Protein AF-0000000086142932 (afdb_homodimer)

Radius of gyration: 32.48 Å; Cα contacts (8 Å, |Δi|>4): 1941; chains: 2; bounding box: 57×94×77 Å

Foldseek 3Di:
DPDPPCPPPCPVCPVPPPPPPPPQPAAFDDQACPDPPRDLWWFDFQFIAHPVRDGDFFAFFEFEQLAQLSATPQLLQAPLLLLLVVRVVLVGQEYAYEHALVQVVVCVVVVNDADFQLNSQCVRQNNVRSVVSQVSNCVRVVVDHSRDGRVVSVVVSLVSSVVSNHAYEYEHEFHRHAADDDQEPQGAADPRPSHDLVSLLVSLQSVLSNCSRHNSHNEYESYFFHEHHAHPVDRPDHPQFFQCRQVVSVVVSVVSSCVRHVSHAYERADYQRRAAPQCQFQFHQRQCDDDDPGDHPVCSVVDDGDTDDLVVDPNSGRYEYEGEDEPPRDPADQQDLQRRVQSVQNRHCLLSVDDHGPCCVVVVRRHHTPGRHHYAHAEYWDFQDPCCVVRDNNVSVLVSCLVSVHHYYYHHAAQFDCDHPRDGQHGDRGHQAHSSRPGGSHNCCSVPPSSVSSVSRPD/DPDPPPPPPCPVCPVPPPPPPPPQPAAFDDQACPDPPRDLWWFDFQFIAHPVRDGDFFAFFEFEQLAQLSATPQLLQAPLLLLLVVRVVLVGQEYAYEHALVQVVVCVVVVNDADFQLNSQCVRQNNVRSVVSQVSNCVRVVVDHSRDGRVVSVVVSLVSSVVSNHAYEYEHEFHRHAADDDQEPQGAADPGPSHDLVSLLVSLQSVLSNCSRHNSHNEYESYFFHEHHAHPVDRPDHPQFFQVRQVVSVVVSVVSSCVRHVSHAYERADYQRRAAPQCQFQFHQRQCDDDDPGDHPVCSVVDDGDTDDLVVDPNSGRYEYEGEDEPPRDPADQQDLLRRVQSVQNRHCLLSVDDHGPCCVVVVRRHHTPGRHHYAHAEYWDFQDPCCVVRPNNVSVLVSCLVSVHHYYYHHQAQFDCDHPRDGQHGDRGHQAHSSRPHGSHNCCSVPPSSVSSVSRPD

pLDDT: mean 93.4, std 15.82, range [19.52, 98.94]

Organism: NCBI:txid717836

Nearest PDB structures (foldseek):
  8fc0-assembly6_F  TM=7.394E-01  e=4.702E-21  metagenome
  8fc0-assembly5_E  TM=7.697E-01  e=3.796E-20  metagenome
  8fc0-assembly4_D  TM=7.340E-01  e=8.173E-21  metagenome
  1vrx-assembly2_B  TM=7.309E-01  e=6.405E-19  Acidothermus cellulolyticus
  1ece-assembly2_B  TM=6.808E-01  e=2.474E-18  Acidothermus cellulolyticus

Solvent-accessible surface area (backbone atoms only — not comparable to full-atom values): 47019 Å² total; per-residue (Å²): 130,80,76,77,74,70,79,69,73,73,68,74,71,72,67,63,74,77,70,65,74,63,81,68,93,44,66,75,38,82,69,40,66,82,42,91,71,18,29,51,40,36,43,55,53,44,30,39,20,31,56,83,67,46,72,59,80,43,39,29,32,27,42,56,10,21,30,61,47,47,51,59,58,53,37,55,57,26,26,66,62,56,53,49,48,54,47,43,71,48,59,39,36,29,33,40,36,28,27,19,35,41,61,47,51,50,17,58,74,47,76,71,37,65,56,27,41,31,60,34,28,24,74,53,58,34,66,70,53,6,51,51,46,40,52,34,26,28,71,43,34,70,93,47,53,62,70,36,29,49,65,57,51,49,49,52,48,50,50,54,28,42,75,66,65,23,34,42,28,47,27,32,48,34,29,54,48,41,66,84,83,56,44,65,72,27,50,15,32,80,61,31,86,33,22,48,54,70,57,46,44,52,31,45,34,51,51,37,47,48,33,42,39,35,62,38,37,45,37,35,38,71,45,48,46,34,33,64,60,49,42,80,88,43,77,81,59,77,72,63,43,37,52,54,52,50,53,53,51,52,49,52,44,48,51,47,27,41,73,71,32,72,50,44,26,37,34,44,55,23,44,70,47,8,48,33,34,31,43,60,31,41,46,29,38,36,47,70,42,87,61,88,57,42,51,61,49,41,60,29,81,81,43,80,78,45,60,65,57,63,80,81,42,96,57,47,42,26,54,29,40,36,33,36,58,50,83,82,49,63,77,51,35,57,85,44,60,61,54,29,50,19,47,42,33,32,26,33,50,24,10,51,66,61,81,82,46,77,38,26,72,73,67,67,64,60,56,66,39,73,52,55,31,24,50,31,37,63,34,31,62,52,56,36,50,81,64,50,83,71,32,65,48,59,49,40,51,52,51,53,29,59,75,66,68,41,25,34,19,39,45,29,43,50,8,32,29,70,53,43,83,87,38,66,67,35,73,35,67,39,8,51,18,20,65,64,50,82,52,53,51,29,59,65,48,46,66,68,47,50,28,50,54,41,45,69,70,74,99,133,81,75,80,73,73,77,71,74,72,66,74,70,72,67,63,73,78,70,64,76,64,81,68,92,45,65,76,38,82,67,40,66,83,43,90,70,16,29,51,39,37,44,57,52,44,32,39,21,32,56,82,66,47,73,60,77,42,40,29,31,28,42,56,11,22,31,60,47,48,52,59,58,54,36,55,59,27,25,66,63,56,52,50,50,54,47,45,71,49,60,39,36,27,34,39,36,29,28,21,36,42,60,46,52,49,16,57,75,49,78,71,37,68,57,28,40,31,60,33,28,23,74,54,58,35,66,71,52,6,52,50,46,39,50,34,25,29,70,43,34,70,92,46,53,62,69,37,30,50,66,57,51,49,48,51,48,50,50,53,30,42,78,68,65,23,33,40,27,47,26,32,50,34,28,54,48,40,66,84,80,54,42,66,72,27,50,15,32,78,61,30,83,32,21,49,53,68,56,46,43,51,30,46,36,51,51,39,47,48,34,42,38,34,62,38,38,44,37,33,37,72,45,49,46,36,31,64,59,48,42,81,88,43,76,80,60,76,74,61,44,39,52,54,50,50,52,52,49,52,49,52,44,48,51,47,27,40,73,70,31,72,51,43,26,38,34,46,55,23,44,69,46,10,48,33,35,31,43,61,30,41,47,30,37,36,45,69,44,87,62,88,56,42,50,60,49,40,58,29,80,80,42,80,77,48,60,66,56,63,80,80,43,97,58,46,42,27,53,30,40,37,32,38,57,48,84,80,48,61,78,49,33,56,84,42,59,60,54,29,51,18,49,42,32,31,25,33,50,24,10,51,66,61,80,80,46,77,38,26,72,73,66,67,67,62,53,67,38,74,50,54,31,23,50,30,38,62,33,32,63,51,56,36,49,80,63,51,83,72,31,66,48,60,49,40,50,52,52,52,30,59,76,67,67,42,26,35,18,38,45,30,42,50,8,31,29,70,54,44,85,86,37,66,68,36,73,34,67,38,7,52,18,18,66,62,50,81,53,54,52,29,60,65,49,47,67,67,46,49,27,50,56,39,43,69,72,75,99

Structure (mmCIF, N/CA/C/O backbone):
data_AF-0000000086142932-model_v1
#
loop_
_entity.id
_entity.type
_entity.pdbx_description
1 polymer 'Glycoside hydrolase family 5 protein'
#
loop_
_atom_site.group_PDB
_atom_site.id
_atom_site.type_symbol
_atom_site.label_atom_id
_atom_site.label_alt_id
_atom_site.label_comp_id
_atom_site.label_asym_id
_atom_site.label_entity_id
_atom_site.label_seq_id
_atom_site.pdbx_PDB_ins_code
_atom_site.Cartn_x
_atom_site.Cartn_y
_atom_site.Cartn_z
_atom_site.occupancy
_atom_site.B_iso_or_equiv
_atom_site.auth_seq_id
_atom_site.auth_comp_id
_atom_site.auth_asym_id
_atom_site.auth_atom_id
_atom_site.pdbx_PDB_model_num
ATOM 1 N N . MET A 1 1 ? 11.828 -10.078 38.938 1 19.66 1 MET A N 1
ATOM 2 C CA . MET A 1 1 ? 11.539 -11.508 38.969 1 19.66 1 MET A CA 1
ATOM 3 C C . MET A 1 1 ? 10.188 -11.797 38.312 1 19.66 1 MET A C 1
ATOM 5 O O . MET A 1 1 ? 9.609 -12.859 38.531 1 19.66 1 MET A O 1
ATOM 9 N N . ALA A 1 2 ? 9.531 -10.711 38 1 21.27 2 ALA A N 1
ATOM 10 C CA . ALA A 1 2 ? 8.109 -10.789 37.688 1 21.27 2 ALA A CA 1
ATOM 11 C C . ALA A 1 2 ? 7.855 -11.789 36.562 1 21.27 2 ALA A C 1
ATOM 13 O O . ALA A 1 2 ? 8.641 -11.891 35.625 1 21.27 2 ALA A O 1
ATOM 14 N N . GLY A 1 3 ? 6.973 -12.703 36.812 1 19.88 3 GLY A N 1
ATOM 15 C CA . GLY A 1 3 ? 6.629 -13.945 36.156 1 19.88 3 GLY A CA 1
ATOM 16 C C . GLY A 1 3 ? 6.266 -13.758 34.688 1 19.88 3 GLY A C 1
ATOM 17 O O . GLY A 1 3 ? 5.656 -12.75 34.312 1 19.88 3 GLY A O 1
ATOM 18 N N . LEU A 1 4 ? 7.172 -14.195 33.75 1 20.02 4 LEU A N 1
ATOM 19 C CA . LEU A 1 4 ? 7.117 -14.594 32.344 1 20.02 4 LEU A CA 1
ATOM 20 C C . LEU A 1 4 ? 5.797 -15.289 32.031 1 20.02 4 LEU A C 1
ATOM 22 O O . LEU A 1 4 ? 5.566 -16.422 32.438 1 20.02 4 LEU A O 1
ATOM 26 N N . ALA A 1 5 ? 4.75 -14.422 32.188 1 22.98 5 ALA A N 1
ATOM 27 C CA . ALA A 1 5 ? 3.445 -15.023 31.938 1 22.98 5 ALA A CA 1
ATOM 28 C C . ALA A 1 5 ? 3.471 -15.875 30.672 1 22.98 5 ALA A C 1
ATOM 30 O O . ALA A 1 5 ? 3.938 -15.422 29.625 1 22.98 5 ALA A O 1
ATOM 31 N N . ALA A 1 6 ? 3.439 -17.125 30.828 1 20.98 6 ALA A N 1
ATOM 32 C CA . ALA A 1 6 ? 3.312 -18.312 29.984 1 20.98 6 ALA A CA 1
ATOM 33 C C . ALA A 1 6 ? 2.197 -18.141 28.953 1 20.98 6 ALA A C 1
ATOM 35 O O . ALA A 1 6 ? 1.022 -18.031 29.328 1 20.98 6 ALA A O 1
ATOM 36 N N . ILE A 1 7 ? 2.373 -17.203 28.016 1 21.44 7 ILE A N 1
ATOM 37 C CA . ILE A 1 7 ? 1.343 -17.188 26.969 1 21.44 7 ILE A CA 1
ATOM 38 C C . ILE A 1 7 ? 1.029 -18.609 26.531 1 21.44 7 ILE A C 1
ATOM 40 O O . ILE A 1 7 ? 1.881 -19.297 25.953 1 21.44 7 ILE A O 1
ATOM 44 N N . ALA A 1 8 ? 0.404 -19.281 27.422 1 22.06 8 ALA A N 1
ATOM 45 C CA . ALA A 1 8 ? -0.141 -20.609 27.141 1 22.06 8 ALA A CA 1
ATOM 46 C C . ALA A 1 8 ? -0.812 -20.656 25.766 1 22.06 8 ALA A C 1
ATOM 48 O O . ALA A 1 8 ? -1.654 -19.797 25.469 1 22.06 8 ALA A O 1
ATOM 49 N N . SER A 1 9 ? -0.156 -21.188 24.875 1 22.73 9 SER A N 1
ATOM 50 C CA . SER A 1 9 ? -0.491 -21.703 23.562 1 22.73 9 SER A CA 1
ATOM 51 C C . SER A 1 9 ? -1.815 -22.469 23.578 1 22.73 9 SER A C 1
ATOM 53 O O . SER A 1 9 ? -1.84 -23.672 23.797 1 22.73 9 SER A O 1
ATOM 55 N N . LEU A 1 10 ? -2.824 -21.812 24.156 1 24.83 10 LEU A N 1
ATOM 56 C CA . LEU A 1 10 ? -3.969 -22.703 24.031 1 24.83 10 LEU A CA 1
ATOM 57 C C . LEU A 1 10 ? -4.277 -22.984 22.562 1 24.83 10 LEU A C 1
ATOM 59 O O . LEU A 1 10 ? -4.836 -22.141 21.859 1 24.83 10 LEU A O 1
ATOM 63 N N . ALA A 1 11 ? -3.328 -23.469 21.844 1 26.33 11 ALA A N 1
ATOM 64 C CA . ALA A 1 11 ? -3.652 -24.234 20.641 1 26.33 11 ALA A CA 1
ATOM 65 C C . ALA A 1 11 ? -4.887 -25.109 20.859 1 26.33 11 ALA A C 1
ATOM 67 O O . ALA A 1 11 ? -4.832 -26.109 21.578 1 26.33 11 ALA A O 1
ATOM 68 N N . SER A 1 12 ? -6 -24.484 21.188 1 24.84 12 SER A N 1
ATOM 69 C CA . SER A 1 12 ? -7.133 -25.406 21.172 1 24.84 12 SER A CA 1
ATOM 70 C C . SER A 1 12 ? -7.074 -26.344 19.969 1 24.84 12 SER A C 1
ATOM 72 O O . SER A 1 12 ? -7.004 -25.891 18.828 1 24.84 12 SER A O 1
ATOM 74 N N . SER A 1 13 ? -6.496 -27.484 20.141 1 26.97 13 SER A N 1
ATOM 75 C CA . SER A 1 13 ? -6.559 -28.688 19.328 1 26.97 13 SER A CA 1
ATOM 76 C C . SER A 1 13 ? -7.984 -28.969 18.859 1 26.97 13 SER A C 1
ATOM 78 O O . SER A 1 13 ? -8.781 -29.547 19.609 1 26.97 13 SER A O 1
ATOM 80 N N . TYR A 1 14 ? -8.742 -28.062 18.469 1 27.03 14 TYR A N 1
ATOM 81 C CA . TYR A 1 14 ? -9.852 -28.781 17.844 1 27.03 14 TYR A CA 1
ATOM 82 C C . TYR A 1 14 ? -9.352 -29.766 16.797 1 27.03 14 TYR A C 1
ATOM 84 O O . TYR A 1 14 ? -8.867 -29.359 15.734 1 27.03 14 TYR A O 1
ATOM 92 N N . ALA A 1 15 ? -8.688 -30.719 17.266 1 29.53 15 ALA A N 1
ATOM 93 C CA . ALA A 1 15 ? -8.516 -31.953 16.484 1 29.53 15 ALA A CA 1
ATOM 94 C C . ALA A 1 15 ? -9.75 -32.25 15.641 1 29.53 15 ALA A C 1
ATOM 96 O O . ALA A 1 15 ? -10.812 -32.594 16.172 1 29.53 15 ALA A O 1
ATOM 97 N N . LEU A 1 16 ? -9.984 -31.453 14.625 1 30.44 16 LEU A N 1
ATOM 98 C CA . LEU A 1 16 ? -10.961 -32.094 13.75 1 30.44 16 LEU A CA 1
ATOM 99 C C . LEU A 1 16 ? -10.648 -33.562 13.555 1 30.44 16 LEU A C 1
ATOM 101 O O . LEU A 1 16 ? -9.484 -33.969 13.609 1 30.44 16 LEU A O 1
ATOM 105 N N . PRO A 1 17 ? -11.492 -34.531 13.945 1 33.78 17 PRO A N 1
ATOM 106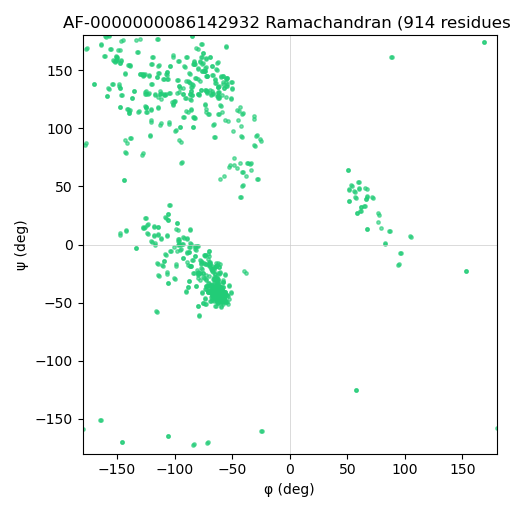 C CA . PRO A 1 17 ? -11.219 -35.938 13.664 1 33.78 17 PRO A CA 1
ATOM 107 C C . PRO A 1 17 ? -10.445 -36.125 12.367 1 33.78 17 PRO A C 1
ATOM 109 O O . PRO A 1 17 ? -10.578 -35.344 11.43 1 33.78 17 PRO A O 1
ATOM 112 N N . GLY A 1 18 ? -9.188 -36.531 12.508 1 35.34 18 GLY A N 1
ATOM 113 C CA . GLY A 1 18 ? -8.516 -37.094 11.359 1 35.34 18 GLY A CA 1
ATOM 114 C C . GLY A 1 18 ? -9.469 -37.75 10.375 1 35.34 18 GLY A C 1
ATOM 115 O O . GLY A 1 18 ? -10.008 -38.812 10.656 1 35.34 18 GLY A O 1
ATOM 116 N N . TRP A 1 19 ? -10.445 -37.062 9.875 1 34.28 19 TRP A N 1
ATOM 117 C CA . TRP A 1 19 ? -11.211 -37.75 8.859 1 34.28 19 TRP A CA 1
ATOM 118 C C . TRP A 1 19 ? -10.297 -38.625 7.992 1 34.28 19 TRP A C 1
ATOM 120 O O . TRP A 1 19 ? -9.453 -38.094 7.262 1 34.28 19 TRP A O 1
ATOM 130 N N . ASP A 1 20 ? -9.766 -39.688 8.516 1 36.38 20 ASP A N 1
ATOM 131 C CA . ASP A 1 20 ? -9.242 -40.75 7.656 1 36.38 20 ASP A CA 1
ATOM 132 C C . ASP A 1 20 ? -9.938 -40.75 6.301 1 36.38 20 ASP A C 1
ATOM 134 O O . ASP A 1 20 ? -11.164 -40.844 6.23 1 36.38 20 ASP A O 1
ATOM 138 N N . PHE A 1 21 ? -9.375 -40 5.312 1 42.59 21 PHE A N 1
ATOM 139 C CA . PHE A 1 21 ? -9.891 -40.25 3.973 1 42.59 21 PHE A CA 1
ATOM 140 C C . PHE A 1 21 ? -10.32 -41.688 3.822 1 42.59 21 PHE A C 1
ATOM 142 O O . PHE A 1 21 ? -9.523 -42.594 4.047 1 42.59 21 PHE A O 1
ATOM 149 N N . PRO A 1 22 ? -11.523 -42.125 4.176 1 41.28 22 PRO A N 1
ATOM 150 C CA . PRO A 1 22 ? -11.797 -43.5 3.844 1 41.28 22 PRO A CA 1
ATOM 151 C C . PRO A 1 22 ? -10.961 -44.031 2.672 1 41.28 22 PRO A C 1
ATOM 153 O O . PRO A 1 22 ? -10.273 -43.219 2.02 1 41.28 22 PRO A O 1
ATOM 156 N N . HIS A 1 23 ? -11.375 -45.188 1.968 1 42.97 23 HIS A N 1
ATOM 157 C CA . HIS A 1 23 ? -10.969 -45.781 0.698 1 42.97 23 HIS A CA 1
ATOM 158 C C . HIS A 1 23 ? -10.766 -44.719 -0.37 1 42.97 23 HIS A C 1
ATOM 160 O O . HIS A 1 23 ? -11.539 -43.75 -0.458 1 42.97 23 HIS A O 1
ATOM 166 N N . SER A 1 24 ? -9.57 -44.5 -0.806 1 51.38 24 SER A N 1
ATOM 167 C CA . SER A 1 24 ? -9.078 -43.562 -1.795 1 51.38 24 SER A CA 1
ATOM 168 C C . SER A 1 24 ? -10.141 -43.25 -2.838 1 51.38 24 SER A C 1
ATOM 170 O O . SER A 1 24 ? -10.633 -44.156 -3.52 1 51.38 24 SER A O 1
ATOM 172 N N . LEU A 1 25 ? -10.883 -42.188 -2.635 1 59.19 25 LEU A N 1
ATOM 173 C CA . LEU A 1 25 ? -11.852 -41.719 -3.615 1 59.19 25 LEU A CA 1
ATOM 174 C C . LEU A 1 25 ? -11.297 -41.844 -5.031 1 59.19 25 LEU A C 1
ATOM 176 O O . LEU A 1 25 ? -12.062 -41.875 -5.996 1 59.19 25 LEU A O 1
ATOM 180 N N . PHE A 1 26 ? -9.898 -41.875 -5.062 1 71.25 26 PHE A N 1
ATOM 181 C CA . PHE A 1 26 ? -9.312 -41.906 -6.398 1 71.25 26 PHE A CA 1
ATOM 182 C C . PHE A 1 26 ? -8.422 -43.125 -6.566 1 71.25 26 PHE A C 1
ATOM 184 O O . PHE A 1 26 ? -7.848 -43.625 -5.594 1 71.25 26 PHE A O 1
ATOM 191 N N . ALA A 1 27 ? -8.422 -43.656 -7.738 1 66.5 27 ALA A N 1
ATOM 192 C CA . ALA A 1 27 ? -7.477 -44.719 -8.078 1 66.5 27 ALA A CA 1
ATOM 193 C C . ALA A 1 27 ? -6.039 -44.188 -8.031 1 66.5 27 ALA A C 1
ATOM 195 O O . ALA A 1 27 ? -5.781 -43.031 -8.312 1 66.5 27 ALA A O 1
ATOM 196 N N . ARG A 1 28 ? -5.09 -45.031 -7.477 1 75.5 28 ARG A N 1
ATOM 197 C CA . ARG A 1 28 ? -3.678 -44.656 -7.406 1 75.5 28 ARG A CA 1
ATOM 198 C C . ARG A 1 28 ? -2.902 -45.281 -8.57 1 75.5 28 ARG A C 1
ATOM 200 O O . ARG A 1 28 ? -3.199 -46.375 -9.016 1 75.5 28 ARG A O 1
ATOM 207 N N . GLN A 1 29 ? -2.195 -44.469 -9.188 1 74.38 29 GLN A N 1
ATOM 208 C CA . GLN A 1 29 ? -1.221 -44.938 -10.164 1 74.38 29 GLN A CA 1
ATOM 209 C C . GLN A 1 29 ? 0.189 -44.938 -9.578 1 74.38 29 GLN A C 1
ATOM 211 O O . GLN A 1 29 ? 0.625 -43.938 -9 1 74.38 29 GLN A O 1
ATOM 216 N N . ASP A 1 30 ? 0.833 -46.125 -9.617 1 68.81 30 ASP A N 1
ATOM 217 C CA . ASP A 1 30 ? 2.176 -46.219 -9.055 1 68.81 30 ASP A CA 1
ATOM 218 C C . ASP A 1 30 ? 3.156 -45.312 -9.797 1 68.81 30 ASP A C 1
ATOM 220 O O . ASP A 1 30 ? 3.139 -45.25 -11.023 1 68.81 30 ASP A O 1
ATOM 224 N N . VAL A 1 31 ? 3.822 -44.5 -9.117 1 75.81 31 VAL A N 1
ATOM 225 C CA . VAL A 1 31 ? 4.914 -43.719 -9.672 1 75.81 31 VAL A CA 1
ATOM 226 C C . VAL A 1 31 ? 6.125 -44.594 -9.93 1 75.81 31 VAL A C 1
ATOM 228 O O . VAL A 1 31 ? 6.492 -45.406 -9.078 1 75.81 31 VAL A O 1
ATOM 231 N N . SER A 1 32 ? 6.445 -44.719 -11.242 1 74.56 32 SER A N 1
ATOM 232 C CA . SER A 1 32 ? 7.562 -45.594 -11.578 1 74.56 32 SER A CA 1
ATOM 233 C C . SER A 1 32 ? 8.594 -44.844 -12.43 1 74.56 32 SER A C 1
ATOM 235 O O . SER A 1 32 ? 8.25 -44 -13.234 1 74.56 32 SER A O 1
ATOM 237 N N . ASP A 1 33 ? 9.828 -45.188 -12.242 1 78.81 33 ASP A N 1
ATOM 238 C CA . ASP A 1 33 ? 10.914 -44.625 -13.047 1 78.81 33 ASP A CA 1
ATOM 239 C C . ASP A 1 33 ? 11.109 -45.438 -14.328 1 78.81 33 ASP A C 1
ATOM 241 O O . ASP A 1 33 ? 12.07 -45.188 -15.07 1 78.81 33 ASP A O 1
ATOM 245 N N . ALA A 1 34 ? 10.219 -46.219 -14.602 1 82.88 34 ALA A N 1
ATOM 246 C CA . ALA A 1 34 ? 10.406 -47.094 -15.75 1 82.88 34 ALA A CA 1
ATOM 247 C C . ALA A 1 34 ? 9.688 -46.562 -16.984 1 82.88 34 ALA A C 1
ATOM 249 O O . ALA A 1 34 ? 10 -46.938 -18.109 1 82.88 34 ALA A O 1
ATOM 250 N N . ALA A 1 35 ? 8.805 -45.688 -16.766 1 88.25 35 ALA A N 1
ATOM 251 C CA . ALA A 1 35 ? 8.055 -45.125 -17.875 1 88.25 35 ALA A CA 1
ATOM 252 C C . ALA A 1 35 ? 7.844 -43.625 -17.672 1 88.25 35 ALA A C 1
ATOM 254 O O . ALA A 1 35 ? 7.934 -43.125 -16.547 1 88.25 35 ALA A O 1
ATOM 255 N N . TRP A 1 36 ? 7.676 -43 -18.812 1 93.56 36 TRP A N 1
ATOM 256 C CA . TRP A 1 36 ? 7.379 -41.594 -18.734 1 93.56 36 TRP A CA 1
ATOM 257 C C . TRP A 1 36 ? 6.223 -41.312 -17.766 1 93.56 36 TRP A C 1
ATOM 259 O O . TRP A 1 36 ? 5.254 -42.094 -17.719 1 93.56 36 TRP A O 1
ATOM 269 N N . PRO A 1 37 ? 6.348 -40.375 -16.922 1 95.56 37 PRO A N 1
ATOM 270 C CA . PRO A 1 37 ? 7.293 -39.25 -16.906 1 95.56 37 PRO A CA 1
ATOM 271 C C . PRO A 1 37 ? 8.492 -39.5 -15.992 1 95.56 37 PRO A C 1
ATOM 273 O O . PRO A 1 37 ? 9.188 -38.562 -15.602 1 95.56 37 PRO A O 1
ATOM 276 N N . PHE A 1 38 ? 8.695 -40.781 -15.547 1 94.25 38 PHE A N 1
ATOM 277 C CA . PHE A 1 38 ? 9.828 -41.219 -14.734 1 94.25 38 PHE A CA 1
ATOM 278 C C . PHE A 1 38 ? 9.797 -40.562 -13.359 1 94.25 38 PHE A C 1
ATOM 280 O O . PHE A 1 38 ? 10.797 -39.969 -12.914 1 94.25 38 PHE A O 1
ATOM 287 N N . GLY A 1 39 ? 8.625 -40.594 -12.664 1 93.5 39 GLY A N 1
ATOM 288 C CA . GLY A 1 39 ? 8.469 -40.031 -11.336 1 93.5 39 GLY A CA 1
ATOM 289 C C . GLY A 1 39 ? 9.062 -40.875 -10.242 1 93.5 39 GLY A C 1
ATOM 290 O O . GLY A 1 39 ? 9.516 -42 -10.5 1 93.5 39 GLY A O 1
ATOM 291 N N . PRO A 1 40 ? 9.078 -40.344 -9.062 1 95.62 40 PRO A N 1
ATOM 292 C CA . PRO A 1 40 ? 8.641 -39 -8.625 1 95.62 40 PRO A CA 1
ATOM 293 C C . PRO A 1 40 ? 9.648 -37.906 -8.953 1 95.62 40 PRO A C 1
ATOM 295 O O . PRO A 1 40 ? 10.836 -38.219 -9.148 1 95.62 40 PRO A O 1
ATOM 298 N N . PHE A 1 41 ? 9.203 -36.719 -9.023 1 98.19 41 PHE A N 1
ATOM 299 C CA . PHE A 1 41 ? 10.062 -35.562 -9.312 1 98.19 41 PHE A CA 1
ATOM 300 C C . PHE A 1 41 ? 10.602 -34.938 -8.031 1 98.19 41 PHE A C 1
ATOM 302 O O . PHE A 1 41 ? 10.023 -35.125 -6.953 1 98.19 41 PHE A O 1
ATOM 309 N N . SER A 1 42 ? 11.703 -34.344 -8.14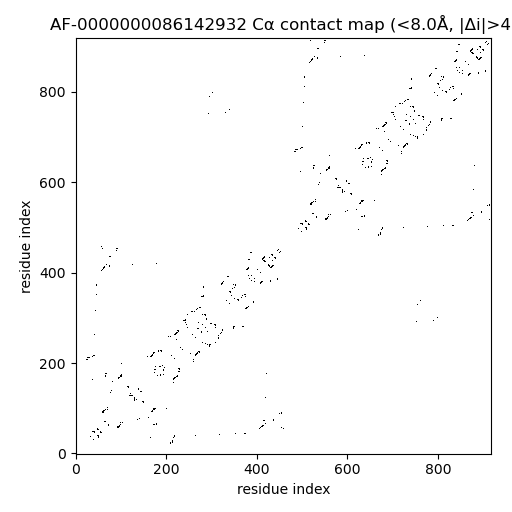1 1 98.44 42 SER A N 1
ATOM 310 C CA . SER A 1 42 ? 12.336 -33.562 -7.074 1 98.44 42 SER A CA 1
ATOM 311 C C . SER A 1 42 ? 13.086 -32.344 -7.629 1 98.44 42 SER A C 1
ATOM 313 O O . SER A 1 42 ? 13.023 -32.094 -8.828 1 98.44 42 SER A O 1
ATOM 315 N N . THR A 1 43 ? 13.594 -31.562 -6.719 1 98.75 43 THR A N 1
ATOM 316 C CA . THR A 1 43 ? 14.438 -30.453 -7.145 1 98.75 43 THR A CA 1
ATOM 317 C C . THR A 1 43 ? 15.891 -30.703 -6.754 1 98.75 43 THR A C 1
ATOM 319 O O . THR A 1 43 ? 16.172 -31.328 -5.727 1 98.75 43 THR A O 1
ATOM 322 N N . SER A 1 44 ? 16.812 -30.328 -7.586 1 98.5 44 SER A N 1
ATOM 323 C CA . SER A 1 44 ? 18.25 -30.391 -7.379 1 98.5 44 SER A CA 1
ATOM 324 C C . SER A 1 44 ? 18.938 -29.141 -7.926 1 98.5 44 SER A C 1
ATOM 326 O O . SER A 1 44 ? 19 -28.953 -9.141 1 98.5 44 SER A O 1
ATOM 328 N N . GLY A 1 45 ? 19.484 -28.359 -7.012 1 98 45 GLY A N 1
ATOM 329 C CA . GLY A 1 45 ? 19.953 -27.047 -7.449 1 98 45 GLY A CA 1
ATOM 330 C C . GLY A 1 45 ? 18.859 -26.219 -8.078 1 98 45 GLY A C 1
ATOM 331 O O . GLY A 1 45 ? 17.797 -26.031 -7.488 1 98 45 GLY A O 1
ATOM 332 N N . ARG A 1 46 ? 19.156 -25.797 -9.289 1 98.38 46 ARG A N 1
ATOM 333 C CA . ARG A 1 46 ? 18.219 -24.906 -9.977 1 98.38 46 ARG A CA 1
ATOM 334 C C . ARG A 1 46 ? 17.25 -25.703 -10.836 1 98.38 46 ARG A C 1
ATOM 336 O O . ARG A 1 46 ? 16.422 -25.125 -11.555 1 98.38 46 ARG A O 1
ATOM 343 N N . ASP A 1 47 ? 17.297 -27.047 -10.75 1 98.75 47 ASP A N 1
ATOM 344 C CA . ASP A 1 47 ? 16.594 -27.844 -11.75 1 98.75 47 ASP A CA 1
ATOM 345 C C . ASP A 1 47 ? 15.461 -28.656 -11.117 1 98.75 47 ASP A C 1
ATOM 347 O O . ASP A 1 47 ? 15.57 -29.094 -9.969 1 98.75 47 ASP A O 1
ATOM 351 N N . ILE A 1 48 ? 14.438 -28.766 -11.859 1 98.88 48 ILE A N 1
ATOM 352 C CA . ILE A 1 48 ? 13.469 -29.844 -11.648 1 98.88 48 ILE A CA 1
ATOM 353 C C . ILE A 1 48 ? 13.992 -31.141 -12.25 1 98.88 48 ILE A C 1
ATOM 355 O O . ILE A 1 48 ? 14.406 -31.172 -13.414 1 98.88 48 ILE A O 1
ATOM 359 N N . VAL A 1 49 ? 13.969 -32.219 -11.43 1 98.56 49 VAL A N 1
ATOM 360 C CA . VAL A 1 49 ? 14.547 -33.469 -11.945 1 98.56 49 VAL A CA 1
ATOM 361 C C . VAL A 1 49 ? 13.57 -34.625 -11.75 1 98.56 49 VAL A C 1
ATOM 363 O O . VAL A 1 49 ? 12.789 -34.625 -10.789 1 98.56 49 VAL A O 1
ATOM 366 N N . ASN A 1 50 ? 13.594 -35.562 -12.688 1 97.56 50 ASN A N 1
ATOM 367 C CA . ASN A 1 50 ? 12.828 -36.812 -12.508 1 97.56 50 ASN A CA 1
ATOM 368 C C . ASN A 1 50 ? 13.594 -37.812 -11.672 1 97.56 50 ASN A C 1
ATOM 370 O O . ASN A 1 50 ? 14.641 -37.5 -11.109 1 97.56 50 ASN A O 1
ATOM 374 N N . ALA A 1 51 ? 13.109 -39 -11.57 1 96.44 51 ALA A N 1
ATOM 375 C CA . ALA A 1 51 ? 13.688 -40.031 -10.703 1 96.44 51 ALA A CA 1
ATOM 376 C C . ALA A 1 51 ? 15.031 -40.5 -11.242 1 96.44 51 ALA A C 1
ATOM 378 O O . ALA A 1 51 ? 15.805 -41.125 -10.516 1 96.44 51 ALA A O 1
ATOM 379 N N . ARG A 1 52 ? 15.32 -40.188 -12.453 1 96.44 52 ARG A N 1
ATOM 380 C CA . ARG A 1 52 ? 16.578 -40.594 -13.062 1 96.44 52 ARG A CA 1
ATOM 381 C C . ARG A 1 52 ? 17.625 -39.5 -12.938 1 96.44 52 ARG A C 1
ATOM 383 O O . ARG A 1 52 ? 18.75 -39.625 -13.445 1 96.44 52 ARG A O 1
ATOM 390 N N . GLY A 1 53 ? 17.25 -38.375 -12.406 1 96.19 53 GLY A N 1
ATOM 391 C CA . GLY A 1 53 ? 18.156 -37.281 -12.219 1 96.19 53 GLY A CA 1
ATOM 392 C C . GLY A 1 53 ? 18.25 -36.375 -13.43 1 96.19 53 GLY A C 1
ATOM 393 O O . GLY A 1 53 ? 19.141 -35.531 -13.508 1 96.19 53 GLY A O 1
ATOM 394 N N . GLU A 1 54 ? 17.359 -36.562 -14.359 1 97.06 54 GLU A N 1
ATOM 395 C CA . GLU A 1 54 ? 17.375 -35.75 -15.578 1 97.06 54 GLU A CA 1
ATOM 396 C C . GLU A 1 54 ? 16.594 -34.469 -15.383 1 97.06 54 GLU A C 1
ATOM 398 O O . GLU A 1 54 ? 15.461 -34.469 -14.914 1 97.06 54 GLU A O 1
ATOM 403 N N . PRO A 1 55 ? 17.25 -33.344 -15.75 1 98 55 PRO A N 1
ATOM 404 C CA . PRO A 1 55 ? 16.5 -32.094 -15.68 1 98 55 PRO A CA 1
ATOM 405 C C . PRO A 1 55 ? 15.328 -32.062 -16.656 1 98 55 PRO A C 1
ATOM 407 O O . PRO A 1 55 ? 15.43 -32.562 -17.766 1 98 55 PRO A O 1
ATOM 410 N N . VAL A 1 56 ? 14.266 -31.484 -16.234 1 98.31 56 VAL A N 1
ATOM 411 C CA . VAL A 1 56 ? 13.055 -31.359 -17.031 1 98.31 56 VAL A CA 1
ATOM 412 C C . VAL A 1 56 ? 12.672 -29.891 -17.172 1 98.31 56 VAL A C 1
ATOM 414 O O . VAL A 1 56 ? 12.664 -29.156 -16.172 1 98.31 56 VAL A O 1
ATOM 417 N N . THR A 1 57 ? 12.414 -29.406 -18.391 1 98.62 57 THR A N 1
ATOM 418 C CA . THR A 1 57 ? 11.922 -28.062 -18.672 1 98.62 57 THR A CA 1
ATOM 419 C C . THR A 1 57 ? 10.469 -28.109 -19.141 1 98.62 57 THR A C 1
ATOM 421 O O . THR A 1 57 ? 10.117 -28.875 -20.031 1 98.62 57 THR A O 1
ATOM 424 N N . TRP A 1 58 ? 9.648 -27.297 -18.5 1 98.81 58 TRP A N 1
ATOM 425 C CA . TRP A 1 58 ? 8.234 -27.188 -18.844 1 98.81 58 TRP A CA 1
ATOM 426 C C . TRP A 1 58 ? 7.98 -25.953 -19.703 1 98.81 58 TRP A C 1
ATOM 428 O O . TRP A 1 58 ? 8.32 -24.828 -19.312 1 98.81 58 TRP A O 1
ATOM 438 N N . LEU A 1 59 ? 7.422 -26.141 -20.844 1 98.88 59 LEU A N 1
ATOM 439 C CA . LEU A 1 59 ? 6.93 -25.062 -21.703 1 98.88 59 LEU A CA 1
ATOM 440 C C . LEU A 1 59 ? 5.469 -25.281 -22.062 1 98.88 59 LEU A C 1
ATOM 442 O O . LEU A 1 59 ? 5.113 -26.328 -22.625 1 98.88 59 LEU A O 1
ATOM 446 N N . GLY A 1 60 ? 4.648 -24.359 -21.672 1 98.62 60 GLY A N 1
ATOM 447 C CA . GLY A 1 60 ? 3.258 -24.688 -21.953 1 98.62 60 GLY A CA 1
ATOM 448 C C . GLY A 1 60 ? 2.328 -23.5 -21.844 1 98.62 60 GLY A C 1
ATOM 449 O O . GLY A 1 60 ? 2.688 -22.391 -22.25 1 98.62 60 GLY A O 1
ATOM 450 N N . VAL A 1 61 ? 1.088 -23.781 -21.5 1 98.81 61 VAL A N 1
ATOM 451 C CA . VAL A 1 61 ? -0.013 -22.828 -21.594 1 98.81 61 VAL A CA 1
ATOM 452 C C . VAL A 1 61 ? -0.962 -23.031 -20.406 1 98.81 61 VAL A C 1
ATOM 454 O O . VAL A 1 61 ? -1.073 -24.141 -19.875 1 98.81 61 VAL A O 1
ATOM 457 N N . ASN A 1 62 ? -1.541 -21.922 -19.969 1 98.88 62 ASN A N 1
ATOM 458 C CA . ASN A 1 62 ? -2.619 -21.984 -18.984 1 98.88 62 ASN A CA 1
ATOM 459 C C . ASN A 1 62 ? -3.943 -22.375 -19.641 1 98.88 62 ASN A C 1
ATOM 461 O O . ASN A 1 62 ? -4.332 -21.812 -20.656 1 98.88 62 ASN A O 1
ATOM 465 N N . TRP A 1 63 ? -4.586 -23.344 -19.109 1 98.88 63 TRP A N 1
ATOM 466 C CA . TRP A 1 63 ? -5.926 -23.75 -19.531 1 98.88 63 TRP A CA 1
ATOM 467 C C . TRP A 1 63 ? -6.949 -23.453 -18.438 1 98.88 63 TRP A C 1
ATOM 469 O O . TRP A 1 63 ? -7.066 -24.219 -17.469 1 98.88 63 TRP A O 1
ATOM 479 N N . PRO A 1 64 ? -7.75 -22.406 -18.609 1 98.56 64 PRO A N 1
ATOM 480 C CA . PRO A 1 64 ? -8.641 -21.938 -17.547 1 98.56 64 PRO A CA 1
ATOM 481 C C . PRO A 1 64 ? -9.781 -22.906 -17.266 1 98.56 64 PRO A C 1
ATOM 483 O O . PRO A 1 64 ? -10.438 -23.375 -18.188 1 98.56 64 PRO A O 1
ATOM 486 N N . GLY A 1 65 ? -10 -23.188 -16 1 98.38 65 GLY A N 1
ATOM 487 C CA . GLY A 1 65 ? -11.117 -23.969 -15.492 1 98.38 65 GLY A CA 1
ATOM 488 C C . GLY A 1 65 ? -11.664 -23.453 -14.18 1 98.38 65 GLY A C 1
ATOM 489 O O . GLY A 1 65 ? -12.531 -24.078 -13.57 1 98.38 65 GLY A O 1
ATOM 490 N N . SER A 1 66 ? -11.25 -22.25 -13.797 1 98.25 66 SER A N 1
ATOM 491 C CA . SER A 1 66 ? -11.547 -21.719 -12.469 1 98.25 66 SER A CA 1
ATOM 492 C C . SER A 1 66 ? -12.758 -20.797 -12.5 1 98.25 66 SER A C 1
ATOM 494 O O . SER A 1 66 ? -13.109 -20.188 -11.484 1 98.25 66 SER A O 1
ATOM 496 N N . GLY A 1 67 ? -13.406 -20.641 -13.656 1 98.06 67 GLY A N 1
ATOM 497 C CA . GLY A 1 67 ? -14.609 -19.828 -13.758 1 98.06 67 GLY A CA 1
ATOM 498 C C . GLY A 1 67 ? -15.812 -20.469 -13.102 1 98.06 67 GLY A C 1
ATOM 499 O O . GLY A 1 67 ? -15.703 -21.531 -12.5 1 98.06 67 GLY A O 1
ATOM 500 N N . GLU A 1 68 ? -16.969 -19.938 -13.289 1 98.25 68 GLU A N 1
ATOM 501 C CA . GLU A 1 68 ? -18.172 -20.234 -12.508 1 98.25 68 GLU A CA 1
ATOM 502 C C . GLU A 1 68 ? -18.625 -21.688 -12.719 1 98.25 68 GLU A C 1
ATOM 504 O O . GLU A 1 68 ? -19.172 -22.297 -11.805 1 98.25 68 GLU A O 1
ATOM 509 N N . THR A 1 69 ? -18.344 -22.234 -13.891 1 98.62 69 THR A N 1
ATOM 510 C CA . THR A 1 69 ? -18.781 -23.609 -14.141 1 98.62 69 THR A CA 1
ATOM 511 C C . THR A 1 69 ? -17.828 -24.594 -13.492 1 98.62 69 THR A C 1
ATOM 513 O O . THR A 1 69 ? -18.188 -25.75 -13.258 1 98.62 69 THR A O 1
ATOM 516 N N . MET A 1 70 ? -16.562 -24.156 -13.312 1 98.81 70 MET A N 1
ATOM 517 C CA . MET A 1 70 ? -15.492 -25 -12.781 1 98.81 70 MET A CA 1
ATOM 518 C C . MET A 1 70 ? -15.281 -26.234 -13.656 1 98.81 70 MET A C 1
ATOM 520 O O . MET A 1 70 ? -15.055 -27.328 -13.141 1 98.81 70 MET A O 1
ATOM 524 N N . VAL A 1 71 ? -15.594 -26.109 -14.891 1 98.81 71 VAL A N 1
ATOM 525 C CA . VAL A 1 71 ? -15.281 -27.016 -16 1 98.81 71 VAL A CA 1
ATOM 526 C C . VAL A 1 71 ? -14.305 -26.328 -16.953 1 98.81 71 VAL A C 1
ATOM 528 O O . VAL A 1 71 ? -14.508 -25.188 -17.359 1 98.81 71 VAL A O 1
ATOM 531 N N . PRO A 1 72 ? -13.203 -27.016 -17.297 1 98.81 72 PRO A N 1
ATOM 532 C CA . PRO A 1 72 ? -12.242 -26.391 -18.188 1 98.81 72 PRO A CA 1
ATOM 533 C C . PRO A 1 72 ? -12.898 -25.828 -19.453 1 98.81 72 PRO A C 1
ATOM 535 O O . PRO A 1 72 ? -13.805 -26.438 -20.016 1 98.81 72 PRO A O 1
ATOM 538 N N . GLU A 1 73 ? -12.492 -24.703 -19.891 1 98.75 73 GLU A N 1
ATOM 539 C CA . GLU A 1 73 ? -13.102 -23.969 -21 1 98.75 73 GLU A CA 1
ATOM 540 C C . GLU A 1 73 ? -12.906 -24.688 -22.312 1 98.75 73 GLU A C 1
ATOM 542 O O . GLU A 1 73 ? -11.961 -25.469 -22.469 1 98.75 73 GLU A O 1
ATOM 547 N N . GLY A 1 74 ? -13.82 -24.453 -23.266 1 98.62 74 GLY A N 1
ATOM 548 C CA . GLY A 1 74 ? -13.594 -24.828 -24.656 1 98.62 74 GLY A CA 1
ATOM 549 C C . GLY A 1 74 ? -14.219 -26.172 -25.016 1 98.62 74 GLY A C 1
ATOM 550 O O . GLY A 1 74 ? -14.359 -26.5 -26.188 1 98.62 74 GLY A O 1
ATOM 551 N N . LEU A 1 75 ? -14.742 -26.891 -24.047 1 98.81 75 LEU A N 1
ATOM 552 C CA . LEU A 1 75 ? -15.148 -28.281 -24.25 1 98.81 75 LEU A CA 1
ATOM 553 C C . LEU A 1 75 ? -16.469 -28.344 -25 1 98.81 75 LEU A C 1
ATOM 555 O O . LEU A 1 75 ? -16.859 -29.406 -25.5 1 98.81 75 LEU A O 1
ATOM 559 N N . GLU A 1 76 ? -17.234 -27.266 -25.078 1 98.38 76 GLU A N 1
ATOM 560 C CA . GLU A 1 76 ? -18.438 -27.188 -25.891 1 98.38 76 GLU A CA 1
ATOM 561 C C . GLU A 1 76 ? -18.078 -26.984 -27.359 1 98.38 76 GLU A C 1
ATOM 563 O O . GLU A 1 76 ? -18.938 -27.172 -28.25 1 98.38 76 GLU A O 1
ATOM 568 N N . TRP A 1 77 ? -16.844 -26.656 -27.609 1 98.31 77 TRP A N 1
ATOM 569 C CA . TRP A 1 77 ? -16.406 -26.344 -28.969 1 98.31 77 TRP A CA 1
ATOM 570 C C . TRP A 1 77 ? -15.578 -27.484 -29.547 1 98.31 77 TRP A C 1
ATOM 572 O O . TRP A 1 77 ? -15.562 -27.688 -30.766 1 98.31 77 TRP A O 1
ATOM 582 N N . ALA A 1 78 ? -14.82 -28.172 -28.688 1 98.5 78 ALA A N 1
ATOM 583 C CA . ALA A 1 78 ? -13.891 -29.203 -29.156 1 98.5 78 ALA A CA 1
ATOM 584 C C . ALA A 1 78 ? -13.781 -30.328 -28.141 1 98.5 78 ALA A C 1
ATOM 586 O O . ALA A 1 78 ? -14.047 -30.141 -26.953 1 98.5 78 ALA A O 1
ATOM 587 N N . SER A 1 79 ? -13.336 -31.5 -28.625 1 98.44 79 SER A N 1
ATOM 588 C CA . SER A 1 79 ? -13.07 -32.625 -27.719 1 98.44 79 SER A CA 1
ATOM 589 C C . SER A 1 79 ? -11.805 -32.375 -26.906 1 98.44 79 SER A C 1
ATOM 591 O O . SER A 1 79 ? -10.961 -31.562 -27.281 1 98.44 79 SER A O 1
ATOM 593 N N . VAL A 1 80 ? -11.727 -33.094 -25.844 1 98.62 80 VAL A N 1
ATOM 594 C CA . VAL A 1 80 ? -10.508 -33.094 -25.031 1 98.62 80 VAL A CA 1
ATOM 595 C C . VAL A 1 80 ? -9.305 -33.406 -25.922 1 98.62 80 VAL A C 1
ATOM 597 O O . VAL A 1 80 ? -8.289 -32.719 -25.859 1 98.62 80 VAL A O 1
ATOM 600 N N . GLU A 1 81 ? -9.422 -34.406 -26.734 1 98.25 81 GLU A N 1
ATOM 601 C CA . GLU A 1 81 ? -8.32 -34.844 -27.594 1 98.25 81 GLU A CA 1
ATOM 602 C C . GLU A 1 81 ? -7.91 -33.75 -28.578 1 98.25 81 GLU A C 1
ATOM 604 O O . GLU A 1 81 ? -6.719 -33.5 -28.781 1 98.25 81 GLU A O 1
ATOM 609 N N . ASP A 1 82 ? -8.898 -33.125 -29.141 1 98.31 82 ASP A N 1
ATOM 610 C CA . ASP A 1 82 ? -8.602 -32.094 -30.125 1 98.31 82 ASP A CA 1
ATOM 611 C C . ASP A 1 82 ? -7.883 -30.906 -29.469 1 98.31 82 ASP A C 1
ATOM 613 O O . ASP A 1 82 ? -6.957 -30.344 -30.047 1 98.31 82 ASP A O 1
ATOM 617 N N . ILE A 1 83 ? -8.328 -30.516 -28.312 1 98.62 83 ILE A N 1
ATOM 618 C CA . ILE A 1 83 ? -7.715 -29.391 -27.594 1 98.62 83 ILE A CA 1
ATOM 619 C C . ILE A 1 83 ? -6.273 -29.75 -27.234 1 98.62 83 ILE A C 1
ATOM 621 O O . ILE A 1 83 ? -5.359 -28.953 -27.469 1 98.62 83 ILE A O 1
ATOM 625 N N . ILE A 1 84 ? -6.059 -30.875 -26.703 1 98.62 84 ILE A N 1
ATOM 626 C CA . ILE A 1 84 ? -4.727 -31.312 -26.297 1 98.62 84 ILE A CA 1
ATOM 627 C C . ILE A 1 84 ? -3.83 -31.438 -27.531 1 98.62 84 ILE A C 1
ATOM 629 O O . ILE A 1 84 ? -2.645 -31.109 -27.484 1 98.62 84 ILE A O 1
ATOM 633 N N . ASP A 1 85 ? -4.375 -31.984 -28.641 1 98.38 85 ASP A N 1
ATOM 634 C CA . ASP A 1 85 ? -3.611 -32.062 -29.891 1 98.38 85 ASP A CA 1
ATOM 635 C C . ASP A 1 85 ? -3.189 -30.672 -30.359 1 98.38 85 ASP A C 1
ATOM 637 O O . ASP A 1 85 ? -2.092 -30.5 -30.906 1 98.38 85 ASP A O 1
ATOM 641 N N . GLN A 1 86 ? -4.098 -29.766 -30.203 1 97.75 86 GLN A N 1
ATOM 642 C CA . GLN A 1 86 ? -3.758 -28.391 -30.562 1 97.75 86 GLN A CA 1
ATOM 643 C C . GLN A 1 86 ? -2.6 -27.875 -29.703 1 97.75 86 GLN A C 1
ATOM 645 O O . GLN A 1 86 ? -1.667 -27.25 -30.234 1 97.75 86 GLN A O 1
ATOM 650 N N . ILE A 1 87 ? -2.637 -28.078 -28.453 1 98.62 87 ILE A N 1
ATOM 651 C CA . ILE A 1 87 ? -1.565 -27.703 -27.531 1 98.62 87 ILE A CA 1
ATOM 652 C C . ILE A 1 87 ? -0.27 -28.406 -27.938 1 98.62 87 ILE A C 1
ATOM 654 O O . ILE A 1 87 ? 0.781 -27.766 -28.047 1 98.62 87 ILE A O 1
ATOM 658 N N . HIS A 1 88 ? -0.386 -29.672 -28.234 1 98.38 88 HIS A N 1
ATOM 659 C CA . HIS A 1 88 ? 0.752 -30.5 -28.641 1 98.38 88 HIS A CA 1
ATOM 660 C C . HIS A 1 88 ? 1.359 -30 -29.938 1 98.38 88 HIS A C 1
ATOM 662 O O . HIS A 1 88 ? 2.576 -30.062 -30.141 1 98.38 88 HIS A O 1
ATOM 668 N N . SER A 1 89 ? 0.555 -29.5 -30.812 1 98.06 89 SER A N 1
ATOM 669 C CA . SER A 1 89 ? 1.001 -29.062 -32.125 1 98.06 89 SER A CA 1
ATOM 670 C C . SER A 1 89 ? 1.959 -27.875 -32.031 1 98.06 89 SER A C 1
ATOM 672 O O . SER A 1 89 ? 2.746 -27.625 -32.938 1 98.06 89 SER A O 1
ATOM 674 N N . VAL A 1 90 ? 1.859 -27.109 -30.969 1 98.5 90 VAL A N 1
ATOM 675 C CA . VAL A 1 90 ? 2.764 -25.984 -30.766 1 98.5 90 VAL A CA 1
ATOM 676 C C . VAL A 1 90 ? 4.113 -26.5 -30.266 1 98.5 90 VAL A C 1
ATOM 678 O O . VAL A 1 90 ? 5.133 -25.812 -30.406 1 98.5 90 VAL A O 1
ATOM 681 N N . GLY A 1 91 ? 4.082 -27.656 -29.656 1 98.5 91 GLY A N 1
ATOM 682 C CA . GLY A 1 91 ? 5.258 -28.234 -29.031 1 98.5 91 GLY A CA 1
ATOM 683 C C . GLY A 1 91 ? 5.246 -28.125 -27.516 1 98.5 91 GLY A C 1
ATOM 684 O O . GLY A 1 91 ? 6.227 -28.469 -26.859 1 98.5 91 GLY A O 1
ATOM 685 N N . PHE A 1 92 ? 4.168 -27.688 -26.969 1 98.81 92 PHE A N 1
ATOM 686 C CA . PHE A 1 92 ? 4.051 -27.547 -25.516 1 98.81 92 PHE A CA 1
ATOM 687 C C . PHE A 1 92 ? 4.055 -28.922 -24.844 1 98.81 92 PHE A C 1
ATOM 689 O O . PHE A 1 92 ? 3.5 -29.875 -25.375 1 98.81 92 PHE A O 1
ATOM 696 N N . ASN A 1 93 ? 4.629 -29 -23.656 1 98.81 93 ASN A N 1
ATOM 697 C CA . ASN A 1 93 ? 4.625 -30.234 -22.875 1 98.81 93 ASN A CA 1
ATOM 698 C C . ASN A 1 93 ? 4.07 -30 -21.469 1 98.81 93 ASN A C 1
ATOM 700 O O . ASN A 1 93 ? 4.277 -30.812 -20.562 1 98.81 93 ASN A O 1
ATOM 704 N N . PHE A 1 94 ? 3.438 -28.875 -21.281 1 98.88 94 PHE A N 1
ATOM 705 C CA . PHE A 1 94 ? 2.996 -28.484 -19.938 1 98.88 94 PHE A CA 1
ATOM 706 C C . PHE A 1 94 ? 1.677 -27.719 -20.016 1 98.88 94 PHE A C 1
ATOM 708 O O . PHE A 1 94 ? 1.532 -26.797 -20.812 1 98.88 94 PHE A O 1
ATOM 715 N N . ILE A 1 95 ? 0.689 -28.125 -19.234 1 98.94 95 ILE A N 1
ATOM 716 C CA . ILE A 1 95 ? -0.587 -27.438 -19.094 1 98.94 95 ILE A CA 1
ATOM 717 C C . ILE A 1 95 ? -0.802 -27.031 -17.641 1 98.94 95 ILE A C 1
ATOM 719 O O . ILE A 1 95 ? -0.827 -27.891 -16.75 1 98.94 95 ILE A O 1
ATOM 723 N N . ARG A 1 96 ? -0.862 -25.75 -17.391 1 98.88 96 ARG A N 1
ATOM 724 C CA . ARG A 1 96 ? -1.311 -25.234 -16.094 1 98.88 96 ARG A CA 1
ATOM 725 C C . ARG A 1 96 ? -2.832 -25.156 -16.031 1 98.88 96 ARG A C 1
ATOM 727 O O . ARG A 1 96 ? -3.438 -24.25 -16.594 1 98.88 96 ARG A O 1
ATOM 734 N N . LEU A 1 97 ? -3.451 -26.109 -15.391 1 98.88 97 LEU A N 1
ATOM 735 C CA . LEU A 1 97 ? -4.898 -26.266 -15.32 1 98.88 97 LEU A CA 1
ATOM 736 C C . LEU A 1 97 ? -5.453 -25.562 -14.086 1 98.88 97 LEU A C 1
ATOM 738 O O . LEU A 1 97 ? -5.258 -26.016 -12.961 1 98.88 97 LEU A O 1
ATOM 742 N N . THR A 1 98 ? -6.164 -24.484 -14.32 1 98.75 98 THR A N 1
ATOM 743 C CA . THR A 1 98 ? -6.578 -23.672 -13.188 1 98.75 98 THR A CA 1
ATOM 744 C C . THR A 1 98 ? -7.898 -24.172 -12.609 1 98.75 98 THR A C 1
ATOM 746 O O . THR A 1 98 ? -8.734 -24.703 -13.344 1 98.75 98 THR A O 1
ATOM 749 N N . TYR A 1 99 ? -8.078 -24.047 -11.375 1 98.75 99 TYR A N 1
ATOM 750 C CA . TYR A 1 99 ? -9.336 -24.438 -10.742 1 98.75 99 TYR A CA 1
ATOM 751 C C . TYR A 1 99 ? -9.625 -23.562 -9.523 1 98.75 99 TYR A C 1
ATOM 753 O O . TYR A 1 99 ? -8.797 -22.75 -9.133 1 98.75 99 TYR A O 1
ATOM 761 N N . ALA A 1 100 ? -10.852 -23.641 -9.023 1 98.75 100 ALA A N 1
ATOM 762 C CA . ALA A 1 100 ? -11.281 -22.953 -7.812 1 98.75 100 ALA A CA 1
ATOM 763 C C . ALA A 1 100 ? -11.43 -23.922 -6.648 1 98.75 100 ALA A C 1
ATOM 765 O O . ALA A 1 100 ? -11.906 -25.047 -6.828 1 98.75 100 ALA A O 1
ATOM 766 N N . ILE A 1 101 ? -11.062 -23.469 -5.477 1 98.81 101 ILE A N 1
ATOM 767 C CA . ILE A 1 101 ? -11.25 -24.281 -4.281 1 98.81 101 ILE A CA 1
ATOM 768 C C . ILE A 1 101 ? -12.727 -24.641 -4.121 1 98.81 101 ILE A C 1
ATOM 770 O O . ILE A 1 101 ? -13.062 -25.734 -3.666 1 98.81 101 ILE A O 1
ATOM 774 N N . GLU A 1 102 ? -13.555 -23.781 -4.547 1 98.81 102 GLU A N 1
ATOM 775 C CA . GLU A 1 102 ? -14.992 -24 -4.496 1 98.81 102 GLU A CA 1
ATOM 776 C C . GLU A 1 102 ? -15.367 -25.328 -5.145 1 98.81 102 GLU A C 1
ATOM 778 O O . GLU A 1 102 ? -16.312 -25.984 -4.715 1 98.81 102 GLU A O 1
ATOM 783 N N . GLN A 1 103 ? -14.711 -25.75 -6.172 1 98.75 103 GLN A N 1
ATOM 784 C CA . GLN A 1 103 ? -14.961 -27.016 -6.832 1 98.75 103 GLN A CA 1
ATOM 785 C C . GLN A 1 103 ? -14.891 -28.172 -5.84 1 98.75 103 GLN A C 1
ATOM 787 O O . GLN A 1 103 ? -15.742 -29.062 -5.855 1 98.75 103 GLN A O 1
ATOM 792 N N . VAL A 1 104 ? -13.922 -28.156 -4.988 1 98.75 104 VAL A N 1
ATOM 793 C CA . VAL A 1 104 ? -13.734 -29.203 -3.975 1 98.75 104 VAL A CA 1
ATOM 794 C C . VAL A 1 104 ? -14.742 -29 -2.842 1 98.75 104 VAL A C 1
ATOM 796 O O . VAL A 1 104 ? -15.297 -29.969 -2.324 1 98.75 104 VAL A O 1
ATOM 799 N N . ASP A 1 105 ? -14.938 -27.703 -2.461 1 98.62 105 ASP A N 1
ATOM 800 C CA . ASP A 1 105 ? -15.938 -27.422 -1.435 1 98.62 105 ASP A CA 1
ATOM 801 C C . ASP A 1 105 ? -17.281 -28.078 -1.78 1 98.62 105 ASP A C 1
ATOM 803 O O . ASP A 1 105 ? -17.938 -28.656 -0.911 1 98.62 105 ASP A O 1
ATOM 807 N N . GLN A 1 106 ? -17.625 -28.016 -2.973 1 98.56 106 GLN A N 1
ATOM 808 C CA . GLN A 1 106 ? -18.922 -28.531 -3.4 1 98.56 106 GLN A CA 1
ATOM 809 C C . GLN A 1 106 ? -18.953 -30.062 -3.309 1 98.56 106 GLN A C 1
ATOM 811 O O . GLN A 1 106 ? -20 -30.656 -3.027 1 98.56 106 GLN A O 1
ATOM 816 N N . VAL A 1 107 ? -17.859 -30.719 -3.57 1 98.5 107 VAL A N 1
ATOM 817 C CA . VAL A 1 107 ? -17.766 -32.156 -3.398 1 98.5 107 VAL A CA 1
ATOM 818 C C . VAL A 1 107 ? -18.016 -32.531 -1.936 1 98.5 107 VAL A C 1
ATOM 820 O O . VAL A 1 107 ? -18.766 -33.438 -1.635 1 98.5 107 VAL A O 1
ATOM 823 N N . TYR A 1 108 ? -17.391 -31.797 -1.054 1 97.5 108 TYR A N 1
ATOM 824 C CA . TYR A 1 108 ? -17.562 -32.031 0.374 1 97.5 108 TYR A CA 1
ATOM 825 C C . TYR A 1 108 ? -19 -31.75 0.802 1 97.5 108 TYR A C 1
ATOM 827 O O . TYR A 1 108 ? -19.562 -32.5 1.616 1 97.5 108 TYR A O 1
ATOM 835 N N . LEU A 1 109 ? -19.578 -30.75 0.253 1 97.38 109 LEU A N 1
ATOM 836 C CA . LEU A 1 109 ? -20.953 -30.391 0.59 1 97.38 109 LEU A CA 1
ATOM 837 C C . LEU A 1 109 ? -21.922 -31.438 0.073 1 97.38 109 LEU A C 1
ATOM 839 O O . LEU A 1 109 ? -23.062 -31.516 0.54 1 97.38 109 LEU A O 1
ATOM 843 N N . ARG A 1 110 ? -21.469 -32.25 -0.874 1 97.38 110 ARG A N 1
ATOM 844 C CA . ARG A 1 110 ? -22.312 -33.312 -1.47 1 97.38 110 ARG A CA 1
ATOM 845 C C . ARG A 1 110 ? -21.906 -34.688 -0.967 1 97.38 110 ARG A C 1
ATOM 847 O O . ARG A 1 110 ? -22.031 -35.688 -1.69 1 97.38 110 ARG A O 1
ATOM 854 N N . ASN A 1 111 ? -21.328 -34.75 0.215 1 96.69 111 ASN A N 1
ATOM 855 C CA . ASN A 1 111 ? -20.922 -36.031 0.841 1 96.69 111 ASN A CA 1
ATOM 856 C C . ASN A 1 111 ? -19.969 -36.812 -0.047 1 96.69 111 ASN A C 1
ATOM 858 O O . ASN A 1 111 ? -20.188 -38 -0.302 1 96.69 111 ASN A O 1
ATOM 862 N N . MET A 1 112 ? -19.078 -36.062 -0.661 1 96.19 112 MET A N 1
ATOM 863 C CA . MET A 1 112 ? -17.953 -36.625 -1.426 1 96.19 112 MET A CA 1
ATOM 864 C C . MET A 1 112 ? -18.406 -37.094 -2.793 1 96.19 112 MET A C 1
ATOM 866 O O . MET A 1 112 ? -17.719 -37.906 -3.438 1 96.19 112 MET A O 1
ATOM 870 N N . SER A 1 113 ? -19.578 -36.688 -3.197 1 96.56 113 SER A N 1
ATOM 871 C CA . SER A 1 113 ? -20 -36.906 -4.574 1 96.56 113 SER A CA 1
ATOM 872 C C . SER A 1 113 ? -19.672 -35.719 -5.461 1 96.56 113 SER A C 1
ATOM 874 O O . SER A 1 113 ? -19.953 -34.562 -5.105 1 96.56 113 SER A O 1
ATOM 876 N N . ASP A 1 114 ? -19.156 -36 -6.566 1 97.38 114 ASP A N 1
ATOM 877 C CA . ASP A 1 114 ? -18.781 -34.938 -7.488 1 97.38 114 ASP A CA 1
ATOM 878 C C . ASP A 1 114 ? -20.031 -34.25 -8.062 1 97.38 114 ASP A C 1
ATOM 880 O O . ASP A 1 114 ? -21.141 -34.781 -7.965 1 97.38 114 ASP A O 1
ATOM 884 N N . VAL A 1 115 ? -19.859 -33.062 -8.602 1 98.38 115 VAL A N 1
ATOM 885 C CA . VAL A 1 115 ? -20.953 -32.312 -9.195 1 98.38 115 VAL A CA 1
ATOM 886 C C . VAL A 1 115 ? -21.141 -32.719 -10.648 1 98.38 115 VAL A C 1
ATOM 888 O O . VAL A 1 115 ? -20.203 -32.656 -11.445 1 98.38 115 VAL A O 1
ATOM 891 N N . PRO A 1 116 ? -22.312 -33.125 -11.031 1 98.69 116 PRO A N 1
ATOM 892 C CA . PRO A 1 116 ? -22.562 -33.5 -12.422 1 98.69 116 PRO A CA 1
ATOM 893 C C . PRO A 1 116 ? -22.406 -32.344 -13.391 1 98.69 116 PRO A C 1
ATOM 895 O O . PRO A 1 116 ? -22.75 -31.203 -13.047 1 98.69 116 PRO A O 1
ATOM 898 N N . LEU A 1 117 ? -22.031 -32.688 -14.594 1 98.81 117 LEU A N 1
ATOM 899 C CA . LEU A 1 117 ? -21.75 -31.688 -15.633 1 98.81 117 LEU A CA 1
ATOM 900 C C . LEU A 1 117 ? -22.922 -30.75 -15.836 1 98.81 117 LEU A C 1
ATOM 902 O O . LEU A 1 117 ? -22.766 -29.531 -15.82 1 98.81 117 LEU A O 1
ATOM 906 N N . GLU A 1 118 ? -24.078 -31.266 -16 1 98.75 118 GLU A N 1
ATOM 907 C CA . GLU A 1 118 ? -25.234 -30.422 -16.297 1 98.75 118 GLU A CA 1
ATOM 908 C C . GLU A 1 118 ? -25.594 -29.531 -15.117 1 98.75 118 GLU A C 1
ATOM 910 O O . GLU A 1 118 ? -25.984 -28.375 -15.297 1 98.75 118 GLU A O 1
ATOM 915 N N . VAL A 1 119 ? -25.516 -30.094 -13.922 1 98.69 119 VAL A N 1
ATOM 916 C CA . VAL A 1 119 ? -25.781 -29.297 -12.727 1 98.69 119 VAL A CA 1
ATOM 917 C C . VAL A 1 119 ? -24.828 -28.109 -12.648 1 98.69 119 VAL A C 1
ATOM 919 O O . VAL A 1 119 ? -25.234 -26.984 -12.391 1 98.69 119 VAL A O 1
ATOM 922 N N . ALA A 1 120 ? -23.531 -28.375 -12.914 1 98.75 120 ALA A N 1
ATOM 923 C CA . ALA A 1 120 ? -22.5 -27.328 -12.891 1 98.75 120 ALA A CA 1
ATOM 924 C C . ALA A 1 120 ? -22.828 -26.234 -13.906 1 98.75 120 ALA A C 1
ATOM 926 O O . ALA A 1 120 ? -22.75 -25.031 -13.586 1 98.75 120 ALA A O 1
ATOM 927 N N . LEU A 1 121 ? -23.219 -26.625 -15.102 1 98.81 121 LEU A N 1
ATOM 928 C CA . LEU A 1 121 ? -23.469 -25.672 -16.188 1 98.81 121 LEU A CA 1
ATOM 929 C C . LEU A 1 121 ? -24.75 -24.891 -15.938 1 98.81 121 LEU A C 1
ATOM 931 O O . LEU A 1 121 ? -24.797 -23.688 -16.188 1 98.81 121 LEU A O 1
ATOM 935 N N . ILE A 1 122 ? -25.797 -25.516 -15.414 1 98.56 122 ILE A N 1
ATOM 936 C CA . ILE A 1 122 ? -27.062 -24.828 -15.141 1 98.56 122 ILE A CA 1
ATOM 937 C C . ILE A 1 122 ? -26.859 -23.812 -14.016 1 98.56 122 ILE A C 1
ATOM 939 O O . ILE A 1 122 ? -27.359 -22.688 -14.102 1 98.56 122 ILE A O 1
ATOM 943 N N . ASN A 1 123 ? -26.125 -24.188 -13.008 1 98.25 123 ASN A N 1
ATOM 944 C CA . ASN A 1 123 ? -25.891 -23.281 -11.891 1 98.25 123 ASN A CA 1
ATOM 945 C C . ASN A 1 123 ? -25.172 -22.016 -12.328 1 98.25 123 ASN A C 1
ATOM 947 O O . ASN A 1 123 ? -25.422 -20.938 -11.789 1 98.25 123 ASN A O 1
ATOM 951 N N . ALA A 1 124 ? -24.297 -22.172 -13.32 1 98.38 124 ALA A N 1
ATOM 952 C CA . ALA A 1 124 ? -23.453 -21.047 -13.734 1 98.38 124 ALA A CA 1
ATOM 953 C C . ALA A 1 124 ? -24.141 -20.234 -14.828 1 98.38 124 ALA A C 1
ATOM 955 O O . ALA A 1 124 ? -24.141 -19 -14.781 1 98.38 124 ALA A O 1
ATOM 956 N N . LEU A 1 125 ? -24.797 -20.906 -15.781 1 98.44 125 LEU A N 1
ATOM 957 C CA . LEU A 1 125 ? -25.203 -20.266 -17.016 1 98.44 125 LEU A CA 1
ATOM 958 C C . LEU A 1 125 ? -26.703 -20.047 -17.062 1 98.44 125 LEU A C 1
ATOM 960 O O . LEU A 1 125 ? -27.219 -19.359 -17.938 1 98.44 125 LEU A O 1
ATOM 964 N N . GLY A 1 126 ? -27.422 -20.594 -16.141 1 97.94 126 GLY A N 1
ATOM 965 C CA . GLY A 1 126 ? -28.875 -20.672 -16.234 1 97.94 126 GLY A CA 1
ATOM 966 C C . GLY A 1 126 ? -29.359 -21.922 -16.953 1 97.94 126 GLY A C 1
ATOM 967 O O . GLY A 1 126 ? -28.594 -22.562 -17.656 1 97.94 126 GLY A O 1
ATOM 968 N N . TYR A 1 127 ? -30.625 -22.234 -16.734 1 98 127 TYR A N 1
ATOM 969 C CA . TYR A 1 127 ? -31.203 -23.5 -17.203 1 98 127 TYR A CA 1
ATOM 970 C C . TYR A 1 127 ? -31.047 -23.625 -18.719 1 98 127 TYR A C 1
ATOM 972 O O . TYR A 1 127 ? -30.562 -24.641 -19.219 1 98 127 TYR A O 1
ATOM 980 N N . GLU A 1 128 ? -31.438 -22.625 -19.484 1 98.12 128 GLU A N 1
ATOM 981 C CA . GLU A 1 128 ? -31.438 -22.688 -20.953 1 98.12 128 GLU A CA 1
ATOM 982 C C . GLU A 1 128 ? -30.031 -22.844 -21.5 1 98.12 128 GLU A C 1
ATOM 984 O O . GLU A 1 128 ? -29.734 -23.812 -22.203 1 98.12 128 GLU A O 1
ATOM 989 N N . ASN A 1 129 ? -29.203 -22 -21.094 1 98.44 129 ASN A N 1
ATOM 990 C CA . ASN A 1 129 ? -27.828 -22.047 -21.609 1 98.44 129 ASN A CA 1
ATOM 991 C C . ASN A 1 129 ? -27.047 -23.219 -21.031 1 98.44 129 ASN A C 1
ATOM 993 O O . ASN A 1 129 ? -26.219 -23.812 -21.719 1 98.44 129 ASN A O 1
ATOM 997 N N . GLY A 1 130 ? -27.297 -23.547 -19.797 1 98.69 130 GLY A N 1
ATOM 998 C CA . GLY A 1 130 ? -26.609 -24.656 -19.172 1 98.69 130 GLY A CA 1
ATOM 999 C C . GLY A 1 130 ? -26.891 -26 -19.844 1 98.69 130 GLY A C 1
ATOM 1000 O O . GLY A 1 130 ? -25.969 -26.781 -20.062 1 98.69 130 GLY A O 1
ATOM 1001 N N . THR A 1 131 ? -28.125 -26.172 -20.188 1 98.62 131 THR A N 1
ATOM 1002 C CA . THR A 1 131 ? -28.5 -27.406 -20.859 1 98.62 131 THR A CA 1
ATOM 1003 C C . THR A 1 131 ? -27.938 -27.438 -22.281 1 98.62 131 THR A C 1
ATOM 1005 O O . THR A 1 131 ? -27.484 -28.484 -22.75 1 98.62 131 THR A O 1
ATOM 1008 N N . LYS A 1 132 ? -28.031 -26.312 -22.891 1 98.69 132 LYS A N 1
ATOM 1009 C CA . LYS A 1 132 ? -27.5 -26.234 -24.25 1 98.69 132 LYS A CA 1
ATOM 1010 C C . LYS A 1 132 ? -26 -26.547 -24.281 1 98.69 132 LYS A C 1
ATOM 1012 O O . LYS A 1 132 ? -25.562 -27.375 -25.078 1 98.69 132 LYS A O 1
ATOM 1017 N N . VAL A 1 133 ? -25.25 -25.938 -23.422 1 98.75 133 VAL A N 1
ATOM 1018 C CA . VAL A 1 133 ? -23.797 -26.109 -23.406 1 98.75 133 VAL A CA 1
ATOM 1019 C C . VAL A 1 133 ? -23.469 -27.547 -22.984 1 98.75 133 VAL A C 1
ATOM 1021 O O . VAL A 1 133 ? -22.5 -28.125 -23.484 1 98.75 133 VAL A O 1
ATOM 1024 N N . THR A 1 134 ? -24.25 -28.109 -22.109 1 98.81 134 THR A N 1
ATOM 1025 C CA . THR A 1 134 ? -24.047 -29.516 -21.75 1 98.81 134 THR A CA 1
ATOM 1026 C C . THR A 1 134 ? -24.141 -30.406 -22.984 1 98.81 134 THR A C 1
ATOM 1028 O O . THR A 1 134 ? -23.281 -31.25 -23.219 1 98.81 134 THR A O 1
ATOM 1031 N N . ARG A 1 135 ? -25.188 -30.156 -23.75 1 98.75 135 ARG A N 1
ATOM 1032 C CA . ARG A 1 135 ? -25.375 -30.953 -24.953 1 98.75 135 ARG A CA 1
ATOM 1033 C C . ARG A 1 135 ? -24.188 -30.781 -25.906 1 98.75 135 ARG A C 1
ATOM 1035 O O . ARG A 1 135 ? -23.719 -31.766 -26.5 1 98.75 135 ARG A O 1
ATOM 1042 N N . GLU A 1 136 ? -23.75 -29.656 -26.031 1 98.75 136 GLU A N 1
ATOM 1043 C CA . GLU A 1 136 ? -22.625 -29.375 -26.922 1 98.75 136 GLU A CA 1
ATOM 1044 C C . GLU A 1 136 ? -21.359 -30.047 -26.438 1 98.75 136 GLU A C 1
ATOM 1046 O O . GLU A 1 136 ? -20.594 -30.609 -27.234 1 98.75 136 GLU A O 1
ATOM 1051 N N . ILE A 1 137 ? -21.125 -30.047 -25.125 1 98.88 137 ILE A N 1
ATOM 1052 C CA . ILE A 1 137 ? -19.938 -30.703 -24.547 1 98.88 137 ILE A CA 1
ATOM 1053 C C . ILE A 1 137 ? -20 -32.188 -24.797 1 98.88 137 ILE A C 1
ATOM 1055 O O . ILE A 1 137 ? -19.016 -32.812 -25.234 1 98.88 137 ILE A O 1
ATOM 1059 N N . VAL A 1 138 ? -21.156 -32.75 -24.594 1 98.81 138 VAL A N 1
ATOM 1060 C CA . VAL A 1 138 ? -21.312 -34.219 -24.766 1 98.81 138 VAL A CA 1
ATOM 1061 C C . VAL A 1 138 ? -21.188 -34.594 -26.234 1 98.81 138 VAL A C 1
ATOM 1063 O O . VAL A 1 138 ? -20.656 -35.656 -26.562 1 98.81 138 VAL A O 1
ATOM 1066 N N . GLU A 1 139 ? -21.688 -33.719 -27.094 1 98.62 139 GLU A N 1
ATOM 1067 C CA . GLU A 1 139 ? -21.562 -33.969 -28.531 1 98.62 139 GLU A CA 1
ATOM 1068 C C . GLU A 1 139 ? -20.094 -34 -28.938 1 98.62 139 GLU A C 1
ATOM 1070 O O . GLU A 1 139 ? -19.719 -34.812 -29.797 1 98.62 139 GLU A O 1
ATOM 1075 N N . LYS A 1 140 ? -19.266 -33.219 -28.359 1 98.56 140 LYS A N 1
ATOM 1076 C CA . LYS A 1 140 ? -17.844 -33.156 -28.703 1 98.56 140 LYS A CA 1
ATOM 1077 C C . LYS A 1 140 ? -17.078 -34.25 -27.953 1 98.56 140 LYS A C 1
ATOM 1079 O O . LYS A 1 140 ? -15.977 -34.625 -28.359 1 98.56 140 LYS A O 1
ATOM 1084 N N . ASN A 1 141 ? -17.594 -34.719 -26.812 1 98.62 141 ASN A N 1
ATOM 1085 C CA . ASN A 1 141 ? -16.984 -35.719 -25.953 1 98.62 141 ASN A CA 1
ATOM 1086 C C . ASN A 1 141 ? -17.953 -36.844 -25.641 1 98.62 141 ASN A C 1
ATOM 1088 O O . ASN A 1 141 ? -18.422 -36.969 -24.516 1 98.62 141 ASN A O 1
ATOM 1092 N N . PRO A 1 142 ? -18.156 -37.719 -26.531 1 98.06 142 PRO A N 1
ATOM 1093 C CA . PRO A 1 142 ? -19.266 -38.656 -26.484 1 98.06 142 PRO A CA 1
ATOM 1094 C C . PRO A 1 142 ? -19.125 -39.688 -25.359 1 98.06 142 PRO A C 1
ATOM 1096 O O . PRO A 1 142 ? -20.078 -40.406 -25.047 1 98.06 142 PRO A O 1
ATOM 1099 N N . SER A 1 143 ? -18 -39.844 -24.797 1 97.88 143 SER A N 1
ATOM 1100 C CA . SER A 1 143 ? -17.828 -40.75 -23.656 1 97.88 143 SER A CA 1
ATOM 1101 C C . SER A 1 143 ? -18.438 -40.156 -22.391 1 97.88 143 SER A C 1
ATOM 1103 O O . SER A 1 143 ? -18.578 -40.875 -21.391 1 97.88 143 SER A O 1
ATOM 1105 N N . TRP A 1 144 ? -18.828 -38.906 -22.453 1 98.69 144 TRP A N 1
ATOM 1106 C CA . TRP A 1 144 ? -19.406 -38.25 -21.281 1 98.69 144 TRP A CA 1
ATOM 1107 C C . TRP A 1 144 ? -20.922 -38.188 -21.375 1 98.69 144 TRP A C 1
ATOM 1109 O O . TRP A 1 144 ? -21.484 -38.438 -22.438 1 98.69 144 TRP A O 1
ATOM 1119 N N . SER A 1 145 ? -21.562 -37.938 -20.266 1 98.75 145 SER A N 1
ATOM 1120 C CA . SER A 1 145 ? -22.984 -37.688 -20.172 1 98.75 145 SER A CA 1
ATOM 1121 C C . SER A 1 145 ? -23.266 -36.469 -19.297 1 98.75 145 SER A C 1
ATOM 1123 O O . SER A 1 145 ? -22.328 -35.844 -18.781 1 98.75 145 SER A O 1
ATOM 1125 N N . LYS A 1 146 ? -24.531 -36.094 -19.203 1 98.44 146 LYS A N 1
ATOM 1126 C CA . LYS A 1 146 ? -24.938 -34.969 -18.375 1 98.44 146 LYS A CA 1
ATOM 1127 C C . LYS A 1 146 ? -24.578 -35.219 -16.906 1 98.44 146 LYS A C 1
ATOM 1129 O O . LYS A 1 146 ? -24.484 -34.281 -16.125 1 98.44 146 LYS A O 1
ATOM 1134 N N . ASP A 1 147 ? -24.297 -36.531 -16.562 1 98.44 147 ASP A N 1
ATOM 1135 C CA . ASP A 1 147 ? -24.047 -36.938 -15.18 1 98.44 147 ASP A CA 1
ATOM 1136 C C . ASP A 1 147 ? -22.547 -37.031 -14.898 1 98.44 147 ASP A C 1
ATOM 1138 O O . ASP A 1 147 ? -22.156 -37.312 -13.766 1 98.44 147 ASP A O 1
ATOM 1142 N N . THR A 1 148 ? -21.734 -36.844 -15.953 1 98.56 148 THR A N 1
ATOM 1143 C CA . THR A 1 148 ? -20.297 -36.906 -15.773 1 98.56 148 THR A CA 1
ATOM 1144 C C . THR A 1 148 ? -19.812 -35.875 -14.766 1 98.56 148 THR A C 1
ATOM 1146 O O . THR A 1 148 ? -20.172 -34.688 -14.859 1 98.56 148 THR A O 1
ATOM 1149 N N . GLY A 1 149 ? -19.016 -36.312 -13.766 1 98.31 149 GLY A N 1
ATOM 1150 C CA . GLY A 1 149 ? -18.484 -35.406 -12.766 1 98.31 149 GLY A CA 1
ATOM 1151 C C . GLY A 1 149 ? -17.328 -34.562 -13.266 1 98.31 149 GLY A C 1
ATOM 1152 O O . GLY A 1 149 ? -16.641 -34.938 -14.227 1 98.31 149 GLY A O 1
ATOM 1153 N N . ARG A 1 150 ? -17.047 -33.5 -12.602 1 98.62 150 ARG A N 1
ATOM 1154 C CA . ARG A 1 150 ? -15.969 -32.594 -12.992 1 98.62 150 ARG A CA 1
ATOM 1155 C C . ARG A 1 150 ? -14.609 -33.25 -12.844 1 98.62 150 ARG A C 1
ATOM 1157 O O . ARG A 1 150 ? -13.727 -33.062 -13.68 1 98.62 150 ARG A O 1
ATOM 1164 N N . PHE A 1 151 ? -14.406 -34.062 -11.859 1 98 151 PHE A N 1
ATOM 1165 C CA . PHE A 1 151 ? -13.109 -34.688 -11.664 1 98 151 PHE A CA 1
ATOM 1166 C C . PHE A 1 151 ? -12.93 -35.875 -12.609 1 98 151 PHE A C 1
ATOM 1168 O O . PHE A 1 151 ? -11.805 -36.281 -12.898 1 98 151 PHE A O 1
ATOM 1175 N N . GLN A 1 152 ? -14.039 -36.469 -13.086 1 97.56 152 GLN A N 1
ATOM 1176 C CA . GLN A 1 152 ? -13.898 -37.406 -14.195 1 97.56 152 GLN A CA 1
ATOM 1177 C C . GLN A 1 152 ? -13.391 -36.719 -15.453 1 97.56 152 GLN A C 1
ATOM 1179 O O . GLN A 1 152 ? -12.578 -37.281 -16.188 1 97.56 152 GLN A O 1
ATOM 1184 N N . ILE A 1 153 ? -13.906 -35.531 -15.648 1 98.69 153 ILE A N 1
ATOM 1185 C CA . ILE A 1 153 ? -13.422 -34.719 -16.766 1 98.69 153 ILE A CA 1
ATOM 1186 C C . ILE A 1 153 ? -11.93 -34.469 -16.578 1 98.69 153 ILE A C 1
ATOM 1188 O O . ILE A 1 153 ? -11.148 -34.594 -17.531 1 98.69 153 ILE A O 1
ATOM 1192 N N . TRP A 1 154 ? -11.5 -34.156 -15.375 1 98.69 154 TRP A N 1
ATOM 1193 C CA . TRP A 1 154 ? -10.086 -33.969 -15.07 1 98.69 154 TRP A CA 1
ATOM 1194 C C . TRP A 1 154 ? -9.289 -35.219 -15.414 1 98.69 154 TRP A C 1
ATOM 1196 O O . TRP A 1 154 ? -8.211 -35.125 -16 1 98.69 154 TRP A O 1
ATOM 1206 N N . ASP A 1 155 ? -9.836 -36.375 -15.039 1 98.19 155 ASP A N 1
ATOM 1207 C CA . ASP A 1 155 ? -9.18 -37.656 -15.328 1 98.19 155 ASP A CA 1
ATOM 1208 C C . ASP A 1 155 ? -8.938 -37.812 -16.828 1 98.19 155 ASP A C 1
ATOM 1210 O O . ASP A 1 155 ? -7.84 -38.156 -17.25 1 98.19 155 ASP A O 1
ATOM 1214 N N . ASP A 1 156 ? -9.914 -37.531 -17.562 1 98.31 156 ASP A N 1
ATOM 1215 C CA . ASP A 1 156 ? -9.844 -37.781 -19 1 98.31 156 ASP A CA 1
ATOM 1216 C C . ASP A 1 156 ? -8.883 -36.781 -19.656 1 98.31 156 ASP A C 1
ATOM 1218 O O . ASP A 1 156 ? -8.133 -37.156 -20.562 1 98.31 156 ASP A O 1
ATOM 1222 N N . ILE A 1 157 ? -8.953 -35.531 -19.219 1 98.81 157 ILE A N 1
ATOM 1223 C CA . ILE A 1 157 ? -8 -34.562 -19.703 1 98.81 157 ILE A CA 1
ATOM 1224 C C . ILE A 1 157 ? -6.574 -35 -19.391 1 98.81 157 ILE A C 1
ATOM 1226 O O . ILE A 1 157 ? -5.703 -34.969 -20.266 1 98.81 157 ILE A O 1
ATOM 1230 N N . THR A 1 158 ? -6.348 -35.406 -18.188 1 98.69 158 THR A N 1
ATOM 1231 C CA . THR A 1 158 ? -5.02 -35.812 -17.719 1 98.69 158 THR A CA 1
ATOM 1232 C C . THR A 1 158 ? -4.523 -37.031 -18.453 1 98.69 158 THR A C 1
ATOM 1234 O O . THR A 1 158 ? -3.35 -37.125 -18.812 1 98.69 158 THR A O 1
ATOM 1237 N N . LYS A 1 159 ? -5.402 -37.969 -18.688 1 97.94 159 LYS A N 1
ATOM 1238 C CA . LYS A 1 159 ? -5.039 -39.188 -19.438 1 97.94 159 LYS A CA 1
ATOM 1239 C C . LYS A 1 159 ? -4.688 -38.844 -20.875 1 97.94 159 LYS A C 1
ATOM 1241 O O . LYS A 1 159 ? -3.707 -39.344 -21.422 1 97.94 159 LYS A O 1
ATOM 1246 N N . ALA A 1 160 ? -5.492 -38.031 -21.484 1 98.5 160 ALA A N 1
ATOM 1247 C CA . ALA A 1 160 ? -5.215 -37.594 -22.859 1 98.5 160 ALA A CA 1
ATOM 1248 C C . ALA A 1 160 ? -3.873 -36.875 -22.953 1 98.5 160 ALA A C 1
ATOM 1250 O O . ALA A 1 160 ? -3.127 -37.062 -23.922 1 98.5 160 ALA A O 1
ATOM 1251 N N . ALA A 1 161 ? -3.598 -36.062 -21.984 1 98.81 161 ALA A N 1
ATOM 1252 C CA . ALA A 1 161 ? -2.318 -35.375 -21.938 1 98.81 161 ALA A CA 1
ATOM 1253 C C . ALA A 1 161 ? -1.16 -36.344 -21.75 1 98.81 161 ALA A C 1
ATOM 1255 O O . ALA A 1 161 ? -0.131 -36.219 -22.422 1 98.81 161 ALA A O 1
ATOM 1256 N N . ALA A 1 162 ? -1.322 -37.281 -20.875 1 97.94 162 ALA A N 1
ATOM 1257 C CA . ALA A 1 162 ? -0.286 -38.281 -20.641 1 97.94 162 ALA A CA 1
ATOM 1258 C C . ALA A 1 162 ? 0.058 -39.062 -21.906 1 97.94 162 ALA A C 1
ATOM 1260 O O . ALA A 1 162 ? 1.229 -39.344 -22.172 1 97.94 162 ALA A O 1
ATOM 1261 N N . ALA A 1 163 ? -0.958 -39.344 -22.672 1 97.62 163 ALA A N 1
ATOM 1262 C CA . ALA A 1 163 ? -0.771 -40.062 -23.922 1 97.62 163 ALA A CA 1
ATOM 1263 C C . ALA A 1 163 ? 0.079 -39.25 -24.906 1 97.62 163 ALA A C 1
ATOM 1265 O O . ALA A 1 163 ? 0.629 -39.812 -25.859 1 97.62 163 ALA A O 1
ATOM 1266 N N . ARG A 1 164 ? 0.181 -38.031 -24.688 1 97.88 164 ARG A N 1
ATOM 1267 C CA . ARG A 1 164 ? 0.954 -37.156 -25.562 1 97.88 164 ARG A CA 1
ATOM 1268 C C . ARG A 1 164 ? 2.17 -36.594 -24.828 1 97.88 164 ARG A C 1
ATOM 1270 O O . ARG A 1 164 ? 2.791 -35.625 -25.297 1 97.88 164 ARG A O 1
ATOM 1277 N N . GLU A 1 165 ? 2.455 -37.094 -23.641 1 97.94 165 GLU A N 1
ATOM 1278 C CA . GLU A 1 165 ? 3.594 -36.719 -22.797 1 97.94 165 GLU A CA 1
ATOM 1279 C C . GLU A 1 165 ? 3.555 -35.25 -22.438 1 97.94 165 GLU A C 1
ATOM 1281 O O . GLU A 1 165 ? 4.551 -34.531 -22.578 1 97.94 165 GLU A O 1
ATOM 1286 N N . ILE A 1 166 ? 2.432 -34.812 -22.016 1 98.81 166 ILE A N 1
ATOM 1287 C CA . ILE A 1 166 ? 2.205 -33.469 -21.516 1 98.81 166 ILE A CA 1
ATOM 1288 C C . ILE A 1 166 ? 1.907 -33.531 -20.016 1 98.81 166 ILE A C 1
ATOM 1290 O O . ILE A 1 166 ? 1.099 -34.344 -19.562 1 98.81 166 ILE A O 1
ATOM 1294 N N . TYR A 1 167 ? 2.598 -32.719 -19.266 1 98.81 167 TYR A N 1
ATOM 1295 C CA . TYR A 1 167 ? 2.375 -32.594 -17.828 1 98.81 167 TYR A CA 1
ATOM 1296 C C . TYR A 1 167 ? 1.145 -31.75 -17.531 1 98.81 167 TYR A C 1
ATOM 1298 O O . TYR A 1 167 ? 0.848 -30.797 -18.266 1 98.81 167 TYR A O 1
ATOM 1306 N N . ILE A 1 168 ? 0.414 -32.188 -16.516 1 98.88 168 ILE A N 1
ATOM 1307 C CA . ILE A 1 168 ? -0.687 -31.375 -15.984 1 98.88 168 ILE A CA 1
ATOM 1308 C C . ILE A 1 168 ? -0.302 -30.797 -14.625 1 98.88 168 ILE A C 1
ATOM 1310 O O . ILE A 1 168 ? 0.189 -31.516 -13.758 1 98.88 168 ILE A O 1
ATOM 1314 N N . HIS A 1 169 ? -0.485 -29.5 -14.461 1 98.94 169 HIS A N 1
ATOM 1315 C CA . HIS A 1 169 ? -0.174 -28.766 -13.242 1 98.94 169 HIS A CA 1
ATOM 1316 C C . HIS A 1 169 ? -1.413 -28.078 -12.688 1 98.94 169 HIS A C 1
ATOM 1318 O O . HIS A 1 169 ? -1.7 -26.938 -13.047 1 98.94 169 HIS A O 1
ATOM 1324 N N . PRO A 1 170 ? -2.139 -28.734 -11.742 1 98.94 170 PRO A N 1
ATOM 1325 C CA . PRO A 1 170 ? -3.281 -28.047 -11.141 1 98.94 170 PRO A CA 1
ATOM 1326 C C . PRO A 1 170 ? -2.873 -26.781 -10.383 1 98.94 170 PRO A C 1
ATOM 1328 O O . PRO A 1 170 ? -1.931 -26.812 -9.586 1 98.94 170 PRO A O 1
ATOM 1331 N N . ASP A 1 171 ? -3.586 -25.719 -10.688 1 98.75 171 ASP A N 1
ATOM 1332 C CA . ASP A 1 171 ? -3.291 -24.422 -10.07 1 98.75 171 ASP A CA 1
ATOM 1333 C C . ASP A 1 171 ? -4.527 -23.844 -9.383 1 98.75 171 ASP A C 1
ATOM 1335 O O . ASP A 1 171 ? -5.523 -23.547 -10.039 1 98.75 171 ASP A O 1
ATOM 1339 N N . VAL A 1 172 ? -4.457 -23.672 -8.062 1 98.75 172 VAL A N 1
ATOM 1340 C CA . VAL A 1 172 ? -5.523 -22.953 -7.383 1 98.75 172 VAL A CA 1
ATOM 1341 C C . VAL A 1 172 ? -5.531 -21.5 -7.832 1 98.75 172 VAL A C 1
ATOM 1343 O O . VAL A 1 172 ? -4.746 -20.688 -7.34 1 98.75 172 VAL A O 1
ATOM 1346 N N . HIS A 1 173 ? -6.449 -21.25 -8.648 1 98.5 173 HIS A N 1
ATOM 1347 C CA . HIS A 1 173 ? -6.457 -19.906 -9.242 1 98.5 173 HIS A CA 1
ATOM 1348 C C . HIS A 1 173 ? -7.25 -18.922 -8.391 1 98.5 173 HIS A C 1
ATOM 1350 O O . HIS A 1 173 ? -6.918 -17.734 -8.344 1 98.5 173 HIS A O 1
ATOM 1356 N N . VAL A 1 174 ? -8.328 -19.406 -7.797 1 98.25 174 VAL A N 1
ATOM 1357 C CA . VAL A 1 174 ? -9.203 -18.594 -6.949 1 98.25 174 VAL A CA 1
ATOM 1358 C C . VAL A 1 174 ? -9.852 -19.484 -5.891 1 98.25 174 VAL A C 1
ATOM 1360 O O . VAL A 1 174 ? -9.812 -20.719 -5.988 1 98.25 174 VAL A O 1
ATOM 1363 N N . GLY A 1 175 ? -10.359 -18.797 -4.828 1 98.06 175 GLY A N 1
ATOM 1364 C CA . GLY A 1 175 ? -11.18 -19.516 -3.865 1 98.06 175 GLY A CA 1
ATOM 1365 C C . GLY A 1 175 ? -12.602 -19.734 -4.336 1 98.06 175 GLY A C 1
ATOM 1366 O O . GLY A 1 175 ? -13.047 -20.875 -4.488 1 98.06 175 GLY A O 1
ATOM 1367 N N . LYS A 1 176 ? -13.266 -18.656 -4.555 1 97.94 176 LYS A N 1
ATOM 1368 C CA . LYS A 1 176 ? -14.594 -18.672 -5.168 1 97.94 176 LYS A CA 1
ATOM 1369 C C . LYS A 1 176 ? -14.5 -18.516 -6.684 1 97.94 176 LYS A C 1
ATOM 1371 O O . LYS A 1 176 ? -13.828 -17.609 -7.184 1 97.94 176 LYS A O 1
ATOM 1376 N N . ALA A 1 177 ? -15.172 -19.422 -7.383 1 98.38 177 ALA A N 1
ATOM 1377 C CA . ALA A 1 177 ? -15.102 -19.469 -8.844 1 98.38 177 ALA A CA 1
ATOM 1378 C C . ALA A 1 177 ? -15.586 -18.156 -9.453 1 98.38 177 ALA A C 1
ATOM 1380 O O . ALA A 1 177 ? -16.734 -17.75 -9.219 1 98.38 177 ALA A O 1
ATOM 1381 N N . GLN A 1 178 ? -14.734 -17.5 -10.164 1 97.25 178 GLN A N 1
ATOM 1382 C CA . GLN A 1 178 ? -14.992 -16.234 -10.844 1 97.25 178 GLN A CA 1
ATOM 1383 C C . GLN A 1 178 ? -13.781 -15.812 -11.672 1 97.25 178 GLN A C 1
ATOM 1385 O O . GLN A 1 178 ? -12.734 -16.453 -11.641 1 97.25 178 GLN A O 1
ATOM 1390 N N . TRP A 1 179 ? -14.039 -14.812 -12.484 1 94.44 179 TRP A N 1
ATOM 1391 C CA . TRP A 1 179 ? -12.898 -14.172 -13.148 1 94.44 179 TRP A CA 1
ATOM 1392 C C . TRP A 1 179 ? -11.961 -13.539 -12.125 1 94.44 179 TRP A C 1
ATOM 1394 O O . TRP A 1 179 ? -12.406 -12.828 -11.219 1 94.44 179 TRP A O 1
ATOM 1404 N N . CYS A 1 180 ? -10.703 -13.867 -12.477 1 88.88 180 CYS A N 1
ATOM 1405 C CA . CYS A 1 180 ? -9.711 -13.5 -11.477 1 88.88 180 CYS A CA 1
ATOM 1406 C C . CYS A 1 180 ? -9.195 -12.086 -11.711 1 88.88 180 CYS A C 1
ATOM 1408 O O . CYS A 1 180 ? -9.188 -11.602 -12.852 1 88.88 180 CYS A O 1
ATOM 1410 N N . CYS A 1 181 ? -8.641 -11.375 -10.969 1 81.94 181 CYS A N 1
ATOM 1411 C CA . CYS A 1 181 ? -7.789 -10.992 -9.844 1 81.94 181 CYS A CA 1
ATOM 1412 C C . CYS A 1 181 ? -7.777 -9.477 -9.656 1 81.94 181 CYS A C 1
ATOM 1414 O O . CYS A 1 181 ? -7.266 -8.75 -10.5 1 81.94 181 CYS A O 1
ATOM 1416 N N . ASN A 1 182 ? -8.625 -8.977 -8.977 1 90.06 182 ASN A N 1
ATOM 1417 C CA . ASN A 1 182 ? -8.508 -7.621 -8.445 1 90.06 182 ASN A CA 1
ATOM 1418 C C . ASN A 1 182 ? -8.43 -7.617 -6.926 1 90.06 182 ASN A C 1
ATOM 1420 O O . ASN A 1 182 ? -8.453 -8.68 -6.293 1 90.06 182 ASN A O 1
ATOM 1424 N N . ASN A 1 183 ? -8.258 -6.449 -6.402 1 93.31 183 ASN A N 1
ATOM 1425 C CA . ASN A 1 183 ? -8 -6.344 -4.969 1 93.31 183 ASN A CA 1
ATOM 1426 C C . ASN A 1 183 ? -9.297 -6.402 -4.16 1 93.31 183 ASN A C 1
ATOM 1428 O O . ASN A 1 183 ? -9.258 -6.438 -2.93 1 93.31 183 ASN A O 1
ATOM 1432 N N . THR A 1 184 ? -10.43 -6.488 -4.805 1 93.06 184 THR A N 1
ATOM 1433 C CA . THR A 1 184 ? -11.672 -6.281 -4.074 1 93.06 184 THR A CA 1
ATOM 1434 C C . THR A 1 184 ? -12.594 -7.496 -4.219 1 93.06 184 THR A C 1
ATOM 1436 O O . THR A 1 184 ? -13.734 -7.469 -3.77 1 93.06 184 THR A O 1
ATOM 1439 N N . ASP A 1 185 ? -12.133 -8.594 -4.773 1 92.69 185 ASP A N 1
ATOM 1440 C CA . ASP A 1 185 ? -13.023 -9.695 -5.137 1 92.69 185 ASP A CA 1
ATOM 1441 C C . ASP A 1 185 ? -13.117 -10.719 -4.012 1 92.69 185 ASP A C 1
ATOM 1443 O O . ASP A 1 185 ? -13.781 -11.75 -4.16 1 92.69 185 ASP A O 1
ATOM 1447 N N . GLY A 1 186 ? -12.461 -10.5 -2.957 1 94.44 186 GLY A N 1
ATOM 1448 C CA . GLY A 1 186 ? -12.5 -11.398 -1.811 1 94.44 186 GLY A CA 1
ATOM 1449 C C . GLY A 1 186 ? -11.555 -12.578 -1.942 1 94.44 186 GLY A C 1
ATOM 1450 O O . GLY A 1 186 ? -11.469 -13.414 -1.037 1 94.44 186 GLY A O 1
ATOM 1451 N N . ASN A 1 187 ? -10.789 -12.68 -3.037 1 96.62 187 ASN A N 1
ATOM 1452 C CA . ASN A 1 187 ? -9.906 -13.797 -3.334 1 96.62 187 ASN A CA 1
ATOM 1453 C C . ASN A 1 187 ? -8.445 -13.43 -3.145 1 96.62 187 ASN A C 1
ATOM 1455 O O . ASN A 1 187 ? -7.551 -14.227 -3.43 1 96.62 187 ASN A O 1
ATOM 1459 N N . ALA A 1 188 ? -8.188 -12.258 -2.598 1 96.69 188 ALA A N 1
ATOM 1460 C CA . ALA A 1 188 ? -6.879 -11.625 -2.791 1 96.69 188 ALA A CA 1
ATOM 1461 C C . ALA A 1 188 ? -5.848 -12.195 -1.82 1 96.69 188 ALA A C 1
ATOM 1463 O O . ALA A 1 188 ? -4.672 -12.328 -2.164 1 96.69 188 ALA A O 1
ATOM 1464 N N . TRP A 1 189 ? -6.316 -12.5 -0.623 1 97.94 189 TRP A N 1
ATOM 1465 C CA . TRP A 1 189 ? -5.363 -12.805 0.44 1 97.94 189 TRP A CA 1
ATOM 1466 C C . TRP A 1 189 ? -5.953 -13.797 1.435 1 97.94 189 TRP A C 1
ATOM 1468 O O . TRP A 1 189 ? -7.164 -14.047 1.43 1 97.94 189 TRP A O 1
ATOM 1478 N N . PHE A 1 190 ? -5.102 -14.461 2.223 1 98 190 PHE A N 1
ATOM 1479 C CA . PHE A 1 190 ? -5.484 -15.469 3.205 1 98 190 PHE A CA 1
ATOM 1480 C C . PHE A 1 190 ? -6.582 -14.945 4.125 1 98 190 PHE A C 1
ATOM 1482 O O . PHE A 1 190 ? -6.434 -13.875 4.723 1 98 190 PHE A O 1
ATOM 1489 N N . ASP A 1 191 ? -7.668 -15.664 4.219 1 94.56 191 ASP A N 1
ATOM 1490 C CA . ASP A 1 191 ? -8.844 -15.43 5.055 1 94.56 191 ASP A CA 1
ATOM 1491 C C . ASP A 1 191 ? -9.594 -14.18 4.605 1 94.56 191 ASP A C 1
ATOM 1493 O O . ASP A 1 191 ? -10.312 -13.562 5.395 1 94.56 191 ASP A O 1
ATOM 1497 N N . ASP A 1 192 ? -9.266 -13.664 3.41 1 94.5 192 ASP A N 1
ATOM 1498 C CA . ASP A 1 192 ? -10.211 -12.773 2.744 1 94.5 192 ASP A CA 1
ATOM 1499 C C . ASP A 1 192 ? -11.57 -13.445 2.576 1 94.5 192 ASP A C 1
ATOM 1501 O O . ASP A 1 192 ? -11.703 -14.656 2.781 1 94.5 192 ASP A O 1
ATOM 1505 N N . TYR A 1 193 ? -12.609 -12.75 2.174 1 94 193 TYR A N 1
ATOM 1506 C CA . TYR A 1 193 ? -13.984 -13.219 2.174 1 94 193 TYR A CA 1
ATOM 1507 C C . TYR A 1 193 ? -14.125 -14.508 1.377 1 94 193 TYR A C 1
ATOM 1509 O O . TYR A 1 193 ? -14.812 -15.438 1.808 1 94 193 TYR A O 1
ATOM 1517 N N . ASN A 1 194 ? -13.508 -14.68 0.258 1 96.69 194 ASN A N 1
ATOM 1518 C CA . ASN A 1 194 ? -13.625 -15.828 -0.627 1 96.69 194 ASN A CA 1
ATOM 1519 C C . ASN A 1 194 ? -12.383 -16.703 -0.577 1 96.69 194 ASN A C 1
ATOM 1521 O O . ASN A 1 194 ? -12.102 -17.453 -1.52 1 96.69 194 ASN A O 1
ATOM 1525 N N . PHE A 1 195 ? -11.617 -16.641 0.499 1 97.06 195 PHE A N 1
ATOM 1526 C CA . PHE A 1 195 ? -10.367 -17.391 0.603 1 97.06 195 PHE A CA 1
ATOM 1527 C C . PHE A 1 195 ? -10.148 -17.891 2.025 1 97.06 195 PHE A C 1
ATOM 1529 O O . PHE A 1 195 ? -9.117 -17.609 2.635 1 97.06 195 PHE A O 1
ATOM 1536 N N . PRO A 1 196 ? -11.141 -18.656 2.584 1 97.81 196 PRO A N 1
ATOM 1537 C CA . PRO A 1 196 ? -10.875 -19.266 3.887 1 97.81 196 PRO A CA 1
ATOM 1538 C C . PRO A 1 196 ? -9.711 -20.25 3.85 1 97.81 196 PRO A C 1
ATOM 1540 O O . PRO A 1 196 ? -9.719 -21.203 3.049 1 97.81 196 PRO A O 1
ATOM 1543 N N . VAL A 1 197 ? -8.797 -20.109 4.672 1 98.5 197 VAL A N 1
ATOM 1544 C CA . VAL A 1 197 ? -7.547 -20.859 4.656 1 98.5 197 VAL A CA 1
ATOM 1545 C C . VAL A 1 197 ? -7.828 -22.328 4.938 1 98.5 197 VAL A C 1
ATOM 1547 O O . VAL A 1 197 ? -7.219 -23.219 4.336 1 98.5 197 VAL A O 1
ATOM 1550 N N . ASP A 1 198 ? -8.75 -22.625 5.809 1 98.31 198 ASP A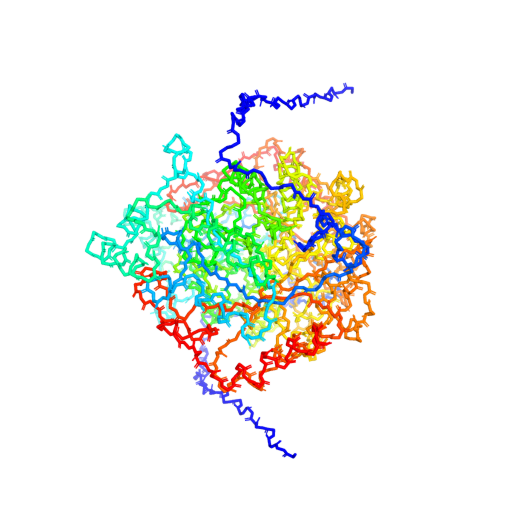 N 1
ATOM 1551 C CA . ASP A 1 198 ? -9.086 -24.016 6.105 1 98.31 198 ASP A CA 1
ATOM 1552 C C . ASP A 1 198 ? -9.602 -24.734 4.859 1 98.31 198 ASP A C 1
ATOM 1554 O O . ASP A 1 198 ? -9.219 -25.875 4.59 1 98.31 198 ASP A O 1
ATOM 1558 N N . ASN A 1 199 ? -10.492 -24.078 4.145 1 98.69 199 ASN A N 1
ATOM 1559 C CA . ASN A 1 199 ? -11 -24.641 2.896 1 98.69 199 ASN A CA 1
ATOM 1560 C C . ASN A 1 199 ? -9.875 -24.828 1.876 1 98.69 199 ASN A C 1
ATOM 1562 O O . ASN A 1 199 ? -9.867 -25.812 1.138 1 98.69 199 ASN A O 1
ATOM 1566 N N . TRP A 1 200 ? -9.031 -23.891 1.855 1 98.81 200 TRP A N 1
ATOM 1567 C CA . TRP A 1 200 ? -7.883 -23.938 0.955 1 98.81 200 TRP A CA 1
ATOM 1568 C C . TRP A 1 200 ? -7.012 -25.156 1.247 1 98.81 200 TRP A C 1
ATOM 1570 O O . TRP A 1 200 ? -6.68 -25.922 0.338 1 98.81 200 TRP A O 1
ATOM 1580 N N . HIS A 1 201 ? -6.715 -25.438 2.5 1 98.81 201 HIS A N 1
ATOM 1581 C CA . HIS A 1 201 ? -5.941 -26.609 2.885 1 98.81 201 HIS A CA 1
ATOM 1582 C C . HIS A 1 201 ? -6.656 -27.906 2.486 1 98.81 201 HIS A C 1
ATOM 1584 O O . HIS A 1 201 ? -6.035 -28.812 1.941 1 98.81 201 HIS A O 1
ATOM 1590 N N . ARG A 1 202 ? -7.914 -27.891 2.779 1 98.44 202 ARG A N 1
ATOM 1591 C CA . ARG A 1 202 ? -8.711 -29.062 2.434 1 98.44 202 ARG A CA 1
ATOM 1592 C C . ARG A 1 202 ? -8.703 -29.312 0.929 1 98.44 202 ARG A C 1
ATOM 1594 O O . ARG A 1 202 ? -8.531 -30.453 0.48 1 98.44 202 ARG A O 1
ATOM 1601 N N . GLY A 1 203 ? -8.898 -28.266 0.184 1 98.81 203 GLY A N 1
ATOM 1602 C CA . GLY A 1 203 ? -8.875 -28.375 -1.266 1 98.81 203 GLY A CA 1
ATOM 1603 C C . GLY A 1 203 ? -7.539 -28.844 -1.807 1 98.81 203 GLY A C 1
ATOM 1604 O O . GLY A 1 203 ? -7.488 -29.688 -2.701 1 98.81 203 GLY A O 1
ATOM 1605 N N . LEU A 1 204 ? -6.5 -28.344 -1.271 1 98.94 204 LEU A N 1
ATOM 1606 C CA . LEU A 1 204 ? -5.16 -28.734 -1.683 1 98.94 204 LEU A CA 1
ATOM 1607 C C . LEU A 1 204 ? -4.926 -30.219 -1.41 1 98.94 204 LEU A C 1
ATOM 1609 O O . LEU A 1 204 ? -4.41 -30.938 -2.27 1 98.94 204 LEU A O 1
ATOM 1613 N N . LYS A 1 205 ? -5.289 -30.672 -0.231 1 98.75 205 LYS A N 1
ATOM 1614 C CA . LYS A 1 205 ? -5.121 -32.094 0.105 1 98.75 205 LYS A CA 1
ATOM 1615 C C . LYS A 1 205 ? -5.941 -32.969 -0.828 1 98.75 205 LYS A C 1
ATOM 1617 O O . LYS A 1 205 ? -5.469 -34.031 -1.265 1 98.75 205 LYS A O 1
ATOM 1622 N N . PHE A 1 206 ? -7.141 -32.531 -1.11 1 98.69 206 PHE A N 1
ATOM 1623 C CA . PHE A 1 206 ? -8.023 -33.281 -2 1 98.69 206 PHE A CA 1
ATOM 1624 C C . PHE A 1 206 ? -7.375 -33.469 -3.367 1 98.69 206 PHE A C 1
ATOM 1626 O O . PHE A 1 206 ? -7.324 -34.562 -3.885 1 98.69 206 PHE A O 1
ATOM 1633 N N . VAL A 1 207 ? -6.875 -32.438 -3.947 1 98.81 207 VAL A N 1
ATOM 1634 C CA . VAL A 1 207 ? -6.305 -32.469 -5.289 1 98.81 207 VAL A CA 1
ATOM 1635 C C . VAL A 1 207 ? -4.98 -33.219 -5.258 1 98.81 207 VAL A C 1
ATOM 1637 O O . VAL A 1 207 ? -4.648 -33.969 -6.199 1 98.81 207 VAL A O 1
ATOM 1640 N N . ALA A 1 208 ? -4.238 -33.062 -4.188 1 98.75 208 ALA A N 1
ATOM 1641 C CA . ALA A 1 208 ? -3.01 -33.844 -4.031 1 98.75 208 ALA A CA 1
ATOM 1642 C C . ALA A 1 208 ? -3.303 -35.344 -4.016 1 98.75 208 ALA A C 1
ATOM 1644 O O . ALA A 1 208 ? -2.539 -36.156 -4.57 1 98.75 208 ALA A O 1
ATOM 1645 N N . GLU A 1 209 ? -4.371 -35.75 -3.34 1 97.94 209 GLU A N 1
ATOM 1646 C CA . GLU A 1 209 ? -4.805 -37.125 -3.344 1 97.94 209 GLU A CA 1
ATOM 1647 C C . GLU A 1 209 ? -5.223 -37.562 -4.742 1 97.94 209 GLU A C 1
ATOM 1649 O O . GLU A 1 209 ? -4.836 -38.656 -5.195 1 97.94 209 GLU A O 1
ATOM 1654 N N . TRP A 1 210 ? -5.977 -36.75 -5.395 1 98.19 210 TRP A N 1
ATOM 1655 C CA . TRP A 1 210 ? -6.387 -37.031 -6.766 1 98.19 210 TRP A CA 1
ATOM 1656 C C . TRP A 1 210 ? -5.172 -37.25 -7.664 1 98.19 210 TRP A C 1
ATOM 1658 O O . TRP A 1 210 ? -5.156 -38.125 -8.516 1 98.19 210 TRP A O 1
ATOM 1668 N N . ALA A 1 211 ? -4.156 -36.469 -7.5 1 98.12 211 ALA A N 1
ATOM 1669 C CA . ALA A 1 211 ? -2.959 -36.469 -8.336 1 98.12 211 ALA A CA 1
ATOM 1670 C C . ALA A 1 211 ? -2.238 -37.812 -8.266 1 98.12 211 ALA A C 1
ATOM 1672 O O . ALA A 1 211 ? -1.552 -38.188 -9.211 1 98.12 211 ALA A O 1
ATOM 1673 N N . LYS A 1 212 ? -2.393 -38.562 -7.207 1 96.44 212 LYS A N 1
ATOM 1674 C CA . LYS A 1 212 ? -1.736 -39.844 -7.047 1 96.44 212 LYS A CA 1
ATOM 1675 C C . LYS A 1 212 ? -2.23 -40.844 -8.086 1 96.44 212 LYS A C 1
ATOM 1677 O O . LYS A 1 212 ? -1.573 -41.844 -8.344 1 96.44 212 LYS A O 1
ATOM 1682 N N . GLY A 1 213 ? -3.377 -40.5 -8.625 1 95.88 213 GLY A N 1
ATOM 1683 C CA . GLY A 1 213 ? -3.945 -41.375 -9.633 1 95.88 213 GLY A CA 1
ATOM 1684 C C . GLY A 1 213 ? -3.445 -41.094 -11.031 1 95.88 213 GLY A C 1
ATOM 1685 O O . GLY A 1 213 ? -3.82 -41.781 -11.984 1 95.88 213 GLY A O 1
ATOM 1686 N N . HIS A 1 214 ? -2.543 -40.125 -11.203 1 96.94 214 HIS A N 1
ATOM 1687 C CA . HIS A 1 214 ? -2.082 -39.656 -12.508 1 96.94 214 HIS A CA 1
ATOM 1688 C C . HIS A 1 214 ? -0.582 -39.406 -12.5 1 96.94 214 HIS A C 1
ATOM 1690 O O . HIS A 1 214 ? -0.132 -38.375 -11.961 1 96.94 214 HIS A O 1
ATOM 1696 N N . SER A 1 215 ? 0.207 -40.156 -13.281 1 95.69 215 SER A N 1
ATOM 1697 C CA . SER A 1 215 ? 1.664 -40.094 -13.211 1 95.69 215 SER A CA 1
ATOM 1698 C C . SER A 1 215 ? 2.191 -38.812 -13.805 1 95.69 215 SER A C 1
ATOM 1700 O O . SER A 1 215 ? 3.273 -38.344 -13.438 1 95.69 215 SER A O 1
ATOM 1702 N N . ASN A 1 216 ? 1.438 -38.188 -14.766 1 97.81 216 ASN A N 1
ATOM 1703 C CA . ASN A 1 216 ? 1.928 -37 -15.414 1 97.81 216 ASN A CA 1
ATOM 1704 C C . ASN A 1 216 ? 1.521 -35.719 -14.648 1 97.81 216 ASN A C 1
ATOM 1706 O O . ASN A 1 216 ? 1.697 -34.625 -15.141 1 97.81 216 ASN A O 1
ATOM 1710 N N . VAL A 1 217 ? 0.885 -35.906 -13.453 1 98.5 217 VAL A N 1
ATOM 1711 C CA . VAL A 1 217 ? 0.706 -34.812 -12.516 1 98.5 217 VAL A CA 1
ATOM 1712 C C . VAL A 1 217 ? 1.822 -34.844 -11.477 1 98.5 217 VAL A C 1
ATOM 1714 O O . VAL A 1 217 ? 1.672 -35.438 -10.406 1 98.5 217 VAL A O 1
ATOM 1717 N N . VAL A 1 218 ? 2.863 -34.156 -11.812 1 98.44 218 VAL A N 1
ATOM 1718 C CA . VAL A 1 218 ? 4.074 -34.25 -11.008 1 98.44 218 VAL A CA 1
ATOM 1719 C C . VAL A 1 218 ? 4.234 -33.031 -10.133 1 98.44 218 VAL A C 1
ATOM 1721 O O . VAL A 1 218 ? 5.18 -32.938 -9.344 1 98.44 218 VAL A O 1
ATOM 1724 N N . SER A 1 219 ? 3.344 -32.062 -10.328 1 98.81 219 SER A N 1
ATOM 1725 C CA . SER A 1 219 ? 3.398 -30.781 -9.602 1 98.81 219 SER A CA 1
ATOM 1726 C C . SER A 1 219 ? 2.01 -30.172 -9.445 1 98.81 219 SER A C 1
ATOM 1728 O O . SER A 1 219 ? 1.084 -30.531 -10.18 1 98.81 219 SER A O 1
ATOM 1730 N N . MET A 1 220 ? 1.863 -29.328 -8.477 1 98.88 220 MET A N 1
ATOM 1731 C CA . MET A 1 220 ? 0.656 -28.516 -8.281 1 98.88 220 MET A CA 1
ATOM 1732 C C . MET A 1 220 ? 0.987 -27.188 -7.621 1 98.88 220 MET A C 1
ATOM 1734 O O . MET A 1 220 ? 2.047 -27.047 -7.008 1 98.88 220 MET A O 1
ATOM 1738 N N . ALA A 1 221 ? 0.132 -26.25 -7.77 1 98.88 221 ALA A N 1
ATOM 1739 C CA . ALA A 1 221 ? 0.377 -24.906 -7.238 1 98.88 221 ALA A CA 1
ATOM 1740 C C . ALA A 1 221 ? -0.487 -24.641 -6.012 1 98.88 221 ALA A C 1
ATOM 1742 O O . ALA A 1 221 ? -1.655 -25.031 -5.969 1 98.88 221 ALA A O 1
ATOM 1743 N N . LEU A 1 222 ? 0.059 -23.828 -5.113 1 98.81 222 LEU A N 1
ATOM 1744 C CA . LEU A 1 222 ? -0.651 -23.484 -3.887 1 98.81 222 LEU A CA 1
ATOM 1745 C C . LEU A 1 222 ? -1.762 -22.469 -4.164 1 98.81 222 LEU A C 1
ATOM 1747 O O . LEU A 1 222 ? -2.869 -22.609 -3.637 1 98.81 222 LEU A O 1
ATOM 1751 N N . ARG A 1 223 ? -1.427 -21.484 -4.809 1 98.5 223 ARG A N 1
ATOM 1752 C CA . ARG A 1 223 ? -2.354 -20.375 -5.004 1 98.5 223 ARG A CA 1
ATOM 1753 C C . ARG A 1 223 ? -1.814 -19.375 -6.035 1 98.5 223 ARG A C 1
ATOM 1755 O O . ARG A 1 223 ? -0.623 -19.062 -6.031 1 98.5 223 ARG A O 1
ATOM 1762 N N . ASN A 1 224 ? -2.697 -18.922 -6.875 1 98.06 224 ASN A N 1
ATOM 1763 C CA . ASN A 1 224 ? -2.385 -17.969 -7.93 1 98.06 224 ASN A CA 1
ATOM 1764 C C . ASN A 1 224 ? -2.457 -16.531 -7.418 1 98.06 224 ASN A C 1
ATOM 1766 O O . ASN A 1 224 ? -3.438 -16.141 -6.777 1 98.06 224 ASN A O 1
ATOM 1770 N N . GLU A 1 225 ? -1.531 -15.742 -7.668 1 97.81 225 GLU A N 1
ATOM 1771 C CA . GLU A 1 225 ? -1.491 -14.281 -7.621 1 97.81 225 GLU A CA 1
ATOM 1772 C C . GLU A 1 225 ? -2.018 -13.758 -6.285 1 97.81 225 GLU A C 1
ATOM 1774 O O . GLU A 1 225 ? -3 -13.016 -6.25 1 97.81 225 GLU A O 1
ATOM 1779 N N . LEU A 1 226 ? -1.33 -14.086 -5.238 1 98.19 226 LEU A N 1
ATOM 1780 C CA . LEU A 1 226 ? -1.576 -13.445 -3.949 1 98.19 226 LEU A CA 1
ATOM 1781 C C . LEU A 1 226 ? -1.31 -11.945 -4.027 1 98.19 226 LEU A C 1
ATOM 1783 O O . LEU A 1 226 ? -0.328 -11.516 -4.637 1 98.19 226 LEU A O 1
ATOM 1787 N N . ARG A 1 227 ? -2.266 -11.117 -3.408 1 96.88 227 ARG A N 1
ATOM 1788 C CA . ARG A 1 227 ? -2.205 -9.664 -3.523 1 96.88 227 ARG A CA 1
ATOM 1789 C C . ARG A 1 227 ? -2.92 -8.992 -2.355 1 96.88 227 ARG A C 1
ATOM 1791 O O . ARG A 1 227 ? -3.6 -9.664 -1.571 1 96.88 227 ARG A O 1
ATOM 1798 N N . ARG A 1 228 ? -2.707 -7.746 -2.27 1 94.75 228 ARG A N 1
ATOM 1799 C CA . ARG A 1 228 ? -3.326 -6.992 -1.184 1 94.75 228 ARG A CA 1
ATOM 1800 C C . ARG A 1 228 ? -4.844 -6.953 -1.337 1 94.75 228 ARG A C 1
ATOM 1802 O O . ARG A 1 228 ? -5.355 -6.578 -2.393 1 94.75 228 ARG A O 1
ATOM 1809 N N . ALA A 1 229 ? -5.535 -7.289 -0.254 1 94.75 229 ALA A N 1
ATOM 1810 C CA . ALA A 1 229 ? -6.992 -7.219 -0.233 1 94.75 229 ALA A CA 1
ATOM 1811 C C . ALA A 1 229 ? -7.469 -5.816 0.144 1 94.75 229 ALA A C 1
ATOM 1813 O O . ALA A 1 229 ? -6.895 -5.18 1.028 1 94.75 229 ALA A O 1
ATOM 1814 N N . ILE A 1 230 ? -8.406 -5.316 -0.52 1 90.56 230 ILE A N 1
ATOM 1815 C CA . ILE A 1 230 ? -9.094 -4.078 -0.162 1 90.56 230 ILE A CA 1
ATOM 1816 C C . ILE A 1 230 ? -10.555 -4.379 0.182 1 90.56 230 ILE A C 1
ATOM 1818 O O . ILE A 1 230 ? -11.297 -4.91 -0.645 1 90.56 230 ILE A O 1
ATOM 1822 N N . ASN A 1 231 ? -10.938 -4.109 1.377 1 88.81 231 ASN A N 1
ATOM 1823 C CA . ASN A 1 231 ? -12.32 -4.246 1.817 1 88.81 231 ASN A CA 1
ATOM 1824 C C . ASN A 1 231 ? -13.133 -2.994 1.502 1 88.81 231 ASN A C 1
ATOM 1826 O O . ASN A 1 231 ? -12.898 -1.934 2.084 1 88.81 231 ASN A O 1
ATOM 1830 N N . MET A 1 232 ? -14.094 -3.1 0.699 1 85.25 232 MET A N 1
ATOM 1831 C CA . MET A 1 232 ? -14.812 -1.936 0.19 1 85.25 232 MET A CA 1
ATOM 1832 C C . MET A 1 232 ? -15.867 -1.47 1.188 1 85.25 232 MET A C 1
ATOM 1834 O O . MET A 1 232 ? -16.5 -0.431 0.989 1 85.25 232 MET A O 1
ATOM 1838 N N . THR A 1 233 ? -16.031 -2.201 2.271 1 84.5 233 THR A N 1
ATOM 1839 C CA . THR A 1 233 ? -16.953 -1.778 3.311 1 84.5 233 THR A CA 1
ATOM 1840 C C . THR A 1 233 ? -16.203 -1.262 4.535 1 84.5 233 THR A C 1
ATOM 1842 O O . THR A 1 233 ? -16.734 -0.459 5.305 1 84.5 233 THR A O 1
ATOM 1845 N N . ASP A 1 234 ? -15.016 -1.703 4.703 1 84.69 234 ASP A N 1
ATOM 1846 C CA . ASP A 1 234 ? -14.125 -1.261 5.773 1 84.69 234 ASP A CA 1
ATOM 1847 C C . ASP A 1 234 ? -12.703 -1.059 5.254 1 84.69 234 ASP A C 1
ATOM 1849 O O . ASP A 1 234 ? -11.867 -1.954 5.367 1 84.69 234 ASP A O 1
ATOM 1853 N N . ALA A 1 235 ? -12.461 0.103 4.871 1 78.88 235 ALA A N 1
ATOM 1854 C CA . ALA A 1 235 ? -11.188 0.392 4.211 1 78.88 235 ALA A CA 1
ATOM 1855 C C . ALA A 1 235 ? -10.023 0.296 5.195 1 78.88 235 ALA A C 1
ATOM 1857 O O . ALA A 1 235 ? -8.867 0.205 4.789 1 78.88 235 ALA A O 1
ATOM 1858 N N . GLY A 1 236 ? -10.32 0.313 6.414 1 79.88 236 GLY A N 1
ATOM 1859 C CA . GLY A 1 236 ? -9.289 0.245 7.438 1 79.88 236 GLY A CA 1
ATOM 1860 C C . GLY A 1 236 ? -8.914 -1.176 7.816 1 79.88 236 GLY A C 1
ATOM 1861 O O . GLY A 1 236 ? -7.934 -1.397 8.531 1 79.88 236 GLY A O 1
ATOM 1862 N N . LYS A 1 237 ? -9.648 -2.062 7.27 1 83 237 LYS A N 1
ATOM 1863 C CA . LYS A 1 237 ? -9.359 -3.457 7.598 1 83 237 LYS A CA 1
ATOM 1864 C C . LYS A 1 237 ? -8.023 -3.896 7.008 1 83 237 LYS A C 1
ATOM 1866 O O . LYS A 1 237 ? -7.746 -3.652 5.832 1 83 237 LYS A O 1
ATOM 1871 N N . THR A 1 238 ? -7.188 -4.488 7.871 1 86.88 238 THR A N 1
ATOM 1872 C CA . THR A 1 238 ? -5.922 -5.059 7.43 1 86.88 238 THR A CA 1
ATOM 1873 C C . THR A 1 238 ? -5.977 -6.582 7.449 1 86.88 238 THR A C 1
ATOM 1875 O O . THR A 1 238 ? -6.664 -7.172 8.289 1 86.88 238 THR A O 1
ATOM 1878 N N . TYR A 1 239 ? -5.305 -7.195 6.543 1 90.06 239 TYR A N 1
ATOM 1879 C CA . TYR A 1 239 ? -5.254 -8.648 6.434 1 90.06 239 TYR A CA 1
ATOM 1880 C C . TYR A 1 239 ? -3.848 -9.172 6.703 1 90.06 239 TYR A C 1
ATOM 1882 O O . TYR A 1 239 ? -3.537 -10.32 6.398 1 90.06 239 TYR A O 1
ATOM 1890 N N . ASP A 1 240 ? -3.021 -8.297 7.281 1 95.88 240 ASP A N 1
ATOM 1891 C CA . ASP A 1 240 ? -1.623 -8.633 7.52 1 95.88 240 ASP A CA 1
ATOM 1892 C C . ASP A 1 240 ? -0.93 -9.055 6.227 1 95.88 240 ASP A C 1
ATOM 1894 O O . ASP A 1 240 ? -0.336 -10.133 6.16 1 95.88 240 ASP A O 1
ATOM 1898 N N . TYR A 1 241 ? -1.172 -8.266 5.172 1 97.88 241 TYR A N 1
ATOM 1899 C CA . TYR A 1 241 ? -0.483 -8.461 3.902 1 97.88 241 TYR A CA 1
ATOM 1900 C C . TYR A 1 241 ? 1.011 -8.195 4.043 1 97.88 241 TYR A C 1
ATOM 1902 O O . TYR A 1 241 ? 1.463 -7.062 3.865 1 97.88 241 TYR A O 1
ATOM 1910 N N . ASN A 1 242 ? 1.794 -9.297 4.332 1 98.62 242 ASN A N 1
ATOM 1911 C CA . ASN A 1 242 ? 3.238 -9.195 4.523 1 98.62 242 ASN A CA 1
ATOM 1912 C C . ASN A 1 242 ? 3.916 -10.555 4.355 1 98.62 242 ASN A C 1
ATOM 1914 O O . ASN A 1 242 ? 3.244 -11.57 4.152 1 98.62 242 ASN A O 1
ATOM 1918 N N . TRP A 1 243 ? 5.27 -10.609 4.488 1 98.88 243 TRP A N 1
ATOM 1919 C CA . TRP A 1 243 ? 6.074 -11.797 4.215 1 98.88 243 TRP A CA 1
ATOM 1920 C C . TRP A 1 243 ? 5.797 -12.891 5.242 1 98.88 243 TRP A C 1
ATOM 1922 O O . TRP A 1 243 ? 5.746 -14.078 4.898 1 98.88 243 TRP A O 1
ATOM 1932 N N . VAL A 1 244 ? 5.648 -12.516 6.508 1 98.81 244 VAL A N 1
ATOM 1933 C CA . VAL A 1 244 ? 5.445 -13.5 7.566 1 98.81 244 VAL A CA 1
ATOM 1934 C C . VAL A 1 244 ? 4.18 -14.305 7.285 1 98.81 244 VAL A C 1
ATOM 1936 O O . VAL A 1 244 ? 4.191 -15.539 7.375 1 98.81 244 VAL A O 1
ATOM 1939 N N . THR A 1 245 ? 3.164 -13.609 6.902 1 98.75 245 THR A N 1
ATOM 1940 C CA . THR A 1 245 ? 1.895 -14.266 6.609 1 98.75 245 THR A CA 1
ATOM 1941 C C . THR A 1 245 ? 2.014 -15.141 5.367 1 98.75 245 THR A C 1
ATOM 1943 O O . THR A 1 245 ? 1.539 -16.281 5.355 1 98.75 245 THR A O 1
ATOM 1946 N N . LEU A 1 246 ? 2.662 -14.633 4.316 1 98.88 246 LEU A N 1
ATOM 1947 C CA . LEU A 1 246 ? 2.811 -15.391 3.082 1 98.88 246 LEU A CA 1
ATOM 1948 C C . LEU A 1 246 ? 3.564 -16.688 3.332 1 98.88 246 LEU A C 1
ATOM 1950 O O . LEU A 1 246 ? 3.074 -17.781 2.996 1 98.88 246 LEU A O 1
ATOM 1954 N N . VAL A 1 247 ? 4.707 -16.562 3.93 1 98.88 247 VAL A N 1
ATOM 1955 C CA . VAL A 1 247 ? 5.598 -17.703 4.098 1 98.88 247 VAL A CA 1
ATOM 1956 C C . VAL A 1 247 ? 4.984 -18.703 5.082 1 98.88 247 VAL A C 1
ATOM 1958 O O . VAL A 1 247 ? 5.07 -19.922 4.887 1 98.88 247 VAL A O 1
ATOM 1961 N N . GLY A 1 248 ? 4.395 -18.156 6.168 1 98.81 248 GLY A N 1
ATOM 1962 C CA . GLY A 1 248 ? 3.709 -19.016 7.113 1 98.81 248 GLY A CA 1
ATOM 1963 C C . GLY A 1 248 ? 2.623 -19.859 6.469 1 98.81 248 GLY A C 1
ATOM 1964 O O . GLY A 1 248 ? 2.559 -21.078 6.684 1 98.81 248 GLY A O 1
ATOM 1965 N N . ASN A 1 249 ? 1.797 -19.25 5.676 1 98.88 249 ASN A N 1
ATOM 1966 C CA . ASN A 1 249 ? 0.701 -19.953 5.031 1 98.88 249 ASN A CA 1
ATOM 1967 C C . ASN A 1 249 ? 1.21 -20.906 3.947 1 98.88 249 ASN A C 1
ATOM 1969 O O . ASN A 1 249 ? 0.708 -22.016 3.811 1 98.88 249 ASN A O 1
ATOM 1973 N N . ASN A 1 250 ? 2.184 -20.516 3.148 1 98.81 250 ASN A N 1
ATOM 1974 C CA . ASN A 1 250 ? 2.771 -21.406 2.16 1 98.81 250 ASN A CA 1
ATOM 1975 C C . ASN A 1 250 ? 3.381 -22.641 2.818 1 98.81 250 ASN A C 1
ATOM 1977 O O . ASN A 1 250 ? 3.254 -23.75 2.301 1 98.81 250 ASN A O 1
ATOM 1981 N N . THR A 1 251 ? 4.031 -22.406 3.943 1 98.88 251 THR A N 1
ATOM 1982 C CA . THR A 1 251 ? 4.629 -23.516 4.684 1 98.88 251 THR A CA 1
ATOM 1983 C C . THR A 1 251 ? 3.557 -24.484 5.156 1 98.88 251 THR A C 1
ATOM 1985 O O . THR A 1 251 ? 3.652 -25.688 4.906 1 98.88 251 THR A O 1
ATOM 1988 N N . ALA A 1 252 ? 2.547 -23.938 5.777 1 98.88 252 ALA A N 1
ATOM 1989 C CA . ALA A 1 252 ? 1.473 -24.781 6.305 1 98.88 252 ALA A CA 1
ATOM 1990 C C . ALA A 1 252 ? 0.764 -25.531 5.184 1 98.88 252 ALA A C 1
ATOM 1992 O O . ALA A 1 252 ? 0.415 -26.703 5.34 1 98.88 252 ALA A O 1
ATOM 1993 N N . ALA A 1 253 ? 0.567 -24.906 4.125 1 98.88 253 ALA A N 1
ATOM 1994 C CA . ALA A 1 253 ? -0.098 -25.531 2.986 1 98.88 253 ALA A CA 1
ATOM 1995 C C . ALA A 1 253 ? 0.768 -26.641 2.385 1 98.88 253 ALA A C 1
ATOM 1997 O O . ALA A 1 253 ? 0.257 -27.688 1.979 1 98.88 253 ALA A O 1
ATOM 1998 N N . THR A 1 254 ? 2.023 -26.375 2.297 1 98.94 254 THR A N 1
ATOM 1999 C CA . THR A 1 254 ? 2.932 -27.375 1.77 1 98.94 254 THR A CA 1
ATOM 2000 C C . THR A 1 254 ? 2.992 -28.594 2.697 1 98.94 254 THR A C 1
ATOM 2002 O O . THR A 1 254 ? 3.047 -29.734 2.236 1 98.94 254 THR A O 1
ATOM 2005 N N . ASP A 1 255 ? 2.971 -28.328 4.027 1 98.88 255 ASP A N 1
ATOM 2006 C CA . ASP A 1 255 ? 2.859 -29.422 4.992 1 98.88 255 ASP A CA 1
ATOM 2007 C C . ASP A 1 255 ? 1.604 -30.25 4.738 1 98.88 255 ASP A C 1
ATOM 2009 O O . ASP A 1 255 ? 1.648 -31.484 4.781 1 98.88 255 ASP A O 1
ATOM 2013 N N . ALA A 1 256 ? 0.547 -29.562 4.48 1 98.69 256 ALA A N 1
ATOM 2014 C CA . ALA A 1 256 ? -0.725 -30.234 4.238 1 98.69 256 ALA A CA 1
ATOM 2015 C C . ALA A 1 256 ? -0.643 -31.141 3.006 1 98.69 256 ALA A C 1
ATOM 2017 O O . ALA A 1 256 ? -1.043 -32.312 3.053 1 98.69 256 ALA A O 1
ATOM 2018 N N . ILE A 1 257 ? -0.129 -30.688 1.906 1 98.88 257 ILE A N 1
ATOM 2019 C CA . ILE A 1 257 ? 0.015 -31.453 0.679 1 98.88 257 ILE A CA 1
ATOM 2020 C C . ILE A 1 257 ? 0.964 -32.625 0.918 1 98.88 257 ILE A C 1
ATOM 2022 O O . ILE A 1 257 ? 0.661 -33.781 0.549 1 98.88 257 ILE A O 1
ATOM 2026 N N . HIS A 1 258 ? 2.1 -32.344 1.565 1 98.62 258 HIS A N 1
ATOM 2027 C CA . HIS A 1 258 ? 3.145 -33.344 1.793 1 98.62 258 HIS A CA 1
ATOM 2028 C C . HIS A 1 258 ? 2.633 -34.469 2.65 1 98.62 258 HIS A C 1
ATOM 2030 O O . HIS A 1 258 ? 3.08 -35.625 2.496 1 98.62 258 HIS A O 1
ATOM 2036 N N . SER A 1 259 ? 1.719 -34.219 3.514 1 98.12 259 SER A N 1
ATOM 2037 C CA . SER A 1 259 ? 1.176 -35.219 4.406 1 98.12 259 SER A CA 1
ATOM 2038 C C . SER A 1 259 ? 0.382 -36.281 3.637 1 98.12 259 SER A C 1
ATOM 2040 O O . SER A 1 259 ? 0.254 -37.406 4.082 1 98.12 259 SER A O 1
ATOM 2042 N N . VAL A 1 260 ? -0.114 -35.938 2.455 1 97.81 260 VAL A N 1
ATOM 2043 C CA . VAL A 1 260 ? -0.955 -36.906 1.728 1 97.81 260 VAL A CA 1
ATOM 2044 C C . VAL A 1 260 ? -0.248 -37.344 0.449 1 97.81 260 VAL A C 1
ATOM 2046 O O . VAL A 1 260 ? -0.529 -38.406 -0.081 1 97.81 260 VAL A O 1
ATOM 2049 N N . ASN A 1 261 ? 0.613 -36.531 -0.106 1 98.12 261 ASN A N 1
ATOM 2050 C CA . ASN A 1 261 ? 1.351 -36.812 -1.334 1 98.12 261 ASN A CA 1
ATOM 2051 C C . ASN A 1 261 ? 2.777 -36.281 -1.264 1 98.12 261 ASN A C 1
ATOM 2053 O O . ASN A 1 261 ? 3.088 -35.219 -1.858 1 98.12 261 ASN A O 1
ATOM 2057 N N . PRO A 1 262 ? 3.668 -36.938 -0.619 1 97.75 262 PRO A N 1
ATOM 2058 C CA . PRO A 1 262 ? 5.035 -36.438 -0.438 1 97.75 262 PRO A CA 1
ATOM 2059 C C . PRO A 1 262 ? 5.848 -36.469 -1.731 1 97.75 262 PRO A C 1
ATOM 2061 O O . PRO A 1 262 ? 6.953 -35.938 -1.782 1 97.75 262 PRO A O 1
ATOM 2064 N N . ASP A 1 263 ? 5.289 -37.094 -2.814 1 97.19 263 ASP A N 1
ATOM 2065 C CA . ASP A 1 263 ? 6.035 -37.25 -4.055 1 97.19 263 ASP A CA 1
ATOM 2066 C C . ASP A 1 263 ? 5.844 -36.062 -4.98 1 97.19 263 ASP A C 1
ATOM 2068 O O . ASP A 1 263 ? 6.598 -35.875 -5.938 1 97.19 263 ASP A O 1
ATOM 2072 N N . ILE A 1 264 ? 4.883 -35.219 -4.777 1 98.44 264 ILE A N 1
ATOM 2073 C CA . ILE A 1 264 ? 4.496 -34.188 -5.734 1 98.44 264 ILE A CA 1
ATOM 2074 C C . ILE A 1 264 ? 5.289 -32.906 -5.465 1 98.44 264 ILE A C 1
ATOM 2076 O O . ILE A 1 264 ? 5.578 -32.594 -4.312 1 98.44 264 ILE A O 1
ATOM 2080 N N . LEU A 1 265 ? 5.711 -32.219 -6.547 1 98.88 265 LEU A N 1
ATOM 2081 C CA . LEU A 1 265 ? 6.285 -30.875 -6.414 1 98.88 265 LEU A CA 1
ATOM 2082 C C . LEU A 1 265 ? 5.203 -29.844 -6.113 1 98.88 265 LEU A C 1
ATOM 2084 O O . LEU A 1 265 ? 4.066 -29.984 -6.574 1 98.88 265 LEU A O 1
ATOM 2088 N N . VAL A 1 266 ? 5.629 -28.844 -5.379 1 98.94 266 VAL A N 1
ATOM 2089 C CA . VAL A 1 266 ? 4.719 -27.75 -5.035 1 98.94 266 VAL A CA 1
ATOM 2090 C C . VAL A 1 266 ? 5.32 -26.422 -5.469 1 98.94 266 VAL A C 1
ATOM 2092 O O . VAL A 1 266 ? 6.469 -26.109 -5.141 1 98.94 266 VAL A O 1
ATOM 2095 N N . THR A 1 267 ? 4.535 -25.609 -6.207 1 98.88 267 THR A N 1
ATOM 2096 C CA . THR A 1 267 ? 5.043 -24.297 -6.598 1 98.88 267 THR A CA 1
ATOM 2097 C C . THR A 1 267 ? 4.562 -23.219 -5.633 1 98.88 267 THR A C 1
ATOM 2099 O O . THR A 1 267 ? 3.412 -23.25 -5.188 1 98.88 267 THR A O 1
ATOM 2102 N N . TRP A 1 268 ? 5.461 -22.312 -5.234 1 98.81 268 TRP A N 1
ATOM 2103 C CA . TRP A 1 268 ? 5.195 -21.188 -4.34 1 98.81 268 TRP A CA 1
ATOM 2104 C C . TRP A 1 268 ? 5.051 -19.891 -5.125 1 98.81 268 TRP A C 1
ATOM 2106 O O . TRP A 1 268 ? 5.977 -19.469 -5.824 1 98.81 268 TRP A O 1
ATOM 2116 N N . SER A 1 269 ? 3.891 -19.297 -4.984 1 97.75 269 SER A N 1
ATOM 2117 C CA . SER A 1 269 ? 3.682 -17.938 -5.504 1 97.75 269 SER A CA 1
ATOM 2118 C C . SER A 1 269 ? 4.199 -16.891 -4.531 1 97.75 269 SER A C 1
ATOM 2120 O O . SER A 1 269 ? 4.254 -17.125 -3.322 1 97.75 269 SER A O 1
ATOM 2122 N N . GLY A 1 270 ? 4.52 -15.742 -5.094 1 98.12 270 GLY A N 1
ATOM 2123 C CA . GLY A 1 270 ? 5.059 -14.672 -4.273 1 98.12 270 GLY A CA 1
ATOM 2124 C C . GLY A 1 270 ? 4.066 -13.555 -4.027 1 98.12 270 GLY A C 1
ATOM 2125 O O . GLY A 1 270 ? 2.854 -13.758 -4.125 1 98.12 270 GLY A O 1
ATOM 2126 N N . MET A 1 271 ? 4.656 -12.406 -3.547 1 98.19 271 MET A N 1
ATOM 2127 C CA . MET A 1 271 ? 3.896 -11.195 -3.27 1 98.19 271 MET A CA 1
ATOM 2128 C C . MET A 1 271 ? 3.533 -10.477 -4.562 1 98.19 271 MET A C 1
ATOM 2130 O O . MET A 1 271 ? 4.059 -10.797 -5.629 1 98.19 271 MET A O 1
ATOM 2134 N N . GLN A 1 272 ? 2.594 -9.539 -4.492 1 96.88 272 GLN A N 1
ATOM 2135 C CA . GLN A 1 272 ? 2.34 -8.586 -5.566 1 96.88 272 GLN A CA 1
ATOM 2136 C C . GLN A 1 272 ? 1.959 -9.305 -6.859 1 96.88 272 GLN A C 1
ATOM 2138 O O . GLN A 1 272 ? 2.6 -9.109 -7.895 1 96.88 272 GLN A O 1
ATOM 2143 N N . TYR A 1 273 ? 0.89 -10.203 -6.766 1 97.62 273 TYR A N 1
ATOM 2144 C CA . TYR A 1 273 ? 0.407 -10.938 -7.93 1 97.62 273 TYR A CA 1
ATOM 2145 C C . TYR A 1 273 ? 1.47 -11.898 -8.445 1 97.62 273 TYR A C 1
ATOM 2147 O O . TYR A 1 273 ? 1.641 -12.055 -9.664 1 97.62 273 TYR A O 1
ATOM 2155 N N . ASP A 1 274 ? 2.229 -12.414 -7.531 1 98 274 ASP A N 1
ATOM 2156 C CA . ASP A 1 274 ? 3.238 -13.43 -7.832 1 98 274 ASP A CA 1
ATOM 2157 C C . ASP A 1 274 ? 4.426 -12.812 -8.57 1 98 274 ASP A C 1
ATOM 2159 O O . ASP A 1 274 ? 4.953 -13.406 -9.508 1 98 274 ASP A O 1
ATOM 2163 N N . GLU A 1 275 ? 4.844 -11.602 -8.156 1 98.44 275 GLU A N 1
ATOM 2164 C CA . GLU A 1 275 ? 5.914 -10.914 -8.875 1 98.44 275 GLU A CA 1
ATOM 2165 C C . GLU A 1 275 ? 7.137 -10.719 -7.984 1 98.44 275 GLU A C 1
ATOM 2167 O O . GLU A 1 275 ? 8.141 -10.156 -8.422 1 98.44 275 GLU A O 1
ATOM 2172 N N . ASP A 1 276 ? 7.031 -11.188 -6.746 1 98.75 276 ASP A N 1
ATOM 2173 C CA . ASP A 1 276 ? 8.133 -10.922 -5.832 1 98.75 276 ASP A CA 1
ATOM 2174 C C . ASP A 1 276 ? 8.312 -12.062 -4.836 1 98.75 276 ASP A C 1
ATOM 2176 O O . ASP A 1 276 ? 7.41 -12.359 -4.055 1 98.75 276 ASP A O 1
ATOM 2180 N N . LEU A 1 277 ? 9.438 -12.711 -4.852 1 98.88 277 LEU A N 1
ATOM 2181 C CA . LEU A 1 277 ? 9.844 -13.734 -3.898 1 98.88 277 LEU A CA 1
ATOM 2182 C C . LEU A 1 277 ? 11.188 -13.391 -3.268 1 98.88 277 LEU A C 1
ATOM 2184 O O . LEU A 1 277 ? 11.875 -14.266 -2.729 1 98.88 277 LEU A O 1
ATOM 2188 N N . SER A 1 278 ? 11.539 -12.117 -3.289 1 98.75 278 SER A N 1
ATOM 2189 C CA . SER A 1 278 ? 12.883 -11.648 -2.963 1 98.75 278 SER A CA 1
ATOM 2190 C C . SER A 1 278 ? 13.258 -12.008 -1.528 1 98.75 278 SER A C 1
ATOM 2192 O O . SER A 1 278 ? 14.375 -12.453 -1.267 1 98.75 278 SER A O 1
ATOM 2194 N N . ALA A 1 279 ? 12.328 -11.82 -0.554 1 98.75 279 ALA A N 1
ATOM 2195 C CA . ALA A 1 279 ? 12.664 -12.078 0.846 1 98.75 279 ALA A CA 1
ATOM 2196 C C . ALA A 1 279 ? 12.961 -13.555 1.076 1 98.75 279 ALA A C 1
ATOM 2198 O O . ALA A 1 279 ? 13.844 -13.898 1.863 1 98.75 279 ALA A O 1
ATOM 2199 N N . VAL A 1 280 ? 12.25 -14.398 0.368 1 98.81 280 VAL A N 1
ATOM 2200 C CA . VAL A 1 280 ? 12.383 -15.844 0.52 1 98.81 280 VAL A CA 1
ATOM 2201 C C . VAL A 1 280 ? 13.703 -16.312 -0.103 1 98.81 280 VAL A C 1
ATOM 2203 O O . VAL A 1 280 ? 14.5 -16.984 0.553 1 98.81 280 VAL A O 1
ATOM 2206 N N . THR A 1 281 ? 13.977 -15.93 -1.349 1 98.81 281 THR A N 1
ATOM 2207 C CA . THR A 1 281 ? 15.125 -16.453 -2.08 1 98.81 281 THR A CA 1
ATOM 2208 C C . THR A 1 281 ? 16.422 -15.875 -1.531 1 98.81 281 THR A C 1
ATOM 2210 O O . THR A 1 281 ? 17.469 -16.531 -1.562 1 98.81 281 THR A O 1
ATOM 2213 N N . SER A 1 282 ? 16.391 -14.648 -0.998 1 98.69 282 SER A N 1
ATOM 2214 C CA . SER A 1 282 ? 17.609 -13.992 -0.522 1 98.69 282 SER A CA 1
ATOM 2215 C C . SER A 1 282 ? 17.781 -14.188 0.98 1 98.69 282 SER A C 1
ATOM 2217 O O . SER A 1 282 ? 18.766 -13.703 1.56 1 98.69 282 SER A O 1
ATOM 2219 N N . GLY A 1 283 ? 16.922 -14.867 1.621 1 98.56 283 GLY A N 1
ATOM 2220 C CA . GLY A 1 283 ? 17.062 -15.141 3.041 1 98.56 283 GLY A CA 1
ATOM 2221 C C . GLY A 1 283 ? 16.969 -13.898 3.904 1 98.56 283 GLY A C 1
ATOM 2222 O O . GLY A 1 283 ? 17.766 -13.727 4.84 1 98.56 283 GLY A O 1
ATOM 2223 N N . LEU A 1 284 ? 16.094 -12.992 3.584 1 98.44 284 LEU A N 1
ATOM 2224 C CA . LEU A 1 284 ? 15.938 -11.758 4.348 1 98.44 284 LEU A CA 1
ATOM 2225 C C . LEU A 1 284 ? 15.039 -11.977 5.559 1 98.44 284 LEU A C 1
ATOM 2227 O O . LEU A 1 284 ? 14.305 -12.969 5.625 1 98.44 284 LEU A O 1
ATOM 2231 N N . ASN A 1 285 ? 15.195 -11.094 6.578 1 98.62 285 ASN A N 1
ATOM 2232 C CA . ASN A 1 285 ? 14.273 -11.094 7.711 1 98.62 285 ASN A CA 1
ATOM 2233 C C . ASN A 1 285 ? 12.844 -10.781 7.277 1 98.62 285 ASN A C 1
ATOM 2235 O O . ASN A 1 285 ? 12.539 -9.648 6.895 1 98.62 285 ASN A O 1
ATOM 2239 N N . LEU A 1 286 ? 11.977 -11.781 7.387 1 98.88 286 LEU A N 1
ATOM 2240 C CA . LEU A 1 286 ? 10.602 -11.68 6.902 1 98.88 286 LEU A CA 1
ATOM 2241 C C . LEU A 1 286 ? 9.852 -10.57 7.625 1 98.88 286 LEU A C 1
ATOM 2243 O O . LEU A 1 286 ? 8.844 -10.07 7.125 1 98.88 286 LEU A O 1
ATOM 2247 N N . ARG A 1 287 ? 10.297 -10.133 8.758 1 98.44 287 ARG A N 1
ATOM 2248 C CA . ARG A 1 287 ? 9.609 -9.125 9.555 1 98.44 287 ARG A CA 1
ATOM 2249 C C . ARG A 1 287 ? 9.875 -7.723 9.016 1 98.44 287 ARG A C 1
ATOM 2251 O O . ARG A 1 287 ? 9.094 -6.801 9.25 1 98.44 287 ARG A O 1
ATOM 2258 N N . THR A 1 288 ? 10.984 -7.527 8.312 1 97.81 288 THR A N 1
ATOM 2259 C CA . THR A 1 288 ? 11.391 -6.168 7.965 1 97.81 288 THR A CA 1
ATOM 2260 C C . THR A 1 288 ? 11.781 -6.078 6.492 1 97.81 288 THR A C 1
ATOM 2262 O O . THR A 1 288 ? 12.078 -4.992 5.988 1 97.81 288 THR A O 1
ATOM 2265 N N . ALA A 1 289 ? 11.758 -7.238 5.734 1 98.12 289 ALA A N 1
ATOM 2266 C CA . ALA A 1 289 ? 12.18 -7.25 4.336 1 98.12 289 ALA A CA 1
ATOM 2267 C C . ALA A 1 289 ? 11.352 -6.277 3.504 1 98.12 289 ALA A C 1
ATOM 2269 O O . ALA A 1 289 ? 10.156 -6.102 3.75 1 98.12 289 ALA A O 1
ATOM 2270 N N . PRO A 1 290 ? 12.062 -5.629 2.467 1 96.38 290 PRO A N 1
ATOM 2271 C CA . PRO A 1 290 ? 11.289 -4.754 1.581 1 96.38 290 PRO A CA 1
ATOM 2272 C C . PRO A 1 290 ? 10.094 -5.457 0.946 1 96.38 290 PRO A C 1
ATOM 2274 O O . PRO A 1 290 ? 10.172 -6.648 0.623 1 96.38 290 PRO A O 1
ATOM 2277 N N . CYS A 1 291 ? 9.047 -4.762 0.8 1 96.44 291 CYS A N 1
ATOM 2278 C CA . CYS A 1 291 ? 7.809 -5.309 0.26 1 96.44 291 CYS A CA 1
ATOM 2279 C C . CYS A 1 291 ? 6.914 -4.203 -0.288 1 96.44 291 CYS A C 1
ATOM 2281 O O . CYS A 1 291 ? 6.656 -3.211 0.397 1 96.44 291 CYS A O 1
ATOM 2283 N N . TYR A 1 292 ? 6.473 -4.355 -1.531 1 97.31 292 TYR A N 1
ATOM 2284 C CA . TYR A 1 292 ? 5.648 -3.346 -2.189 1 97.31 292 TYR A CA 1
ATOM 2285 C C . TYR A 1 292 ? 4.25 -3.305 -1.585 1 97.31 292 TYR A C 1
ATOM 2287 O O . TYR A 1 292 ? 3.494 -4.273 -1.689 1 97.31 292 TYR A O 1
ATOM 2295 N N . LYS A 1 293 ? 3.906 -2.209 -0.896 1 95.38 293 LYS A N 1
ATOM 2296 C CA . LYS A 1 293 ? 2.605 -1.852 -0.335 1 95.38 293 LYS A CA 1
ATOM 2297 C C . LYS A 1 293 ? 2.16 -2.867 0.713 1 95.38 293 LYS A C 1
ATOM 2299 O O . LYS A 1 293 ? 0.974 -3.186 0.812 1 95.38 293 LYS A O 1
ATOM 2304 N N . CYS A 1 294 ? 3.064 -3.449 1.432 1 96.88 294 CYS A N 1
ATOM 2305 C CA . CYS A 1 294 ? 2.773 -4.418 2.48 1 96.88 294 CYS A CA 1
ATOM 2306 C C . CYS A 1 294 ? 2.41 -3.721 3.785 1 96.88 294 CYS A C 1
ATOM 2308 O O . CYS A 1 294 ? 2.729 -2.545 3.975 1 96.88 294 CYS A O 1
ATOM 2310 N N . ASP A 1 295 ? 1.663 -4.441 4.609 1 96.69 295 ASP A N 1
ATOM 2311 C CA . ASP A 1 295 ? 1.444 -4.004 5.984 1 96.69 295 ASP A CA 1
ATOM 2312 C C . ASP A 1 295 ? 2.709 -4.172 6.82 1 96.69 295 ASP A C 1
ATOM 2314 O O . ASP A 1 295 ? 3.348 -5.223 6.785 1 96.69 295 ASP A O 1
ATOM 2318 N N . ALA A 1 296 ? 3.051 -3.158 7.48 1 96.25 296 ALA A N 1
ATOM 2319 C CA . ALA A 1 296 ? 4.258 -3.209 8.305 1 96.25 296 ALA A CA 1
ATOM 2320 C C . ALA A 1 296 ? 4.043 -4.082 9.531 1 96.25 296 ALA A C 1
ATOM 2322 O O . ALA A 1 296 ? 2.922 -4.199 10.039 1 96.25 296 ALA A O 1
ATOM 2323 N N . ILE A 1 297 ? 5.094 -4.738 9.891 1 97.19 297 ILE A N 1
ATOM 2324 C CA . ILE A 1 297 ? 5.203 -5.297 11.227 1 97.19 297 ILE A CA 1
ATOM 2325 C C . ILE A 1 297 ? 5.965 -4.328 12.133 1 97.19 297 ILE A C 1
ATOM 2327 O O . ILE A 1 297 ? 7.199 -4.297 12.109 1 97.19 297 ILE A O 1
ATOM 2331 N N . ARG A 1 298 ? 5.332 -3.582 12.961 1 95.88 298 ARG A N 1
ATOM 2332 C CA . ARG A 1 298 ? 5.852 -2.385 13.609 1 95.88 298 ARG A CA 1
ATOM 2333 C C . ARG A 1 298 ? 7.023 -2.723 14.523 1 95.88 298 ARG A C 1
ATOM 2335 O O . ARG A 1 298 ? 7.973 -1.944 14.641 1 95.88 298 ARG A O 1
ATOM 2342 N N . ASP A 1 299 ? 6.898 -3.914 15.203 1 96.94 299 ASP A N 1
ATOM 2343 C CA . ASP A 1 299 ? 7.957 -4.277 16.141 1 96.94 299 ASP A CA 1
ATOM 2344 C C . ASP A 1 299 ? 8.953 -5.242 15.5 1 96.94 299 ASP A C 1
ATOM 2346 O O . ASP A 1 299 ? 9.648 -5.98 16.203 1 96.94 299 ASP A O 1
ATOM 2350 N N . GLY A 1 300 ? 8.945 -5.285 14.164 1 97.69 300 GLY A N 1
ATOM 2351 C CA . GLY A 1 300 ? 9.766 -6.238 13.438 1 97.69 300 GLY A CA 1
ATOM 2352 C C . GLY A 1 300 ? 11.25 -6.105 13.75 1 97.69 300 GLY A C 1
ATOM 2353 O O . GLY A 1 300 ? 11.961 -7.109 13.828 1 97.69 300 GLY A O 1
ATOM 2354 N N . TYR A 1 301 ? 11.742 -4.898 13.945 1 97.31 301 TYR A N 1
ATOM 2355 C CA . TYR A 1 301 ? 13.156 -4.672 14.219 1 97.31 301 TYR A CA 1
ATOM 2356 C C . TYR A 1 301 ? 13.508 -5.059 15.648 1 97.31 301 TYR A C 1
ATOM 2358 O O . TYR A 1 301 ? 14.672 -5.32 15.961 1 97.31 301 TYR A O 1
ATOM 2366 N N . ALA A 1 302 ? 12.516 -5.023 16.5 1 96.75 302 ALA A N 1
ATOM 2367 C CA . ALA A 1 302 ? 12.75 -5.32 17.922 1 96.75 302 ALA A CA 1
ATOM 2368 C C . ALA A 1 302 ? 12.711 -6.824 18.172 1 96.75 302 ALA A C 1
ATOM 2370 O O . ALA A 1 302 ? 13.133 -7.289 19.234 1 96.75 302 ALA A O 1
ATOM 2371 N N . GLN A 1 303 ? 12.242 -7.602 17.266 1 97.25 303 GLN A N 1
ATOM 2372 C CA . GLN A 1 303 ? 12.117 -9.047 17.406 1 97.25 303 GLN A CA 1
ATOM 2373 C C . GLN A 1 303 ? 13.297 -9.773 16.781 1 97.25 303 GLN A C 1
ATOM 2375 O O . GLN A 1 303 ? 14.008 -9.211 15.945 1 97.25 303 GLN A O 1
ATOM 2380 N N . GLU A 1 304 ? 13.469 -10.977 17.25 1 97.31 304 GLU A N 1
ATOM 2381 C CA . GLU A 1 304 ? 14.453 -11.836 16.594 1 97.31 304 GLU A CA 1
ATOM 2382 C C . GLU A 1 304 ? 14.133 -12.008 15.109 1 97.31 304 GLU A C 1
ATOM 2384 O O . GLU A 1 304 ? 12.969 -12.195 14.734 1 97.31 304 GLU A O 1
ATOM 2389 N N . PRO A 1 305 ? 15.156 -11.891 14.273 1 97.81 305 PRO A N 1
ATOM 2390 C CA . PRO A 1 305 ? 14.898 -12.07 12.844 1 97.81 305 PRO A CA 1
ATOM 2391 C C . PRO A 1 305 ? 14.227 -13.398 12.523 1 97.81 305 PRO A C 1
ATOM 2393 O O . PRO A 1 305 ? 14.555 -14.422 13.133 1 97.81 305 PRO A O 1
ATOM 2396 N N . LEU A 1 306 ? 13.266 -13.383 11.688 1 98.62 306 LEU A N 1
ATOM 2397 C CA . LEU A 1 306 ? 12.594 -14.562 11.156 1 98.62 306 LEU A CA 1
ATOM 2398 C C . LEU A 1 306 ? 13.016 -14.828 9.719 1 98.62 306 LEU A C 1
ATOM 2400 O O . LEU A 1 306 ? 12.625 -14.094 8.805 1 98.62 306 LEU A O 1
ATOM 2404 N N . ILE A 1 307 ? 13.844 -15.828 9.5 1 98.62 307 ILE A N 1
ATOM 2405 C CA . ILE A 1 307 ? 14.391 -16.141 8.188 1 98.62 307 ILE A CA 1
ATOM 2406 C C . ILE A 1 307 ? 13.859 -17.5 7.719 1 98.62 307 ILE A C 1
ATOM 2408 O O . ILE A 1 307 ? 13.914 -18.484 8.461 1 98.62 307 ILE A O 1
ATOM 2412 N N . PHE A 1 308 ? 13.297 -17.547 6.562 1 98.75 308 PHE A N 1
ATOM 2413 C CA . PHE A 1 308 ? 12.844 -18.797 5.984 1 98.75 308 PHE A CA 1
ATOM 2414 C C . PHE A 1 308 ? 14.023 -19.594 5.418 1 98.75 308 PHE A C 1
ATOM 2416 O O . PHE A 1 308 ? 14.859 -19.031 4.699 1 98.75 308 PHE A O 1
ATOM 2423 N N . ASN A 1 309 ? 14.023 -20.812 5.758 1 98.06 309 ASN A N 1
ATOM 2424 C CA . ASN A 1 309 ? 15.023 -21.734 5.23 1 98.06 309 ASN A CA 1
ATOM 2425 C C . ASN A 1 309 ? 14.375 -23.016 4.707 1 98.06 309 ASN A C 1
ATOM 2427 O O . ASN A 1 309 ? 13.867 -23.828 5.488 1 98.06 309 ASN A O 1
ATOM 2431 N N . LEU A 1 310 ? 14.508 -23.156 3.412 1 98.06 310 LEU A N 1
ATOM 2432 C CA . LEU A 1 310 ? 13.883 -24.297 2.758 1 98.06 310 LEU A CA 1
ATOM 2433 C C . LEU A 1 310 ? 14.461 -25.609 3.279 1 98.06 310 LEU A C 1
ATOM 2435 O O . LEU A 1 310 ? 13.75 -26.609 3.396 1 98.06 310 LEU A O 1
ATOM 2439 N N . THR A 1 311 ? 15.695 -25.672 3.707 1 97.19 311 THR A N 1
ATOM 2440 C CA . THR A 1 311 ? 16.391 -26.891 4.105 1 97.19 311 THR A CA 1
ATOM 2441 C C . THR A 1 311 ? 15.836 -27.438 5.418 1 97.19 311 THR A C 1
ATOM 2443 O O . THR A 1 311 ? 16.078 -28.594 5.766 1 97.19 311 THR A O 1
ATOM 2446 N N . ASP A 1 312 ? 15.125 -26.625 6.133 1 97.69 312 ASP A N 1
ATOM 2447 C CA . ASP A 1 312 ? 14.617 -27.016 7.449 1 97.69 312 ASP A CA 1
ATOM 2448 C C . ASP A 1 312 ? 13.359 -27.859 7.332 1 97.69 312 ASP A C 1
ATOM 2450 O O . ASP A 1 312 ? 12.852 -28.359 8.336 1 97.69 312 ASP A O 1
ATOM 2454 N N . HIS A 1 313 ? 12.891 -28.094 6.156 1 98.38 313 HIS A N 1
ATOM 2455 C CA . HIS A 1 313 ? 11.609 -28.766 5.965 1 98.38 313 HIS A CA 1
ATOM 2456 C C . HIS A 1 313 ? 11.781 -30.125 5.316 1 98.38 313 HIS A C 1
ATOM 2458 O O . HIS A 1 313 ? 12.688 -30.328 4.512 1 98.38 313 HIS A O 1
ATOM 2464 N N . ALA A 1 314 ? 10.797 -31.047 5.574 1 98.19 314 ALA A N 1
ATOM 2465 C CA . ALA A 1 314 ? 10.805 -32.375 4.988 1 98.19 314 ALA A CA 1
ATOM 2466 C C . ALA A 1 314 ? 10.617 -32.312 3.477 1 98.19 314 ALA A C 1
ATOM 2468 O O . ALA A 1 314 ? 10.953 -33.25 2.762 1 98.19 314 ALA A O 1
ATOM 2469 N N . TRP A 1 315 ? 10.094 -31.297 3.045 1 98.62 315 TRP A N 1
ATOM 2470 C CA . TRP A 1 315 ? 9.805 -31.109 1.627 1 98.62 315 TRP A CA 1
ATOM 2471 C C . TRP A 1 315 ? 10.805 -30.156 0.987 1 98.62 315 TRP A C 1
ATOM 2473 O O . TRP A 1 315 ? 10.477 -29.438 0.036 1 98.62 315 TRP A O 1
ATOM 2483 N N . ALA A 1 316 ? 12.047 -30.141 1.388 1 98.5 316 ALA A N 1
ATOM 2484 C CA . ALA A 1 316 ? 13.086 -29.219 0.937 1 98.5 316 ALA A CA 1
ATOM 2485 C C . ALA A 1 316 ? 13.375 -29.406 -0.55 1 98.5 316 ALA A C 1
ATOM 2487 O O . ALA A 1 316 ? 13.812 -28.469 -1.225 1 98.5 316 ALA A O 1
ATOM 2488 N N . ASP A 1 317 ? 13.18 -30.578 -1.082 1 98.62 317 ASP A N 1
ATOM 2489 C CA . ASP A 1 317 ? 13.469 -30.844 -2.488 1 98.62 317 ASP A CA 1
ATOM 2490 C C . ASP A 1 317 ? 12.188 -30.953 -3.307 1 98.62 317 ASP A C 1
ATOM 2492 O O . ASP A 1 317 ? 12.172 -31.578 -4.367 1 98.62 317 ASP A O 1
ATOM 2496 N N . LYS A 1 318 ? 11.109 -30.359 -2.748 1 98.88 318 LYS A N 1
ATOM 2497 C CA . LYS A 1 318 ? 9.82 -30.484 -3.422 1 98.88 318 LYS A CA 1
ATOM 2498 C C . LYS A 1 318 ? 9.258 -29.109 -3.791 1 98.88 318 LYS A C 1
ATOM 2500 O O . LYS A 1 318 ? 8.18 -29.016 -4.387 1 98.88 318 LYS A O 1
ATOM 2505 N N . VAL A 1 319 ? 9.977 -28 -3.541 1 98.88 319 VAL A N 1
ATOM 2506 C CA . VAL A 1 319 ? 9.438 -26.672 -3.777 1 98.88 319 VAL A CA 1
ATOM 2507 C C . VAL A 1 319 ? 10.055 -26.078 -5.043 1 98.88 319 VAL A C 1
ATOM 2509 O O . VAL A 1 319 ? 11.266 -26.172 -5.258 1 98.88 319 VAL A O 1
ATOM 2512 N N . VAL A 1 320 ? 9.234 -25.578 -5.906 1 98.94 320 VAL A N 1
ATOM 2513 C CA . VAL A 1 320 ? 9.586 -24.766 -7.07 1 98.94 320 VAL A CA 1
ATOM 2514 C C . VAL A 1 320 ? 8.984 -23.375 -6.93 1 98.94 320 VAL A C 1
ATOM 2516 O O . VAL A 1 320 ? 7.797 -23.219 -6.625 1 98.94 320 VAL A O 1
ATOM 2519 N N . TYR A 1 321 ? 9.812 -22.328 -7.105 1 98.88 321 TYR A N 1
ATOM 2520 C CA . TYR A 1 321 ? 9.273 -20.969 -7.047 1 98.88 321 TYR A CA 1
ATOM 2521 C C . TYR A 1 321 ? 8.656 -20.578 -8.383 1 98.88 321 TYR A C 1
ATOM 2523 O O . TYR A 1 321 ? 9.109 -21 -9.438 1 98.88 321 TYR A O 1
ATOM 2531 N N . GLU A 1 322 ? 7.609 -19.859 -8.359 1 98.5 322 GLU A N 1
ATOM 2532 C CA . GLU A 1 322 ? 6.988 -19.375 -9.594 1 98.5 322 GLU A CA 1
ATOM 2533 C C . GLU A 1 322 ? 6.785 -17.859 -9.555 1 98.5 322 GLU A C 1
ATOM 2535 O O . GLU A 1 322 ? 6.535 -17.297 -8.5 1 98.5 322 GLU A O 1
ATOM 2540 N N . LEU A 1 323 ? 6.906 -17.203 -10.68 1 98.81 323 LEU A N 1
ATOM 2541 C CA . LEU A 1 323 ? 6.762 -15.766 -10.828 1 98.81 323 LEU A CA 1
ATOM 2542 C C . LEU A 1 323 ? 5.98 -15.422 -12.094 1 98.81 323 LEU A C 1
ATOM 2544 O O . LEU A 1 323 ? 5.918 -16.234 -13.031 1 98.81 323 LEU A O 1
ATOM 2548 N N . HIS A 1 324 ? 5.348 -14.242 -12.062 1 98.69 324 HIS A N 1
ATOM 2549 C CA . HIS A 1 324 ? 4.594 -13.68 -13.172 1 98.69 324 HIS A CA 1
ATOM 2550 C C . HIS A 1 324 ? 5.184 -12.344 -13.617 1 98.69 324 HIS A C 1
ATOM 2552 O O . HIS A 1 324 ? 5.957 -11.727 -12.883 1 98.69 324 HIS A O 1
ATOM 2558 N N . LEU A 1 325 ? 4.852 -11.93 -14.82 1 98.12 325 LEU A N 1
ATOM 2559 C CA . LEU A 1 325 ? 5.062 -10.547 -15.234 1 98.12 325 LEU A CA 1
ATOM 2560 C C . LEU A 1 325 ? 4.137 -10.172 -16.391 1 98.12 325 LEU A C 1
ATOM 2562 O O . LEU A 1 325 ? 4 -10.938 -17.344 1 98.12 325 LEU A O 1
ATOM 2566 N N . TYR A 1 326 ? 3.531 -9.023 -16.25 1 97.38 326 TYR A N 1
ATOM 2567 C CA . TYR A 1 326 ? 2.676 -8.461 -17.297 1 97.38 326 TYR A CA 1
ATOM 2568 C C . TYR A 1 326 ? 3.023 -7.004 -17.562 1 97.38 326 TYR A C 1
ATOM 2570 O O . TYR A 1 326 ? 3.705 -6.367 -16.75 1 97.38 326 TYR A O 1
ATOM 2578 N N . SER A 1 327 ? 2.498 -6.551 -18.672 1 96.81 327 SER A N 1
ATOM 2579 C CA . SER A 1 327 ? 2.75 -5.16 -19.047 1 96.81 327 SER A CA 1
ATOM 2580 C C . SER A 1 327 ? 2.064 -4.199 -18.078 1 96.81 327 SER A C 1
ATOM 2582 O O . SER A 1 327 ? 2.451 -3.033 -17.984 1 96.81 327 SER A O 1
ATOM 2584 N N . MET A 1 328 ? 1.039 -4.652 -17.359 1 93.69 328 MET A N 1
ATOM 2585 C CA . MET A 1 328 ? 0.3 -3.781 -16.438 1 93.69 328 MET A CA 1
ATOM 2586 C C . MET A 1 328 ? 0.812 -3.928 -15.016 1 93.69 328 MET A C 1
ATOM 2588 O O . MET A 1 328 ? 0.23 -3.369 -14.086 1 93.69 328 MET A O 1
ATOM 2592 N N . SER A 1 329 ? 1.907 -4.742 -14.844 1 95.88 329 SER A N 1
ATOM 2593 C CA . SER A 1 329 ? 2.473 -4.906 -13.508 1 95.88 329 SER A CA 1
ATOM 2594 C C . SER A 1 329 ? 2.84 -3.561 -12.891 1 95.88 329 SER A C 1
ATOM 2596 O O . SER A 1 329 ? 3.361 -2.68 -13.578 1 95.88 329 SER A O 1
ATOM 2598 N N . GLU A 1 330 ? 2.645 -3.387 -11.602 1 92.81 330 GLU A N 1
ATOM 2599 C CA . GLU A 1 330 ? 2.697 -2.078 -10.961 1 92.81 330 GLU A CA 1
ATOM 2600 C C . GLU A 1 330 ? 4.121 -1.73 -10.531 1 92.81 330 GLU A C 1
ATOM 2602 O O . GLU A 1 330 ? 4.484 -0.555 -10.469 1 92.81 330 GLU A O 1
ATOM 2607 N N . ASP A 1 331 ? 4.914 -2.654 -10.188 1 94.44 331 ASP A N 1
ATOM 2608 C CA . ASP A 1 331 ? 6.133 -2.348 -9.453 1 94.44 331 ASP A CA 1
ATOM 2609 C C . ASP A 1 331 ? 7.367 -2.861 -10.188 1 94.44 331 ASP A C 1
ATOM 2611 O O . ASP A 1 331 ? 8.398 -3.135 -9.57 1 94.44 331 ASP A O 1
ATOM 2615 N N . LEU A 1 332 ? 7.293 -3.174 -11.453 1 96.38 332 LEU A N 1
ATOM 2616 C CA . LEU A 1 332 ? 8.422 -3.572 -12.281 1 96.38 332 LEU A CA 1
ATOM 2617 C C . LEU A 1 332 ? 8.492 -2.725 -13.547 1 96.38 332 LEU A C 1
ATOM 2619 O O . LEU A 1 332 ? 7.461 -2.342 -14.102 1 96.38 332 LEU A O 1
ATOM 2623 N N . ASP A 1 333 ? 9.727 -2.467 -13.961 1 96.88 333 ASP A N 1
ATOM 2624 C CA . ASP A 1 333 ? 9.906 -1.802 -15.25 1 96.88 333 ASP A CA 1
ATOM 2625 C C . ASP A 1 333 ? 9.625 -2.754 -16.406 1 96.88 333 ASP A C 1
ATOM 2627 O O . ASP A 1 333 ? 10.281 -3.785 -16.547 1 96.88 333 ASP A O 1
ATOM 2631 N N . VAL A 1 334 ? 8.672 -2.436 -17.25 1 96.5 334 VAL A N 1
ATOM 2632 C CA . VAL A 1 334 ? 8.25 -3.344 -18.312 1 96.5 334 VAL A CA 1
ATOM 2633 C C . VAL A 1 334 ? 8.641 -2.764 -19.672 1 96.5 334 VAL A C 1
ATOM 2635 O O . VAL A 1 334 ? 8.289 -3.326 -20.703 1 96.5 334 VAL A O 1
ATOM 2638 N N . ASP A 1 335 ? 9.375 -1.611 -19.625 1 96.12 335 ASP A N 1
ATOM 2639 C CA . ASP A 1 335 ? 9.695 -0.934 -20.875 1 96.12 335 ASP A CA 1
ATOM 2640 C C . ASP A 1 335 ? 11.203 -0.951 -21.141 1 96.12 335 ASP A C 1
ATOM 2642 O O . ASP A 1 335 ? 11.648 -0.677 -22.25 1 96.12 335 ASP A O 1
ATOM 2646 N N . ASN A 1 336 ? 11.977 -1.214 -20.156 1 97.44 336 ASN A N 1
ATOM 2647 C CA . ASN A 1 336 ? 13.43 -1.278 -20.266 1 97.44 336 ASN A CA 1
ATOM 2648 C C . ASN A 1 336 ? 13.961 -2.656 -19.875 1 97.44 336 ASN A C 1
ATOM 2650 O O . ASN A 1 336 ? 14.07 -2.973 -18.688 1 97.44 336 ASN A O 1
ATOM 2654 N N . CYS A 1 337 ? 14.414 -3.461 -20.828 1 97.75 337 CYS A N 1
ATOM 2655 C CA . CYS A 1 337 ? 14.742 -4.867 -20.625 1 97.75 337 CYS A CA 1
ATOM 2656 C C . CYS A 1 337 ? 15.906 -5.023 -19.656 1 97.75 337 CYS A C 1
ATOM 2658 O O . CYS A 1 337 ? 15.938 -5.969 -18.859 1 97.75 337 CYS A O 1
ATOM 2660 N N . ASP A 1 338 ? 16.875 -4.102 -19.75 1 97.88 338 ASP A N 1
ATOM 2661 C CA . ASP A 1 338 ? 18 -4.188 -18.828 1 97.88 338 ASP A CA 1
ATOM 2662 C C . ASP A 1 338 ? 17.547 -4.102 -17.375 1 97.88 338 ASP A C 1
ATOM 2664 O O . ASP A 1 338 ? 17.953 -4.906 -16.547 1 97.88 338 ASP A O 1
ATOM 2668 N N . ILE A 1 339 ? 16.688 -3.168 -17.109 1 98.19 339 ILE A N 1
ATOM 2669 C CA . ILE A 1 339 ? 16.172 -2.99 -15.758 1 98.19 339 ILE A CA 1
ATOM 2670 C C . ILE A 1 339 ? 15.258 -4.16 -15.398 1 98.19 339 ILE A C 1
ATOM 2672 O O . ILE A 1 339 ? 15.297 -4.664 -14.273 1 98.19 339 ILE A O 1
ATOM 2676 N N . THR A 1 340 ? 14.445 -4.605 -16.375 1 98.31 340 THR A N 1
ATOM 2677 C CA . THR A 1 340 ? 13.555 -5.738 -16.141 1 98.31 340 THR A CA 1
ATOM 2678 C C . THR A 1 340 ? 14.344 -6.969 -15.703 1 98.31 340 THR A C 1
ATOM 2680 O O . THR A 1 340 ? 13.977 -7.633 -14.734 1 98.31 340 THR A O 1
ATOM 2683 N N . GLU A 1 341 ? 15.422 -7.258 -16.344 1 98.44 341 GLU A N 1
ATOM 2684 C CA . GLU A 1 341 ? 16.219 -8.438 -16.016 1 98.44 341 GLU A CA 1
ATOM 2685 C C . GLU A 1 341 ? 16.844 -8.32 -14.633 1 98.44 341 GLU A C 1
ATOM 2687 O O . GLU A 1 341 ? 16.938 -9.312 -13.898 1 98.44 341 GLU A O 1
ATOM 2692 N N . ALA A 1 342 ? 17.281 -7.098 -14.336 1 98.62 342 ALA A N 1
ATOM 2693 C CA . ALA A 1 342 ? 17.812 -6.887 -12.992 1 98.62 342 ALA A CA 1
ATOM 2694 C C . ALA A 1 342 ? 16.734 -7.102 -11.938 1 98.62 342 ALA A C 1
ATOM 2696 O O . ALA A 1 342 ? 16.984 -7.688 -10.883 1 98.62 342 ALA A O 1
ATOM 2697 N N . GLN A 1 343 ? 15.57 -6.641 -12.227 1 98.56 343 GLN A N 1
ATOM 2698 C CA . GLN A 1 343 ? 14.461 -6.816 -11.297 1 98.56 343 GLN A CA 1
ATOM 2699 C C . GLN A 1 343 ? 14.016 -8.281 -11.242 1 98.56 343 GLN A C 1
ATOM 2701 O O . GLN A 1 343 ? 13.617 -8.766 -10.188 1 98.56 343 GLN A O 1
ATOM 2706 N N . PHE A 1 344 ? 14.102 -9.055 -12.367 1 98.69 344 PHE A N 1
ATOM 2707 C CA . PHE A 1 344 ? 13.906 -10.5 -12.344 1 98.69 344 PHE A CA 1
ATOM 2708 C C . PHE A 1 344 ? 14.867 -11.156 -11.352 1 98.69 344 PHE A C 1
ATOM 2710 O O . PHE A 1 344 ? 14.445 -11.938 -10.5 1 98.69 344 PHE A O 1
ATOM 2717 N N . TYR A 1 345 ? 16.125 -10.766 -11.5 1 98.81 345 TYR A N 1
ATOM 2718 C CA . TYR A 1 345 ? 17.125 -11.305 -10.594 1 98.81 345 TYR A CA 1
ATOM 2719 C C . TYR A 1 345 ? 16.766 -11.016 -9.141 1 98.81 345 TYR A C 1
ATOM 2721 O O . TYR A 1 345 ? 16.734 -11.93 -8.312 1 98.81 345 TYR A O 1
ATOM 2729 N N . ARG A 1 346 ? 16.406 -9.805 -8.82 1 98.56 346 ARG A N 1
ATOM 2730 C CA . ARG A 1 346 ? 16.094 -9.359 -7.465 1 98.56 346 ARG A CA 1
ATOM 2731 C C . ARG A 1 346 ? 14.883 -10.109 -6.91 1 98.56 346 ARG A C 1
ATOM 2733 O O . ARG A 1 346 ? 14.859 -10.484 -5.738 1 98.56 346 ARG A O 1
ATOM 2740 N N . ASN A 1 347 ? 13.891 -10.305 -7.734 1 98.69 347 ASN A N 1
ATOM 2741 C CA . ASN A 1 347 ? 12.57 -10.703 -7.262 1 98.69 347 ASN A CA 1
ATOM 2742 C C . ASN A 1 347 ? 12.453 -12.219 -7.141 1 98.69 347 ASN A C 1
ATOM 2744 O O . ASN A 1 347 ? 11.406 -12.734 -6.738 1 98.69 347 ASN A O 1
ATOM 2748 N N . GLY A 1 348 ? 13.492 -12.922 -7.508 1 98.81 348 GLY A N 1
ATOM 2749 C CA . GLY A 1 348 ? 13.414 -14.344 -7.207 1 98.81 348 GLY A CA 1
ATOM 2750 C C . GLY A 1 348 ? 14.227 -15.203 -8.156 1 98.81 348 GLY A C 1
ATOM 2751 O O . GLY A 1 348 ? 14.656 -16.297 -7.789 1 98.81 348 GLY A O 1
ATOM 2752 N N . PHE A 1 349 ? 14.5 -14.68 -9.344 1 98.88 349 PHE A N 1
ATOM 2753 C CA . PHE A 1 349 ? 15.219 -15.508 -10.305 1 98.88 349 PHE A CA 1
ATOM 2754 C C . PHE A 1 349 ? 16.688 -15.648 -9.914 1 98.88 349 PHE A C 1
ATOM 2756 O O . PHE A 1 349 ? 17.406 -16.469 -10.484 1 98.88 349 PHE A O 1
ATOM 2763 N N . ASN A 1 350 ? 17.125 -14.883 -8.906 1 98.88 350 ASN A N 1
ATOM 2764 C CA . ASN A 1 350 ? 18.453 -15.125 -8.352 1 98.88 350 ASN A CA 1
ATOM 2765 C C . ASN A 1 350 ? 18.609 -16.562 -7.867 1 98.88 350 ASN A C 1
ATOM 2767 O O . ASN A 1 350 ? 19.719 -17.109 -7.848 1 98.88 350 ASN A O 1
ATOM 2771 N N . ALA A 1 351 ? 17.547 -17.219 -7.516 1 98.88 351 ALA A N 1
ATOM 2772 C CA . ALA A 1 351 ? 17.562 -18.578 -6.984 1 98.88 351 ALA A CA 1
ATOM 2773 C C . ALA A 1 351 ? 18.078 -19.578 -8.031 1 98.88 351 ALA A C 1
ATOM 2775 O O . ALA A 1 351 ? 18.453 -20.703 -7.695 1 98.88 351 ALA A O 1
ATOM 2776 N N . LEU A 1 352 ? 18.109 -19.172 -9.266 1 98.81 352 LEU A N 1
ATOM 2777 C CA . LEU A 1 352 ? 18.625 -20.031 -10.328 1 98.81 352 LEU A CA 1
ATOM 2778 C C . LEU A 1 352 ? 20.156 -20.078 -10.281 1 98.81 352 LEU A C 1
ATOM 2780 O O . LEU A 1 352 ? 20.766 -20.938 -10.922 1 98.81 352 LEU A O 1
ATOM 2784 N N . GLY A 1 353 ? 20.734 -19.203 -9.594 1 98.56 353 GLY A N 1
ATOM 2785 C CA . GLY A 1 353 ? 22.188 -19.141 -9.555 1 98.56 353 GLY A CA 1
ATOM 2786 C C . GLY A 1 353 ? 22.781 -18.5 -10.789 1 98.56 353 GLY A C 1
ATOM 2787 O O . GLY A 1 353 ? 23.922 -18.812 -11.164 1 98.56 353 GLY A O 1
ATOM 2788 N N . ILE A 1 354 ? 22.078 -17.703 -11.43 1 98.44 354 ILE A N 1
ATOM 2789 C CA . ILE A 1 354 ? 22.562 -17.062 -12.648 1 98.44 354 ILE A CA 1
ATOM 2790 C C . ILE A 1 354 ? 23.469 -15.883 -12.281 1 98.44 354 ILE A C 1
ATOM 2792 O O . ILE A 1 354 ? 23.469 -15.43 -11.133 1 98.44 354 ILE A O 1
ATOM 2796 N N . LYS A 1 355 ? 24.172 -15.375 -13.312 1 97.88 355 LYS A N 1
ATOM 2797 C CA . LYS A 1 355 ? 24.984 -14.188 -13.102 1 97.88 355 LYS A CA 1
ATOM 2798 C C . LYS A 1 355 ? 24.125 -12.945 -12.938 1 97.88 355 LYS A C 1
ATOM 2800 O O . LYS A 1 355 ? 23.109 -12.789 -13.617 1 97.88 355 LYS A O 1
ATOM 2805 N N . LYS A 1 356 ? 24.562 -12.055 -12.109 1 98.12 356 LYS A N 1
ATOM 2806 C CA . LYS A 1 356 ? 23.875 -10.781 -11.922 1 98.12 356 LYS A CA 1
ATOM 2807 C C . LYS A 1 356 ? 23.859 -9.969 -13.211 1 98.12 356 LYS A C 1
ATOM 2809 O O . LYS A 1 356 ? 24.906 -9.773 -13.844 1 98.12 356 LYS A O 1
ATOM 2814 N N . PRO A 1 357 ? 22.656 -9.539 -13.586 1 98.06 357 PRO A N 1
ATOM 2815 C CA . PRO A 1 357 ? 22.625 -8.609 -14.719 1 98.06 357 PRO A CA 1
ATOM 2816 C C . PRO A 1 357 ? 23.344 -7.301 -14.422 1 98.06 357 PRO A C 1
ATOM 2818 O O . PRO A 1 357 ? 23.438 -6.887 -13.266 1 98.06 357 PRO A O 1
ATOM 2821 N N . ALA A 1 358 ? 23.797 -6.609 -15.484 1 97.31 358 ALA A N 1
ATOM 2822 C CA . ALA A 1 358 ? 24.594 -5.387 -15.32 1 97.31 358 ALA A CA 1
ATOM 2823 C C . ALA A 1 358 ? 23.781 -4.309 -14.609 1 97.31 358 ALA A C 1
ATOM 2825 O O . ALA A 1 358 ? 24.312 -3.568 -13.773 1 97.31 358 ALA A O 1
ATOM 2826 N N . ALA A 1 359 ? 22.531 -4.242 -14.898 1 97.94 359 ALA A N 1
ATOM 2827 C CA . ALA A 1 359 ? 21.672 -3.191 -14.352 1 97.94 359 ALA A CA 1
ATOM 2828 C C . ALA A 1 359 ? 21.438 -3.4 -12.859 1 97.94 359 ALA A C 1
ATOM 2830 O O . ALA A 1 359 ? 20.828 -2.555 -12.195 1 97.94 359 ALA A O 1
ATOM 2831 N N . CYS A 1 360 ? 21.875 -4.453 -12.289 1 97.94 360 CYS A N 1
ATOM 2832 C CA . CYS A 1 360 ? 21.859 -4.641 -10.844 1 97.94 360 CYS A CA 1
ATOM 2833 C C . CYS A 1 360 ? 22.625 -3.533 -10.141 1 97.94 360 CYS A C 1
ATOM 2835 O O . CYS A 1 360 ? 22.297 -3.154 -9.016 1 97.94 360 CYS A O 1
ATOM 2837 N N . ASP A 1 361 ? 23.672 -3 -10.789 1 96.81 361 ASP A N 1
ATOM 2838 C CA . ASP A 1 361 ? 24.391 -1.854 -10.242 1 96.81 361 ASP A CA 1
ATOM 2839 C C . ASP A 1 361 ? 23.5 -0.615 -10.188 1 96.81 361 ASP A C 1
ATOM 2841 O O . ASP A 1 361 ? 23.656 0.225 -9.305 1 96.81 361 ASP A O 1
ATOM 2845 N N . THR A 1 362 ? 22.625 -0.564 -11.156 1 96.06 362 THR A N 1
ATOM 2846 C CA . THR A 1 362 ? 21.719 0.583 -11.25 1 96.06 362 THR A CA 1
ATOM 2847 C C . THR A 1 362 ? 20.641 0.519 -10.172 1 96.06 362 THR A C 1
ATOM 2849 O O . THR A 1 362 ? 20.359 1.521 -9.516 1 96.06 362 THR A O 1
ATOM 2852 N N . ILE A 1 363 ? 20.016 -0.642 -9.984 1 95.75 363 ILE A N 1
ATOM 2853 C CA . ILE A 1 363 ? 18.906 -0.715 -9.055 1 95.75 363 ILE A CA 1
ATOM 2854 C C . ILE A 1 363 ? 19.422 -0.949 -7.637 1 95.75 363 ILE A C 1
ATOM 2856 O O . ILE A 1 363 ? 18.703 -0.728 -6.66 1 95.75 363 ILE A O 1
ATOM 2860 N N . ASP A 1 364 ? 20.641 -1.409 -7.43 1 93.56 364 ASP A N 1
ATOM 2861 C CA . ASP A 1 364 ? 21.359 -1.575 -6.172 1 93.56 364 ASP A CA 1
ATOM 2862 C C . ASP A 1 364 ? 20.531 -2.352 -5.156 1 93.56 364 ASP A C 1
ATOM 2864 O O . ASP A 1 364 ? 20.391 -1.933 -4.004 1 93.56 364 ASP A O 1
ATOM 2868 N N . ALA A 1 365 ? 19.953 -3.445 -5.59 1 93.88 365 ALA A N 1
ATOM 2869 C CA . ALA A 1 365 ? 19.094 -4.227 -4.703 1 93.88 365 ALA A CA 1
ATOM 2870 C C . ALA A 1 365 ? 19.172 -5.715 -5.027 1 93.88 365 ALA A C 1
ATOM 2872 O O . ALA A 1 365 ? 18.359 -6.512 -4.551 1 93.88 365 ALA A O 1
ATOM 2873 N N . CYS A 1 366 ? 20.125 -6.082 -5.883 1 98 366 CYS A N 1
ATOM 2874 C CA . CYS A 1 366 ? 20.281 -7.473 -6.297 1 98 366 CYS A CA 1
ATOM 2875 C C . CYS A 1 366 ? 21.094 -8.258 -5.273 1 98 366 CYS A C 1
ATOM 2877 O O . CYS A 1 366 ? 22.312 -8.094 -5.18 1 98 366 CYS A O 1
ATOM 2879 N N . LEU A 1 367 ? 20.469 -9.109 -4.578 1 98.19 367 LEU A N 1
ATOM 2880 C CA . LEU A 1 367 ? 21.141 -9.969 -3.598 1 98.19 367 LEU A CA 1
ATOM 2881 C C . LEU A 1 367 ? 21.297 -11.383 -4.129 1 98.19 367 LEU A C 1
ATOM 2883 O O . LEU A 1 367 ? 20.484 -11.836 -4.949 1 98.19 367 LEU A O 1
ATOM 2887 N N . ASP A 1 368 ? 22.281 -12.047 -3.641 1 98.06 368 ASP A N 1
ATOM 2888 C CA . ASP A 1 368 ? 22.438 -13.453 -3.982 1 98.06 368 ASP A CA 1
ATOM 2889 C C . ASP A 1 368 ? 21.406 -14.312 -3.256 1 98.06 368 ASP A C 1
ATOM 2891 O O . ASP A 1 368 ? 20.969 -13.969 -2.158 1 98.06 368 ASP A O 1
ATOM 2895 N N . ALA A 1 369 ? 21.031 -15.391 -3.895 1 98.56 369 ALA A N 1
ATOM 2896 C CA . ALA A 1 369 ? 20.125 -16.344 -3.25 1 98.56 369 ALA A CA 1
ATOM 2897 C C . ALA A 1 369 ? 20.844 -17.141 -2.164 1 98.56 369 ALA A C 1
ATOM 2899 O O . ALA A 1 369 ? 22.047 -17.391 -2.268 1 98.56 369 ALA A O 1
ATOM 2900 N N . VAL A 1 370 ? 20.094 -17.578 -1.175 1 98.31 370 VAL A N 1
ATOM 2901 C CA . VAL A 1 370 ? 20.672 -18.344 -0.075 1 98.31 370 VAL A CA 1
ATOM 2902 C C . VAL A 1 370 ? 20.719 -19.828 -0.444 1 98.31 370 VAL A C 1
ATOM 2904 O O . VAL A 1 370 ? 21.422 -20.609 0.197 1 98.31 370 VAL A O 1
ATOM 2907 N N . ARG A 1 371 ? 19.938 -20.203 -1.422 1 98 371 ARG A N 1
ATOM 2908 C CA . ARG A 1 371 ? 19.875 -21.562 -1.946 1 98 371 ARG A CA 1
ATOM 2909 C C . ARG A 1 371 ? 19.406 -21.562 -3.398 1 98 371 ARG A C 1
ATOM 2911 O O . ARG A 1 371 ? 18.5 -20.812 -3.77 1 98 371 ARG A O 1
ATOM 2918 N N . GLN A 1 372 ? 20.094 -22.422 -4.172 1 98.5 372 GLN A N 1
ATOM 2919 C CA . GLN A 1 372 ? 19.547 -22.594 -5.512 1 98.5 372 GLN A CA 1
ATOM 2920 C C . GLN A 1 372 ? 18.266 -23.422 -5.48 1 98.5 372 GLN A C 1
ATOM 2922 O O . GLN A 1 372 ? 18.188 -24.438 -4.793 1 98.5 372 GLN A O 1
ATOM 2927 N N . THR A 1 373 ? 17.297 -22.969 -6.148 1 98.81 373 THR A N 1
ATOM 2928 C CA . THR A 1 373 ? 15.961 -23.547 -6.27 1 98.81 373 THR A CA 1
ATOM 2929 C C . THR A 1 373 ? 15.359 -23.25 -7.637 1 98.81 373 THR A C 1
ATOM 2931 O O . THR A 1 373 ? 15.539 -22.156 -8.18 1 98.81 373 THR A O 1
ATOM 2934 N N . PRO A 1 374 ? 14.719 -24.266 -8.273 1 98.88 374 PRO A N 1
ATOM 2935 C CA . PRO A 1 374 ? 14.094 -23.938 -9.562 1 98.88 374 PRO A CA 1
ATOM 2936 C C . PRO A 1 374 ? 13.07 -22.812 -9.461 1 98.88 374 PRO A C 1
ATOM 2938 O O . PRO A 1 374 ? 12.344 -22.719 -8.469 1 98.88 374 PRO A O 1
ATOM 2941 N N . VAL A 1 375 ? 13.07 -21.922 -10.445 1 98.94 375 VAL A N 1
ATOM 2942 C CA . VAL A 1 375 ? 12.094 -20.844 -10.602 1 98.94 375 VAL A CA 1
ATOM 2943 C C . VAL A 1 375 ? 11.469 -20.906 -11.984 1 98.94 375 VAL A C 1
ATOM 2945 O O . VAL A 1 375 ? 12.172 -21.031 -12.992 1 98.94 375 VAL A O 1
ATOM 2948 N N . ILE A 1 376 ? 10.172 -20.844 -12.07 1 98.94 376 ILE A N 1
ATOM 2949 C CA . ILE A 1 376 ? 9.492 -20.891 -13.359 1 98.94 376 ILE A CA 1
ATOM 2950 C C . ILE A 1 376 ? 8.68 -19.609 -13.555 1 98.94 376 ILE A C 1
ATOM 2952 O O . ILE A 1 376 ? 8.375 -18.906 -12.586 1 98.94 376 ILE A O 1
ATOM 2956 N N . MET A 1 377 ? 8.414 -19.219 -14.766 1 98.81 377 MET A N 1
ATOM 2957 C CA . MET A 1 377 ? 7.48 -18.156 -15.109 1 98.81 377 MET A CA 1
ATOM 2958 C C . MET A 1 377 ? 6.129 -18.719 -15.531 1 98.81 377 MET A C 1
ATOM 2960 O O . MET A 1 377 ? 5.914 -19.016 -16.703 1 98.81 377 MET A O 1
ATOM 2964 N N . SER A 1 378 ? 5.238 -18.719 -14.609 1 98.69 378 SER A N 1
ATOM 2965 C CA . SER A 1 378 ? 4.039 -19.516 -14.836 1 98.69 378 SER A CA 1
ATOM 2966 C C . SER A 1 378 ? 2.934 -18.672 -15.477 1 98.69 378 SER A C 1
ATOM 2968 O O . SER A 1 378 ? 1.925 -19.219 -15.938 1 98.69 378 SER A O 1
ATOM 2970 N N . GLU A 1 379 ? 3.164 -17.297 -15.492 1 98.56 379 GLU A N 1
ATOM 2971 C CA . GLU A 1 379 ? 2.215 -16.484 -16.234 1 98.56 379 GLU A CA 1
ATOM 2972 C C . GLU A 1 379 ? 2.9 -15.266 -16.844 1 98.56 379 GLU A C 1
ATOM 2974 O O . GLU A 1 379 ? 3.68 -14.586 -16.188 1 98.56 379 GLU A O 1
ATOM 2979 N N . PHE A 1 380 ? 2.633 -15.031 -17.953 1 98.62 380 PHE A N 1
ATOM 2980 C CA . PHE A 1 380 ? 2.883 -13.867 -18.797 1 98.62 380 PHE A CA 1
ATOM 2981 C C . PHE A 1 380 ? 2.002 -13.891 -20.047 1 98.62 380 PHE A C 1
ATOM 2983 O O . PHE A 1 380 ? 1.284 -14.867 -20.281 1 98.62 380 PHE A O 1
ATOM 2990 N N . GLY A 1 381 ? 1.991 -12.844 -20.812 1 98.25 381 GLY A N 1
ATOM 2991 C CA . GLY A 1 381 ? 1.178 -12.867 -22.016 1 98.25 381 GLY A CA 1
ATOM 2992 C C . GLY A 1 381 ? 1.044 -11.508 -22.672 1 98.25 381 GLY A C 1
ATOM 2993 O O . GLY A 1 381 ? 1.51 -10.508 -22.141 1 98.25 381 GLY A O 1
ATOM 2994 N N . HIS A 1 382 ? 0.448 -11.562 -23.766 1 98.06 382 HIS A N 1
ATOM 2995 C CA . HIS A 1 382 ? 0.222 -10.391 -24.609 1 98.06 382 HIS A CA 1
ATOM 2996 C C . HIS A 1 382 ? -0.903 -10.648 -25.609 1 98.06 382 HIS A C 1
ATOM 2998 O O . HIS A 1 382 ? -1.286 -11.797 -25.844 1 98.06 382 HIS A O 1
ATOM 3004 N N . ALA A 1 383 ? -1.405 -9.578 -26.125 1 98.12 383 ALA A N 1
ATOM 3005 C CA . ALA A 1 383 ? -2.375 -9.711 -27.219 1 98.12 383 ALA A CA 1
ATOM 3006 C C . ALA A 1 383 ? -1.809 -10.555 -28.359 1 98.12 383 ALA A C 1
ATOM 3008 O O . ALA A 1 383 ? -0.643 -10.406 -28.719 1 98.12 383 ALA A O 1
ATOM 3009 N N . GLN A 1 384 ? -2.67 -11.484 -28.953 1 98.56 384 GLN A N 1
ATOM 3010 C CA . GLN A 1 384 ? -2.248 -12.367 -30.047 1 98.56 384 GLN A CA 1
ATOM 3011 C C . GLN A 1 384 ? -2.564 -11.758 -31.406 1 98.56 384 GLN A C 1
ATOM 3013 O O . GLN A 1 384 ? -3.453 -12.234 -32.125 1 98.56 384 GLN A O 1
ATOM 3018 N N . ASP A 1 385 ? -1.888 -10.781 -31.75 1 98.19 385 ASP A N 1
ATOM 3019 C CA . ASP A 1 385 ? -1.939 -10.055 -33 1 98.19 385 ASP A CA 1
ATOM 3020 C C . ASP A 1 385 ? -0.555 -9.547 -33.406 1 98.19 385 ASP A C 1
ATOM 3022 O O . ASP A 1 385 ? 0.454 -9.977 -32.844 1 98.19 385 ASP A O 1
ATOM 3026 N N . ALA A 1 386 ? -0.489 -8.727 -34.375 1 97.94 386 ALA A N 1
ATOM 3027 C CA . ALA A 1 386 ? 0.775 -8.32 -34.969 1 97.94 386 ALA A CA 1
ATOM 3028 C C . ALA A 1 386 ? 1.683 -7.641 -33.969 1 97.94 386 ALA A C 1
ATOM 3030 O O . ALA A 1 386 ? 2.908 -7.672 -34.094 1 97.94 386 ALA A O 1
ATOM 3031 N N . SER A 1 387 ? 1.177 -7.047 -32.875 1 98 387 SER A N 1
ATOM 3032 C CA . SER A 1 387 ? 1.982 -6.348 -31.859 1 98 387 SER A CA 1
ATOM 3033 C C . SER A 1 387 ? 2.852 -7.32 -31.078 1 98 387 SER A C 1
ATOM 3035 O O . SER A 1 387 ? 3.852 -6.922 -30.469 1 98 387 SER A O 1
ATOM 3037 N N . LEU A 1 388 ? 2.494 -8.602 -31.062 1 98.25 388 LEU A N 1
ATOM 3038 C CA . LEU A 1 388 ? 3.252 -9.633 -30.375 1 98.25 388 LEU A CA 1
ATOM 3039 C C . LEU A 1 388 ? 4.672 -9.727 -30.906 1 98.25 388 LEU A C 1
ATOM 3041 O O . LEU A 1 388 ? 5.629 -9.852 -30.141 1 98.25 388 LEU A O 1
ATOM 3045 N N . LEU A 1 389 ? 4.828 -9.594 -32.188 1 97.75 389 LEU A N 1
ATOM 3046 C CA . LEU A 1 389 ? 6.078 -9.898 -32.875 1 97.75 389 LEU A CA 1
ATOM 3047 C C . LEU A 1 389 ? 7.133 -8.836 -32.594 1 97.75 389 LEU A C 1
ATOM 3049 O O . LEU A 1 389 ? 8.328 -9.062 -32.812 1 97.75 389 LEU A O 1
ATOM 3053 N N . ASN A 1 390 ? 6.688 -7.648 -32.094 1 95.94 390 ASN A N 1
ATOM 3054 C CA . ASN A 1 390 ? 7.637 -6.57 -31.828 1 95.94 390 ASN A CA 1
ATOM 3055 C C . ASN A 1 390 ? 7.504 -6.035 -30.406 1 95.94 390 ASN A C 1
ATOM 3057 O O . ASN A 1 390 ? 7.984 -4.941 -30.094 1 95.94 390 ASN A O 1
ATOM 3061 N N . ASP A 1 391 ? 6.824 -6.785 -29.594 1 97.5 391 ASP A N 1
ATOM 3062 C CA . ASP A 1 391 ? 6.613 -6.324 -28.234 1 97.5 391 ASP A CA 1
ATOM 3063 C C . ASP A 1 391 ? 7.902 -6.414 -27.422 1 97.5 391 ASP A C 1
ATOM 3065 O O . ASP A 1 391 ? 8.531 -7.473 -27.359 1 97.5 391 ASP A O 1
ATOM 3069 N N . THR A 1 392 ? 8.25 -5.352 -26.703 1 96.31 392 THR A N 1
ATOM 3070 C CA . THR A 1 392 ? 9.508 -5.246 -25.984 1 96.31 392 THR A CA 1
ATOM 3071 C C . THR A 1 392 ? 9.539 -6.211 -24.797 1 96.31 392 THR A C 1
ATOM 3073 O O . THR A 1 392 ? 10.508 -6.957 -24.625 1 96.31 392 THR A O 1
ATOM 3076 N N . LEU A 1 393 ? 8.523 -6.211 -24.031 1 98.06 393 LEU A N 1
ATOM 3077 C CA . LEU A 1 393 ? 8.508 -7.039 -22.828 1 98.06 393 LEU A CA 1
ATOM 3078 C C . LEU A 1 393 ? 8.508 -8.523 -23.203 1 98.06 393 LEU A C 1
ATOM 3080 O O . LEU A 1 393 ? 9.234 -9.312 -22.594 1 98.06 393 LEU A O 1
ATOM 3084 N N . GLN A 1 394 ? 7.691 -8.898 -24.188 1 98.44 394 GLN A N 1
ATOM 3085 C CA . GLN A 1 394 ? 7.641 -10.305 -24.594 1 98.44 394 GLN A CA 1
ATOM 3086 C C . GLN A 1 394 ? 8.984 -10.766 -25.141 1 98.44 394 GLN A C 1
ATOM 3088 O O . GLN A 1 394 ? 9.398 -11.898 -24.891 1 98.44 394 GLN A O 1
ATOM 3093 N N . SER A 1 395 ? 9.602 -9.906 -25.891 1 98.25 395 SER A N 1
ATOM 3094 C CA . SER A 1 395 ? 10.938 -10.234 -26.359 1 98.25 395 SER A CA 1
ATOM 3095 C C . SER A 1 395 ? 11.914 -10.414 -25.203 1 98.25 395 SER A C 1
ATOM 3097 O O . SER A 1 395 ? 12.742 -11.328 -25.219 1 98.25 395 SER A O 1
ATOM 3099 N N . CYS A 1 396 ? 11.812 -9.539 -24.25 1 98.38 396 CYS A N 1
ATOM 3100 C CA . CYS A 1 396 ? 12.656 -9.617 -23.062 1 98.38 396 CYS A CA 1
ATOM 3101 C C . CYS A 1 396 ? 12.445 -10.938 -22.328 1 98.38 396 CYS A C 1
ATOM 3103 O O . CYS A 1 396 ? 13.406 -11.625 -21.984 1 98.38 396 CYS A O 1
ATOM 3105 N N . ILE A 1 397 ? 11.195 -11.328 -22.125 1 98.81 397 ILE A N 1
ATOM 3106 C CA . ILE A 1 397 ? 10.844 -12.562 -21.438 1 98.81 397 ILE A CA 1
ATOM 3107 C C . ILE A 1 397 ? 11.359 -13.758 -22.234 1 98.81 397 ILE A C 1
ATOM 3109 O O . ILE A 1 397 ? 11.977 -14.664 -21.656 1 98.81 397 ILE A O 1
ATOM 3113 N N . ARG A 1 398 ? 11.125 -13.742 -23.516 1 98.62 398 ARG A N 1
ATOM 3114 C CA . ARG A 1 398 ? 11.578 -14.828 -24.375 1 98.62 398 ARG A CA 1
ATOM 3115 C C . ARG A 1 398 ? 13.094 -15 -24.297 1 98.62 398 ARG A C 1
ATOM 3117 O O . ARG A 1 398 ? 13.594 -16.109 -24.094 1 98.62 398 ARG A O 1
ATOM 3124 N N . ASN A 1 399 ? 13.828 -13.922 -24.406 1 98.25 399 ASN A N 1
ATOM 3125 C CA . ASN A 1 399 ? 15.281 -13.984 -24.375 1 98.25 399 ASN A CA 1
ATOM 3126 C C . ASN A 1 399 ? 15.789 -14.43 -23 1 98.25 399 ASN A C 1
ATOM 3128 O O . ASN A 1 399 ? 16.703 -15.258 -22.906 1 98.25 399 ASN A O 1
ATOM 3132 N N . PHE A 1 400 ? 15.266 -13.914 -21.969 1 98.69 400 PHE A N 1
ATOM 3133 C CA . PHE A 1 400 ? 15.68 -14.227 -20.609 1 98.69 400 PHE A CA 1
ATOM 3134 C C . PHE A 1 400 ? 15.43 -15.703 -20.297 1 98.69 400 PHE A C 1
ATOM 3136 O O . PHE A 1 400 ? 16.312 -16.391 -19.766 1 98.69 400 PHE A O 1
ATOM 3143 N N . THR A 1 401 ? 14.188 -16.172 -20.609 1 98.75 401 THR A N 1
ATOM 3144 C CA . THR A 1 401 ? 13.852 -17.562 -20.297 1 98.75 401 THR A CA 1
ATOM 3145 C C . THR A 1 401 ? 14.695 -18.516 -21.141 1 98.75 401 THR A C 1
ATOM 3147 O O . THR A 1 401 ? 15.117 -19.562 -20.672 1 98.75 401 THR A O 1
ATOM 3150 N N . THR A 1 402 ? 14.938 -18.188 -22.391 1 98.69 402 THR A N 1
ATOM 3151 C CA . THR A 1 402 ? 15.766 -19.016 -23.266 1 98.69 402 THR A CA 1
ATOM 3152 C C . THR A 1 402 ? 17.203 -19.047 -22.75 1 98.69 402 THR A C 1
ATOM 3154 O O . THR A 1 402 ? 17.781 -20.125 -22.625 1 98.69 402 THR A O 1
ATOM 3157 N N . ALA A 1 403 ? 17.703 -17.922 -22.359 1 98.25 403 ALA A N 1
ATOM 3158 C CA . ALA A 1 403 ? 19.094 -17.812 -21.938 1 98.25 403 ALA A CA 1
ATOM 3159 C C . ALA A 1 403 ? 19.344 -18.609 -20.656 1 98.25 403 ALA A C 1
ATOM 3161 O O . ALA A 1 403 ? 20.438 -19.141 -20.453 1 98.25 403 ALA A O 1
ATOM 3162 N N . HIS A 1 404 ? 18.328 -18.766 -19.859 1 98.44 404 HIS A N 1
ATOM 3163 C CA . HIS A 1 404 ? 18.531 -19.375 -18.547 1 98.44 404 HIS A CA 1
ATOM 3164 C C . HIS A 1 404 ? 17.75 -20.672 -18.422 1 98.44 404 HIS A C 1
ATOM 3166 O O . HIS A 1 404 ? 17.625 -21.219 -17.312 1 98.44 404 HIS A O 1
ATOM 3172 N N . ASN A 1 405 ? 17.125 -21.156 -19.547 1 98.12 405 ASN A N 1
ATOM 3173 C CA . ASN A 1 405 ? 16.359 -22.406 -19.594 1 98.12 405 ASN A CA 1
ATOM 3174 C C . ASN A 1 405 ? 15.281 -22.438 -18.516 1 98.12 405 ASN A C 1
ATOM 3176 O O . ASN A 1 405 ? 15.211 -23.406 -17.734 1 98.12 405 ASN A O 1
ATOM 3180 N N . ILE A 1 406 ? 14.516 -21.359 -18.484 1 98.81 406 ILE A N 1
ATOM 3181 C CA . ILE A 1 406 ? 13.469 -21.219 -17.484 1 98.81 406 ILE A CA 1
ATOM 3182 C C . ILE A 1 406 ? 12.156 -21.781 -18.016 1 98.81 406 ILE A C 1
ATOM 3184 O O . ILE A 1 406 ? 11.719 -21.438 -19.125 1 98.81 406 ILE A O 1
ATOM 3188 N N . SER A 1 407 ? 11.523 -22.719 -17.266 1 98.94 407 SER A N 1
ATOM 3189 C CA . SER A 1 407 ? 10.188 -23.219 -17.594 1 98.94 407 SER A CA 1
ATOM 3190 C C . SER A 1 407 ? 9.172 -22.078 -17.594 1 98.94 407 SER A C 1
ATOM 3192 O O . SER A 1 407 ? 9.289 -21.125 -16.812 1 98.94 407 SER A O 1
ATOM 3194 N N . TRP A 1 408 ? 8.188 -22.172 -18.5 1 98.88 408 TRP A N 1
ATOM 3195 C CA . TRP A 1 408 ? 7.211 -21.094 -18.531 1 98.88 408 TRP A CA 1
ATOM 3196 C C . TRP A 1 408 ? 5.871 -21.594 -19.078 1 98.88 408 TRP A C 1
ATOM 3198 O O . TRP A 1 408 ? 5.801 -22.656 -19.703 1 98.88 408 TRP A O 1
ATOM 3208 N N . ALA A 1 409 ? 4.812 -20.906 -18.781 1 98.88 409 ALA A N 1
ATOM 3209 C CA . ALA A 1 409 ? 3.469 -21.109 -19.312 1 98.88 409 ALA A CA 1
ATOM 3210 C C . ALA A 1 409 ? 2.812 -19.766 -19.672 1 98.88 409 ALA A C 1
ATOM 3212 O O . ALA A 1 409 ? 2.721 -18.875 -18.828 1 98.88 409 ALA A O 1
ATOM 3213 N N . VAL A 1 410 ? 2.357 -19.672 -20.875 1 98.75 410 VAL A N 1
ATOM 3214 C CA . VAL A 1 410 ? 1.751 -18.422 -21.344 1 98.75 410 VAL A CA 1
ATOM 3215 C C . VAL A 1 410 ? 0.275 -18.391 -20.953 1 98.75 410 VAL A C 1
ATOM 3217 O O . VAL A 1 410 ? -0.395 -19.438 -20.953 1 98.75 410 VAL A O 1
ATOM 3220 N N . TRP A 1 411 ? -0.186 -17.219 -20.5 1 97.69 411 TRP A N 1
ATOM 3221 C CA . TRP A 1 411 ? -1.615 -16.969 -20.344 1 97.69 411 TRP A CA 1
ATOM 3222 C C . TRP A 1 411 ? -2.201 -16.375 -21.625 1 97.69 411 TRP A C 1
ATOM 3224 O O . TRP A 1 411 ? -1.865 -15.258 -22.016 1 97.69 411 TRP A O 1
ATOM 3234 N N . SER A 1 412 ? -3.225 -17.141 -22.453 1 96.88 412 SER A N 1
ATOM 3235 C CA . SER A 1 412 ? -3.758 -18.453 -22.141 1 96.88 412 SER A CA 1
ATOM 3236 C C . SER A 1 412 ? -4.285 -19.156 -23.375 1 96.88 412 SER A C 1
ATOM 3238 O O . SER A 1 412 ? -4.125 -18.656 -24.5 1 96.88 412 SER A O 1
ATOM 3240 N N . LEU A 1 413 ? -4.785 -20.359 -23.203 1 98.5 413 LEU A N 1
ATOM 3241 C CA . LEU A 1 413 ? -5.344 -21.172 -24.281 1 98.5 413 LEU A CA 1
ATOM 3242 C C . LEU A 1 413 ? -6.715 -20.656 -24.703 1 98.5 413 LEU A C 1
ATOM 3244 O O . LEU A 1 413 ? -7.082 -20.719 -25.875 1 98.5 413 LEU A O 1
ATOM 3248 N N . ALA A 1 414 ? -7.453 -20.047 -23.828 1 97.38 414 ALA A N 1
ATOM 3249 C CA . ALA A 1 414 ? -8.898 -19.875 -23.969 1 97.38 414 ALA A CA 1
ATOM 3250 C C . ALA A 1 414 ? -9.227 -18.672 -24.828 1 97.38 414 ALA A C 1
ATOM 3252 O O . ALA A 1 414 ? -9.156 -17.516 -24.375 1 97.38 414 ALA A O 1
ATOM 3253 N N . GLY A 1 415 ? -9.727 -18.984 -26.016 1 97.25 415 GLY A N 1
ATOM 3254 C CA . GLY A 1 415 ? -10.156 -17.922 -26.906 1 97.25 415 GLY A CA 1
ATOM 3255 C C . GLY A 1 415 ? -11.492 -17.312 -26.516 1 97.25 415 GLY A C 1
ATOM 3256 O O . GLY A 1 415 ? -11.844 -16.219 -26.953 1 97.25 415 GLY A O 1
ATOM 3257 N N . SER A 1 416 ? -12.242 -18.016 -25.781 1 97.88 416 SER A N 1
ATOM 3258 C CA . SER A 1 416 ? -13.516 -17.547 -25.234 1 97.88 416 SER A CA 1
ATOM 3259 C C . SER A 1 416 ? -13.789 -18.172 -23.875 1 97.88 416 SER A C 1
ATOM 3261 O O . SER A 1 416 ? -13.227 -19.203 -23.531 1 97.88 416 SER A O 1
ATOM 3263 N N . TYR A 1 417 ? -14.609 -17.469 -23.109 1 98.25 417 TYR A N 1
ATOM 3264 C CA . TYR A 1 417 ? -15.039 -17.922 -21.797 1 98.25 417 TYR A CA 1
ATOM 3265 C C . TYR A 1 417 ? -16.547 -18.078 -21.734 1 98.25 417 TYR A C 1
ATOM 3267 O O . TYR A 1 417 ? -17.281 -17.234 -22.266 1 98.25 417 TYR A O 1
ATOM 3275 N N . ARG A 1 418 ? -16.953 -19.125 -21.125 1 98.25 418 ARG A N 1
ATOM 3276 C CA . ARG A 1 418 ? -18.375 -19.266 -20.859 1 98.25 418 ARG A CA 1
ATOM 3277 C C . ARG A 1 418 ? -18.906 -18.078 -20.062 1 98.25 418 ARG A C 1
ATOM 3279 O O . ARG A 1 418 ? -19.953 -17.531 -20.391 1 98.25 418 ARG A O 1
ATOM 3286 N N . ILE A 1 419 ? -18.203 -17.703 -18.953 1 97.5 419 ILE A N 1
ATOM 3287 C CA . ILE A 1 419 ? -18.5 -16.516 -18.172 1 97.5 419 ILE A CA 1
ATOM 3288 C C . ILE A 1 419 ? -17.203 -15.773 -17.844 1 97.5 419 ILE A C 1
ATOM 3290 O O . ILE A 1 419 ? -16.203 -16.391 -17.469 1 97.5 419 ILE A O 1
ATOM 3294 N N . ARG A 1 420 ? -17.219 -14.508 -18.062 1 96.06 420 ARG A N 1
ATOM 3295 C CA . ARG A 1 420 ? -16.156 -13.602 -17.625 1 96.06 420 ARG A CA 1
ATOM 3296 C C . ARG A 1 420 ? -16.719 -12.281 -17.125 1 96.06 420 ARG A C 1
ATOM 3298 O O . ARG A 1 420 ? -17.375 -11.555 -17.875 1 96.06 420 ARG A O 1
ATOM 3305 N N . SER A 1 421 ? -16.5 -12.023 -15.875 1 93 421 SER A N 1
ATOM 3306 C CA . SER A 1 421 ? -16.969 -10.797 -15.234 1 93 421 SER A CA 1
ATOM 3307 C C . SER A 1 421 ? -18.453 -10.578 -15.477 1 93 421 SER A C 1
ATOM 3309 O O . SER A 1 421 ? -18.875 -9.477 -15.844 1 93 421 SER A O 1
ATOM 3311 N N . GLY A 1 422 ? -19.156 -11.625 -15.469 1 93.12 422 GLY A N 1
ATOM 3312 C CA . GLY A 1 422 ? -20.594 -11.562 -15.57 1 93.12 422 GLY A CA 1
ATOM 3313 C C . GLY A 1 422 ? -21.109 -11.711 -17 1 93.12 422 GLY A C 1
ATOM 3314 O O . GLY A 1 422 ? -22.297 -11.977 -17.219 1 93.12 422 GLY A O 1
ATOM 3315 N N . GLY A 1 423 ? -20.219 -11.508 -17.969 1 96.75 423 GLY A N 1
ATOM 3316 C CA . GLY A 1 423 ? -20.594 -11.688 -19.359 1 96.75 423 GLY A CA 1
ATOM 3317 C C . GLY A 1 423 ? -20.453 -13.117 -19.844 1 96.75 423 GLY A C 1
ATOM 3318 O O . GLY A 1 423 ? -19.5 -13.812 -19.469 1 96.75 423 GLY A O 1
ATOM 3319 N N . GLN A 1 424 ? -21.422 -13.617 -20.656 1 96.56 424 GLN A N 1
ATOM 3320 C CA . GLN A 1 424 ? -21.344 -14.961 -21.219 1 96.56 424 GLN A CA 1
ATOM 3321 C C . GLN A 1 424 ? -20.797 -14.922 -22.641 1 96.56 424 GLN A C 1
ATOM 3323 O O . GLN A 1 424 ? -21.094 -14.008 -23.406 1 96.56 424 GLN A O 1
ATOM 3328 N N . GLY A 1 425 ? -19.984 -15.914 -22.922 1 96.81 425 GLY A N 1
ATOM 3329 C CA . GLY A 1 425 ? -19.422 -16.016 -24.25 1 96.81 425 GLY A CA 1
ATOM 3330 C C . GLY A 1 425 ? -18.453 -14.891 -24.578 1 96.81 425 GLY A C 1
ATOM 3331 O O . GLY A 1 425 ? -18.547 -14.273 -25.656 1 96.81 425 GLY A O 1
ATOM 3332 N N . VAL A 1 426 ? -17.656 -14.555 -23.641 1 97.56 426 VAL A N 1
ATOM 3333 C CA . VAL A 1 426 ? -16.766 -13.398 -23.797 1 97.56 426 VAL A CA 1
ATOM 3334 C C . VAL A 1 426 ? -15.492 -13.82 -24.516 1 97.56 426 VAL A C 1
ATOM 3336 O O . VAL A 1 426 ? -14.828 -14.781 -24.109 1 97.56 426 VAL A O 1
ATOM 3339 N N . ALA A 1 427 ? -15.102 -13.125 -25.562 1 97.94 427 ALA A N 1
ATOM 3340 C CA . ALA A 1 427 ? -13.883 -13.398 -26.328 1 97.94 427 ALA A CA 1
ATOM 3341 C C . ALA A 1 427 ? -12.648 -12.906 -25.578 1 97.94 427 ALA A C 1
ATOM 3343 O O . ALA A 1 427 ? -12.719 -11.945 -24.797 1 97.94 427 ALA A O 1
ATOM 3344 N N . ASP A 1 428 ? -11.562 -13.602 -25.797 1 97.69 428 ASP A N 1
ATOM 3345 C CA . ASP A 1 428 ? -10.281 -13.172 -25.25 1 97.69 428 ASP A CA 1
ATOM 3346 C C . ASP A 1 428 ? -9.242 -13.016 -26.375 1 97.69 428 ASP A C 1
ATOM 3348 O O . ASP A 1 428 ? -8.742 -14.008 -26.906 1 97.69 428 ASP A O 1
ATOM 3352 N N . THR A 1 429 ? -8.812 -11.797 -26.594 1 96.88 429 THR A N 1
ATOM 3353 C CA . THR A 1 429 ? -7.895 -11.5 -27.688 1 96.88 429 THR A CA 1
ATOM 3354 C C . THR A 1 429 ? -6.453 -11.805 -27.281 1 96.88 429 THR A C 1
ATOM 3356 O O . THR A 1 429 ? -5.559 -11.836 -28.141 1 96.88 429 THR A O 1
ATOM 3359 N N . TRP A 1 430 ? -6.199 -12.078 -26.031 1 97.69 430 TRP A N 1
ATOM 3360 C CA . TRP A 1 430 ? -4.863 -12.414 -25.547 1 97.69 430 TRP A CA 1
ATOM 3361 C C . TRP A 1 430 ? -4.621 -13.922 -25.625 1 97.69 430 TRP A C 1
ATOM 3363 O O . TRP A 1 430 ? -3.486 -14.383 -25.469 1 97.69 430 TRP A O 1
ATOM 3373 N N . ALA A 1 431 ? -5.625 -14.68 -25.953 1 98.38 431 ALA A N 1
ATOM 3374 C CA . ALA A 1 431 ? -5.535 -16.141 -25.953 1 98.38 431 ALA A CA 1
ATOM 3375 C C . ALA A 1 431 ? -4.844 -16.656 -27.203 1 98.38 431 ALA A C 1
ATOM 3377 O O . ALA A 1 431 ? -4.949 -16.047 -28.266 1 98.38 431 ALA A O 1
ATOM 3378 N N . LEU A 1 432 ? -4.195 -17.812 -27.062 1 98.69 432 LEU A N 1
ATOM 3379 C CA . LEU A 1 432 ? -3.664 -18.5 -28.234 1 98.69 432 LEU A CA 1
ATOM 3380 C C . LEU A 1 432 ? -4.793 -18.984 -29.141 1 98.69 432 LEU A C 1
ATOM 3382 O O . LEU A 1 432 ? -4.754 -18.797 -30.344 1 98.69 432 LEU A O 1
ATOM 3386 N N . GLY A 1 433 ? -5.758 -19.625 -28.562 1 98.38 433 GLY A N 1
ATOM 3387 C CA . GLY A 1 433 ? -6.879 -20.141 -29.328 1 98.38 433 GLY A CA 1
ATOM 3388 C C . GLY A 1 433 ? -7.863 -19.078 -29.75 1 98.38 433 GLY A C 1
ATOM 3389 O O . GLY A 1 433 ? -7.922 -18 -29.141 1 98.38 433 GLY A O 1
ATOM 3390 N N . ASN A 1 434 ? -8.602 -19.344 -30.812 1 98.19 434 ASN A N 1
ATOM 3391 C CA . ASN A 1 434 ? -9.648 -18.422 -31.234 1 98.19 434 ASN A CA 1
ATOM 3392 C C . ASN A 1 434 ? -10.953 -18.672 -30.484 1 98.19 434 ASN A C 1
ATOM 3394 O O . ASN A 1 434 ? -11.023 -19.547 -29.625 1 98.19 434 ASN A O 1
ATOM 3398 N N . TYR A 1 435 ? -11.969 -17.906 -30.766 1 97.81 435 TYR A N 1
ATOM 3399 C CA . TYR A 1 435 ? -13.227 -17.922 -30.031 1 97.81 435 TYR A CA 1
ATOM 3400 C C . TYR A 1 435 ? -13.883 -19.297 -30.094 1 97.81 435 TYR A C 1
ATOM 3402 O O . TYR A 1 435 ? -14.414 -19.781 -29.094 1 97.81 435 TYR A O 1
ATOM 3410 N N . GLU A 1 436 ? -13.773 -20 -31.25 1 96.38 436 GLU A N 1
ATOM 3411 C CA . GLU A 1 436 ? -14.5 -21.25 -31.484 1 96.38 436 GLU A CA 1
ATOM 3412 C C . GLU A 1 436 ? -13.641 -22.453 -31.156 1 96.38 436 GLU A C 1
ATOM 3414 O O . GLU A 1 436 ? -14.086 -23.594 -31.312 1 96.38 436 GLU A O 1
ATOM 3419 N N . TRP A 1 437 ? -12.391 -22.25 -30.719 1 97.19 437 TRP A N 1
ATOM 3420 C CA . TRP A 1 437 ? -11.469 -23.312 -30.328 1 97.19 437 TRP A CA 1
ATOM 3421 C C . TRP A 1 437 ? -11.18 -24.25 -31.484 1 97.19 437 TRP A C 1
ATOM 3423 O O . TRP A 1 437 ? -11.07 -25.469 -31.297 1 97.19 437 TRP A O 1
ATOM 3433 N N . ASN A 1 438 ? -11.234 -23.812 -32.625 1 95.94 438 ASN A N 1
ATOM 3434 C CA . ASN A 1 438 ? -10.922 -24.625 -33.812 1 95.94 438 ASN A CA 1
ATOM 3435 C C . ASN A 1 438 ? -9.734 -24.062 -34.562 1 95.94 438 ASN A C 1
ATOM 3437 O O . ASN A 1 438 ? -9.523 -24.422 -35.75 1 95.94 438 ASN A O 1
ATOM 3441 N N . GLY A 1 439 ? -9.008 -23.203 -33.969 1 97.06 439 GLY A N 1
ATOM 3442 C CA . GLY A 1 439 ? -7.828 -22.562 -34.5 1 97.06 439 GLY A CA 1
ATOM 3443 C C . GLY A 1 439 ? -7.176 -21.578 -33.562 1 97.06 439 GLY A C 1
ATOM 3444 O O . GLY A 1 439 ? -7.316 -21.688 -32.344 1 97.06 439 GLY A O 1
ATOM 3445 N N . TRP A 1 440 ? -6.418 -20.688 -34.219 1 98.44 440 TRP A N 1
ATOM 3446 C CA . TRP A 1 440 ? -5.641 -19.734 -33.406 1 98.44 440 TRP A CA 1
ATOM 3447 C C . TRP A 1 440 ? -6.137 -18.312 -33.625 1 98.44 440 TRP A C 1
ATOM 3449 O O . TRP A 1 440 ? -6.641 -17.969 -34.688 1 98.44 440 TRP A O 1
ATOM 3459 N N . ASN A 1 441 ? -6.062 -17.453 -32.594 1 98.06 441 ASN A N 1
ATOM 3460 C CA . ASN A 1 441 ? -6.371 -16.031 -32.719 1 98.06 441 ASN A CA 1
ATOM 3461 C C . ASN A 1 441 ? -5.438 -15.352 -33.719 1 98.06 441 ASN A C 1
ATOM 3463 O O . ASN A 1 441 ? -5.844 -14.422 -34.406 1 98.06 441 ASN A O 1
ATOM 3467 N N . TYR A 1 442 ? -4.199 -15.789 -33.719 1 98.5 442 TYR A N 1
ATOM 3468 C CA . TYR A 1 442 ? -3.168 -15.203 -34.562 1 98.5 442 TYR A CA 1
ATOM 3469 C C . TYR A 1 442 ? -2.225 -16.266 -35.125 1 98.5 442 TYR A C 1
ATOM 3471 O O . TYR A 1 442 ? -1.16 -16.516 -34.531 1 98.5 442 TYR A O 1
ATOM 3479 N N . GLU A 1 443 ? -2.525 -16.859 -36.219 1 98.25 443 GLU A N 1
ATOM 3480 C CA . GLU A 1 443 ? -1.812 -17.984 -36.812 1 98.25 443 GLU A CA 1
ATOM 3481 C C . GLU A 1 443 ? -0.34 -17.656 -37.031 1 98.25 443 GLU A C 1
ATOM 3483 O O . GLU A 1 443 ? 0.537 -18.484 -36.781 1 98.25 443 GLU A O 1
ATOM 3488 N N . GLU A 1 444 ? -0.1 -16.5 -37.5 1 98.31 444 GLU A N 1
ATOM 3489 C CA . GLU A 1 444 ? 1.279 -16.094 -37.75 1 98.31 444 GLU A CA 1
ATOM 3490 C C . GLU A 1 444 ? 2.098 -16.109 -36.469 1 98.31 444 GLU A C 1
ATOM 3492 O O . GLU A 1 444 ? 3.287 -16.422 -36.469 1 98.31 444 GLU A O 1
ATOM 3497 N N . GLY A 1 445 ? 1.547 -15.68 -35.344 1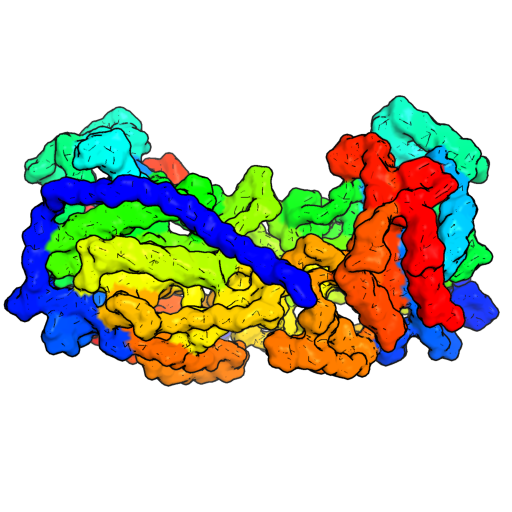 98.5 445 GLY A N 1
ATOM 3498 C CA . GLY A 1 445 ? 2.211 -15.727 -34.062 1 98.5 445 GLY A CA 1
ATOM 3499 C C . GLY A 1 445 ? 2.578 -17.125 -33.625 1 98.5 445 GLY A C 1
ATOM 3500 O O . GLY A 1 445 ? 3.652 -17.359 -33.062 1 98.5 445 GLY A O 1
ATOM 3501 N N . ILE A 1 446 ? 1.685 -18.062 -33.906 1 98.69 446 ILE A N 1
ATOM 3502 C CA . ILE A 1 446 ? 1.968 -19.453 -33.594 1 98.69 446 ILE A CA 1
ATOM 3503 C C . ILE A 1 446 ? 3.191 -19.938 -34.344 1 98.69 446 ILE A C 1
ATOM 3505 O O . ILE A 1 446 ? 4.105 -20.531 -33.781 1 98.69 446 ILE A O 1
ATOM 3509 N N . GLU A 1 447 ? 3.234 -19.625 -35.594 1 98.44 447 GLU A N 1
ATOM 3510 C CA . GLU A 1 447 ? 4.27 -20.141 -36.5 1 98.44 447 GLU A CA 1
ATOM 3511 C C . GLU A 1 447 ? 5.586 -19.391 -36.312 1 98.44 447 GLU A C 1
ATOM 3513 O O . GLU A 1 447 ? 6.66 -19.984 -36.438 1 98.44 447 GLU A O 1
ATOM 3518 N N . GLN A 1 448 ? 5.516 -18.141 -35.938 1 98.31 448 GLN A N 1
ATOM 3519 C CA . GLN A 1 448 ? 6.719 -17.328 -36 1 98.31 448 GLN A CA 1
ATOM 3520 C C . GLN A 1 448 ? 7.215 -16.969 -34.594 1 98.31 448 GLN A C 1
ATOM 3522 O O . GLN A 1 448 ? 8.344 -16.516 -34.438 1 98.31 448 GLN A O 1
ATOM 3527 N N . TRP A 1 449 ? 6.402 -17.094 -33.656 1 98.56 449 TRP A N 1
ATOM 3528 C CA . TRP A 1 449 ? 6.777 -16.672 -32.312 1 98.56 449 TRP A CA 1
ATOM 3529 C C . TRP A 1 449 ? 6.812 -17.859 -31.359 1 98.56 449 TRP A C 1
ATOM 3531 O O . TRP A 1 449 ? 7.875 -18.219 -30.859 1 98.56 449 TRP A O 1
ATOM 3541 N N . TRP A 1 450 ? 5.754 -18.594 -31.188 1 98.75 450 TRP A N 1
ATOM 3542 C CA . TRP A 1 450 ? 5.613 -19.578 -30.125 1 98.75 450 TRP A CA 1
ATOM 3543 C C . TRP A 1 450 ? 6.332 -20.875 -30.484 1 98.75 450 TRP A C 1
ATOM 3545 O O . TRP A 1 450 ? 7.137 -21.391 -29.703 1 98.75 450 TRP A O 1
ATOM 3555 N N . LYS A 1 451 ? 6.023 -21.438 -31.688 1 98.69 451 LYS A N 1
ATOM 3556 C CA . LYS A 1 451 ? 6.656 -22.688 -32.094 1 98.69 451 LYS A CA 1
ATOM 3557 C C . LYS A 1 451 ? 8.18 -22.562 -32.094 1 98.69 451 LYS A C 1
ATOM 3559 O O . LYS A 1 451 ? 8.883 -23.406 -31.547 1 98.69 451 LYS A O 1
ATOM 3564 N N . PRO A 1 452 ? 8.695 -21.453 -32.688 1 98.38 452 PRO A N 1
ATOM 3565 C CA . PRO A 1 452 ? 10.156 -21.312 -32.656 1 98.38 452 PRO A CA 1
ATOM 3566 C C . PRO A 1 452 ? 10.719 -21.188 -31.25 1 98.38 452 PRO A C 1
ATOM 3568 O O . PRO A 1 452 ? 11.805 -21.719 -30.969 1 98.38 452 PRO A O 1
ATOM 3571 N N . TRP A 1 453 ? 10.055 -20.469 -30.328 1 98.69 453 TRP A N 1
ATOM 3572 C CA . TRP A 1 453 ? 10.492 -20.344 -28.938 1 98.69 453 TRP A CA 1
ATOM 3573 C C . TRP A 1 453 ? 10.562 -21.719 -28.266 1 98.69 453 TRP A C 1
ATOM 3575 O O . TRP A 1 453 ? 11.578 -22.047 -27.641 1 98.69 453 TRP A O 1
ATOM 3585 N N . VAL A 1 454 ? 9.578 -22.531 -28.484 1 98.75 454 VAL A N 1
ATOM 3586 C CA . VAL A 1 454 ? 9.516 -23.859 -27.891 1 98.75 454 VAL A CA 1
ATOM 3587 C C . VAL A 1 454 ? 10.602 -24.75 -28.5 1 98.75 454 VAL A C 1
ATOM 3589 O O . VAL A 1 454 ? 11.312 -25.453 -27.781 1 98.75 454 VAL A O 1
ATOM 3592 N N . GLN A 1 455 ? 10.719 -24.688 -29.797 1 98 455 GLN A N 1
ATOM 3593 C CA . GLN A 1 455 ? 11.703 -25.516 -30.5 1 98 455 GLN A CA 1
ATOM 3594 C C . GLN A 1 455 ? 13.125 -25.172 -30.047 1 98 455 GLN A C 1
ATOM 3596 O O . GLN A 1 455 ? 13.961 -26.062 -29.891 1 98 455 GLN A O 1
ATOM 3601 N N . ASN A 1 456 ? 13.336 -23.922 -29.812 1 97.81 456 ASN A N 1
ATOM 3602 C CA . ASN A 1 456 ? 14.656 -23.469 -29.391 1 97.81 456 ASN A CA 1
ATOM 3603 C C . ASN A 1 456 ? 15.016 -24.016 -28 1 97.81 456 ASN A C 1
ATOM 3605 O O . ASN A 1 456 ? 16.188 -24.266 -27.719 1 97.81 456 ASN A O 1
ATOM 3609 N N . MET A 1 457 ? 14.023 -24.25 -27.156 1 98.19 457 MET A N 1
ATOM 3610 C CA . MET A 1 457 ? 14.305 -24.609 -25.766 1 98.19 457 MET A CA 1
ATOM 3611 C C . MET A 1 457 ? 14.18 -26.109 -25.547 1 98.19 457 MET A C 1
ATOM 3613 O O . MET A 1 457 ? 14.852 -26.688 -24.688 1 98.19 457 MET A O 1
ATOM 3617 N N . LEU A 1 458 ? 13.352 -26.781 -26.297 1 95 458 LEU A N 1
ATOM 3618 C CA . LEU A 1 458 ? 13.125 -28.219 -26.094 1 95 458 LEU A CA 1
ATOM 3619 C C . LEU A 1 458 ? 13.727 -29.031 -27.234 1 95 458 LEU A C 1
ATOM 3621 O O . LEU A 1 458 ? 13.836 -30.25 -27.156 1 95 458 LEU A O 1
ATOM 3625 N N . GLY A 1 459 ? 14.109 -28.438 -28.375 1 83.25 459 GLY A N 1
ATOM 3626 C CA . GLY A 1 459 ? 14.586 -29.156 -29.547 1 83.25 459 GLY A CA 1
ATOM 3627 C C . GLY A 1 459 ? 16.078 -29.469 -29.484 1 83.25 459 GLY A C 1
ATOM 3628 O O . GLY A 1 459 ? 16.797 -28.875 -28.688 1 83.25 459 GLY A O 1
ATOM 3629 N N . MET B 1 1 ? 16.922 8.211 -38.094 1 20.23 1 MET B N 1
ATOM 3630 C CA . MET B 1 1 ? 16.844 9.664 -38.156 1 20.23 1 MET B CA 1
ATOM 3631 C C . MET B 1 1 ? 15.469 10.148 -37.688 1 20.23 1 MET B C 1
ATOM 3633 O O . MET B 1 1 ? 14.992 11.195 -38.125 1 20.23 1 MET B O 1
ATOM 3637 N N . ALA B 1 2 ? 14.734 9.203 -37.219 1 21.8 2 ALA B N 1
ATOM 3638 C CA . ALA B 1 2 ? 13.352 9.195 -36.781 1 21.8 2 ALA B CA 1
ATOM 3639 C C . ALA B 1 2 ? 13.109 10.289 -35.719 1 21.8 2 ALA B C 1
ATOM 3641 O O . ALA B 1 2 ? 13.836 10.383 -34.75 1 21.8 2 ALA B O 1
ATOM 3642 N N . GLY B 1 3 ? 12.438 11.352 -36.125 1 19.52 3 GLY B N 1
ATOM 3643 C CA . GLY B 1 3 ? 12.281 12.688 -35.594 1 19.52 3 GLY B CA 1
ATOM 3644 C C . GLY B 1 3 ? 11.688 12.695 -34.188 1 19.52 3 GLY B C 1
ATOM 3645 O O . GLY B 1 3 ? 10.859 11.852 -33.844 1 19.52 3 GLY B O 1
ATOM 3646 N N . LEU B 1 4 ? 12.461 13.141 -33.125 1 20.97 4 LEU B N 1
ATOM 3647 C CA . LEU B 1 4 ? 12.242 13.562 -31.734 1 20.97 4 LEU B CA 1
ATOM 3648 C C . LEU B 1 4 ? 10.992 14.422 -31.625 1 20.97 4 LEU B C 1
ATOM 3650 O O . LEU B 1 4 ? 11.008 15.609 -31.969 1 20.97 4 LEU B O 1
ATOM 3654 N N . ALA B 1 5 ? 9.922 13.844 -32.188 1 24.84 5 ALA B N 1
ATOM 3655 C CA . ALA B 1 5 ? 8.805 14.789 -32.188 1 24.84 5 ALA B CA 1
ATOM 3656 C C . ALA B 1 5 ? 8.672 15.477 -30.828 1 24.84 5 ALA B C 1
ATOM 3658 O O . ALA B 1 5 ? 8.727 14.812 -29.797 1 24.84 5 ALA B O 1
ATOM 3659 N N . ALA B 1 6 ? 8.867 16.734 -30.797 1 22.14 6 ALA B N 1
ATOM 3660 C CA . ALA B 1 6 ? 8.805 17.844 -29.844 1 22.14 6 ALA B CA 1
ATOM 3661 C C . ALA B 1 6 ? 7.492 17.828 -29.062 1 22.14 6 ALA B C 1
ATOM 3663 O O . ALA B 1 6 ? 6.414 17.969 -29.641 1 22.14 6 ALA B O 1
ATOM 3664 N N . ILE B 1 7 ? 7.336 16.844 -28.219 1 22.22 7 ILE B N 1
ATOM 3665 C CA . ILE B 1 7 ? 6.117 16.906 -27.422 1 22.22 7 ILE B CA 1
ATOM 3666 C C . ILE B 1 7 ? 5.965 18.312 -26.828 1 22.22 7 ILE B C 1
ATOM 3668 O O . ILE B 1 7 ? 6.766 18.719 -25.984 1 22.22 7 ILE B O 1
ATOM 3672 N N . ALA B 1 8 ? 5.578 19.266 -27.703 1 25.64 8 ALA B N 1
ATOM 3673 C CA . ALA B 1 8 ? 5.219 20.609 -27.234 1 25.64 8 ALA B CA 1
ATOM 3674 C C . ALA B 1 8 ? 4.238 20.531 -26.078 1 25.64 8 ALA B C 1
ATOM 3676 O O . ALA B 1 8 ? 3.193 19.891 -26.172 1 25.64 8 ALA B O 1
ATOM 3677 N N . SER B 1 9 ? 4.781 20.641 -24.953 1 24.27 9 SER B N 1
ATOM 3678 C CA . SER B 1 9 ? 4.129 21 -23.688 1 24.27 9 SER B CA 1
ATOM 3679 C C . SER B 1 9 ? 3.109 22.109 -23.891 1 24.27 9 SER B C 1
ATOM 3681 O O . SER B 1 9 ? 3.479 23.266 -24.172 1 24.27 9 SER B O 1
ATOM 3683 N N . LEU B 1 10 ? 2.121 21.797 -24.688 1 25.12 10 LEU B N 1
ATOM 3684 C CA . LEU B 1 10 ? 1.146 22.875 -24.734 1 25.12 10 LEU B CA 1
ATOM 3685 C C . LEU B 1 10 ? 0.627 23.188 -23.328 1 25.12 10 LEU B C 1
ATOM 3687 O O . LEU B 1 10 ? -0.174 22.438 -22.781 1 25.12 10 LEU B O 1
ATOM 3691 N N . ALA B 1 11 ? 1.507 23.531 -22.469 1 28 11 ALA B N 1
ATOM 3692 C CA . ALA B 1 11 ? 1.104 24.281 -21.297 1 28 11 ALA B CA 1
ATOM 3693 C C . ALA B 1 11 ? 0.074 25.359 -21.656 1 28 11 ALA B C 1
ATOM 3695 O O . ALA B 1 11 ? 0.404 26.344 -22.297 1 28 11 ALA B O 1
ATOM 3696 N N . SER B 1 12 ? -1.074 24.938 -22.141 1 25.17 12 SER B N 1
ATOM 3697 C CA . SER B 1 12 ? -2.045 26.016 -22.281 1 25.17 12 SER B CA 1
ATOM 3698 C C . SER B 1 12 ? -2.023 26.938 -21.078 1 25.17 12 SER B C 1
ATOM 3700 O O . SER B 1 12 ? -2.186 26.5 -19.938 1 25.17 12 SER B O 1
ATOM 3702 N N . SER B 1 13 ? -1.271 27.953 -21.172 1 26.62 13 SER B N 1
ATOM 3703 C CA . SER B 1 13 ? -1.247 29.156 -20.344 1 26.62 13 SER B CA 1
ATOM 3704 C C . SER B 1 13 ? -2.658 29.656 -20.047 1 26.62 13 SER B C 1
ATOM 3706 O O . SER B 1 13 ? -3.25 30.359 -20.875 1 26.62 13 SER B O 1
ATOM 3708 N N . TYR B 1 14 ? -3.586 28.859 -19.766 1 27.02 14 TYR B N 1
ATOM 3709 C CA . TYR B 1 14 ? -4.664 29.703 -19.281 1 27.02 14 TYR B CA 1
ATOM 3710 C C . TYR B 1 14 ? -4.164 30.641 -18.188 1 27.02 14 TYR B C 1
ATOM 3712 O O . TYR B 1 14 ? -3.842 30.188 -17.078 1 27.02 14 TYR B O 1
ATOM 3720 N N . ALA B 1 15 ? -3.387 31.516 -18.562 1 29.41 15 ALA B N 1
ATOM 3721 C CA . ALA B 1 15 ? -3.141 32.719 -17.766 1 29.41 15 ALA B CA 1
ATOM 3722 C C . ALA B 1 15 ? -4.402 33.156 -17.031 1 29.41 15 ALA B C 1
ATOM 3724 O O . ALA B 1 15 ? -5.359 33.625 -17.641 1 29.41 15 ALA B O 1
ATOM 3725 N N . LEU B 1 16 ? -4.809 32.375 -16.062 1 30.73 16 LEU B N 1
ATOM 3726 C CA . LEU B 1 16 ? -5.805 33.062 -15.266 1 30.73 16 LEU B CA 1
ATOM 3727 C C . LEU B 1 16 ? -5.363 34.5 -14.992 1 30.73 16 LEU B C 1
ATOM 3729 O O . LEU B 1 16 ? -4.164 34.781 -14.875 1 30.73 16 LEU B O 1
ATOM 3733 N N . PRO B 1 17 ? -6.031 35.531 -15.484 1 33.78 17 PRO B N 1
ATOM 3734 C CA . PRO B 1 17 ? -5.648 36.906 -15.133 1 33.78 17 PRO B CA 1
ATOM 3735 C C . PRO B 1 17 ? -5.059 37 -13.727 1 33.78 17 PRO B C 1
ATOM 3737 O O . PRO B 1 17 ? -5.438 36.25 -12.836 1 33.78 17 PRO B O 1
ATOM 3740 N N . GLY B 1 18 ? -3.746 37.219 -13.688 1 35.19 18 GLY B N 1
ATOM 3741 C CA . GLY B 1 18 ? -3.197 37.688 -12.422 1 35.19 18 GLY B CA 1
ATOM 3742 C C . GLY B 1 18 ? -4.195 38.469 -11.602 1 35.19 18 GLY B C 1
ATOM 3743 O O . GLY B 1 18 ? -4.523 39.625 -11.938 1 35.19 18 GLY B O 1
ATOM 3744 N N . TRP B 1 19 ? -5.332 37.938 -11.273 1 34.09 19 TRP B N 1
ATOM 3745 C CA . TRP B 1 19 ? -6.152 38.75 -10.383 1 34.09 19 TRP B CA 1
ATOM 3746 C C . TRP B 1 19 ? -5.281 39.5 -9.367 1 34.09 19 TRP B C 1
ATOM 3748 O O . TRP B 1 19 ? -4.625 38.875 -8.531 1 34.09 19 TRP B O 1
ATOM 3758 N N . ASP B 1 20 ? -4.539 40.469 -9.773 1 36.22 20 ASP B N 1
ATOM 3759 C CA . ASP B 1 20 ? -4.035 41.469 -8.836 1 36.22 20 ASP B CA 1
ATOM 3760 C C . ASP B 1 20 ? -4.93 41.594 -7.602 1 36.22 20 ASP B C 1
ATOM 3762 O O . ASP B 1 20 ? -6.133 41.812 -7.723 1 36.22 20 ASP B O 1
ATOM 3766 N N . PHE B 1 21 ? -4.613 40.75 -6.562 1 42.38 21 PHE B N 1
ATOM 3767 C CA . PHE B 1 21 ? -5.297 41.062 -5.312 1 42.38 21 PHE B CA 1
ATOM 3768 C C . PHE B 1 21 ? -5.586 42.562 -5.215 1 42.38 21 PHE B C 1
ATOM 3770 O O . PHE B 1 21 ? -4.672 43.406 -5.301 1 42.38 21 PHE B O 1
ATOM 3777 N N . PRO B 1 22 ? -6.652 43.125 -5.754 1 40.94 22 PRO B N 1
ATOM 3778 C CA . PRO B 1 22 ? -6.828 44.562 -5.457 1 40.94 22 PRO B CA 1
ATOM 3779 C C . PRO B 1 22 ? -6.145 44.969 -4.16 1 40.94 22 PRO B C 1
ATOM 3781 O O . PRO B 1 22 ? -5.652 44.125 -3.41 1 40.94 22 PRO B O 1
ATOM 3784 N N . HIS B 1 23 ? -6.555 46.188 -3.502 1 43.19 23 HIS B N 1
ATOM 3785 C CA . HIS B 1 23 ? -6.297 46.75 -2.18 1 43.19 23 HIS B CA 1
ATOM 3786 C C . HIS B 1 23 ? -6.359 45.656 -1.104 1 43.19 23 HIS B C 1
ATOM 3788 O O . HIS B 1 23 ? -7.23 44.781 -1.145 1 43.19 23 HIS B O 1
ATOM 3794 N N . SER B 1 24 ? -5.258 45.344 -0.479 1 51.81 24 SER B N 1
ATOM 3795 C CA . SER B 1 24 ? -5 44.375 0.559 1 51.81 24 SER B CA 1
ATOM 3796 C C . SER B 1 24 ? -6.227 44.156 1.44 1 51.81 24 SER B C 1
ATOM 3798 O O . SER B 1 24 ? -6.719 45.094 2.066 1 51.81 24 SER B O 1
ATOM 3800 N N . LEU B 1 25 ? -7.027 43.188 1.127 1 59.66 25 LEU B N 1
ATOM 3801 C CA . LEU B 1 25 ? -8.164 42.781 1.959 1 59.66 25 LEU B CA 1
ATOM 3802 C C . LEU B 1 25 ? -7.805 42.875 3.439 1 59.66 25 LEU B C 1
ATOM 3804 O O . LEU B 1 25 ? -8.688 42.969 4.289 1 59.66 25 LEU B O 1
ATOM 3808 N N . PHE B 1 26 ? -6.426 42.781 3.662 1 71.31 26 PHE B N 1
ATOM 3809 C CA . PHE B 1 26 ? -6.031 42.75 5.066 1 71.31 26 PHE B CA 1
ATOM 3810 C C . PHE B 1 26 ? -5.059 43.906 5.367 1 71.31 26 PHE B C 1
ATOM 3812 O O . PHE B 1 26 ? -4.312 44.344 4.488 1 71.31 26 PHE B O 1
ATOM 3819 N N . ALA B 1 27 ? -5.164 44.406 6.523 1 66.31 27 ALA B N 1
ATOM 3820 C CA . ALA B 1 27 ? -4.18 45.375 7 1 66.31 27 ALA B CA 1
ATOM 3821 C C . ALA B 1 27 ? -2.803 44.75 7.141 1 66.31 27 ALA B C 1
ATOM 3823 O O . ALA B 1 27 ? -2.695 43.531 7.418 1 66.31 27 ALA B O 1
ATOM 3824 N N . ARG B 1 28 ? -1.71 45.469 6.742 1 75.38 28 ARG B N 1
ATOM 3825 C CA . ARG B 1 28 ? -0.339 44.969 6.871 1 75.38 28 ARG B CA 1
ATOM 3826 C C . ARG B 1 28 ? 0.314 45.5 8.141 1 75.38 28 ARG B C 1
ATOM 3828 O O . ARG B 1 28 ? 0.05 46.656 8.555 1 75.38 28 ARG B O 1
ATOM 3835 N N . GLN B 1 29 ? 0.868 44.688 8.844 1 74.12 29 GLN B N 1
ATOM 3836 C CA . GLN B 1 29 ? 1.734 45.062 9.953 1 74.12 29 GLN B CA 1
ATOM 3837 C C . GLN B 1 29 ? 3.205 44.906 9.578 1 74.12 29 GLN B C 1
ATOM 3839 O O . GLN B 1 29 ? 3.623 43.875 9.062 1 74.12 29 GLN B O 1
ATOM 3844 N N . ASP B 1 30 ? 3.93 46.031 9.703 1 68.75 30 ASP B N 1
ATOM 3845 C CA . ASP B 1 30 ? 5.344 46 9.336 1 68.75 30 ASP B CA 1
ATOM 3846 C C . ASP B 1 30 ? 6.117 45 10.211 1 68.75 30 ASP B C 1
ATOM 3848 O O . ASP B 1 30 ? 5.918 44.969 11.43 1 68.75 30 ASP B O 1
ATOM 3852 N N . VAL B 1 31 ? 6.781 44.125 9.633 1 75.75 31 VAL B N 1
ATOM 3853 C CA . VAL B 1 31 ? 7.703 43.219 10.336 1 75.75 31 VAL B CA 1
ATOM 3854 C C . VAL B 1 31 ? 8.945 44 10.758 1 75.75 31 VAL B C 1
ATOM 3856 O O . VAL B 1 31 ? 9.508 44.781 9.977 1 75.75 31 VAL B O 1
ATOM 3859 N N . SER B 1 32 ? 9.109 44.062 12.109 1 74.81 32 SER B N 1
ATOM 3860 C CA . SER B 1 32 ? 10.25 44.844 12.602 1 74.81 32 SER B CA 1
ATOM 3861 C C . SER B 1 32 ? 11.078 44 13.586 1 74.81 32 SER B C 1
ATOM 3863 O O . SER B 1 32 ? 10.539 43.188 14.32 1 74.81 32 SER B O 1
ATOM 3865 N N . ASP B 1 33 ? 12.344 44.219 13.578 1 79.12 33 ASP B N 1
ATOM 3866 C CA . ASP B 1 33 ? 13.25 43.562 14.523 1 79.12 33 ASP B CA 1
ATOM 3867 C C . ASP B 1 33 ? 13.344 44.344 15.828 1 79.12 33 ASP B C 1
ATOM 3869 O O . ASP B 1 33 ? 14.156 44.031 16.688 1 79.12 33 ASP B O 1
ATOM 3873 N N . ALA B 1 34 ? 12.492 45.219 15.961 1 82.31 34 ALA B N 1
ATOM 3874 C CA . ALA B 1 34 ? 12.602 46.094 17.125 1 82.31 34 ALA B CA 1
ATOM 3875 C C . ALA B 1 34 ? 11.664 45.625 18.25 1 82.31 34 ALA B C 1
ATOM 3877 O O . ALA B 1 34 ? 11.852 45.969 19.406 1 82.31 34 ALA B O 1
ATOM 3878 N N . ALA B 1 35 ? 10.75 44.875 17.906 1 88.25 35 ALA B N 1
ATOM 3879 C CA . ALA B 1 35 ? 9.789 44.375 18.891 1 88.25 35 ALA B CA 1
ATOM 3880 C C . ALA B 1 35 ? 9.461 42.906 18.656 1 88.25 35 ALA B C 1
ATOM 3882 O O . ALA B 1 35 ? 9.656 42.375 17.547 1 88.25 35 ALA B O 1
ATOM 3883 N N . TRP B 1 36 ? 9.086 42.312 19.766 1 93.56 36 TRP B N 1
ATOM 3884 C CA . TRP B 1 36 ? 8.664 40.938 19.625 1 93.56 36 TRP B CA 1
ATOM 3885 C C . TRP B 1 36 ? 7.637 40.781 18.516 1 93.56 36 TRP B C 1
ATOM 3887 O O . TRP B 1 36 ? 6.766 41.656 18.344 1 93.56 36 TRP B O 1
ATOM 3897 N N . PRO B 1 37 ? 7.773 39.812 17.688 1 95.56 37 PRO B N 1
ATOM 3898 C CA . PRO B 1 37 ? 8.602 38.625 17.797 1 95.56 37 PRO B CA 1
ATOM 3899 C C . PRO B 1 37 ? 9.938 38.75 17.078 1 95.56 37 PRO B C 1
ATOM 3901 O O . PRO B 1 37 ? 10.586 37.75 16.781 1 95.56 37 PRO B O 1
ATOM 3904 N N . PHE B 1 38 ? 10.328 39.969 16.656 1 94.25 38 PHE B N 1
ATOM 3905 C CA . PHE B 1 38 ? 11.602 40.281 16.016 1 94.25 38 PHE B CA 1
ATOM 3906 C C . PHE B 1 38 ? 11.695 39.625 14.641 1 94.25 38 PHE B C 1
ATOM 3908 O O . PHE B 1 38 ? 12.688 38.969 14.336 1 94.25 38 PHE B O 1
ATOM 3915 N N . GLY B 1 39 ? 10.641 39.75 13.781 1 93.5 39 GLY B N 1
ATOM 3916 C CA . GLY B 1 39 ? 10.617 39.188 12.438 1 93.5 39 GLY B CA 1
ATOM 3917 C C . GLY B 1 39 ? 11.438 40 11.445 1 93.5 39 GLY B C 1
ATOM 3918 O O . GLY B 1 39 ? 11.969 41.062 11.781 1 93.5 39 GLY B O 1
ATOM 3919 N N . PRO B 1 40 ? 11.57 39.469 10.289 1 95.56 40 PRO B N 1
ATOM 3920 C CA . PRO B 1 40 ? 11.078 38.188 9.781 1 95.56 40 PRO B CA 1
ATOM 3921 C C . PRO B 1 40 ? 11.922 37 10.242 1 95.56 40 PRO B C 1
ATOM 3923 O O . PRO B 1 40 ? 13.094 37.156 10.594 1 95.56 40 PRO B O 1
ATOM 3926 N N . PHE B 1 41 ? 11.352 35.844 10.242 1 98.12 41 PHE B N 1
ATOM 3927 C CA . PHE B 1 41 ? 12.047 34.625 10.648 1 98.12 41 PHE B CA 1
ATOM 3928 C C . PHE B 1 41 ? 12.695 33.938 9.445 1 98.12 41 PHE B C 1
ATOM 3930 O O . PHE B 1 41 ? 12.297 34.156 8.305 1 98.12 41 PHE B O 1
ATOM 3937 N N . SER B 1 42 ? 13.711 33.219 9.703 1 98.44 42 SER B N 1
ATOM 3938 C CA . SER B 1 42 ? 14.406 32.375 8.734 1 98.44 42 SER B CA 1
ATOM 3939 C C . SER B 1 42 ? 14.961 31.109 9.383 1 98.44 42 SER B C 1
ATOM 3941 O O . SER B 1 42 ? 14.695 30.859 10.555 1 98.44 42 SER B O 1
ATOM 3943 N N . THR B 1 43 ? 15.508 30.266 8.555 1 98.75 43 THR B N 1
ATOM 3944 C CA . THR B 1 43 ? 16.172 29.094 9.086 1 98.75 43 THR B CA 1
ATOM 3945 C C . THR B 1 43 ? 17.688 29.203 8.914 1 98.75 43 THR B C 1
ATOM 3947 O O . THR B 1 43 ? 18.172 29.781 7.938 1 98.75 43 THR B O 1
ATOM 3950 N N . SER B 1 44 ? 18.438 28.75 9.867 1 98.5 44 SER B N 1
ATOM 3951 C CA . SER B 1 44 ? 19.906 28.656 9.867 1 98.5 44 SER B CA 1
ATOM 3952 C C . SER B 1 44 ? 20.375 27.359 10.492 1 98.5 44 SER B C 1
ATOM 3954 O O . SER B 1 44 ? 20.25 27.156 11.703 1 98.5 44 SER B O 1
ATOM 3956 N N . GLY B 1 45 ? 20.969 26.516 9.664 1 97.94 45 GLY B N 1
ATOM 3957 C CA . GLY B 1 45 ? 21.234 25.172 10.148 1 97.94 45 GLY B CA 1
ATOM 3958 C C . GLY B 1 45 ? 19.984 24.453 10.617 1 97.94 45 GLY B C 1
ATOM 3959 O O . GLY B 1 45 ? 19 24.375 9.883 1 97.94 45 GLY B O 1
ATOM 3960 N N . ARG B 1 46 ? 20.062 24 11.852 1 98.38 46 ARG B N 1
ATOM 3961 C CA . ARG B 1 46 ? 18.969 23.219 12.398 1 98.38 46 ARG B CA 1
ATOM 3962 C C . ARG B 1 46 ? 17.953 24.109 13.117 1 98.38 46 ARG B C 1
ATOM 3964 O O . ARG B 1 46 ? 17 23.609 13.711 1 98.38 46 ARG B O 1
ATOM 3971 N N . ASP B 1 47 ? 18.141 25.453 13.047 1 98.75 47 ASP B N 1
ATOM 3972 C CA . ASP B 1 47 ? 17.391 26.312 13.945 1 98.75 47 ASP B CA 1
ATOM 3973 C C . ASP B 1 47 ? 16.438 27.219 13.156 1 98.75 47 ASP B C 1
ATOM 3975 O O . ASP B 1 47 ? 16.75 27.641 12.039 1 98.75 47 ASP B O 1
ATOM 3979 N N . ILE B 1 48 ? 15.344 27.438 13.742 1 98.88 48 ILE B N 1
ATOM 3980 C CA . ILE B 1 48 ? 14.516 28.594 13.398 1 98.88 48 ILE B CA 1
ATOM 3981 C C . ILE B 1 48 ? 15.078 29.844 14.078 1 98.88 48 ILE B C 1
ATOM 3983 O O . ILE B 1 48 ? 15.328 29.844 15.289 1 98.88 48 ILE B O 1
ATOM 3987 N N . VAL B 1 49 ? 15.273 30.938 13.273 1 98.56 49 VAL B N 1
ATOM 3988 C CA . VAL B 1 49 ? 15.891 32.125 13.867 1 98.56 49 VAL B CA 1
ATOM 3989 C C . VAL B 1 49 ? 15.062 33.344 13.547 1 98.56 49 VAL B C 1
ATOM 3991 O O . VAL B 1 49 ? 14.438 33.438 12.484 1 98.56 49 VAL B O 1
ATOM 3994 N N . ASN B 1 50 ? 15.047 34.281 14.484 1 97.56 50 ASN B N 1
ATOM 3995 C CA . ASN B 1 50 ? 14.438 35.594 14.211 1 97.56 50 ASN B CA 1
ATOM 3996 C C . ASN B 1 50 ? 15.414 36.531 13.5 1 97.56 50 ASN B C 1
ATOM 3998 O O . ASN B 1 50 ? 16.5 36.094 13.086 1 97.56 50 ASN B O 1
ATOM 4002 N N . ALA B 1 51 ? 15.055 37.75 13.336 1 96.38 51 ALA B N 1
ATOM 4003 C CA . ALA B 1 51 ? 15.844 38.688 12.562 1 96.38 51 ALA B CA 1
ATOM 4004 C C . ALA B 1 51 ? 17.141 39.062 13.281 1 96.38 51 ALA B C 1
ATOM 4006 O O . ALA B 1 51 ? 18.062 39.594 12.68 1 96.38 51 ALA B O 1
ATOM 4007 N N . ARG B 1 52 ? 17.234 38.719 14.523 1 96.38 52 ARG B N 1
ATOM 4008 C CA . ARG B 1 52 ? 18.422 39 15.312 1 96.38 52 ARG B CA 1
ATOM 4009 C C . ARG B 1 52 ? 19.375 37.812 15.328 1 96.38 52 ARG B C 1
ATOM 4011 O O . ARG B 1 52 ? 20.406 37.844 15.984 1 96.38 52 ARG B O 1
ATOM 4018 N N . GLY B 1 53 ? 18.969 36.75 14.742 1 96.19 53 GLY B N 1
ATOM 4019 C CA . GLY B 1 53 ? 19.781 35.562 14.68 1 96.19 53 GLY B CA 1
ATOM 4020 C C . GLY B 1 53 ? 19.625 34.656 15.891 1 96.19 53 GLY B C 1
ATOM 4021 O O . GLY B 1 53 ? 20.406 33.719 16.078 1 96.19 53 GLY B O 1
ATOM 4022 N N . GLU B 1 54 ? 18.641 34.938 16.688 1 97.06 54 GLU B N 1
ATOM 4023 C CA . GLU B 1 54 ? 18.391 34.156 17.875 1 97.06 54 GLU B CA 1
ATOM 4024 C C . GLU B 1 54 ? 17.531 32.906 17.578 1 97.06 54 GLU B C 1
ATOM 4026 O O . GLU B 1 54 ? 16.484 33.031 16.938 1 97.06 54 GLU B O 1
ATOM 4031 N N . PRO B 1 55 ? 18.016 31.766 18.016 1 98 55 PRO B N 1
ATOM 4032 C CA . PRO B 1 55 ? 17.156 30.578 17.828 1 98 55 PRO B CA 1
ATOM 4033 C C . PRO B 1 55 ? 15.859 30.656 18.641 1 98 55 PRO B C 1
ATOM 4035 O O . PRO B 1 55 ? 15.852 31.156 19.766 1 98 55 PRO B O 1
ATOM 4038 N N . VAL B 1 56 ? 14.82 30.203 18.047 1 98.31 56 VAL B N 1
ATOM 4039 C CA . VAL B 1 56 ? 13.508 30.203 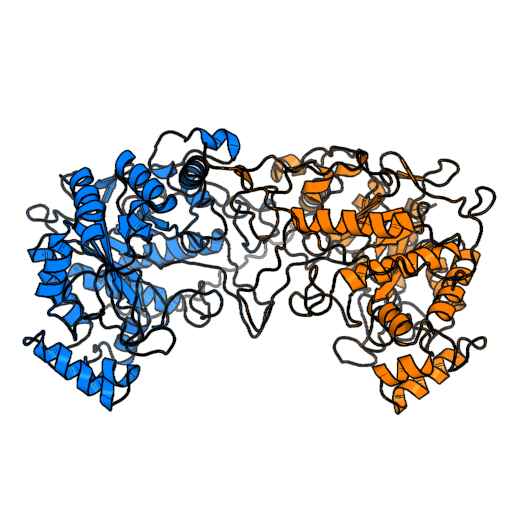18.688 1 98.31 56 VAL B CA 1
ATOM 4040 C C . VAL B 1 56 ? 12.961 28.766 18.75 1 98.31 56 VAL B C 1
ATOM 4042 O O . VAL B 1 56 ? 13.023 28.031 17.766 1 98.31 56 VAL B O 1
ATOM 4045 N N . THR B 1 57 ? 12.484 28.312 19.922 1 98.62 57 THR B N 1
ATOM 4046 C CA . THR B 1 57 ? 11.828 27.031 20.125 1 98.62 57 THR B CA 1
ATOM 4047 C C . THR B 1 57 ? 10.336 27.219 20.375 1 98.62 57 THR B C 1
ATOM 4049 O O . THR B 1 57 ? 9.938 28.016 21.219 1 98.62 57 THR B O 1
ATOM 4052 N N . TRP B 1 58 ? 9.539 26.484 19.625 1 98.81 58 TRP B N 1
ATOM 4053 C CA . TRP B 1 58 ? 8.094 26.516 19.766 1 98.81 58 TRP B CA 1
ATOM 4054 C C . TRP B 1 58 ? 7.594 25.328 20.562 1 98.81 58 TRP B C 1
ATOM 4056 O O . TRP B 1 58 ? 7.875 24.172 20.219 1 98.81 58 TRP B O 1
ATOM 4066 N N . LEU B 1 59 ? 6.906 25.578 21.625 1 98.88 59 LEU B N 1
ATOM 4067 C CA . LEU B 1 59 ? 6.199 24.562 22.391 1 98.88 59 LEU B CA 1
ATOM 4068 C C . LEU B 1 59 ? 4.727 24.922 22.547 1 98.88 59 LEU B C 1
ATOM 4070 O O . LEU B 1 59 ? 4.395 25.984 23.062 1 98.88 59 LEU B O 1
ATOM 4074 N N . GLY B 1 60 ? 3.879 24.078 22.031 1 98.56 60 GLY B N 1
ATOM 4075 C CA . GLY B 1 60 ? 2.504 24.547 22.109 1 98.56 60 GLY B CA 1
ATOM 4076 C C . GLY B 1 60 ? 1.486 23.453 21.875 1 98.56 60 GLY B C 1
ATOM 4077 O O . GLY B 1 60 ? 1.677 22.312 22.312 1 98.56 60 GLY B O 1
ATOM 4078 N N . VAL B 1 61 ? 0.342 23.859 21.359 1 98.81 61 VAL B N 1
ATOM 4079 C CA . VAL B 1 61 ? -0.847 23.016 21.281 1 98.81 61 VAL B CA 1
ATOM 4080 C C . VAL B 1 61 ? -1.596 23.297 19.984 1 98.81 61 VAL B C 1
ATOM 4082 O O . VAL B 1 61 ? -1.518 24.406 19.438 1 98.81 61 VAL B O 1
ATOM 4085 N N . ASN B 1 62 ? -2.219 22.234 19.469 1 98.88 62 ASN B N 1
ATOM 4086 C CA . ASN B 1 62 ? -3.133 22.406 18.344 1 98.88 62 ASN B CA 1
ATOM 4087 C C . ASN B 1 62 ? -4.492 22.938 18.797 1 98.88 62 ASN B C 1
ATOM 4089 O O . ASN B 1 62 ? -5.074 22.406 19.75 1 98.88 62 ASN B O 1
ATOM 4093 N N . TRP B 1 63 ? -4.961 23.938 18.188 1 98.88 63 TRP B N 1
ATOM 4094 C CA . TRP B 1 63 ? -6.297 24.484 18.406 1 98.88 63 TRP B CA 1
ATOM 4095 C C . TRP B 1 63 ? -7.18 24.297 17.188 1 98.88 63 TRP B C 1
ATOM 4097 O O . TRP B 1 63 ? -7.086 25.062 16.219 1 98.88 63 TRP B O 1
ATOM 4107 N N . PRO B 1 64 ? -8.094 23.312 17.234 1 98.56 64 PRO B N 1
ATOM 4108 C CA . PRO B 1 64 ? -8.867 22.922 16.062 1 98.56 64 PRO B CA 1
ATOM 4109 C C . PRO B 1 64 ? -9.852 24 15.617 1 98.56 64 PRO B C 1
ATOM 4111 O O . PRO B 1 64 ? -10.586 24.547 16.438 1 98.56 64 PRO B O 1
ATOM 4114 N N . GLY B 1 65 ? -9.867 24.297 14.336 1 98.38 65 GLY B N 1
ATOM 4115 C CA . GLY B 1 65 ? -10.812 25.172 13.68 1 98.38 65 GLY B CA 1
ATOM 4116 C C . GLY B 1 65 ? -11.219 24.703 12.297 1 98.38 65 GLY B C 1
ATOM 4117 O O . GLY B 1 65 ? -11.922 25.422 11.578 1 98.38 65 GLY B O 1
ATOM 4118 N N . SER B 1 66 ? -10.867 23.469 11.969 1 98.25 66 SER B N 1
ATOM 4119 C CA . SER B 1 66 ? -11.023 22.953 10.609 1 98.25 66 SER B CA 1
ATOM 4120 C C . SER B 1 66 ? -12.32 22.156 10.453 1 98.25 66 SER B C 1
ATOM 4122 O O . SER B 1 66 ? -12.578 21.594 9.398 1 98.25 66 SER B O 1
ATOM 4124 N N . GLY B 1 67 ? -13.141 22.078 11.508 1 98 67 GLY B N 1
ATOM 4125 C CA . GLY B 1 67 ? -14.422 21.391 11.43 1 98 67 GLY B CA 1
ATOM 4126 C C . GLY B 1 67 ? -15.445 22.141 10.602 1 98 67 GLY B C 1
ATOM 4127 O O . GLY B 1 67 ? -15.148 23.188 10.031 1 98 67 GLY B O 1
ATOM 4128 N N . GLU B 1 68 ? -16.672 21.734 10.625 1 98.19 68 GLU B N 1
ATOM 4129 C CA . GLU B 1 68 ? -17.719 22.141 9.688 1 98.19 68 GLU B CA 1
ATOM 4130 C C . GLU B 1 68 ? -18.047 23.609 9.844 1 98.19 68 GLU B C 1
ATOM 4132 O O . GLU B 1 68 ? -18.406 24.281 8.867 1 98.19 68 GLU B O 1
ATOM 4137 N N . THR B 1 69 ? -17.891 24.156 11.047 1 98.62 69 THR B N 1
ATOM 4138 C CA . THR B 1 69 ? -18.219 25.562 11.25 1 98.62 69 THR B CA 1
ATOM 4139 C C . THR B 1 69 ? -17.078 26.453 10.75 1 98.62 69 THR B C 1
ATOM 4141 O O . THR B 1 69 ? -17.297 27.641 10.469 1 98.62 69 THR B O 1
ATOM 4144 N N . MET B 1 70 ? -15.852 25.875 10.742 1 98.81 70 MET B N 1
ATOM 4145 C CA . MET B 1 70 ? -14.641 26.609 10.375 1 98.81 70 MET B CA 1
ATOM 4146 C C . MET B 1 70 ? -14.438 27.812 11.281 1 98.81 70 MET B C 1
ATOM 4148 O O . MET B 1 70 ? -14.031 28.875 10.812 1 98.81 70 MET B O 1
ATOM 4152 N N . VAL B 1 71 ? -14.93 27.734 12.461 1 98.81 71 VAL B N 1
ATOM 4153 C CA . VAL B 1 71 ? -14.695 28.609 13.602 1 98.81 71 VAL B CA 1
ATOM 4154 C C . VAL B 1 71 ? -13.938 27.844 14.688 1 98.81 71 VAL B C 1
ATOM 4156 O O . VAL B 1 71 ? -14.305 26.734 15.047 1 98.81 71 VAL B O 1
ATOM 4159 N N . PRO B 1 72 ? -12.836 28.422 15.188 1 98.81 72 PRO B N 1
ATOM 4160 C CA . PRO B 1 72 ? -12.078 27.703 16.219 1 98.81 72 PRO B CA 1
ATOM 4161 C C . PRO B 1 72 ? -12.961 27.219 17.359 1 98.81 72 PRO B C 1
ATOM 4163 O O . PRO B 1 72 ? -13.875 27.922 17.781 1 98.81 72 PRO B O 1
ATOM 4166 N N . GLU B 1 73 ? -12.727 26.062 17.844 1 98.75 73 GLU B N 1
ATOM 4167 C CA . GLU B 1 73 ? -13.555 25.391 18.844 1 98.75 73 GLU B CA 1
ATOM 4168 C C . GLU B 1 73 ? -13.477 26.109 20.188 1 98.75 73 GLU B C 1
ATOM 4170 O O . GLU B 1 73 ? -12.492 26.797 20.469 1 98.75 73 GLU B O 1
ATOM 4175 N N . GLY B 1 74 ? -14.539 25.969 21 1 98.62 74 GLY B N 1
ATOM 4176 C CA . GLY B 1 74 ? -14.477 26.344 22.406 1 98.62 74 GLY B CA 1
ATOM 4177 C C . GLY B 1 74 ? -15.008 27.734 22.672 1 98.62 74 GLY B C 1
ATOM 4178 O O . GLY B 1 74 ? -15.289 28.094 23.812 1 98.62 74 GLY B O 1
ATOM 4179 N N . LEU B 1 75 ? -15.312 28.5 21.641 1 98.75 75 LEU B N 1
ATOM 4180 C CA . LEU B 1 75 ? -15.609 29.922 21.797 1 98.75 75 LEU B CA 1
ATOM 4181 C C . LEU B 1 75 ? -17.016 30.125 22.344 1 98.75 75 LEU B C 1
ATOM 4183 O O . LEU B 1 75 ? -17.359 31.219 22.797 1 98.75 75 LEU B O 1
ATOM 4187 N N . GLU B 1 76 ? -17.875 29.141 22.312 1 98.38 76 GLU B N 1
ATOM 4188 C CA . GLU B 1 76 ? -19.188 29.172 22.953 1 98.38 76 GLU B CA 1
ATOM 4189 C C . GLU B 1 76 ? -19.078 28.953 24.469 1 98.38 76 GLU B C 1
ATOM 4191 O O . GLU B 1 76 ? -20.016 29.219 25.203 1 98.38 76 GLU B O 1
ATOM 4196 N N . TRP B 1 77 ? -17.922 28.5 24.875 1 98.25 77 TRP B N 1
ATOM 4197 C CA . TRP B 1 77 ? -17.719 28.156 26.281 1 98.25 77 TRP B CA 1
ATOM 4198 C C . TRP B 1 77 ? -16.875 29.203 26.984 1 98.25 77 TRP B C 1
ATOM 4200 O O . TRP B 1 77 ? -17 29.422 28.188 1 98.25 77 TRP B O 1
ATOM 4210 N N . ALA B 1 78 ? -15.93 29.812 26.234 1 98.44 78 ALA B N 1
ATOM 4211 C CA . ALA B 1 78 ? -14.977 30.75 26.828 1 98.44 78 ALA B CA 1
ATOM 4212 C C . ALA B 1 78 ? -14.609 31.859 25.859 1 98.44 78 ALA B C 1
ATOM 4214 O O . ALA B 1 78 ? -14.727 31.688 24.641 1 98.44 78 ALA B O 1
ATOM 4215 N N . SER B 1 79 ? -14.133 33 26.406 1 98.44 79 SER B N 1
ATOM 4216 C CA . SER B 1 79 ? -13.633 34.062 25.562 1 98.44 79 SER B CA 1
ATOM 4217 C C . SER B 1 79 ? -12.289 33.719 24.938 1 98.44 79 SER B C 1
ATOM 4219 O O . SER B 1 79 ? -11.594 32.812 25.422 1 98.44 79 SER B O 1
ATOM 4221 N N . VAL B 1 80 ? -11.992 34.406 23.891 1 98.62 80 VAL B N 1
ATOM 4222 C CA . VAL B 1 80 ? -10.68 34.25 23.266 1 98.62 80 VAL B CA 1
ATOM 4223 C C . VAL B 1 80 ? -9.586 34.469 24.312 1 98.62 80 VAL B C 1
ATOM 4225 O O . VAL B 1 80 ? -8.641 33.688 24.391 1 98.62 80 VAL B O 1
ATOM 4228 N N . GLU B 1 81 ? -9.727 35.469 25.125 1 98.25 81 GLU B N 1
ATOM 4229 C CA . GLU B 1 81 ? -8.719 35.812 26.125 1 98.25 81 GLU B CA 1
ATOM 4230 C C . GLU B 1 81 ? -8.562 34.719 27.156 1 98.25 81 GLU B C 1
ATOM 4232 O O . GLU B 1 81 ? -7.441 34.344 27.516 1 98.25 81 GLU B O 1
ATOM 4237 N N . ASP B 1 82 ? -9.68 34.188 27.562 1 98.31 82 ASP B N 1
ATOM 4238 C CA . ASP B 1 82 ? -9.625 33.125 28.562 1 98.31 82 ASP B CA 1
ATOM 4239 C C . ASP B 1 82 ? -8.938 31.875 28.016 1 98.31 82 ASP B C 1
ATOM 4241 O O . ASP B 1 82 ? -8.164 31.219 28.719 1 98.31 82 ASP B O 1
ATOM 4245 N N . ILE B 1 83 ? -9.25 31.516 26.812 1 98.62 83 ILE B N 1
ATOM 4246 C CA . ILE B 1 83 ? -8.656 30.344 26.188 1 98.62 83 ILE B CA 1
ATOM 4247 C C . ILE B 1 83 ? -7.152 30.547 26.031 1 98.62 83 ILE B C 1
ATOM 4249 O O . ILE B 1 83 ? -6.359 29.672 26.391 1 98.62 83 ILE B O 1
ATOM 4253 N N . ILE B 1 84 ? -6.75 31.656 25.531 1 98.62 84 ILE B N 1
ATOM 4254 C CA . ILE B 1 84 ? -5.336 31.938 25.328 1 98.62 84 ILE B CA 1
ATOM 4255 C C . ILE B 1 84 ? -4.617 32 26.672 1 98.62 84 ILE B C 1
ATOM 4257 O O . ILE B 1 84 ? -3.473 31.547 26.797 1 98.62 84 ILE B O 1
ATOM 4261 N N . ASP B 1 85 ? -5.266 32.594 27.703 1 98.38 85 ASP B N 1
ATOM 4262 C CA . ASP B 1 85 ? -4.68 32.625 29.047 1 98.38 85 ASP B CA 1
ATOM 4263 C C . ASP B 1 85 ? -4.465 31.188 29.562 1 98.38 85 ASP B C 1
ATOM 4265 O O . ASP B 1 85 ? -3.477 30.922 30.25 1 98.38 85 ASP B O 1
ATOM 4269 N N . GLN B 1 86 ? -5.422 30.359 29.281 1 97.75 86 GLN B N 1
ATOM 4270 C CA . GLN B 1 86 ? -5.27 28.969 29.672 1 97.75 86 GLN B CA 1
ATOM 4271 C C . GLN B 1 86 ? -4.055 28.328 28.984 1 97.75 86 GLN B C 1
ATOM 4273 O O . GLN B 1 86 ? -3.271 27.641 29.625 1 97.75 86 GLN B O 1
ATOM 4278 N N . ILE B 1 87 ? -3.895 28.531 27.734 1 98.62 87 ILE B N 1
ATOM 4279 C CA . ILE B 1 87 ? -2.744 28.047 26.969 1 98.62 87 ILE B CA 1
ATOM 4280 C C . ILE B 1 87 ? -1.459 28.625 27.562 1 98.62 87 ILE B C 1
ATOM 4282 O O . ILE B 1 87 ? -0.5 27.891 27.812 1 98.62 87 ILE B O 1
ATOM 4286 N N . HIS B 1 88 ? -1.49 29.906 27.844 1 98.38 88 HIS B N 1
ATOM 4287 C CA . HIS B 1 88 ? -0.346 30.625 28.406 1 98.38 88 HIS B CA 1
ATOM 4288 C C . HIS B 1 88 ? 0.018 30.078 29.797 1 98.38 88 HIS B C 1
ATOM 4290 O O . HIS B 1 88 ? 1.195 30.031 30.156 1 98.38 88 HIS B O 1
ATOM 4296 N N . SER B 1 89 ? -0.947 29.656 30.547 1 98.06 89 SER B N 1
ATOM 4297 C CA . SER B 1 89 ? -0.738 29.188 31.906 1 98.06 89 SER B CA 1
ATOM 4298 C C . SER B 1 89 ? 0.106 27.922 31.938 1 98.06 89 SER B C 1
ATOM 4300 O O . SER B 1 89 ? 0.728 27.594 32.938 1 98.06 89 SER B O 1
ATOM 4302 N N . VAL B 1 90 ? 0.083 27.156 30.859 1 98.5 90 VAL B N 1
ATOM 4303 C CA . VAL B 1 90 ? 0.893 25.953 30.781 1 98.5 90 VAL B CA 1
ATOM 4304 C C . VAL B 1 90 ? 2.344 26.312 30.484 1 98.5 90 VAL B C 1
ATOM 4306 O O . VAL B 1 90 ? 3.26 25.547 30.766 1 98.5 90 VAL B O 1
ATOM 4309 N N . GLY B 1 91 ? 2.518 27.469 29.875 1 98.5 91 GLY B N 1
ATOM 4310 C CA . GLY B 1 91 ? 3.822 27.922 29.438 1 98.5 91 GLY B CA 1
ATOM 4311 C C . GLY B 1 91 ? 4.016 27.812 27.938 1 98.5 91 GLY B C 1
ATOM 4312 O O . GLY B 1 91 ? 5.109 28.062 27.422 1 98.5 91 GLY B O 1
ATOM 4313 N N . PHE B 1 92 ? 2.979 27.469 27.234 1 98.81 92 PHE B N 1
ATOM 4314 C CA . PHE B 1 92 ? 3.055 27.344 25.781 1 98.81 92 PHE B CA 1
ATOM 4315 C C . PHE B 1 92 ? 3.291 28.688 25.125 1 98.81 92 PHE B C 1
ATOM 4317 O O . PHE B 1 92 ? 2.766 29.703 25.578 1 98.81 92 PHE B O 1
ATOM 4324 N N . ASN B 1 93 ? 4.035 28.719 24.031 1 98.81 93 ASN B N 1
ATOM 4325 C CA . ASN B 1 93 ? 4.266 29.938 23.25 1 98.81 93 ASN B CA 1
ATOM 4326 C C . ASN B 1 93 ? 3.896 29.734 21.781 1 98.81 93 ASN B C 1
ATOM 4328 O O . ASN B 1 93 ? 4.309 30.516 20.938 1 98.81 93 ASN B O 1
ATOM 4332 N N . PHE B 1 94 ? 3.184 28.688 21.5 1 98.88 94 PHE B N 1
ATOM 4333 C CA . PHE B 1 94 ? 2.9 28.344 20.109 1 98.88 94 PHE B CA 1
ATOM 4334 C C . PHE B 1 94 ? 1.518 27.703 19.984 1 98.88 94 PHE B C 1
ATOM 4336 O O . PHE B 1 94 ? 1.173 26.797 20.75 1 98.88 94 PHE B O 1
ATOM 4343 N N . ILE B 1 95 ? 0.691 28.203 19.078 1 98.94 95 ILE B N 1
ATOM 4344 C CA . ILE B 1 95 ? -0.614 27.641 18.766 1 98.94 95 ILE B CA 1
ATOM 4345 C C . ILE B 1 95 ? -0.658 27.25 17.281 1 98.94 95 ILE B C 1
ATOM 4347 O O . ILE B 1 95 ? -0.474 28.094 16.406 1 98.94 95 ILE B O 1
ATOM 4351 N N . ARG B 1 96 ? -0.808 25.969 17.016 1 98.88 96 ARG B N 1
ATOM 4352 C CA . ARG B 1 96 ? -1.116 25.5 15.672 1 98.88 96 ARG B CA 1
ATOM 4353 C C . ARG B 1 96 ? -2.615 25.562 15.398 1 98.88 96 ARG B C 1
ATOM 4355 O O . ARG B 1 96 ? -3.377 24.719 15.859 1 98.88 96 ARG B O 1
ATOM 4362 N N . LEU B 1 97 ? -3.039 26.578 14.688 1 98.88 97 LEU B N 1
ATOM 4363 C CA . LEU B 1 97 ? -4.441 26.859 14.406 1 98.88 97 LEU B CA 1
ATOM 4364 C C . LEU B 1 97 ? -4.883 26.203 13.102 1 98.88 97 LEU B C 1
ATOM 4366 O O . LEU B 1 97 ? -4.488 26.625 12.016 1 98.88 97 LEU B O 1
ATOM 4370 N N . THR B 1 98 ? -5.719 25.188 13.227 1 98.75 98 THR B N 1
ATOM 4371 C CA . THR B 1 98 ? -6.047 24.406 12.039 1 98.75 98 THR B CA 1
ATOM 4372 C C . THR B 1 98 ? -7.223 25.031 11.289 1 98.75 98 THR B C 1
ATOM 4374 O O . THR B 1 98 ? -8.102 25.656 11.898 1 98.75 98 THR B O 1
ATOM 4377 N N . TYR B 1 99 ? -7.238 24.938 10.039 1 98.75 99 TYR B N 1
ATOM 4378 C CA . TYR B 1 99 ? -8.344 25.438 9.234 1 98.75 99 TYR B CA 1
ATOM 4379 C C . TYR B 1 99 ? -8.547 24.578 7.988 1 98.75 99 TYR B C 1
ATOM 4381 O O . TYR B 1 99 ? -7.746 23.688 7.711 1 98.75 99 TYR B O 1
ATOM 4389 N N . ALA B 1 100 ? -9.68 24.766 7.312 1 98.75 100 ALA B N 1
ATOM 4390 C CA . ALA B 1 100 ? -9.992 24.109 6.051 1 98.75 100 ALA B CA 1
ATOM 4391 C C . ALA B 1 100 ? -9.883 25.078 4.879 1 98.75 100 ALA B C 1
ATOM 4393 O O . ALA B 1 100 ? -10.266 26.25 4.996 1 98.75 100 ALA B O 1
ATOM 4394 N N . ILE B 1 101 ? -9.398 24.594 3.771 1 98.81 101 ILE B N 1
ATOM 4395 C CA . ILE B 1 101 ? -9.336 25.406 2.568 1 98.81 101 ILE B CA 1
ATOM 4396 C C . ILE B 1 101 ? -10.727 25.906 2.197 1 98.81 101 ILE B C 1
ATOM 4398 O O . ILE B 1 101 ? -10.891 27.016 1.701 1 98.81 101 ILE B O 1
ATOM 4402 N N . GLU B 1 102 ? -11.68 25.125 2.494 1 98.75 102 GLU B N 1
ATOM 4403 C CA . GLU B 1 102 ? -13.07 25.5 2.238 1 98.75 102 GLU B CA 1
ATOM 4404 C C . GLU B 1 102 ? -13.406 26.859 2.838 1 98.75 102 GLU B C 1
ATOM 4406 O O . GLU B 1 102 ? -14.211 27.609 2.281 1 98.75 102 GLU B O 1
ATOM 4411 N N . GLN B 1 103 ? -12.859 27.203 3.949 1 98.75 103 GLN B N 1
ATOM 4412 C CA . GLN B 1 103 ? -13.07 28.5 4.578 1 98.75 103 GLN B CA 1
ATOM 4413 C C . GLN B 1 103 ? -12.75 29.641 3.615 1 98.75 103 GLN B C 1
ATOM 4415 O O . GLN B 1 103 ? -13.508 30.609 3.516 1 98.75 103 GLN B O 1
ATOM 4420 N N . VAL B 1 104 ? -11.68 29.531 2.906 1 98.75 104 VAL B N 1
ATOM 4421 C CA . VAL B 1 104 ? -11.25 30.531 1.936 1 98.75 104 VAL B CA 1
ATOM 4422 C C . VAL B 1 104 ? -12.102 30.422 0.671 1 98.75 104 VAL B C 1
ATOM 4424 O O . VAL B 1 104 ? -12.477 31.438 0.081 1 98.75 104 VAL B O 1
ATOM 4427 N N . ASP B 1 105 ? -12.367 29.156 0.262 1 98.62 105 ASP B N 1
ATOM 4428 C CA . ASP B 1 105 ? -13.234 28.969 -0.896 1 98.62 105 ASP B CA 1
ATOM 4429 C C . ASP B 1 105 ? -14.539 29.75 -0.741 1 98.62 105 ASP B C 1
ATOM 4431 O O . ASP B 1 105 ? -15.016 30.375 -1.694 1 98.62 105 ASP B O 1
ATOM 4435 N N . GLN B 1 106 ? -15.062 29.719 0.384 1 98.56 106 GLN B N 1
ATOM 4436 C CA . GLN B 1 106 ? -16.344 30.375 0.626 1 98.56 106 GLN B CA 1
ATOM 4437 C C . GLN B 1 106 ? -16.203 31.891 0.539 1 98.56 106 GLN B C 1
ATOM 4439 O O . GLN B 1 106 ? -17.141 32.594 0.111 1 98.56 106 GLN B O 1
ATOM 4444 N N . VAL B 1 107 ? -15.109 32.438 0.959 1 98.5 107 VAL B N 1
ATOM 4445 C CA . VAL B 1 107 ? -14.859 33.875 0.808 1 98.5 107 VAL B CA 1
ATOM 4446 C C . VAL B 1 107 ? -14.852 34.25 -0.673 1 98.5 107 VAL B C 1
ATOM 4448 O O . VAL B 1 107 ? -15.469 35.25 -1.073 1 98.5 107 VAL B O 1
ATOM 4451 N N . TYR B 1 108 ? -14.188 33.438 -1.457 1 97.5 108 TYR B N 1
ATOM 4452 C CA . TYR B 1 108 ? -14.133 33.688 -2.895 1 97.5 108 TYR B CA 1
ATOM 4453 C C . TYR B 1 108 ? -15.508 33.562 -3.523 1 97.5 108 TYR B C 1
ATOM 4455 O O . TYR B 1 108 ? -15.883 34.312 -4.41 1 97.5 108 TYR B O 1
ATOM 4463 N N . LEU B 1 109 ? -16.25 32.594 -3.072 1 97.38 109 LEU B N 1
ATOM 4464 C CA . LEU B 1 109 ? -17.594 32.375 -3.602 1 97.38 109 LEU B CA 1
ATOM 4465 C C . LEU B 1 109 ? -18.516 33.531 -3.223 1 97.38 109 LEU B C 1
ATOM 4467 O O . LEU B 1 109 ? -19.562 33.719 -3.85 1 97.38 109 LEU B O 1
ATOM 4471 N N . ARG B 1 110 ? -18.141 34.312 -2.217 1 97.31 110 ARG B N 1
ATOM 4472 C CA . ARG B 1 110 ? -18.953 35.438 -1.741 1 97.31 110 ARG B CA 1
ATOM 4473 C C . ARG B 1 110 ? -18.344 36.75 -2.174 1 97.31 110 ARG B C 1
ATOM 4475 O O . ARG B 1 110 ? -18.484 37.75 -1.472 1 97.31 110 ARG B O 1
ATOM 4482 N N . ASN B 1 111 ? -17.594 36.781 -3.258 1 96.62 111 ASN B N 1
ATOM 4483 C CA . ASN B 1 111 ? -16.984 37.969 -3.818 1 96.62 111 ASN B CA 1
ATOM 4484 C C . ASN B 1 111 ? -16.094 38.688 -2.803 1 96.62 111 ASN B C 1
ATOM 4486 O O . ASN B 1 111 ? -16.234 39.875 -2.572 1 96.62 111 ASN B O 1
ATOM 4490 N N . MET B 1 112 ? -15.375 37.875 -2.074 1 96.25 112 MET B N 1
ATOM 4491 C CA . MET B 1 112 ? -14.32 38.281 -1.156 1 96.25 112 MET B CA 1
ATOM 4492 C C . MET B 1 112 ? -14.922 38.844 0.133 1 96.25 112 MET B C 1
ATOM 4494 O O . MET B 1 112 ? -14.25 39.594 0.866 1 96.25 112 MET B O 1
ATOM 4498 N N . SER B 1 113 ? -16.156 38.531 0.374 1 96.56 113 SER B N 1
ATOM 4499 C CA . SER B 1 113 ? -16.75 38.812 1.678 1 96.56 113 SER B CA 1
ATOM 4500 C C . SER B 1 113 ? -16.672 37.594 2.596 1 96.56 113 SER B C 1
ATOM 4502 O O . SER B 1 113 ? -17.031 36.469 2.197 1 96.56 113 SER B O 1
ATOM 4504 N N . ASP B 1 114 ? -16.281 37.844 3.771 1 97.44 114 ASP B N 1
ATOM 4505 C CA . ASP B 1 114 ? -16.172 36.75 4.73 1 97.44 114 ASP B CA 1
ATOM 4506 C C . ASP B 1 114 ? -17.547 36.219 5.121 1 97.44 114 ASP B C 1
ATOM 4508 O O . ASP B 1 114 ? -18.562 36.844 4.859 1 97.44 114 ASP B O 1
ATOM 4512 N N . VAL B 1 115 ? -17.562 35 5.668 1 98.38 115 VAL B N 1
ATOM 4513 C CA . VAL B 1 115 ? -18.797 34.375 6.09 1 98.38 115 VAL B CA 1
ATOM 4514 C C . VAL B 1 115 ? -19.156 34.812 7.512 1 98.38 115 VAL B C 1
ATOM 4516 O O . VAL B 1 115 ? -18.344 34.656 8.43 1 98.38 115 VAL B O 1
ATOM 4519 N N . PRO B 1 116 ? -20.312 35.344 7.723 1 98.69 116 PRO B N 1
ATOM 4520 C CA . PRO B 1 116 ? -20.719 35.75 9.07 1 98.69 116 PRO B CA 1
ATOM 4521 C C . PRO B 1 116 ? -20.828 34.594 10.039 1 98.69 116 PRO B C 1
ATOM 4523 O O . PRO B 1 116 ? -21.234 33.5 9.648 1 98.69 116 PRO B O 1
ATOM 4526 N N . LEU B 1 117 ? -20.594 34.875 11.289 1 98.81 117 LEU B N 1
ATOM 4527 C CA . LEU B 1 117 ? -20.562 33.906 12.352 1 98.81 117 LEU B CA 1
ATOM 4528 C C . LEU B 1 117 ? -21.844 33.062 12.383 1 98.81 117 LEU B C 1
ATOM 4530 O O . LEU B 1 117 ? -21.797 31.844 12.391 1 98.81 117 LEU B O 1
ATOM 4534 N N . GLU B 1 118 ? -22.953 33.719 12.383 1 98.69 118 GLU B N 1
ATOM 4535 C CA . GLU B 1 118 ? -24.203 32.969 12.516 1 98.69 118 GLU B CA 1
ATOM 4536 C C . GLU B 1 118 ? -24.469 32.125 11.289 1 98.69 118 GLU B C 1
ATOM 4538 O O . GLU B 1 118 ? -25 31 11.406 1 98.69 118 GLU B O 1
ATOM 4543 N N . VAL B 1 119 ? -24.172 32.656 10.109 1 98.69 119 VAL B N 1
ATOM 4544 C CA . VAL B 1 119 ? -24.359 31.875 8.883 1 98.69 119 VAL B CA 1
ATOM 4545 C C . VAL B 1 119 ? -23.516 30.609 8.938 1 98.69 119 VAL B C 1
ATOM 4547 O O . VAL B 1 119 ? -23.984 29.516 8.609 1 98.69 119 VAL B O 1
ATOM 4550 N N . ALA B 1 120 ? -22.25 30.734 9.383 1 98.75 120 ALA B N 1
ATOM 4551 C CA . ALA B 1 120 ? -21.344 29.594 9.5 1 98.75 120 ALA B CA 1
ATOM 4552 C C . ALA B 1 120 ? -21.906 28.547 10.445 1 98.75 120 ALA B C 1
ATOM 4554 O O . ALA B 1 120 ? -21.906 27.344 10.141 1 98.75 120 ALA B O 1
ATOM 4555 N N . LEU B 1 121 ? -22.438 28.984 11.578 1 98.81 121 LEU B N 1
ATOM 4556 C CA . LEU B 1 121 ? -22.922 28.078 12.609 1 98.81 121 LEU B CA 1
ATOM 4557 C C . LEU B 1 121 ? -24.234 27.422 12.18 1 98.81 121 LEU B C 1
ATOM 4559 O O . LEU B 1 121 ? -24.438 26.234 12.414 1 98.81 121 LEU B O 1
ATOM 4563 N N . ILE B 1 122 ? -25.125 28.141 11.516 1 98.56 122 ILE B N 1
ATOM 4564 C CA . ILE B 1 122 ? -26.391 27.594 11.062 1 98.56 122 ILE B CA 1
ATOM 4565 C C . ILE B 1 122 ? -26.141 26.547 9.977 1 98.56 122 ILE B C 1
ATOM 4567 O O . ILE B 1 122 ? -26.766 25.484 9.977 1 98.56 122 ILE B O 1
ATOM 4571 N N . ASN B 1 123 ? -25.234 26.844 9.086 1 98.19 123 ASN B N 1
ATOM 4572 C CA . ASN B 1 123 ? -24.938 25.906 8 1 98.19 123 ASN B CA 1
ATOM 4573 C C . ASN B 1 123 ? -24.406 24.578 8.531 1 98.19 123 ASN B C 1
ATOM 4575 O O . ASN B 1 123 ? -24.688 23.531 7.953 1 98.19 123 ASN B O 1
ATOM 4579 N N . ALA B 1 124 ? -23.672 24.656 9.633 1 98.31 124 ALA B N 1
ATOM 4580 C CA . ALA B 1 124 ? -23.016 23.469 10.148 1 98.31 124 ALA B CA 1
ATOM 4581 C C . ALA B 1 124 ? -23.922 22.719 11.133 1 98.31 124 ALA B C 1
ATOM 4583 O O . ALA B 1 124 ? -24.031 21.5 11.094 1 98.31 124 ALA B O 1
ATOM 4584 N N . LEU B 1 125 ? -24.641 23.469 11.992 1 98.38 125 LEU B N 1
ATOM 4585 C CA . LEU B 1 125 ? -25.281 22.875 13.164 1 98.38 125 LEU B CA 1
ATOM 4586 C C . LEU B 1 125 ? -26.797 22.828 12.984 1 98.38 125 LEU B C 1
ATOM 4588 O O . LEU B 1 125 ? -27.5 22.203 13.789 1 98.38 125 LEU B O 1
ATOM 4592 N N . GLY B 1 126 ? -27.312 23.422 11.984 1 97.94 126 GLY B N 1
ATOM 4593 C CA . GLY B 1 126 ? -28.75 23.641 11.859 1 97.94 126 GLY B CA 1
ATOM 4594 C C . GLY B 1 126 ? -29.203 24.938 12.516 1 97.94 126 GLY B C 1
ATOM 4595 O O . GLY B 1 126 ? -28.484 25.516 13.328 1 97.94 126 GLY B O 1
ATOM 4596 N N . TYR B 1 127 ? -30.391 25.375 12.117 1 97.94 127 TYR B N 1
ATOM 4597 C CA . TYR B 1 127 ? -30.891 26.688 12.516 1 97.94 127 TYR B CA 1
ATOM 4598 C C . TYR B 1 127 ? -30.953 26.812 14.031 1 97.94 127 TYR B C 1
ATOM 4600 O O . TYR B 1 127 ? -30.438 27.781 14.602 1 97.94 127 TYR B O 1
ATOM 4608 N N . GLU B 1 128 ? -31.531 25.859 14.734 1 98.12 128 GLU B N 1
ATOM 4609 C CA . GLU B 1 128 ? -31.75 25.938 16.172 1 98.12 128 GLU B CA 1
ATOM 4610 C C . GLU B 1 128 ? -30.422 25.969 16.922 1 98.12 128 GLU B C 1
ATOM 4612 O O . GLU B 1 128 ? -30.141 26.906 17.672 1 98.12 128 GLU B O 1
ATOM 4617 N N . ASN B 1 129 ? -29.625 25.031 16.641 1 98.38 129 ASN B N 1
ATOM 4618 C CA . ASN B 1 129 ? -28.359 24.938 17.344 1 98.38 129 ASN B CA 1
ATOM 4619 C C . ASN B 1 129 ? -27.391 26.031 16.891 1 98.38 129 ASN B C 1
ATOM 4621 O O . ASN B 1 129 ? -26.609 26.547 17.703 1 98.38 129 ASN B O 1
ATOM 4625 N N . GLY B 1 130 ? -27.422 26.375 15.641 1 98.62 130 GLY B N 1
ATOM 4626 C CA . GLY B 1 130 ? -26.547 27.406 15.125 1 98.62 130 GLY B CA 1
ATOM 4627 C C . GLY B 1 130 ? -26.781 28.766 15.758 1 98.62 130 GLY B C 1
ATOM 4628 O O . GLY B 1 130 ? -25.844 29.469 16.109 1 98.62 130 GLY B O 1
ATOM 4629 N N . THR B 1 131 ? -28.047 29.062 15.914 1 98.62 131 THR B N 1
ATOM 4630 C CA . THR B 1 131 ? -28.375 30.344 16.531 1 98.62 131 THR B CA 1
ATOM 4631 C C . THR B 1 131 ? -28.031 30.328 18.016 1 98.62 131 THR B C 1
ATOM 4633 O O . THR B 1 131 ? -27.547 31.328 18.562 1 98.62 131 THR B O 1
ATOM 4636 N N . LYS B 1 132 ? -28.297 29.234 18.625 1 98.62 132 LYS B N 1
ATOM 4637 C CA . LYS B 1 132 ? -27.984 29.094 20.031 1 98.62 132 LYS B CA 1
ATOM 4638 C C . LYS B 1 132 ? -26.484 29.266 20.281 1 98.62 132 LYS B C 1
ATOM 4640 O O . LYS B 1 132 ? -26.078 30.047 21.141 1 98.62 132 LYS B O 1
ATOM 4645 N N . VAL B 1 133 ? -25.688 28.578 19.531 1 98.75 133 VAL B N 1
ATOM 4646 C CA . VAL B 1 133 ? -24.234 28.609 19.719 1 98.75 133 VAL B CA 1
ATOM 4647 C C . VAL B 1 133 ? -23.703 29.984 19.359 1 98.75 133 VAL B C 1
ATOM 4649 O O . VAL B 1 133 ? -22.766 30.484 20 1 98.75 133 VAL B O 1
ATOM 4652 N N . THR B 1 134 ? -24.281 30.625 18.375 1 98.81 134 THR B N 1
ATOM 4653 C CA . THR B 1 134 ? -23.906 32 18.062 1 98.81 134 THR B CA 1
ATOM 4654 C C . THR B 1 134 ? -24.094 32.906 19.266 1 98.81 134 THR B C 1
ATOM 4656 O O . THR B 1 134 ? -23.188 33.656 19.625 1 98.81 134 THR B O 1
ATOM 4659 N N . ARG B 1 135 ? -25.25 32.75 19.875 1 98.75 135 ARG B N 1
ATOM 4660 C CA . ARG B 1 135 ? -25.516 33.594 21.047 1 98.75 135 ARG B CA 1
ATOM 4661 C C . ARG B 1 135 ? -24.516 33.312 22.156 1 98.75 135 ARG B C 1
ATOM 4663 O O . ARG B 1 135 ? -24.031 34.25 22.812 1 98.75 135 ARG B O 1
ATOM 4670 N N . GLU B 1 136 ? -24.219 32.156 22.344 1 98.75 136 GLU B N 1
ATOM 4671 C CA . GLU B 1 136 ? -23.266 31.766 23.375 1 98.75 136 GLU B CA 1
ATOM 4672 C C . GLU B 1 136 ? -21.875 32.312 23.094 1 98.75 136 GLU B C 1
ATOM 4674 O O . GLU B 1 136 ? -21.188 32.781 24 1 98.75 136 GLU B O 1
ATOM 4679 N N . ILE B 1 137 ? -21.453 32.281 21.828 1 98.88 137 ILE B N 1
ATOM 4680 C CA . ILE B 1 137 ? -20.141 32.812 21.438 1 98.88 137 ILE B CA 1
ATOM 4681 C C . ILE B 1 137 ? -20.094 34.312 21.672 1 98.88 137 ILE B C 1
ATOM 4683 O O . ILE B 1 137 ? -19.141 34.812 22.25 1 98.88 137 ILE B O 1
ATOM 4687 N N . VAL B 1 138 ? -21.156 34.969 21.312 1 98.81 138 VAL B N 1
ATOM 4688 C CA . VAL B 1 138 ? -21.203 36.438 21.453 1 98.81 138 VAL B CA 1
ATOM 4689 C C . VAL B 1 138 ? -21.234 36.812 22.938 1 98.81 138 VAL B C 1
ATOM 4691 O O . VAL B 1 138 ? -20.672 37.812 23.344 1 98.81 138 VAL B O 1
ATOM 4694 N N . GLU B 1 139 ? -21.938 36 23.719 1 98.62 139 GLU B N 1
ATOM 4695 C CA . GLU B 1 139 ? -21.984 36.219 25.156 1 98.62 139 GLU B CA 1
ATOM 4696 C C . GLU B 1 139 ? -20.594 36.156 25.781 1 98.62 139 GLU B C 1
ATOM 4698 O O . GLU B 1 139 ? -20.266 36.906 26.672 1 98.62 139 GLU B O 1
ATOM 4703 N N . LYS B 1 140 ? -19.781 35.25 25.312 1 98.56 140 LYS B N 1
ATOM 4704 C CA . LYS B 1 140 ? -18.438 35.062 25.844 1 98.56 140 LYS B CA 1
ATOM 4705 C C . LYS B 1 140 ? -17.453 36.062 25.219 1 98.56 140 LYS B C 1
ATOM 4707 O O . LYS B 1 140 ? -16.406 36.344 25.797 1 98.56 140 LYS B O 1
ATOM 4712 N N . ASN B 1 141 ? -17.75 36.562 24.031 1 98.62 141 ASN B N 1
ATOM 4713 C CA . ASN B 1 141 ? -16.938 37.531 23.281 1 98.62 141 ASN B CA 1
ATOM 4714 C C . ASN B 1 141 ? -17.75 38.75 22.844 1 98.62 141 ASN B C 1
ATOM 4716 O O . ASN B 1 141 ? -18.031 38.906 21.656 1 98.62 141 ASN B O 1
ATOM 4720 N N . PRO B 1 142 ? -17.969 39.625 23.688 1 98.06 142 PRO B N 1
ATOM 4721 C CA . PRO B 1 142 ? -18.984 40.688 23.484 1 98.06 142 PRO B CA 1
ATOM 4722 C C . PRO B 1 142 ? -18.578 41.688 22.406 1 98.06 142 PRO B C 1
ATOM 4724 O O . PRO B 1 142 ? -19.406 42.5 21.969 1 98.06 142 PRO B O 1
ATOM 4727 N N . SER B 1 143 ? -17.375 41.719 22.016 1 97.88 143 SER B N 1
ATOM 4728 C CA . SER B 1 143 ? -16.969 42.594 20.922 1 97.88 143 SER B CA 1
ATOM 4729 C C . SER B 1 143 ? -17.438 42.062 19.578 1 97.88 143 SER B C 1
ATOM 4731 O O . SER B 1 143 ? -17.359 42.781 18.562 1 97.88 143 SER B O 1
ATOM 4733 N N . TRP B 1 144 ? -17.953 40.844 19.562 1 98.69 144 TRP B N 1
ATOM 4734 C CA . TRP B 1 144 ? -18.406 40.25 18.328 1 98.69 144 TRP B CA 1
ATOM 4735 C C . TRP B 1 144 ? -19.922 40.312 18.203 1 98.69 144 TRP B C 1
ATOM 4737 O O . TRP B 1 144 ? -20.609 40.625 19.172 1 98.69 144 TRP B O 1
ATOM 4747 N N . SER B 1 145 ? -20.422 40.156 17.016 1 98.75 145 SER B N 1
ATOM 4748 C CA . SER B 1 145 ? -21.844 40.031 16.703 1 98.75 145 SER B CA 1
ATOM 4749 C C . SER B 1 145 ? -22.109 38.812 15.797 1 98.75 145 SER B C 1
ATOM 4751 O O . SER B 1 145 ? -21.188 38.094 15.422 1 98.75 145 SER B O 1
ATOM 4753 N N . LYS B 1 146 ? -23.375 38.594 15.516 1 98.44 146 LYS B N 1
ATOM 4754 C CA . LYS B 1 146 ? -23.766 37.5 14.625 1 98.44 146 LYS B CA 1
ATOM 4755 C C . LYS B 1 146 ? -23.188 37.688 13.227 1 98.44 146 LYS B C 1
ATOM 4757 O O . LYS B 1 146 ? -23.078 36.75 12.461 1 98.44 146 LYS B O 1
ATOM 4762 N N . ASP B 1 147 ? -22.719 38.969 12.938 1 98.44 147 ASP B N 1
ATOM 4763 C CA . ASP B 1 147 ? -22.25 39.312 11.609 1 98.44 147 ASP B CA 1
ATOM 4764 C C . ASP B 1 147 ? -20.719 39.281 11.539 1 98.44 147 ASP B C 1
ATOM 4766 O O . ASP B 1 147 ? -20.141 39.5 10.477 1 98.44 147 ASP B O 1
ATOM 4770 N N . THR B 1 148 ? -20.094 39 12.695 1 98.56 148 THR B N 1
ATOM 4771 C CA . THR B 1 148 ? -18.641 38.969 12.727 1 98.56 148 THR B CA 1
ATOM 4772 C C . THR B 1 148 ? -18.125 37.875 11.797 1 98.56 148 THR B C 1
ATOM 4774 O O . THR B 1 148 ? -18.594 36.719 11.836 1 98.56 148 THR B O 1
ATOM 4777 N N . GLY B 1 149 ? -17.156 38.219 10.922 1 98.25 149 GLY B N 1
ATOM 4778 C CA . GLY B 1 149 ? -16.578 37.25 10 1 98.25 149 GLY B CA 1
ATOM 4779 C C . GLY B 1 149 ? -15.586 36.312 10.656 1 98.25 149 GLY B C 1
ATOM 4780 O O . GLY B 1 149 ? -15.016 36.625 11.703 1 98.25 149 GLY B O 1
ATOM 4781 N N . ARG B 1 150 ? -15.32 35.219 10.031 1 98.62 150 ARG B N 1
ATOM 4782 C CA . ARG B 1 150 ? -14.406 34.188 10.562 1 98.62 150 ARG B CA 1
ATOM 4783 C C . ARG B 1 150 ? -12.977 34.75 10.617 1 98.62 150 ARG B C 1
ATOM 4785 O O . ARG B 1 150 ? -12.242 34.469 11.562 1 98.62 150 ARG B O 1
ATOM 4792 N N . PHE B 1 151 ? -12.562 35.531 9.672 1 98.06 151 PHE B N 1
ATOM 4793 C CA . PHE B 1 151 ? -11.188 36 9.672 1 98.06 151 PHE B CA 1
ATOM 4794 C C . PHE B 1 151 ? -11.039 37.188 10.633 1 98.06 151 PHE B C 1
ATOM 4796 O O . PHE B 1 151 ? -9.93 37.5 11.078 1 98.06 151 PHE B O 1
ATOM 4803 N N . GLN B 1 152 ? -12.141 37.906 10.953 1 97.56 152 GLN B N 1
ATOM 4804 C CA . GLN B 1 152 ? -12.07 38.812 12.078 1 97.56 152 GLN B CA 1
ATOM 4805 C C . GLN B 1 152 ? -11.812 38.062 13.391 1 97.56 152 GLN B C 1
ATOM 4807 O O . GLN B 1 152 ? -11.062 38.562 14.242 1 97.56 152 GLN B O 1
ATOM 4812 N N . ILE B 1 153 ? -12.453 36.969 13.508 1 98.69 153 ILE B N 1
ATOM 4813 C CA . ILE B 1 153 ? -12.211 36.125 14.672 1 98.69 153 ILE B CA 1
ATOM 4814 C C . ILE B 1 153 ? -10.742 35.688 14.703 1 98.69 153 ILE B C 1
ATOM 4816 O O . ILE B 1 153 ? -10.102 35.75 15.75 1 98.69 153 ILE B O 1
ATOM 4820 N N . TRP B 1 154 ? -10.18 35.344 13.562 1 98.69 154 TRP B N 1
ATOM 4821 C CA . TRP B 1 154 ? -8.766 35 13.461 1 98.69 154 TRP B CA 1
ATOM 4822 C C . TRP B 1 154 ? -7.906 36.188 13.922 1 98.69 154 TRP B C 1
ATOM 4824 O O . TRP B 1 154 ? -6.934 36 14.656 1 98.69 154 TRP B O 1
ATOM 4834 N N . ASP B 1 155 ? -8.273 37.375 13.484 1 98.19 155 ASP B N 1
ATOM 4835 C CA . ASP B 1 155 ? -7.547 38.594 13.875 1 98.19 155 ASP B CA 1
ATOM 4836 C C . ASP B 1 155 ? -7.508 38.75 15.391 1 98.19 155 ASP B C 1
ATOM 4838 O O . ASP B 1 155 ? -6.449 39 15.969 1 98.19 155 ASP B O 1
ATOM 4842 N N . ASP B 1 156 ? -8.602 38.594 15.977 1 98.31 156 ASP B N 1
ATOM 4843 C CA . ASP B 1 156 ? -8.711 38.812 17.406 1 98.31 156 ASP B CA 1
ATOM 4844 C C . ASP B 1 156 ? -7.957 37.75 18.203 1 98.31 156 ASP B C 1
ATOM 4846 O O . ASP B 1 156 ? -7.32 38.062 19.219 1 98.31 156 ASP B O 1
ATOM 4850 N N . ILE B 1 157 ? -8.078 36.5 17.734 1 98.81 157 ILE B N 1
ATOM 4851 C CA . ILE B 1 157 ? -7.309 35.438 18.359 1 98.81 157 ILE B CA 1
ATOM 4852 C C . ILE B 1 157 ? -5.816 35.75 18.25 1 98.81 157 ILE B C 1
ATOM 4854 O O . ILE B 1 157 ? -5.086 35.656 19.234 1 98.81 157 ILE B O 1
ATOM 4858 N N . THR B 1 158 ? -5.387 36.125 17.094 1 98.69 158 THR B N 1
ATOM 4859 C CA . THR B 1 158 ? -3.973 36.375 16.828 1 98.69 158 THR B CA 1
ATOM 4860 C C . THR B 1 158 ? -3.465 37.562 17.625 1 98.69 158 THR B C 1
ATOM 4862 O O . THR B 1 158 ? -2.354 37.531 18.156 1 98.69 158 THR B O 1
ATOM 4865 N N . LYS B 1 159 ? -4.27 38.594 17.75 1 97.94 159 LYS B N 1
ATOM 4866 C CA . LYS B 1 159 ? -3.906 39.75 18.547 1 97.94 159 LYS B CA 1
ATOM 4867 C C . LYS B 1 159 ? -3.795 39.375 20.031 1 97.94 159 LYS B C 1
ATOM 4869 O O . LYS B 1 159 ? -2.861 39.812 20.703 1 97.94 159 LYS B O 1
ATOM 4874 N N . ALA B 1 160 ? -4.75 38.656 20.5 1 98.5 160 ALA B N 1
ATOM 4875 C CA . ALA B 1 160 ? -4.711 38.219 21.891 1 98.5 160 ALA B CA 1
ATOM 4876 C C . ALA B 1 160 ? -3.475 37.375 22.172 1 98.5 160 ALA B C 1
ATOM 4878 O O . ALA B 1 160 ? -2.857 37.5 23.234 1 98.5 160 ALA B O 1
ATOM 4879 N N . ALA B 1 161 ? -3.15 36.531 21.25 1 98.81 161 ALA B N 1
ATOM 4880 C CA . ALA B 1 161 ? -1.952 35.688 21.375 1 98.81 161 ALA B CA 1
ATOM 4881 C C . ALA B 1 161 ? -0.691 36.562 21.375 1 98.81 161 ALA B C 1
ATOM 4883 O O . ALA B 1 161 ? 0.218 36.344 22.188 1 98.81 161 ALA B O 1
ATOM 4884 N N . ALA B 1 162 ? -0.63 37.531 20.484 1 97.94 162 ALA B N 1
ATOM 4885 C CA . ALA B 1 162 ? 0.523 38.406 20.391 1 97.94 162 ALA B CA 1
ATOM 4886 C C . ALA B 1 162 ? 0.754 39.156 21.719 1 97.94 162 ALA B C 1
ATOM 4888 O O . ALA B 1 162 ? 1.897 39.312 22.141 1 97.94 162 ALA B O 1
ATOM 4889 N N . ALA B 1 163 ? -0.325 39.531 22.328 1 97.62 163 ALA B N 1
ATOM 4890 C CA . ALA B 1 163 ? -0.247 40.25 23.609 1 97.62 163 ALA B CA 1
ATOM 4891 C C . ALA B 1 163 ? 0.373 39.375 24.688 1 97.62 163 ALA B C 1
ATOM 4893 O O . ALA B 1 163 ? 0.833 39.875 25.719 1 97.62 163 ALA B O 1
ATOM 4894 N N . ARG B 1 164 ? 0.391 38.156 24.469 1 97.88 164 ARG B N 1
ATOM 4895 C CA . ARG B 1 164 ? 0.942 37.188 25.438 1 97.88 164 ARG B CA 1
ATOM 4896 C C . ARG B 1 164 ? 2.188 36.5 24.891 1 97.88 164 ARG B C 1
ATOM 4898 O O . ARG B 1 164 ? 2.641 35.5 25.422 1 97.88 164 ARG B O 1
ATOM 4905 N N . GLU B 1 165 ? 2.693 36.969 23.75 1 97.94 165 GLU B N 1
ATOM 4906 C CA . GLU B 1 165 ? 3.898 36.5 23.078 1 97.94 165 GLU B CA 1
ATOM 4907 C C . GLU B 1 165 ? 3.764 35 22.703 1 97.94 165 GLU B C 1
ATOM 4909 O O . GLU B 1 165 ? 4.656 34.219 22.984 1 97.94 165 GLU B O 1
ATOM 4914 N N . ILE B 1 166 ? 2.668 34.719 22.125 1 98.81 166 ILE B N 1
ATOM 4915 C CA . ILE B 1 166 ? 2.385 33.375 21.594 1 98.81 166 ILE B CA 1
ATOM 4916 C C . ILE B 1 166 ? 2.311 33.469 20.062 1 98.81 166 ILE B C 1
ATOM 4918 O O . ILE B 1 166 ? 1.66 34.344 19.516 1 98.81 166 ILE B O 1
ATOM 4922 N N . TYR B 1 167 ? 3.01 32.562 19.422 1 98.81 167 TYR B N 1
ATOM 4923 C CA . TYR B 1 167 ? 2.984 32.469 17.969 1 98.81 167 TYR B CA 1
ATOM 4924 C C . TYR B 1 167 ? 1.731 31.75 17.484 1 98.81 167 TYR B C 1
ATOM 4926 O O . TYR B 1 167 ? 1.244 30.828 18.156 1 98.81 167 TYR B O 1
ATOM 4934 N N . ILE B 1 168 ? 1.192 32.219 16.375 1 98.88 168 ILE B N 1
ATOM 4935 C CA . ILE B 1 168 ? 0.104 31.531 15.695 1 98.88 168 ILE B CA 1
ATOM 4936 C C . ILE B 1 168 ? 0.62 30.922 14.398 1 98.88 168 ILE B C 1
ATOM 4938 O O . ILE B 1 168 ? 1.296 31.578 13.609 1 98.88 168 ILE B O 1
ATOM 4942 N N . HIS B 1 169 ? 0.341 29.656 14.203 1 98.94 169 HIS B N 1
ATOM 4943 C CA . HIS B 1 169 ? 0.749 28.875 13.039 1 98.94 169 HIS B CA 1
ATOM 4944 C C . HIS B 1 169 ? -0.46 28.297 12.312 1 98.9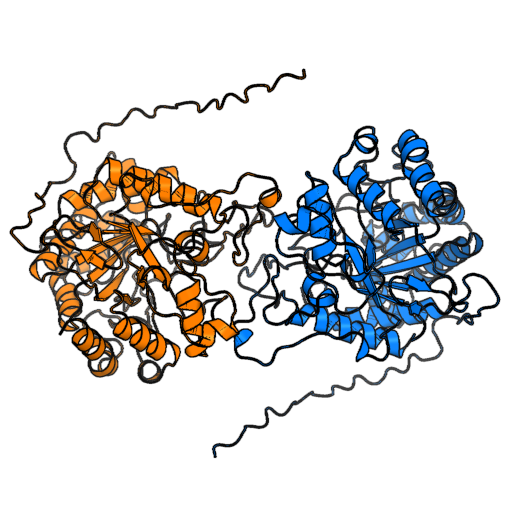4 169 HIS B C 1
ATOM 4946 O O . HIS B 1 169 ? -0.9 27.188 12.617 1 98.94 169 HIS B O 1
ATOM 4952 N N . PRO B 1 170 ? -0.975 29.016 11.273 1 98.94 170 PRO B N 1
ATOM 4953 C CA . PRO B 1 170 ? -2.08 28.438 10.508 1 98.94 170 PRO B CA 1
ATOM 4954 C C . PRO B 1 170 ? -1.692 27.125 9.812 1 98.94 170 PRO B C 1
ATOM 4956 O O . PRO B 1 170 ? -0.649 27.062 9.156 1 98.94 170 PRO B O 1
ATOM 4959 N N . ASP B 1 171 ? -2.541 26.141 10 1 98.75 171 ASP B N 1
ATOM 4960 C CA . ASP B 1 171 ? -2.291 24.828 9.422 1 98.75 171 ASP B CA 1
ATOM 4961 C C . ASP B 1 171 ? -3.469 24.375 8.57 1 98.75 171 ASP B C 1
ATOM 4963 O O . ASP B 1 171 ? -4.574 24.172 9.078 1 98.75 171 ASP B O 1
ATOM 4967 N N . VAL B 1 172 ? -3.229 24.172 7.277 1 98.75 172 VAL B N 1
ATOM 4968 C CA . VAL B 1 172 ? -4.254 23.547 6.441 1 98.75 172 VAL B CA 1
ATOM 4969 C C . VAL B 1 172 ? -4.469 22.094 6.879 1 98.75 172 VAL B C 1
ATOM 4971 O O . VAL B 1 172 ? -3.715 21.203 6.484 1 98.75 172 VAL B O 1
ATOM 4974 N N . HIS B 1 173 ? -5.516 21.938 7.555 1 98.44 173 HIS B N 1
ATOM 4975 C CA . HIS B 1 173 ? -5.738 20.625 8.141 1 98.44 173 HIS B CA 1
ATOM 4976 C C . HIS B 1 173 ? -6.488 19.719 7.176 1 98.44 173 HIS B C 1
ATOM 4978 O O . HIS B 1 173 ? -6.277 18.5 7.172 1 98.44 173 HIS B O 1
ATOM 4984 N N . VAL B 1 174 ? -7.418 20.297 6.43 1 98.25 174 VAL B N 1
ATOM 4985 C CA . VAL B 1 174 ? -8.234 19.562 5.461 1 98.25 174 VAL B CA 1
ATOM 4986 C C . VAL B 1 174 ? -8.641 20.5 4.324 1 98.25 174 VAL B C 1
ATOM 4988 O O . VAL B 1 174 ? -8.508 21.719 4.438 1 98.25 174 VAL B O 1
ATOM 4991 N N . GLY B 1 175 ? -9.055 19.859 3.199 1 98 175 GLY B N 1
ATOM 4992 C CA . GLY B 1 175 ? -9.648 20.641 2.129 1 98 175 GLY B CA 1
ATOM 4993 C C . GLY B 1 175 ? -11.102 21 2.391 1 98 175 GLY B C 1
ATOM 4994 O O . GLY B 1 175 ? -11.453 22.172 2.473 1 98 175 GLY B O 1
ATOM 4995 N N . LYS B 1 176 ? -11.891 20 2.521 1 97.94 176 LYS B N 1
ATOM 4996 C CA . LYS B 1 176 ? -13.281 20.156 2.938 1 97.94 176 LYS B CA 1
ATOM 4997 C C . LYS B 1 176 ? -13.422 20.016 4.449 1 97.94 176 LYS B C 1
ATOM 4999 O O . LYS B 1 176 ? -12.938 19.047 5.035 1 97.94 176 LYS B O 1
ATOM 5004 N N . ALA B 1 177 ? -14.102 20.984 5.047 1 98.31 177 ALA B N 1
ATOM 5005 C CA . ALA B 1 177 ? -14.234 21.031 6.5 1 98.31 177 ALA B CA 1
ATOM 5006 C C . ALA B 1 177 ? -14.938 19.781 7.027 1 98.31 177 ALA B C 1
ATOM 5008 O O . ALA B 1 177 ? -16.062 19.484 6.629 1 98.31 177 ALA B O 1
ATOM 5009 N N . GLN B 1 178 ? -14.258 19.062 7.855 1 97.19 178 GLN B N 1
ATOM 5010 C CA . GLN B 1 178 ? -14.727 17.828 8.484 1 97.19 178 GLN B CA 1
ATOM 5011 C C . GLN B 1 178 ? -13.695 17.281 9.469 1 97.19 178 GLN B C 1
ATOM 5013 O O . GLN B 1 178 ? -12.594 17.844 9.594 1 97.19 178 GLN B O 1
ATOM 5018 N N . TRP B 1 179 ? -14.156 16.328 10.234 1 94.38 179 TRP B N 1
ATOM 5019 C CA . TRP B 1 179 ? -13.188 15.586 11.039 1 94.38 179 TRP B CA 1
ATOM 5020 C C . TRP B 1 179 ? -12.188 14.852 10.156 1 94.38 179 TRP B C 1
ATOM 5022 O O . TRP B 1 179 ? -12.57 14.18 9.195 1 94.38 179 TRP B O 1
ATOM 5032 N N . CYS B 1 180 ? -10.961 15.055 10.68 1 88.94 180 CYS B N 1
ATOM 5033 C CA . CYS B 1 180 ? -9.883 14.578 9.82 1 88.94 180 CYS B CA 1
ATOM 5034 C C . CYS B 1 180 ? -9.539 13.125 10.125 1 88.94 180 CYS B C 1
ATOM 5036 O O . CYS B 1 180 ? -9.75 12.656 11.25 1 88.94 180 CYS B O 1
ATOM 5038 N N . CYS B 1 181 ? -8.953 12.352 9.453 1 82.56 181 CYS B N 1
ATOM 5039 C CA . CYS B 1 181 ? -7.988 11.875 8.469 1 82.56 181 CYS B CA 1
ATOM 5040 C C . CYS B 1 181 ? -8.094 10.367 8.273 1 82.56 181 CYS B C 1
ATOM 5042 O O . CYS B 1 181 ? -7.758 9.602 9.18 1 82.56 181 CYS B O 1
ATOM 5044 N N . ASN B 1 182 ? -8.883 9.953 7.496 1 90.06 182 ASN B N 1
ATOM 5045 C CA . ASN B 1 182 ? -8.828 8.594 6.984 1 90.06 182 ASN B CA 1
ATOM 5046 C C . ASN B 1 182 ? -8.531 8.562 5.484 1 90.06 182 ASN B C 1
ATOM 5048 O O . ASN B 1 182 ? -8.367 9.617 4.863 1 90.06 182 ASN B O 1
ATOM 5052 N N . ASN B 1 183 ? -8.414 7.375 4.992 1 93.25 183 ASN B N 1
ATOM 5053 C CA . ASN B 1 183 ? -7.965 7.234 3.609 1 93.25 183 ASN B CA 1
ATOM 5054 C C . ASN B 1 183 ? -9.117 7.41 2.627 1 93.25 183 ASN B C 1
ATOM 5056 O O . ASN B 1 183 ? -8.906 7.434 1.413 1 93.25 183 ASN B O 1
ATOM 5060 N N . THR B 1 184 ? -10.312 7.621 3.1 1 93.06 184 THR B N 1
ATOM 5061 C CA . THR B 1 184 ? -11.461 7.531 2.201 1 93.06 184 THR B CA 1
ATOM 5062 C C . THR B 1 184 ? -12.266 8.828 2.221 1 93.06 184 THR B C 1
ATOM 5064 O O . THR B 1 184 ? -13.336 8.906 1.617 1 93.06 184 THR B O 1
ATOM 5067 N N . ASP B 1 185 ? -11.781 9.883 2.832 1 92.75 185 ASP B N 1
ATOM 5068 C CA . ASP B 1 185 ? -12.602 11.062 3.072 1 92.75 185 ASP B CA 1
ATOM 5069 C C . ASP B 1 185 ? -12.438 12.086 1.952 1 92.75 185 ASP B C 1
ATOM 5071 O O . ASP B 1 185 ? -13.016 13.172 2.008 1 92.75 185 ASP B O 1
ATOM 5075 N N . GLY B 1 186 ? -11.664 11.789 0.999 1 94.44 186 GLY B N 1
ATOM 5076 C CA . GLY B 1 186 ? -11.453 12.672 -0.137 1 94.44 186 GLY B CA 1
ATOM 5077 C C . GLY B 1 186 ? -10.43 13.766 0.133 1 94.44 186 GLY B C 1
ATOM 5078 O O . GLY B 1 186 ? -10.133 14.578 -0.744 1 94.44 186 GLY B O 1
ATOM 5079 N N . ASN B 1 187 ? -9.82 13.805 1.325 1 96.62 187 ASN B N 1
ATOM 5080 C CA . ASN B 1 187 ? -8.883 14.836 1.75 1 96.62 187 ASN B CA 1
ATOM 5081 C C . ASN B 1 187 ? -7.449 14.328 1.767 1 96.62 187 ASN B C 1
ATOM 5083 O O . ASN B 1 187 ? -6.531 15.039 2.178 1 96.62 187 ASN B O 1
ATOM 5087 N N . ALA B 1 188 ? -7.227 13.125 1.261 1 96.69 188 ALA B N 1
ATOM 5088 C CA . ALA B 1 188 ? -6.027 12.375 1.634 1 96.69 188 ALA B CA 1
ATOM 5089 C C . ALA B 1 188 ? -4.82 12.836 0.822 1 96.69 188 ALA B C 1
ATOM 5091 O O . ALA B 1 188 ? -3.697 12.859 1.329 1 96.69 188 ALA B O 1
ATOM 5092 N N . TRP B 1 189 ? -5.074 13.172 -0.426 1 97.88 189 TRP B N 1
ATOM 5093 C CA . TRP B 1 189 ? -3.957 13.375 -1.341 1 97.88 189 TRP B CA 1
ATOM 5094 C C . TRP B 1 189 ? -4.305 14.406 -2.404 1 97.88 189 TRP B C 1
ATOM 5096 O O . TRP B 1 189 ? -5.473 14.766 -2.572 1 97.88 189 TRP B O 1
ATOM 5106 N N . PHE B 1 190 ? -3.293 14.984 -3.059 1 98.06 190 PHE B N 1
ATOM 5107 C CA . PHE B 1 190 ? -3.434 16.016 -4.078 1 98.06 190 PHE B CA 1
ATOM 5108 C C . PHE B 1 190 ? -4.434 15.594 -5.145 1 98.06 190 PHE B C 1
ATOM 5110 O O . PHE B 1 190 ? -4.309 14.516 -5.727 1 98.06 190 PHE B O 1
ATOM 5117 N N . ASP B 1 191 ? -5.422 16.422 -5.395 1 94.75 191 ASP B N 1
ATOM 5118 C CA . ASP B 1 191 ? -6.484 16.297 -6.391 1 94.75 191 ASP B CA 1
ATOM 5119 C C . ASP B 1 191 ? -7.41 15.133 -6.059 1 94.75 191 ASP B C 1
ATOM 5121 O O . ASP B 1 191 ? -8.062 14.578 -6.949 1 94.75 191 ASP B O 1
ATOM 5125 N N . ASP B 1 192 ? -7.316 14.594 -4.832 1 94.56 192 ASP B N 1
ATOM 5126 C CA . ASP B 1 192 ? -8.43 13.805 -4.312 1 94.56 192 ASP B CA 1
ATOM 5127 C C . ASP B 1 192 ? -9.727 14.609 -4.34 1 94.56 192 ASP B C 1
ATOM 5129 O O . ASP B 1 192 ? -9.711 15.82 -4.562 1 94.56 192 ASP B O 1
ATOM 5133 N N . TYR B 1 193 ? -10.867 14.016 -4.086 1 94.06 193 TYR B N 1
ATOM 5134 C CA . TYR B 1 193 ? -12.188 14.609 -4.277 1 94.06 193 TYR B CA 1
ATOM 5135 C C . TYR B 1 193 ? -12.32 15.914 -3.504 1 94.06 193 TYR B C 1
ATOM 5137 O O . TYR B 1 193 ? -12.844 16.906 -4.02 1 94.06 193 TYR B O 1
ATOM 5145 N N . ASN B 1 194 ? -11.836 16.031 -2.309 1 96.69 194 ASN B N 1
ATOM 5146 C CA . ASN B 1 194 ? -11.969 17.203 -1.444 1 96.69 194 ASN B CA 1
ATOM 5147 C C . ASN B 1 194 ? -10.648 17.953 -1.314 1 96.69 194 ASN B C 1
ATOM 5149 O O . ASN B 1 194 ? -10.438 18.688 -0.342 1 96.69 194 ASN B O 1
ATOM 5153 N N . PHE B 1 195 ? -9.75 17.812 -2.268 1 97 195 PHE B N 1
ATOM 5154 C CA . PHE B 1 195 ? -8.43 18.422 -2.186 1 97 195 PHE B CA 1
ATOM 5155 C C . PHE B 1 195 ? -7.965 18.891 -3.561 1 97 195 PHE B C 1
ATOM 5157 O O . PHE B 1 195 ? -6.883 18.516 -4.016 1 97 195 PHE B O 1
ATOM 5164 N N . PRO B 1 196 ? -8.789 19.75 -4.254 1 97.81 196 PRO B N 1
ATOM 5165 C CA . PRO B 1 196 ? -8.281 20.328 -5.5 1 97.81 196 PRO B CA 1
ATOM 5166 C C . PRO B 1 196 ? -7.043 21.188 -5.289 1 97.81 196 PRO B C 1
ATOM 5168 O O . PRO B 1 196 ? -7.074 22.125 -4.492 1 97.81 196 PRO B O 1
ATOM 5171 N N . VAL B 1 197 ? -6.035 20.953 -5.973 1 98.5 197 VAL B N 1
ATOM 5172 C CA . VAL B 1 197 ? -4.734 21.578 -5.777 1 98.5 197 VAL B CA 1
ATOM 5173 C C . VAL B 1 197 ? -4.828 23.062 -6.09 1 98.5 197 VAL B C 1
ATOM 5175 O O . VAL B 1 197 ? -4.227 23.891 -5.398 1 98.5 197 VAL B O 1
ATOM 5178 N N . ASP B 1 198 ? -5.586 23.438 -7.078 1 98.31 198 ASP B N 1
ATOM 5179 C CA . ASP B 1 198 ? -5.738 24.859 -7.41 1 98.31 198 ASP B CA 1
ATOM 5180 C C . ASP B 1 198 ? -6.352 25.625 -6.246 1 98.31 198 ASP B C 1
ATOM 5182 O O . 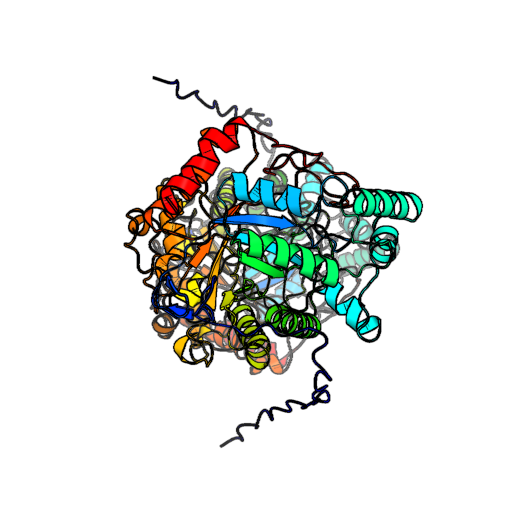ASP B 1 198 ? -5.902 26.734 -5.922 1 98.31 198 ASP B O 1
ATOM 5186 N N . ASN B 1 199 ? -7.398 25.062 -5.668 1 98.69 199 ASN B N 1
ATOM 5187 C CA . ASN B 1 199 ? -8.016 25.688 -4.504 1 98.69 199 ASN B CA 1
ATOM 5188 C C . ASN B 1 199 ? -7.043 25.781 -3.33 1 98.69 199 ASN B C 1
ATOM 5190 O O . ASN B 1 199 ? -7.039 26.766 -2.592 1 98.69 199 ASN B O 1
ATOM 5194 N N . TRP B 1 200 ? -6.305 24.75 -3.199 1 98.81 200 TRP B N 1
ATOM 5195 C CA . TRP B 1 200 ? -5.297 24.703 -2.143 1 98.81 200 TRP B CA 1
ATOM 5196 C C . TRP B 1 200 ? -4.281 25.828 -2.299 1 98.81 200 TRP B C 1
ATOM 5198 O O . TRP B 1 200 ? -4.008 26.562 -1.345 1 98.81 200 TRP B O 1
ATOM 5208 N N . HIS B 1 201 ? -3.779 26.062 -3.494 1 98.81 201 HIS B N 1
ATOM 5209 C CA . HIS B 1 201 ? -2.846 27.156 -3.756 1 98.81 201 HIS B CA 1
ATOM 5210 C C . HIS B 1 201 ? -3.482 28.516 -3.457 1 98.81 201 HIS B C 1
ATOM 5212 O O . HIS B 1 201 ? -2.859 29.375 -2.826 1 98.81 201 HIS B O 1
ATOM 5218 N N . ARG B 1 202 ? -4.688 28.625 -3.924 1 98.44 202 ARG B N 1
ATOM 5219 C CA . ARG B 1 202 ? -5.41 29.875 -3.689 1 98.44 202 ARG B CA 1
ATOM 5220 C C . ARG B 1 202 ? -5.586 30.125 -2.197 1 98.44 202 ARG B C 1
ATOM 5222 O O . ARG B 1 202 ? -5.379 31.25 -1.726 1 98.44 202 ARG B O 1
ATOM 5229 N N . GLY B 1 203 ? -5.988 29.109 -1.496 1 98.81 203 GLY B N 1
ATOM 5230 C CA . GLY B 1 203 ? -6.16 29.234 -0.057 1 98.81 203 GLY B CA 1
ATOM 5231 C C . GLY B 1 203 ? -4.875 29.578 0.669 1 98.81 203 GLY B C 1
ATOM 5232 O O . GLY B 1 203 ? -4.875 30.422 1.566 1 98.81 203 GLY B O 1
ATOM 5233 N N . LEU B 1 204 ? -3.826 28.969 0.281 1 98.88 204 LEU B N 1
ATOM 5234 C CA . LEU B 1 204 ? -2.525 29.234 0.881 1 98.88 204 LEU B CA 1
ATOM 5235 C C . LEU B 1 204 ? -2.111 30.688 0.653 1 98.88 204 LEU B C 1
ATOM 5237 O O . LEU B 1 204 ? -1.656 31.359 1.579 1 98.88 204 LEU B O 1
ATOM 5241 N N . LYS B 1 205 ? -2.254 31.156 -0.552 1 98.75 205 LYS B N 1
ATOM 5242 C CA . LYS B 1 205 ? -1.907 32.531 -0.854 1 98.75 205 LYS B CA 1
ATOM 5243 C C . LYS B 1 205 ? -2.76 33.5 -0.042 1 98.75 205 LYS B C 1
ATOM 5245 O O . LYS B 1 205 ? -2.256 34.531 0.462 1 98.75 205 LYS B O 1
ATOM 5250 N N . PHE B 1 206 ? -4.031 33.188 0.065 1 98.69 206 PHE B N 1
ATOM 5251 C CA . PHE B 1 206 ? -4.953 34.031 0.825 1 98.69 206 PHE B CA 1
ATOM 5252 C C . PHE B 1 206 ? -4.492 34.156 2.271 1 98.69 206 PHE B C 1
ATOM 5254 O O . PHE B 1 206 ? -4.414 35.281 2.797 1 98.69 206 PHE B O 1
ATOM 5261 N N . VAL B 1 207 ? -4.18 33.094 2.906 1 98.81 207 VAL B N 1
ATOM 5262 C CA . VAL B 1 207 ? -3.801 33.094 4.316 1 98.81 207 VAL B CA 1
ATOM 5263 C C . VAL B 1 207 ? -2.418 33.719 4.477 1 98.81 207 VAL B C 1
ATOM 5265 O O . VAL B 1 207 ? -2.156 34.406 5.461 1 98.81 207 VAL B O 1
ATOM 5268 N N . ALA B 1 208 ? -1.551 33.469 3.518 1 98.75 208 ALA B N 1
ATOM 5269 C CA . ALA B 1 208 ? -0.244 34.125 3.543 1 98.75 208 ALA B CA 1
ATOM 5270 C C . ALA B 1 208 ? -0.387 35.656 3.494 1 98.75 208 ALA B C 1
ATOM 5272 O O . ALA B 1 208 ?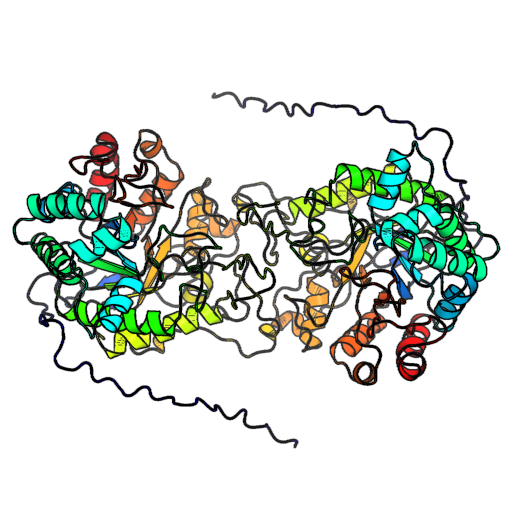 0.366 36.375 4.152 1 98.75 208 ALA B O 1
ATOM 5273 N N . GLU B 1 209 ? -1.31 36.125 2.678 1 97.94 209 GLU B N 1
ATOM 5274 C CA . GLU B 1 209 ? -1.604 37.562 2.627 1 97.94 209 GLU B CA 1
ATOM 5275 C C . GLU B 1 209 ? -2.17 38.062 3.955 1 97.94 209 GLU B C 1
ATOM 5277 O O . GLU B 1 209 ? -1.75 39.094 4.465 1 97.94 209 GLU B O 1
ATOM 5282 N N . TRP B 1 210 ? -3.084 37.312 4.496 1 98.12 210 TRP B N 1
ATOM 5283 C CA . TRP B 1 210 ? -3.652 37.656 5.797 1 98.12 210 TRP B CA 1
ATOM 5284 C C . TRP B 1 210 ? -2.562 37.75 6.859 1 98.12 210 TRP B C 1
ATOM 5286 O O . TRP B 1 210 ? -2.58 38.625 7.707 1 98.12 210 TRP B O 1
ATOM 5296 N N . ALA B 1 211 ? -1.611 36.875 6.836 1 98.12 211 ALA B N 1
ATOM 5297 C CA . ALA B 1 211 ? -0.55 36.75 7.832 1 98.12 211 ALA B CA 1
ATOM 5298 C C . ALA B 1 211 ? 0.302 38 7.875 1 98.12 211 ALA B C 1
ATOM 5300 O O . ALA B 1 211 ? 0.879 38.344 8.914 1 98.12 211 ALA B O 1
ATOM 5301 N N . LYS B 1 212 ? 0.378 38.781 6.812 1 96.38 212 LYS B N 1
ATOM 5302 C CA . LYS B 1 212 ? 1.174 40 6.754 1 96.38 212 LYS B CA 1
ATOM 5303 C C . LYS B 1 212 ? 0.635 41.031 7.719 1 96.38 212 LYS B C 1
ATOM 5305 O O . LYS B 1 212 ? 1.344 42 8.07 1 96.38 212 LYS B O 1
ATOM 5310 N N . GLY B 1 213 ? -0.61 40.812 8.086 1 95.88 213 GLY B N 1
ATOM 5311 C CA . GLY B 1 213 ? -1.228 41.75 9.008 1 95.88 213 GLY B CA 1
ATOM 5312 C C . GLY B 1 213 ? -0.958 41.438 10.469 1 95.88 213 GLY B C 1
ATOM 5313 O O . GLY B 1 213 ? -1.388 42.156 11.359 1 95.88 213 GLY B O 1
ATOM 5314 N N . HIS B 1 214 ? -0.194 40.375 10.758 1 96.94 214 HIS B N 1
ATOM 5315 C CA . HIS B 1 214 ? 0.033 39.906 12.117 1 96.94 214 HIS B CA 1
ATOM 5316 C C . HIS B 1 214 ? 1.486 39.469 12.32 1 96.94 214 HIS B C 1
ATOM 5318 O O . HIS B 1 214 ? 1.904 38.406 11.844 1 96.94 214 HIS B O 1
ATOM 5324 N N . SER B 1 215 ? 2.232 40.188 13.195 1 95.69 215 SER B N 1
ATOM 5325 C CA . SER B 1 215 ? 3.67 39.969 13.336 1 95.69 215 SER B CA 1
ATOM 5326 C C . SER B 1 215 ? 3.98 38.625 13.992 1 95.69 215 SER B C 1
ATOM 5328 O O . SER B 1 215 ? 5.051 38.062 13.773 1 95.69 215 SER B O 1
ATOM 5330 N N . ASN B 1 216 ? 3.043 38.094 14.828 1 97.81 216 ASN B N 1
ATOM 5331 C CA . ASN B 1 216 ? 3.314 36.875 15.539 1 97.81 216 ASN B CA 1
ATOM 5332 C C . ASN B 1 216 ? 2.9 35.656 14.711 1 97.81 216 ASN B C 1
ATOM 5334 O O . ASN B 1 216 ? 2.893 34.531 15.219 1 97.81 216 ASN B O 1
ATOM 5338 N N . VAL B 1 217 ? 2.459 35.875 13.445 1 98.5 217 VAL B N 1
ATOM 5339 C CA . VAL B 1 217 ? 2.307 34.812 12.477 1 98.5 217 VAL B CA 1
ATOM 5340 C C . VAL B 1 217 ? 3.559 34.688 11.609 1 98.5 217 VAL B C 1
ATOM 5342 O O . VAL B 1 217 ? 3.617 35.281 10.523 1 98.5 217 VAL B O 1
ATOM 5345 N N . VAL B 1 218 ? 4.469 33.906 12.094 1 98.44 218 VAL B N 1
ATOM 5346 C CA . VAL B 1 218 ? 5.789 33.906 11.469 1 98.44 218 VAL B CA 1
ATOM 5347 C C . VAL B 1 218 ? 5.945 32.656 10.609 1 98.44 218 VAL B C 1
ATOM 5349 O O . VAL B 1 218 ? 6.977 32.469 9.961 1 98.44 218 VAL B O 1
ATOM 5352 N N . SER B 1 219 ? 4.949 31.781 10.68 1 98.81 219 SER B N 1
ATOM 5353 C CA . SER B 1 219 ? 4.98 30.5 9.961 1 98.81 219 SER B CA 1
ATOM 5354 C C . SER B 1 219 ? 3.576 30.031 9.602 1 98.81 219 SER B C 1
ATOM 5356 O O . SER B 1 219 ? 2.596 30.484 10.203 1 98.81 219 SER B O 1
ATOM 5358 N N . MET B 1 220 ? 3.49 29.188 8.617 1 98.88 220 MET B N 1
ATOM 5359 C CA . MET B 1 220 ? 2.252 28.516 8.25 1 98.88 220 MET B CA 1
ATOM 5360 C C . MET B 1 220 ? 2.545 27.156 7.633 1 98.88 220 MET B C 1
ATOM 5362 O O . MET B 1 220 ? 3.662 26.891 7.18 1 98.88 220 MET B O 1
ATOM 5366 N N . ALA B 1 221 ? 1.583 26.297 7.652 1 98.88 221 ALA B N 1
ATOM 5367 C CA . ALA B 1 221 ? 1.771 24.938 7.156 1 98.88 221 ALA B CA 1
ATOM 5368 C C . ALA B 1 221 ? 1.066 24.734 5.82 1 98.88 221 ALA B C 1
ATOM 5370 O O . ALA B 1 221 ? -0.041 25.234 5.613 1 98.88 221 ALA B O 1
ATOM 5371 N N . LEU B 1 222 ? 1.658 23.859 4.996 1 98.81 222 LEU B N 1
ATOM 5372 C CA . LEU B 1 222 ? 1.098 23.578 3.678 1 98.81 222 LEU B CA 1
ATOM 5373 C C . LEU B 1 222 ? -0.133 22.688 3.789 1 98.81 222 LEU B C 1
ATOM 5375 O O . LEU B 1 222 ? -1.135 22.922 3.107 1 98.81 222 LEU B O 1
ATOM 5379 N N . ARG B 1 223 ? 0.006 21.672 4.469 1 98.5 223 ARG B N 1
ATOM 5380 C CA . ARG B 1 223 ? -1.04 20.656 4.523 1 98.5 223 ARG B CA 1
ATOM 5381 C C . ARG B 1 223 ? -0.752 19.625 5.613 1 98.5 223 ARG B C 1
ATOM 5383 O O . ARG B 1 223 ? 0.39 19.203 5.781 1 98.5 223 ARG B O 1
ATOM 5390 N N . ASN B 1 224 ? -1.789 19.266 6.32 1 98 224 ASN B N 1
ATOM 5391 C CA . ASN B 1 224 ? -1.728 18.297 7.398 1 98 224 ASN B CA 1
ATOM 5392 C C . ASN B 1 224 ? -1.866 16.859 6.871 1 98 224 ASN B C 1
ATOM 5394 O O . ASN B 1 224 ? -2.773 16.578 6.09 1 98 224 ASN B O 1
ATOM 5398 N N . GLU B 1 225 ? -1.064 15.992 7.246 1 97.81 225 GLU B N 1
ATOM 5399 C CA . GLU B 1 225 ? -1.158 14.539 7.195 1 97.81 225 GLU B CA 1
ATOM 5400 C C . GLU B 1 225 ? -1.538 14.062 5.797 1 97.81 225 GLU B C 1
ATOM 5402 O O . GLU B 1 225 ? -2.57 13.414 5.613 1 97.81 225 GLU B O 1
ATOM 5407 N N . LEU B 1 226 ? -0.678 14.305 4.859 1 98.19 226 LEU B N 1
ATOM 5408 C CA . LEU B 1 226 ? -0.798 13.68 3.545 1 98.19 226 LEU B CA 1
ATOM 5409 C C . LEU B 1 226 ? -0.693 12.164 3.65 1 98.19 226 LEU B C 1
ATOM 5411 O O . LEU B 1 226 ? 0.143 11.648 4.395 1 98.19 226 LEU B O 1
ATOM 5415 N N . ARG B 1 227 ? -1.624 11.43 2.902 1 96.88 227 ARG B N 1
ATOM 5416 C CA . ARG B 1 227 ? -1.725 9.977 3.016 1 96.88 227 ARG B CA 1
ATOM 5417 C C . ARG B 1 227 ? -2.326 9.367 1.752 1 96.88 227 ARG B C 1
ATOM 5419 O O . ARG B 1 227 ? -2.82 10.094 0.884 1 96.88 227 ARG B O 1
ATOM 5426 N N . ARG B 1 228 ? -2.223 8.102 1.687 1 94.75 228 ARG B N 1
ATOM 5427 C CA . ARG B 1 228 ? -2.75 7.402 0.52 1 94.75 228 ARG B CA 1
ATOM 5428 C C . ARG B 1 228 ? -4.27 7.512 0.456 1 94.75 228 ARG B C 1
ATOM 5430 O O . ARG B 1 228 ? -4.961 7.199 1.427 1 94.75 228 ARG B O 1
ATOM 5437 N N . ALA B 1 229 ? -4.766 7.914 -0.716 1 94.75 229 ALA B N 1
ATOM 5438 C CA . ALA B 1 229 ? -6.207 7.984 -0.942 1 94.75 229 ALA B CA 1
ATOM 5439 C C . ALA B 1 229 ? -6.762 6.629 -1.383 1 94.75 229 ALA B C 1
ATOM 5441 O O . ALA B 1 229 ? -6.133 5.926 -2.178 1 94.75 229 ALA B O 1
ATOM 5442 N N . ILE B 1 230 ? -7.828 6.219 -0.857 1 90.56 230 ILE B N 1
ATOM 5443 C CA . ILE B 1 230 ? -8.578 5.051 -1.308 1 90.56 230 ILE B CA 1
ATOM 5444 C C . ILE B 1 230 ? -9.938 5.484 -1.845 1 90.56 230 ILE B C 1
ATOM 5446 O O . ILE B 1 230 ? -10.727 6.098 -1.125 1 90.56 230 ILE B O 1
ATOM 5450 N N . ASN B 1 231 ? -10.172 5.238 -3.09 1 88.94 231 ASN B N 1
ATOM 5451 C CA . ASN B 1 231 ? -11.469 5.504 -3.715 1 88.94 231 ASN B CA 1
ATOM 5452 C C . ASN B 1 231 ? -12.43 4.332 -3.529 1 88.94 231 ASN B C 1
ATOM 5454 O O . ASN B 1 231 ? -12.219 3.256 -4.09 1 88.94 231 ASN B O 1
ATOM 5458 N N . MET B 1 232 ? -13.469 4.531 -2.855 1 85.44 232 MET B N 1
ATOM 5459 C CA . MET B 1 232 ? -14.359 3.439 -2.465 1 85.44 232 MET B CA 1
ATOM 5460 C C . MET B 1 232 ? -15.305 3.072 -3.605 1 85.44 232 MET B C 1
ATOM 5462 O O . MET B 1 232 ? -16.047 2.098 -3.508 1 85.44 232 MET B O 1
ATOM 5466 N N . THR B 1 233 ? -15.25 3.816 -4.695 1 84.44 233 THR B N 1
ATOM 5467 C CA . THR B 1 233 ? -16.062 3.477 -5.859 1 84.44 233 THR B CA 1
ATOM 5468 C C . THR B 1 233 ? -15.195 2.893 -6.973 1 84.44 233 THR B C 1
ATOM 5470 O O . THR B 1 233 ? -15.688 2.154 -7.828 1 84.44 233 THR B O 1
ATOM 5473 N N . ASP B 1 234 ? -13.961 3.213 -6.953 1 84.62 234 ASP B N 1
ATOM 5474 C CA . ASP B 1 234 ? -12.969 2.689 -7.891 1 84.62 234 ASP B CA 1
ATOM 5475 C C . ASP B 1 234 ? -11.656 2.363 -7.18 1 84.62 234 ASP B C 1
ATOM 5477 O O . ASP B 1 234 ? -10.734 3.176 -7.168 1 84.62 234 ASP B O 1
ATOM 5481 N N . ALA B 1 235 ? -11.57 1.188 -6.77 1 79 235 ALA B N 1
ATOM 5482 C CA . ALA B 1 235 ? -10.438 0.791 -5.938 1 79 235 ALA B CA 1
ATOM 5483 C C . ALA B 1 235 ? -9.141 0.766 -6.75 1 79 235 ALA B C 1
ATOM 5485 O O . ALA B 1 235 ? -8.047 0.761 -6.184 1 79 235 ALA B O 1
ATOM 5486 N N . GLY B 1 236 ? -9.273 0.75 -7.996 1 79.19 236 GLY B N 1
ATOM 5487 C CA . GLY B 1 236 ? -8.102 0.705 -8.867 1 79.19 236 GLY B CA 1
ATOM 5488 C C . GLY B 1 236 ? -7.547 2.078 -9.188 1 79.19 236 GLY B C 1
ATOM 5489 O O . GLY B 1 236 ? -6.457 2.195 -9.75 1 79.19 236 GLY B O 1
ATOM 5490 N N . LYS B 1 237 ? -8.258 3.066 -8.75 1 83.69 237 LYS B N 1
ATOM 5491 C CA . LYS B 1 237 ? -7.797 4.422 -9.031 1 83.69 237 LYS B CA 1
ATOM 5492 C C . LYS B 1 237 ? -6.52 4.738 -8.266 1 83.69 237 LYS B C 1
ATOM 5494 O O . LYS B 1 237 ? -6.441 4.496 -7.059 1 83.69 237 LYS B O 1
ATOM 5499 N N . THR B 1 238 ? -5.512 5.223 -8.992 1 86.81 238 THR B N 1
ATOM 5500 C CA . THR B 1 238 ? -4.27 5.672 -8.375 1 86.81 238 THR B CA 1
ATOM 5501 C C . THR B 1 238 ? -4.176 7.195 -8.398 1 86.81 238 THR B C 1
ATOM 5503 O O . THR B 1 238 ? -4.672 7.84 -9.32 1 86.81 238 THR B O 1
ATOM 5506 N N . TYR B 1 239 ? -3.594 7.754 -7.402 1 89.75 239 TYR B N 1
ATOM 5507 C CA . TYR B 1 239 ? -3.418 9.195 -7.289 1 89.75 239 TYR B CA 1
ATOM 5508 C C . TYR B 1 239 ? -1.942 9.57 -7.352 1 89.75 239 TYR B C 1
ATOM 5510 O O . TYR B 1 239 ? -1.565 10.695 -6.996 1 89.75 239 TYR B O 1
ATOM 5518 N N . ASP B 1 240 ? -1.122 8.609 -7.805 1 95.75 240 ASP B N 1
ATOM 5519 C CA . ASP B 1 240 ? 0.323 8.812 -7.844 1 95.75 240 ASP B CA 1
ATOM 5520 C C . ASP B 1 240 ? 0.867 9.172 -6.465 1 95.75 240 ASP B C 1
ATOM 5522 O O . ASP B 1 240 ? 1.548 10.188 -6.305 1 95.75 240 ASP B O 1
ATOM 5526 N N . TYR B 1 241 ? 0.402 8.414 -5.453 1 97.81 241 TYR B N 1
ATOM 5527 C CA . TYR B 1 241 ? 0.92 8.562 -4.098 1 97.81 241 TYR B CA 1
ATOM 5528 C C . TYR B 1 241 ? 2.385 8.141 -4.027 1 97.81 241 TYR B C 1
ATOM 5530 O O . TYR B 1 241 ? 2.695 6.973 -3.791 1 97.81 241 TYR B O 1
ATOM 5538 N N . ASN B 1 242 ? 3.303 9.156 -4.207 1 98.62 242 ASN B N 1
ATOM 5539 C CA . ASN B 1 242 ? 4.742 8.922 -4.191 1 98.62 242 ASN B CA 1
ATOM 5540 C C . ASN B 1 242 ? 5.52 10.211 -3.92 1 98.62 242 ASN B C 1
ATOM 5542 O O . ASN B 1 242 ? 4.93 11.281 -3.809 1 98.62 242 ASN B O 1
ATOM 5546 N N . TRP B 1 243 ? 6.879 10.133 -3.852 1 98.88 243 TRP B N 1
ATOM 5547 C CA . TRP B 1 243 ? 7.746 11.234 -3.459 1 98.88 243 TRP B CA 1
ATOM 5548 C C . TRP B 1 243 ? 7.727 12.344 -4.508 1 98.88 243 TRP B C 1
ATOM 5550 O O . TRP B 1 243 ? 7.742 13.531 -4.164 1 98.88 243 TRP B O 1
ATOM 5560 N N . VAL B 1 244 ? 7.727 11.977 -5.781 1 98.81 244 VAL B N 1
ATOM 5561 C CA . VAL B 1 244 ? 7.773 12.969 -6.852 1 98.81 244 VAL B CA 1
ATOM 5562 C C . VAL B 1 244 ? 6.566 13.898 -6.754 1 98.81 244 VAL B C 1
ATOM 5564 O O . VAL B 1 244 ? 6.707 15.117 -6.836 1 98.81 244 VAL B O 1
ATOM 5567 N N . THR B 1 245 ? 5.441 13.305 -6.527 1 98.75 245 THR B N 1
ATOM 5568 C CA . THR B 1 245 ? 4.211 14.078 -6.414 1 98.75 245 THR B CA 1
ATOM 5569 C C . THR B 1 245 ? 4.234 14.953 -5.16 1 98.75 245 THR B C 1
ATOM 5571 O O . THR B 1 245 ? 3.871 16.125 -5.211 1 98.75 245 THR B O 1
ATOM 5574 N N . LEU B 1 246 ? 4.68 14.383 -4.031 1 98.88 246 LEU B N 1
ATOM 5575 C CA . LEU B 1 246 ? 4.727 15.133 -2.781 1 98.88 246 LEU B CA 1
ATOM 5576 C C . LEU B 1 246 ? 5.629 16.359 -2.912 1 98.88 246 LEU B C 1
ATOM 5578 O O . LEU B 1 246 ? 5.199 17.484 -2.641 1 98.88 246 LEU B O 1
ATOM 5582 N N . VAL B 1 247 ? 6.82 16.125 -3.338 1 98.88 247 VAL B N 1
ATOM 5583 C CA . VAL B 1 247 ? 7.828 17.172 -3.371 1 98.88 247 VAL B CA 1
ATOM 5584 C C . VAL B 1 247 ? 7.461 18.203 -4.43 1 98.88 247 VAL B C 1
ATOM 5586 O O . VAL B 1 247 ? 7.637 19.406 -4.215 1 98.88 247 VAL B O 1
ATOM 5589 N N . GLY B 1 248 ? 6.977 17.703 -5.586 1 98.81 248 GLY B N 1
ATOM 5590 C CA . GLY B 1 248 ? 6.52 18.641 -6.613 1 98.81 248 GLY B CA 1
ATOM 5591 C C . GLY B 1 248 ? 5.441 19.578 -6.125 1 98.81 248 GLY B C 1
ATOM 5592 O O . GLY B 1 248 ? 5.527 20.797 -6.336 1 98.81 248 GLY B O 1
ATOM 5593 N N . ASN B 1 249 ? 4.453 19.062 -5.465 1 98.88 249 ASN B N 1
ATOM 5594 C CA . ASN B 1 249 ? 3.35 19.875 -4.977 1 98.88 249 ASN B CA 1
ATOM 5595 C C . ASN B 1 249 ? 3.787 20.781 -3.826 1 98.88 249 ASN B C 1
ATOM 5597 O O . ASN B 1 249 ? 3.379 21.938 -3.754 1 98.88 249 ASN B O 1
ATOM 5601 N N . ASN B 1 250 ? 4.602 20.297 -2.904 1 98.81 250 ASN B N 1
ATOM 5602 C CA . ASN B 1 250 ? 5.129 21.141 -1.838 1 98.81 250 ASN B CA 1
ATOM 5603 C C . ASN B 1 250 ? 5.938 22.312 -2.396 1 98.81 250 ASN B C 1
ATOM 5605 O O . ASN B 1 250 ? 5.848 23.438 -1.895 1 98.81 250 ASN B O 1
ATOM 5609 N N . THR B 1 251 ? 6.719 22 -3.416 1 98.88 251 THR B N 1
ATOM 5610 C CA . THR B 1 251 ? 7.52 23.031 -4.059 1 98.88 251 THR B CA 1
ATOM 5611 C C . THR B 1 251 ? 6.621 24.109 -4.672 1 98.88 251 THR B C 1
ATOM 5613 O O . THR B 1 251 ? 6.801 25.297 -4.406 1 98.88 251 THR B O 1
ATOM 5616 N N . ALA B 1 252 ? 5.66 23.656 -5.434 1 98.88 252 ALA B N 1
ATOM 5617 C CA . ALA B 1 252 ? 4.758 24.594 -6.102 1 98.88 252 ALA B CA 1
ATOM 5618 C C . ALA B 1 252 ? 3.973 25.422 -5.09 1 98.88 252 ALA B C 1
ATOM 5620 O O . ALA B 1 252 ? 3.76 26.609 -5.289 1 98.88 252 ALA B O 1
ATOM 5621 N N . ALA B 1 253 ? 3.57 24.828 -4.062 1 98.88 253 ALA B N 1
ATOM 5622 C CA . ALA B 1 253 ? 2.814 25.516 -3.027 1 98.88 253 ALA B CA 1
ATOM 5623 C C . ALA B 1 253 ? 3.689 26.547 -2.303 1 98.88 253 ALA B C 1
ATOM 5625 O O . ALA B 1 253 ? 3.23 27.641 -1.968 1 98.88 253 ALA B O 1
ATOM 5626 N N . THR B 1 254 ? 4.887 26.156 -2.045 1 98.94 254 THR B N 1
ATOM 5627 C CA . THR B 1 254 ? 5.805 27.078 -1.388 1 98.94 254 THR B CA 1
ATOM 5628 C C . THR B 1 254 ? 6.113 28.266 -2.291 1 98.94 254 THR B C 1
ATOM 5630 O O . THR B 1 254 ? 6.215 29.406 -1.817 1 98.94 254 THR B O 1
ATOM 5633 N N . ASP B 1 255 ? 6.258 27.984 -3.607 1 98.88 255 ASP B N 1
ATOM 5634 C CA . ASP B 1 255 ? 6.391 29.078 -4.57 1 98.88 255 ASP B CA 1
ATOM 5635 C C . ASP B 1 255 ? 5.199 30.031 -4.492 1 98.88 255 ASP B C 1
ATOM 5637 O O . ASP B 1 255 ? 5.371 31.25 -4.523 1 98.88 255 ASP B O 1
ATOM 5641 N N . ALA B 1 256 ? 4.051 29.453 -4.395 1 98.69 256 ALA B N 1
ATOM 5642 C CA . ALA B 1 256 ? 2.83 30.25 -4.332 1 98.69 256 ALA B CA 1
ATOM 5643 C C . ALA B 1 256 ? 2.824 31.156 -3.098 1 98.69 256 ALA B C 1
ATOM 5645 O O . ALA B 1 256 ? 2.545 32.344 -3.193 1 98.69 256 ALA B O 1
ATOM 5646 N N . ILE B 1 257 ? 3.133 30.656 -1.938 1 98.88 257 ILE B N 1
ATOM 5647 C CA . ILE B 1 257 ? 3.176 31.422 -0.697 1 98.88 257 ILE B CA 1
ATOM 5648 C C . ILE B 1 257 ? 4.258 32.5 -0.791 1 98.88 257 ILE B C 1
ATOM 5650 O O . ILE B 1 257 ? 4.016 33.656 -0.46 1 98.88 257 ILE B O 1
ATOM 5654 N N . HIS B 1 258 ? 5.434 32.094 -1.274 1 98.62 258 HIS B N 1
ATOM 5655 C CA . HIS B 1 258 ? 6.594 32.969 -1.345 1 98.62 258 HIS B CA 1
ATOM 5656 C C . HIS B 1 258 ? 6.32 34.156 -2.258 1 98.62 258 HIS B C 1
ATOM 5658 O O . HIS B 1 258 ? 6.852 35.25 -2.033 1 98.62 258 HIS B O 1
ATOM 5664 N N . SER B 1 259 ? 5.52 33.969 -3.238 1 98.06 259 SER B N 1
ATOM 5665 C CA . SER B 1 259 ? 5.211 35.031 -4.191 1 98.06 259 SER B CA 1
ATOM 5666 C C . SER B 1 259 ? 4.418 36.156 -3.535 1 98.06 259 SER B C 1
ATOM 5668 O O . SER B 1 259 ? 4.465 37.312 -3.984 1 98.06 259 SER B O 1
ATOM 5670 N N . VAL B 1 260 ? 3.727 35.875 -2.441 1 97.75 260 VAL B N 1
ATOM 5671 C CA . VAL B 1 260 ? 2.885 36.906 -1.832 1 97.75 260 VAL B CA 1
ATOM 5672 C C . VAL B 1 260 ? 3.445 37.281 -0.465 1 97.75 260 VAL B C 1
ATOM 5674 O O . VAL B 1 260 ? 3.188 38.406 0.031 1 97.75 260 VAL B O 1
ATOM 5677 N N . ASN B 1 261 ? 4.137 36.406 0.202 1 98.12 261 ASN B N 1
ATOM 5678 C CA . ASN B 1 261 ? 4.719 36.625 1.521 1 98.12 261 ASN B CA 1
ATOM 5679 C C . ASN B 1 261 ? 6.082 35.938 1.649 1 98.12 261 ASN B C 1
ATOM 5681 O O . ASN B 1 261 ? 6.207 34.906 2.279 1 98.12 261 ASN B O 1
ATOM 5685 N N . PRO B 1 262 ? 7.117 36.531 1.132 1 97.75 262 PRO B N 1
ATOM 5686 C CA . PRO B 1 262 ? 8.445 35.906 1.146 1 97.75 262 PRO B CA 1
ATOM 5687 C C . PRO B 1 262 ? 9.062 35.844 2.541 1 97.75 262 PRO B C 1
ATOM 5689 O O . PRO B 1 262 ? 10.094 35.219 2.744 1 97.75 262 PRO B O 1
ATOM 5692 N N . ASP B 1 263 ? 8.43 36.531 3.541 1 97.12 263 ASP B N 1
ATOM 5693 C CA . ASP B 1 263 ? 9 36.656 4.879 1 97.12 263 ASP B CA 1
ATOM 5694 C C . ASP B 1 263 ? 8.562 35.469 5.758 1 97.12 263 ASP B C 1
ATOM 5696 O O . ASP B 1 263 ? 9.156 35.219 6.809 1 97.12 263 ASP B O 1
ATOM 5700 N N . ILE B 1 264 ? 7.562 34.75 5.414 1 98.38 264 ILE B N 1
ATOM 5701 C CA . ILE B 1 264 ? 6.945 33.75 6.305 1 98.38 264 ILE B CA 1
ATOM 5702 C C . ILE B 1 264 ? 7.641 32.406 6.141 1 98.38 264 ILE B C 1
ATOM 5704 O O . ILE B 1 264 ? 8.062 32.062 5.039 1 98.38 264 ILE B O 1
ATOM 5708 N N . LEU B 1 265 ? 7.836 31.672 7.27 1 98.88 265 LEU B N 1
ATOM 5709 C CA . LEU B 1 265 ? 8.289 30.297 7.211 1 98.88 265 LEU B CA 1
ATOM 5710 C C . LEU B 1 265 ? 7.16 29.375 6.754 1 98.88 265 LEU B C 1
ATOM 5712 O O . LEU B 1 265 ? 5.988 29.625 7.043 1 98.88 265 LEU B O 1
ATOM 5716 N N . VAL B 1 266 ? 7.59 28.312 6.082 1 98.94 266 VAL B N 1
ATOM 5717 C CA . VAL B 1 266 ? 6.637 27.328 5.605 1 98.94 266 VAL B CA 1
ATOM 5718 C C . VAL B 1 266 ? 7.039 25.938 6.113 1 98.94 266 VAL B C 1
ATOM 5720 O O . VAL B 1 266 ? 8.195 25.531 5.961 1 98.94 266 VAL B O 1
ATOM 5723 N N . THR B 1 267 ? 6.074 25.219 6.723 1 98.88 267 THR B N 1
ATOM 5724 C CA . THR B 1 267 ? 6.398 23.859 7.172 1 98.88 267 THR B CA 1
ATOM 5725 C C . THR B 1 267 ? 5.953 22.828 6.141 1 98.88 267 THR B C 1
ATOM 5727 O O . THR B 1 267 ? 4.891 22.969 5.539 1 98.88 267 THR B O 1
ATOM 5730 N N . TRP B 1 268 ? 6.812 21.828 5.867 1 98.81 268 TRP B N 1
ATOM 5731 C CA . TRP B 1 268 ? 6.566 20.734 4.938 1 98.81 268 TRP B CA 1
ATOM 5732 C C . TRP B 1 268 ? 6.188 19.469 5.684 1 98.81 268 TRP B C 1
ATOM 5734 O O . TRP B 1 268 ? 6.957 18.969 6.508 1 98.81 268 TRP B O 1
ATOM 5744 N N . SER B 1 269 ? 5.012 18.969 5.371 1 97.81 269 SER B N 1
ATOM 5745 C CA . SER B 1 269 ? 4.605 17.656 5.852 1 97.81 269 SER B CA 1
ATOM 5746 C C . SER B 1 269 ? 5.145 16.547 4.957 1 97.81 269 SER B C 1
ATOM 5748 O O . SER B 1 269 ? 5.391 16.766 3.768 1 97.81 269 SER B O 1
ATOM 5750 N N . GLY B 1 270 ? 5.27 15.383 5.551 1 98.12 270 GLY B N 1
ATOM 5751 C CA . GLY B 1 270 ? 5.812 14.258 4.812 1 98.12 270 GLY B CA 1
ATOM 5752 C C . GLY B 1 270 ? 4.758 13.234 4.426 1 98.12 270 GLY B C 1
ATOM 5753 O O . GLY B 1 270 ? 3.568 13.555 4.363 1 98.12 270 GLY B O 1
ATOM 5754 N N . MET B 1 271 ? 5.297 12.047 4.027 1 98.19 271 MET B N 1
ATOM 5755 C CA . MET B 1 271 ? 4.469 10.906 3.635 1 98.19 271 MET B CA 1
ATOM 5756 C C . MET B 1 271 ? 3.861 10.234 4.859 1 98.19 271 MET B C 1
ATOM 5758 O O . MET B 1 271 ? 4.266 10.508 5.992 1 98.19 271 MET B O 1
ATOM 5762 N N . GLN B 1 272 ? 2.854 9.398 4.648 1 96.94 272 GLN B N 1
ATOM 5763 C CA . GLN B 1 272 ? 2.357 8.484 5.672 1 96.94 272 GLN B CA 1
ATOM 5764 C C . GLN B 1 272 ? 1.866 9.242 6.898 1 96.94 272 GLN B C 1
ATOM 5766 O O . GLN B 1 272 ? 2.332 9 8.016 1 96.94 272 GLN B O 1
ATOM 5771 N N . TYR B 1 273 ? 0.917 10.242 6.668 1 97.69 273 TYR B N 1
ATOM 5772 C CA . TYR B 1 273 ? 0.347 11.023 7.758 1 97.69 273 TYR B CA 1
ATOM 5773 C C . TYR B 1 273 ? 1.413 11.883 8.422 1 97.69 273 TYR B C 1
ATOM 5775 O O . TYR B 1 273 ? 1.422 12.031 9.648 1 97.69 273 TYR B O 1
ATOM 5783 N N . ASP B 1 274 ? 2.338 12.32 7.613 1 98.06 274 ASP B N 1
ATOM 5784 C CA . ASP B 1 274 ? 3.389 13.227 8.062 1 98.06 274 ASP B CA 1
ATOM 5785 C C . ASP B 1 274 ? 4.391 12.508 8.961 1 98.06 274 ASP B C 1
ATOM 5787 O O . ASP B 1 274 ? 4.836 13.062 9.969 1 98.06 274 ASP B O 1
ATOM 5791 N N . GLU B 1 275 ? 4.746 11.258 8.602 1 98.44 275 GLU B N 1
ATOM 5792 C CA . GLU B 1 275 ? 5.633 10.484 9.461 1 98.44 275 GLU B CA 1
ATOM 5793 C C . GLU B 1 275 ? 6.941 10.156 8.75 1 98.44 275 GLU B C 1
ATOM 5795 O O . GLU B 1 275 ? 7.816 9.492 9.32 1 98.44 275 GLU B O 1
ATOM 5800 N N . ASP B 1 276 ? 7.059 10.633 7.512 1 98.75 276 ASP B N 1
ATOM 5801 C CA . ASP B 1 276 ? 8.25 10.25 6.762 1 98.75 276 ASP B CA 1
ATOM 5802 C C . ASP B 1 276 ? 8.68 11.367 5.809 1 98.75 276 ASP B C 1
ATOM 5804 O O . ASP B 1 276 ? 7.934 11.742 4.906 1 98.75 276 ASP B O 1
ATOM 5808 N N . LEU B 1 277 ? 9.852 11.898 6 1 98.88 277 LEU B N 1
ATOM 5809 C CA . LEU B 1 277 ? 10.484 12.875 5.121 1 98.88 277 LEU B CA 1
ATOM 5810 C C . LEU B 1 277 ? 11.867 12.398 4.688 1 98.88 277 LEU B C 1
ATOM 5812 O O . LEU B 1 277 ? 12.703 13.203 4.266 1 98.88 277 LEU B O 1
ATOM 5816 N N . SER B 1 278 ? 12.094 11.102 4.742 1 98.75 278 SER B N 1
ATOM 5817 C CA . SER B 1 278 ? 13.414 10.508 4.609 1 98.75 278 SER B CA 1
ATOM 5818 C C . SER B 1 278 ? 14.023 10.805 3.244 1 98.75 278 SER B C 1
ATOM 5820 O O . SER B 1 278 ? 15.211 11.141 3.146 1 98.75 278 SER B O 1
ATOM 5822 N N . ALA B 1 279 ? 13.234 10.703 2.154 1 98.75 279 ALA B N 1
ATOM 5823 C CA . ALA B 1 279 ? 13.781 10.914 0.816 1 98.75 279 ALA B CA 1
ATOM 5824 C C . ALA B 1 279 ? 14.25 12.352 0.637 1 98.75 279 ALA B C 1
ATOM 5826 O O . ALA B 1 279 ? 15.266 12.602 -0.02 1 98.75 279 ALA B O 1
ATOM 5827 N N . VAL B 1 280 ? 13.539 13.273 1.239 1 98.81 280 VAL B N 1
ATOM 5828 C CA . VAL B 1 280 ? 13.836 14.695 1.117 1 98.81 280 VAL B CA 1
ATOM 5829 C C . VAL B 1 280 ? 15.086 15.039 1.924 1 98.81 280 VAL B C 1
ATOM 5831 O O . VAL B 1 280 ? 16.031 15.617 1.393 1 98.81 280 VAL B O 1
ATOM 5834 N N . THR B 1 281 ? 15.141 14.641 3.193 1 98.81 281 THR B N 1
ATOM 5835 C CA . THR B 1 281 ? 16.219 15.055 4.086 1 98.81 281 THR B CA 1
ATOM 5836 C C . THR B 1 281 ? 17.516 14.352 3.723 1 98.81 281 THR B C 1
ATOM 5838 O O . THR B 1 281 ? 18.609 14.906 3.908 1 98.81 281 THR B O 1
ATOM 5841 N N . SER B 1 282 ? 17.438 13.125 3.182 1 98.69 282 SER B N 1
ATOM 5842 C CA . SER B 1 282 ? 18.641 12.352 2.881 1 98.69 282 SER B CA 1
ATOM 5843 C C . SER B 1 282 ? 19.047 12.516 1.422 1 98.69 282 SER B C 1
ATOM 5845 O O . SER B 1 282 ? 20.047 11.93 0.982 1 98.69 282 SER B O 1
ATOM 5847 N N . GLY B 1 283 ? 18.359 13.266 0.663 1 98.56 283 GLY B N 1
ATOM 5848 C CA . GLY B 1 283 ? 18.734 13.523 -0.721 1 98.56 283 GLY B CA 1
ATOM 5849 C C . GLY B 1 283 ? 18.641 12.289 -1.596 1 98.56 283 GLY B C 1
ATOM 5850 O O . GLY B 1 283 ? 19.531 12.039 -2.41 1 98.56 283 GLY B O 1
ATOM 5851 N N . LEU B 1 284 ? 17.641 11.469 -1.407 1 98.44 284 LEU B N 1
ATOM 5852 C CA . LEU B 1 284 ? 17.484 10.25 -2.191 1 98.44 284 LEU B CA 1
ATOM 5853 C C . LEU B 1 284 ? 16.797 10.547 -3.518 1 98.44 284 LEU B C 1
ATOM 5855 O O . LEU B 1 284 ? 16.172 11.594 -3.68 1 98.44 284 LEU B O 1
ATOM 5859 N N . ASN B 1 285 ? 17 9.648 -4.508 1 98.62 285 ASN B N 1
ATOM 5860 C CA . ASN B 1 285 ? 16.266 9.727 -5.758 1 98.62 285 ASN B CA 1
ATOM 5861 C C . ASN B 1 285 ? 14.766 9.562 -5.531 1 98.62 285 ASN B C 1
ATOM 5863 O O . ASN B 1 285 ? 14.305 8.469 -5.199 1 98.62 285 ASN B O 1
ATOM 5867 N N . LEU B 1 286 ? 14.023 10.641 -5.754 1 98.88 286 LEU B N 1
ATOM 5868 C CA . LEU B 1 286 ? 12.594 10.672 -5.469 1 98.88 286 LEU B CA 1
ATOM 5869 C C . LEU B 1 286 ? 11.844 9.633 -6.301 1 98.88 286 LEU B C 1
ATOM 5871 O O . LEU B 1 286 ? 10.734 9.234 -5.949 1 98.88 286 LEU B O 1
ATOM 5875 N N . ARG B 1 287 ? 12.398 9.148 -7.363 1 98.38 287 ARG B N 1
ATOM 5876 C CA . ARG B 1 287 ? 11.734 8.203 -8.258 1 98.38 287 ARG B CA 1
ATOM 5877 C C . ARG B 1 287 ? 11.789 6.789 -7.691 1 98.38 287 ARG B C 1
ATOM 5879 O O . ARG B 1 287 ? 10.953 5.945 -8.039 1 98.38 287 ARG B O 1
ATOM 5886 N N . THR B 1 288 ? 12.758 6.496 -6.844 1 97.81 288 THR B N 1
ATOM 5887 C CA . THR B 1 288 ? 12.984 5.109 -6.453 1 97.81 288 THR B CA 1
ATOM 5888 C C . THR B 1 288 ? 13.148 4.992 -4.941 1 97.81 288 THR B C 1
ATOM 5890 O O . THR B 1 288 ? 13.258 3.887 -4.406 1 97.81 288 THR B O 1
ATOM 5893 N N . ALA B 1 289 ? 13.133 6.152 -4.184 1 98.12 289 ALA B N 1
ATOM 5894 C CA . ALA B 1 289 ? 13.352 6.129 -2.738 1 98.12 289 ALA B CA 1
ATOM 5895 C C . ALA B 1 289 ? 12.32 5.246 -2.043 1 98.12 289 ALA B C 1
ATOM 5897 O O . ALA B 1 289 ? 11.164 5.191 -2.459 1 98.12 289 ALA B O 1
ATOM 5898 N N . PRO B 1 290 ? 12.805 4.531 -0.92 1 96.38 290 PRO B N 1
ATOM 5899 C CA . PRO B 1 290 ? 11.836 3.74 -0.16 1 96.38 290 PRO B CA 1
ATOM 5900 C C . PRO B 1 290 ? 10.633 4.566 0.302 1 96.38 290 PRO B C 1
ATOM 5902 O O . PRO B 1 290 ? 10.781 5.742 0.64 1 96.38 290 PRO B O 1
ATOM 5905 N N . CYS B 1 291 ? 9.5 3.975 0.294 1 96.44 291 CYS B N 1
ATOM 5906 C CA . CYS B 1 291 ? 8.258 4.641 0.659 1 96.44 291 CYS B CA 1
ATOM 5907 C C . CYS B 1 291 ? 7.195 3.629 1.066 1 96.44 291 CYS B C 1
ATOM 5909 O O . CYS B 1 291 ? 6.938 2.666 0.342 1 96.44 291 CYS B O 1
ATOM 5911 N N . TYR B 1 292 ? 6.602 3.816 2.232 1 97.25 292 TYR B N 1
ATOM 5912 C CA . TYR B 1 292 ? 5.598 2.898 2.762 1 97.25 292 TYR B CA 1
ATOM 5913 C C . TYR B 1 292 ? 4.301 2.99 1.97 1 97.25 292 TYR B C 1
ATOM 5915 O O . TYR B 1 292 ? 3.631 4.027 1.98 1 97.25 292 TYR B O 1
ATOM 5923 N N . LYS B 1 293 ? 3.961 1.94 1.237 1 95.38 293 LYS B N 1
ATOM 5924 C CA . LYS B 1 293 ? 2.725 1.707 0.497 1 95.38 293 LYS B CA 1
ATOM 5925 C C . LYS B 1 293 ? 2.531 2.756 -0.595 1 95.38 293 LYS B C 1
ATOM 5927 O O . LYS B 1 293 ? 1.407 3.188 -0.856 1 95.38 293 LYS B O 1
ATOM 5932 N N . CYS B 1 294 ? 3.574 3.248 -1.176 1 96.88 294 CYS B N 1
ATOM 5933 C CA . CYS B 1 294 ? 3.527 4.234 -2.25 1 96.88 294 CYS B CA 1
ATOM 5934 C C . CYS B 1 294 ? 3.293 3.562 -3.598 1 96.88 294 CYS B C 1
ATOM 5936 O O . CYS B 1 294 ? 3.535 2.363 -3.748 1 96.88 294 CYS B O 1
ATOM 5938 N N . ASP B 1 295 ? 2.74 4.344 -4.512 1 96.62 295 ASP B N 1
ATOM 5939 C CA . ASP B 1 295 ? 2.678 3.912 -5.906 1 96.62 295 ASP B CA 1
ATOM 5940 C C . ASP B 1 295 ? 4.059 3.953 -6.555 1 96.62 295 ASP B C 1
ATOM 5942 O O . ASP B 1 295 ? 4.789 4.938 -6.414 1 96.62 295 ASP B O 1
ATOM 5946 N N . ALA B 1 296 ? 4.391 2.908 -7.184 1 96.19 296 ALA B N 1
ATOM 5947 C CA . ALA B 1 296 ? 5.699 2.832 -7.824 1 96.19 296 ALA B CA 1
ATOM 5948 C C . ALA B 1 296 ? 5.754 3.717 -9.07 1 96.19 296 ALA B C 1
ATOM 5950 O O . ALA B 1 296 ? 4.73 3.939 -9.719 1 96.19 296 ALA B O 1
ATOM 5951 N N . ILE B 1 297 ? 6.898 4.266 -9.266 1 97.19 297 ILE B N 1
ATOM 5952 C CA . ILE B 1 297 ? 7.258 4.801 -10.57 1 97.19 297 ILE B CA 1
ATOM 5953 C C . ILE B 1 297 ? 8.047 3.756 -11.359 1 97.19 297 ILE B C 1
ATOM 5955 O O . ILE B 1 297 ? 9.25 3.607 -11.172 1 97.19 297 ILE B O 1
ATOM 5959 N N . ARG B 1 298 ? 7.457 3.064 -12.266 1 95.81 298 ARG B N 1
ATOM 5960 C CA . ARG B 1 298 ? 7.945 1.818 -12.844 1 95.81 298 ARG B CA 1
ATOM 5961 C C . ARG B 1 298 ? 9.266 2.035 -13.586 1 95.81 298 ARG B C 1
ATOM 5963 O O . ARG B 1 298 ? 10.141 1.17 -13.562 1 95.81 298 ARG B O 1
ATOM 5970 N N . ASP B 1 299 ? 9.359 3.223 -14.273 1 96.88 299 ASP B N 1
ATOM 5971 C CA . ASP B 1 299 ? 10.562 3.475 -15.047 1 96.88 299 ASP B CA 1
ATOM 5972 C C . ASP B 1 299 ? 11.547 4.348 -14.273 1 96.88 299 ASP B C 1
ATOM 5974 O O . ASP B 1 299 ? 12.398 5.008 -14.867 1 96.88 299 ASP B O 1
ATOM 5978 N N . GLY B 1 300 ? 11.352 4.402 -12.938 1 97.62 300 GLY B N 1
ATOM 5979 C CA . GLY B 1 300 ? 12.156 5.277 -12.102 1 97.62 300 GLY B CA 1
ATOM 5980 C C . GLY B 1 300 ? 13.641 5.004 -12.203 1 97.62 300 GLY B C 1
ATOM 5981 O O . GLY B 1 300 ? 14.453 5.934 -12.18 1 97.62 300 GLY B O 1
ATOM 5982 N N . TYR B 1 301 ? 14.047 3.754 -12.336 1 97.31 301 TYR B N 1
ATOM 5983 C CA . TYR B 1 301 ? 15.461 3.391 -12.398 1 97.31 301 TYR B CA 1
ATOM 5984 C C . TYR B 1 301 ? 16.047 3.734 -13.766 1 97.31 301 TYR B C 1
ATOM 5986 O O . TYR B 1 301 ? 17.266 3.883 -13.906 1 97.31 301 TYR B O 1
ATOM 5994 N N . ALA B 1 302 ? 15.195 3.791 -14.75 1 96.69 302 ALA B N 1
ATOM 5995 C CA . ALA B 1 302 ? 15.656 4.051 -16.109 1 96.69 302 ALA B CA 1
ATOM 5996 C C . ALA B 1 302 ? 15.797 5.551 -16.359 1 96.69 302 ALA B C 1
ATOM 5998 O O . ALA B 1 302 ? 16.406 5.965 -17.344 1 96.69 302 ALA B O 1
ATOM 5999 N N . GLN B 1 303 ? 15.281 6.379 -15.523 1 97.19 303 GLN B N 1
ATOM 6000 C CA . GLN B 1 303 ? 15.305 7.828 -15.68 1 97.19 303 GLN B CA 1
ATOM 6001 C C . GLN B 1 303 ? 16.453 8.445 -14.883 1 97.19 303 GLN B C 1
ATOM 6003 O O . GLN B 1 303 ? 16.984 7.824 -13.961 1 97.19 303 GLN B O 1
ATOM 6008 N N . GLU B 1 304 ? 16.812 9.625 -15.32 1 97.25 304 GLU B N 1
ATOM 6009 C CA . GLU B 1 304 ? 17.766 10.383 -14.523 1 97.25 304 GLU B CA 1
ATOM 6010 C C . GLU B 1 304 ? 17.25 10.602 -13.102 1 97.25 304 GLU B C 1
ATOM 6012 O O . GLU B 1 304 ? 16.078 10.898 -12.898 1 97.25 304 GLU B O 1
ATOM 6017 N N . PRO B 1 305 ? 18.125 10.383 -12.133 1 97.81 305 PRO B N 1
ATOM 6018 C CA . PRO B 1 305 ? 17.688 10.594 -10.75 1 97.81 305 PRO B CA 1
ATOM 6019 C C . PRO B 1 305 ? 17.125 11.984 -10.516 1 97.81 305 PRO B C 1
ATOM 6021 O O . PRO B 1 305 ? 17.625 12.969 -11.07 1 97.81 305 PRO B O 1
ATOM 6024 N N . LEU B 1 306 ? 16.047 12.078 -9.82 1 98.62 306 LEU B N 1
ATOM 6025 C CA . LEU B 1 306 ? 15.422 13.32 -9.375 1 98.62 306 LEU B CA 1
ATOM 6026 C C . LEU B 1 306 ? 15.664 13.555 -7.891 1 98.62 306 LEU B C 1
ATOM 6028 O O . LEU B 1 306 ? 15.07 12.875 -7.047 1 98.62 306 LEU B O 1
ATOM 6032 N N . ILE B 1 307 ? 16.562 14.453 -7.559 1 98.62 307 ILE B N 1
ATOM 6033 C CA . ILE B 1 307 ? 16.953 14.734 -6.18 1 98.62 307 ILE B CA 1
ATOM 6034 C C . ILE B 1 307 ? 16.484 16.125 -5.781 1 98.62 307 ILE B C 1
ATOM 6036 O O . ILE B 1 307 ? 16.734 17.109 -6.5 1 98.62 307 ILE B O 1
ATOM 6040 N N . PHE B 1 308 ? 15.758 16.25 -4.719 1 98.75 308 PHE B N 1
ATOM 6041 C CA . PHE B 1 308 ? 15.352 17.547 -4.203 1 98.75 308 PHE B CA 1
ATOM 6042 C C . PHE B 1 308 ? 16.5 18.219 -3.467 1 98.75 308 PHE B C 1
ATOM 6044 O O . PHE B 1 308 ? 17.172 17.594 -2.643 1 98.75 308 PHE B O 1
ATOM 6051 N N . ASN B 1 309 ? 16.672 19.438 -3.795 1 98 309 ASN B N 1
ATOM 6052 C CA . ASN B 1 309 ? 17.672 20.266 -3.125 1 98 309 ASN B CA 1
ATOM 6053 C C . ASN B 1 309 ? 17.078 21.609 -2.691 1 98 309 ASN B C 1
ATOM 6055 O O . ASN B 1 309 ? 16.766 22.453 -3.529 1 98 309 ASN B O 1
ATOM 6059 N N . LEU B 1 310 ? 17.047 21.75 -1.385 1 98 310 LEU B N 1
ATOM 6060 C CA . LEU B 1 310 ? 16.438 22.953 -0.818 1 98 310 LEU B CA 1
ATOM 6061 C C . LEU B 1 310 ? 17.219 24.203 -1.246 1 98 310 LEU B C 1
ATOM 6063 O O . LEU B 1 310 ? 16.625 25.25 -1.456 1 98 310 LEU B O 1
ATOM 6067 N N . THR B 1 311 ? 18.484 24.141 -1.498 1 97.19 311 THR B N 1
ATOM 6068 C CA . THR B 1 311 ? 19.359 25.281 -1.784 1 97.19 311 THR B CA 1
ATOM 6069 C C . THR B 1 311 ? 19.047 25.859 -3.162 1 97.19 311 THR B C 1
ATOM 6071 O O . THR B 1 311 ? 19.438 26.984 -3.471 1 97.19 311 THR B O 1
ATOM 6074 N N . ASP B 1 312 ? 18.375 25.109 -3.977 1 97.69 312 ASP B N 1
ATOM 6075 C CA . ASP B 1 312 ? 18.094 25.531 -5.352 1 97.69 312 ASP B CA 1
ATOM 6076 C C . ASP B 1 312 ? 16.922 26.5 -5.41 1 97.69 312 ASP B C 1
ATOM 6078 O O . ASP B 1 312 ? 16.609 27.031 -6.477 1 97.69 312 ASP B O 1
ATOM 6082 N N . HIS B 1 313 ? 16.328 26.797 -4.305 1 98.38 313 HIS B N 1
ATOM 6083 C CA . HIS B 1 313 ? 15.086 27.578 -4.297 1 98.38 313 HIS B CA 1
ATOM 6084 C C . HIS B 1 313 ? 15.297 28.922 -3.623 1 98.38 313 HIS B C 1
ATOM 6086 O O . HIS B 1 313 ? 16.109 29.047 -2.697 1 98.38 313 HIS B O 1
ATOM 6092 N N . ALA B 1 314 ? 14.453 29.938 -4.012 1 98.19 314 ALA B N 1
ATOM 6093 C CA . ALA B 1 314 ? 14.508 31.266 -3.418 1 98.19 314 ALA B CA 1
ATOM 6094 C C . ALA B 1 314 ? 14.094 31.234 -1.949 1 98.19 314 ALA B C 1
ATOM 6096 O O . ALA B 1 314 ? 14.422 32.156 -1.186 1 98.19 314 ALA B O 1
ATOM 6097 N N . TRP B 1 315 ? 13.422 30.266 -1.603 1 98.62 315 TRP B N 1
ATOM 6098 C CA . TRP B 1 315 ? 12.914 30.125 -0.242 1 98.62 315 TRP B CA 1
ATOM 6099 C C . TRP B 1 315 ? 13.727 29.078 0.526 1 98.62 315 TRP B C 1
ATOM 6101 O O . TRP B 1 315 ? 13.195 28.406 1.416 1 98.62 315 TRP B O 1
ATOM 6111 N N . ALA B 1 316 ? 14.992 28.922 0.304 1 98.5 316 ALA B N 1
ATOM 6112 C CA . ALA B 1 316 ? 15.859 27.906 0.893 1 98.5 316 ALA B CA 1
ATOM 6113 C C . ALA B 1 316 ? 15.953 28.078 2.406 1 98.5 316 ALA B C 1
ATOM 6115 O O . ALA B 1 316 ? 16.188 27.109 3.133 1 98.5 316 ALA B O 1
ATOM 6116 N N . ASP B 1 317 ? 15.805 29.281 2.914 1 98.62 317 ASP B N 1
ATOM 6117 C CA . ASP B 1 317 ? 15.922 29.531 4.348 1 98.62 317 ASP B CA 1
ATOM 6118 C C . ASP B 1 317 ? 14.547 29.766 4.977 1 98.62 317 ASP B C 1
ATOM 6120 O O . ASP B 1 317 ? 14.445 30.406 6.031 1 98.62 317 ASP B O 1
ATOM 6124 N N . LYS B 1 318 ? 13.516 29.281 4.27 1 98.88 318 LYS B N 1
ATOM 6125 C CA . LYS B 1 318 ? 12.156 29.531 4.754 1 98.88 318 LYS B CA 1
ATOM 6126 C C . LYS B 1 318 ? 11.422 28.219 5.035 1 98.88 318 LYS B C 1
ATOM 6128 O O . LYS B 1 318 ? 10.273 28.234 5.484 1 98.88 318 LYS B O 1
ATOM 6133 N N . VAL B 1 319 ? 12.055 27.047 4.875 1 98.88 319 VAL B N 1
ATOM 6134 C CA . VAL B 1 319 ? 11.359 25.766 5.023 1 98.88 319 VAL B CA 1
ATOM 6135 C C . VAL B 1 319 ? 11.727 25.125 6.359 1 98.88 319 VAL B C 1
ATOM 6137 O O . VAL B 1 319 ? 12.898 25.109 6.738 1 98.88 319 VAL B O 1
ATOM 6140 N N . VAL B 1 320 ? 10.758 24.719 7.094 1 98.94 320 VAL B N 1
ATOM 6141 C CA . VAL B 1 320 ? 10.859 23.891 8.289 1 98.94 320 VAL B CA 1
ATOM 6142 C C . VAL B 1 320 ? 10.148 22.562 8.055 1 98.94 320 VAL B C 1
ATOM 6144 O O . VAL B 1 320 ? 9.008 22.531 7.586 1 98.94 320 VAL B O 1
ATOM 6147 N N . TYR B 1 321 ? 10.844 21.438 8.336 1 98.88 321 TYR B N 1
ATOM 6148 C CA . TYR B 1 321 ? 10.195 20.141 8.195 1 98.88 321 TYR B CA 1
ATOM 6149 C C . TYR B 1 321 ? 9.352 19.828 9.422 1 98.88 321 TYR B C 1
ATOM 6151 O O . TYR B 1 321 ? 9.695 20.219 10.539 1 98.88 321 TYR B O 1
ATOM 6159 N N . GLU B 1 322 ? 8.258 19.219 9.25 1 98.56 322 GLU B N 1
ATOM 6160 C CA . GLU B 1 322 ? 7.426 18.812 10.383 1 98.56 322 GLU B CA 1
ATOM 6161 C C . GLU B 1 322 ? 7.086 17.312 10.305 1 98.56 322 GLU B C 1
ATOM 6163 O O . GLU B 1 322 ? 6.941 16.766 9.211 1 98.56 322 GLU B O 1
ATOM 6168 N N . LEU B 1 323 ? 6.965 16.656 11.438 1 98.81 323 LEU B N 1
ATOM 6169 C CA . LEU B 1 323 ? 6.66 15.242 11.547 1 98.81 323 LEU B CA 1
ATOM 6170 C C . LEU B 1 323 ? 5.68 14.984 12.688 1 98.81 323 LEU B C 1
ATOM 6172 O O . LEU B 1 323 ? 5.566 15.797 13.609 1 98.81 323 LEU B O 1
ATOM 6176 N N . HIS B 1 324 ? 4.949 13.883 12.547 1 98.69 324 HIS B N 1
ATOM 6177 C CA . HIS B 1 324 ? 3.99 13.398 13.539 1 98.69 324 HIS B CA 1
ATOM 6178 C C . HIS B 1 324 ? 4.379 12.016 14.055 1 98.69 324 HIS B C 1
ATOM 6180 O O . HIS B 1 324 ? 5.188 11.32 13.43 1 98.69 324 HIS B O 1
ATOM 6186 N N . LEU B 1 325 ? 3.834 11.648 15.195 1 98.12 325 LEU B N 1
ATOM 6187 C CA . LEU B 1 325 ? 3.852 10.25 15.625 1 98.12 325 LEU B CA 1
ATOM 6188 C C . LEU B 1 325 ? 2.74 9.977 16.625 1 98.12 325 LEU B C 1
ATOM 6190 O O . LEU B 1 325 ? 2.537 10.758 17.562 1 98.12 325 LEU B O 1
ATOM 6194 N N . TYR B 1 326 ? 2.061 8.883 16.406 1 97.38 326 TYR B N 1
ATOM 6195 C CA . TYR B 1 326 ? 1.016 8.414 17.312 1 97.38 326 TYR B CA 1
ATOM 6196 C C . TYR B 1 326 ? 1.182 6.926 17.609 1 97.38 326 TYR B C 1
ATOM 6198 O O . TYR B 1 326 ? 1.905 6.223 16.906 1 97.38 326 TYR B O 1
ATOM 6206 N N . SER B 1 327 ? 0.459 6.531 18.641 1 96.81 327 SER B N 1
ATOM 6207 C CA . SER B 1 327 ? 0.517 5.125 19.031 1 96.81 327 SER B CA 1
ATOM 6208 C C . SER B 1 327 ? -0.115 4.227 17.969 1 96.81 327 SER B C 1
ATOM 6210 O O . SER B 1 327 ? 0.167 3.029 17.922 1 96.81 327 SER B O 1
ATOM 6212 N N . MET B 1 328 ? -0.965 4.781 17.109 1 93.75 328 MET B N 1
ATOM 6213 C CA . MET B 1 328 ? -1.649 3.982 16.094 1 93.75 328 MET B CA 1
ATOM 6214 C C . MET B 1 328 ? -0.928 4.07 14.758 1 93.75 328 MET B C 1
ATOM 6216 O O . MET B 1 328 ? -1.426 3.574 13.742 1 93.75 328 MET B O 1
ATOM 6220 N N . SER B 1 329 ? 0.248 4.77 14.742 1 95.88 329 SER B N 1
ATOM 6221 C CA . SER B 1 329 ? 1.013 4.867 13.5 1 95.88 329 SER B CA 1
ATOM 6222 C C . SER B 1 329 ? 1.332 3.484 12.938 1 95.88 329 SER B C 1
ATOM 6224 O O . SER B 1 329 ? 1.657 2.562 13.688 1 95.88 329 SER B O 1
ATOM 6226 N N . GLU B 1 330 ? 1.313 3.326 11.641 1 93 330 GLU B N 1
ATOM 6227 C CA . GLU B 1 330 ? 1.331 2.012 11 1 93 330 GLU B CA 1
ATOM 6228 C C . GLU B 1 330 ? 2.76 1.525 10.781 1 93 330 GLU B C 1
ATOM 6230 O O . GLU B 1 330 ? 3.016 0.32 10.758 1 93 330 GLU B O 1
ATOM 6235 N N . ASP B 1 331 ? 3.682 2.365 10.57 1 94.5 331 ASP B N 1
ATOM 6236 C CA . ASP B 1 331 ? 4.957 1.933 10.008 1 94.5 331 ASP B CA 1
ATOM 6237 C C . ASP B 1 331 ? 6.117 2.33 10.914 1 94.5 331 ASP B C 1
ATOM 6239 O O . ASP B 1 331 ? 7.246 2.5 10.453 1 94.5 331 ASP B O 1
ATOM 6243 N N . LEU B 1 332 ? 5.898 2.666 12.164 1 96.44 332 LEU B N 1
ATOM 6244 C CA . LEU B 1 332 ? 6.934 2.949 13.148 1 96.44 332 LEU B CA 1
ATOM 6245 C C . LEU B 1 332 ? 6.738 2.1 14.406 1 96.44 332 LEU B C 1
ATOM 6247 O O . LEU B 1 332 ? 5.602 1.817 14.797 1 96.44 332 LEU B O 1
ATOM 6251 N N . ASP B 1 333 ? 7.867 1.731 14.984 1 96.94 333 ASP B N 1
ATOM 6252 C CA . ASP B 1 333 ? 7.801 1.058 16.281 1 96.94 333 ASP B CA 1
ATOM 6253 C C . ASP B 1 333 ? 7.445 2.041 17.391 1 96.94 333 ASP B C 1
ATOM 6255 O O . ASP B 1 333 ? 8.188 2.992 17.641 1 96.94 333 ASP B O 1
ATOM 6259 N N . VAL B 1 334 ? 6.355 1.825 18.078 1 96.56 334 VAL B N 1
ATOM 6260 C CA . VAL B 1 334 ? 5.875 2.779 19.062 1 96.56 334 VAL B CA 1
ATOM 6261 C C . VAL B 1 334 ? 6 2.176 20.469 1 96.56 334 VAL B C 1
ATOM 6263 O O . VAL B 1 334 ? 5.562 2.777 21.453 1 96.56 334 VAL B O 1
ATOM 6266 N N . ASP B 1 335 ? 6.621 0.969 20.531 1 96.19 335 ASP B N 1
ATOM 6267 C CA . ASP B 1 335 ? 6.695 0.274 21.812 1 96.19 335 ASP B CA 1
ATOM 6268 C C . ASP B 1 335 ? 8.141 0.144 22.281 1 96.19 335 ASP B C 1
ATOM 6270 O O . ASP B 1 335 ? 8.391 -0.174 23.453 1 96.19 335 ASP B O 1
ATOM 6274 N N . ASN B 1 336 ? 9.062 0.334 21.438 1 97.44 336 ASN B N 1
ATOM 6275 C CA . ASN B 1 336 ? 10.484 0.256 21.734 1 97.44 336 ASN B CA 1
ATOM 6276 C C . ASN B 1 336 ? 11.203 1.572 21.438 1 97.44 336 ASN B C 1
ATOM 6278 O O . ASN B 1 336 ? 11.516 1.862 20.281 1 97.44 336 ASN B O 1
ATOM 6282 N N . CYS B 1 337 ? 11.578 2.336 22.469 1 97.75 337 CYS B N 1
ATOM 6283 C CA . CYS B 1 337 ? 12.062 3.705 22.312 1 97.75 337 CYS B CA 1
ATOM 6284 C C . CYS B 1 337 ? 13.367 3.738 21.531 1 97.75 337 CYS B C 1
ATOM 6286 O O . CYS B 1 337 ? 13.609 4.668 20.75 1 97.75 337 CYS B O 1
ATOM 6288 N N . ASP B 1 338 ? 14.219 2.729 21.75 1 97.88 338 ASP B N 1
ATOM 6289 C CA . ASP B 1 338 ? 15.477 2.697 21 1 97.88 338 ASP B CA 1
ATOM 6290 C C . ASP B 1 338 ? 15.219 2.645 19.5 1 97.88 338 ASP B C 1
ATOM 6292 O O . ASP B 1 338 ? 15.82 3.396 18.734 1 97.88 338 ASP B O 1
ATOM 6296 N N . ILE B 1 339 ? 14.328 1.792 19.109 1 98.19 339 ILE B N 1
ATOM 6297 C CA . ILE B 1 339 ? 14 1.657 17.688 1 98.19 339 ILE B CA 1
ATOM 6298 C C . ILE B 1 339 ? 13.258 2.906 17.203 1 98.19 339 ILE B C 1
ATOM 6300 O O . ILE B 1 339 ? 13.508 3.395 16.109 1 98.19 339 ILE B O 1
ATOM 6304 N N . THR B 1 340 ? 12.359 3.434 18.047 1 98.31 340 THR B N 1
ATOM 6305 C CA . THR B 1 340 ? 11.625 4.645 17.703 1 98.31 340 THR B CA 1
ATOM 6306 C C . THR B 1 340 ? 12.586 5.789 17.391 1 98.31 340 THR B C 1
ATOM 6308 O O . THR B 1 340 ? 12.43 6.48 16.391 1 98.31 340 THR B O 1
ATOM 6311 N N . GLU B 1 341 ? 13.594 5.98 18.172 1 98.44 341 GLU B N 1
ATOM 6312 C CA . GLU B 1 341 ? 14.539 7.078 17.984 1 98.44 341 GLU B CA 1
ATOM 6313 C C . GLU B 1 341 ? 15.336 6.891 16.688 1 98.44 341 GLU B C 1
ATOM 6315 O O . GLU B 1 341 ? 15.625 7.863 15.992 1 98.44 341 GLU B O 1
ATOM 6320 N N . ALA B 1 342 ? 15.695 5.625 16.453 1 98.62 342 ALA B N 1
ATOM 6321 C CA . ALA B 1 342 ? 16.391 5.352 15.195 1 98.62 342 ALA B CA 1
ATOM 6322 C C . ALA B 1 342 ? 15.484 5.668 14 1 98.62 342 ALA B C 1
ATOM 6324 O O . ALA B 1 342 ? 15.945 6.219 13 1 98.62 342 ALA B O 1
ATOM 6325 N N . GLN B 1 343 ? 14.258 5.316 14.125 1 98.56 343 GLN B N 1
ATOM 6326 C CA . GLN B 1 343 ? 13.32 5.594 13.039 1 98.56 343 GLN B CA 1
ATOM 6327 C C . GLN B 1 343 ? 13.031 7.09 12.93 1 98.56 343 GLN B C 1
ATOM 6329 O O . GLN B 1 343 ? 12.828 7.609 11.836 1 98.56 343 GLN B O 1
ATOM 6334 N N . PHE B 1 344 ? 13.023 7.859 14.07 1 98.69 344 PHE B N 1
ATOM 6335 C CA . PHE B 1 344 ? 12.977 9.32 14.023 1 98.69 344 PHE B CA 1
ATOM 6336 C C . PHE B 1 344 ? 14.125 9.867 13.188 1 98.69 344 PHE B C 1
ATOM 6338 O O . PHE B 1 344 ? 13.914 10.688 12.289 1 98.69 344 PHE B O 1
ATOM 6345 N N . TYR B 1 345 ? 15.305 9.367 13.516 1 98.81 345 TYR B N 1
ATOM 6346 C CA . TYR B 1 345 ? 16.484 9.805 12.766 1 98.81 345 TYR B CA 1
ATOM 6347 C C . TYR B 1 345 ? 16.297 9.539 11.281 1 98.81 345 TYR B C 1
ATOM 6349 O O . TYR B 1 345 ? 16.469 10.445 10.461 1 98.81 345 TYR B O 1
ATOM 6357 N N . ARG B 1 346 ? 15.883 8.367 10.898 1 98.62 346 ARG B N 1
ATOM 6358 C CA . ARG B 1 346 ? 15.719 7.945 9.508 1 98.62 346 ARG B CA 1
ATOM 6359 C C . ARG B 1 346 ? 14.68 8.797 8.797 1 98.62 346 ARG B C 1
ATOM 6361 O O . ARG B 1 346 ? 14.867 9.164 7.633 1 98.62 346 ARG B O 1
ATOM 6368 N N . ASN B 1 347 ? 13.594 9.094 9.461 1 98.69 347 ASN B N 1
ATOM 6369 C CA . ASN B 1 347 ? 12.406 9.625 8.805 1 98.69 347 ASN B CA 1
ATOM 6370 C C . ASN B 1 347 ? 12.461 11.141 8.68 1 98.69 347 ASN B C 1
ATOM 6372 O O . ASN B 1 347 ? 11.539 11.758 8.133 1 98.69 347 ASN B O 1
ATOM 6376 N N . GLY B 1 348 ? 13.508 11.742 9.203 1 98.81 348 GLY B N 1
ATOM 6377 C CA . GLY B 1 348 ? 13.602 13.164 8.906 1 98.81 348 GLY B CA 1
ATOM 6378 C C . GLY B 1 348 ? 14.352 13.945 9.961 1 98.81 348 GLY B C 1
ATOM 6379 O O . GLY B 1 348 ? 14.938 14.992 9.672 1 98.81 348 GLY B O 1
ATOM 6380 N N . PHE B 1 349 ? 14.406 13.406 11.172 1 98.88 349 PHE B N 1
ATOM 6381 C CA . PHE B 1 349 ? 15.062 14.164 12.234 1 98.88 349 PHE B CA 1
ATOM 6382 C C . PHE B 1 349 ? 16.578 14.156 12.055 1 98.88 349 PHE B C 1
ATOM 6384 O O . PHE B 1 349 ? 17.297 14.898 12.734 1 98.88 349 PHE B O 1
ATOM 6391 N N . ASN B 1 350 ? 17.078 13.344 11.117 1 98.88 350 ASN B N 1
ATOM 6392 C CA . ASN B 1 350 ? 18.5 13.453 10.758 1 98.88 350 ASN B CA 1
ATOM 6393 C C . ASN B 1 350 ? 18.844 14.867 10.312 1 98.88 350 ASN B C 1
ATOM 6395 O O . ASN B 1 350 ? 20 15.297 10.445 1 98.88 350 ASN B O 1
ATOM 6399 N N . ALA B 1 351 ? 17.906 15.617 9.812 1 98.88 351 ALA B N 1
ATOM 6400 C CA . ALA B 1 351 ? 18.125 16.969 9.305 1 98.88 351 ALA B CA 1
ATOM 6401 C C . ALA B 1 351 ? 18.594 17.906 10.414 1 98.88 351 ALA B C 1
ATOM 6403 O O . ALA B 1 351 ? 19.109 18.984 10.148 1 98.88 351 ALA B O 1
ATOM 6404 N N . LEU B 1 352 ? 18.406 17.531 11.641 1 98.81 352 LEU B N 1
ATOM 6405 C CA . LEU B 1 352 ? 18.859 18.328 12.773 1 98.81 352 LEU B CA 1
ATOM 6406 C C . LEU B 1 352 ? 20.375 18.234 12.938 1 98.81 352 LEU B C 1
ATOM 6408 O O . LEU B 1 352 ? 20.969 19.031 13.664 1 98.81 352 LEU B O 1
ATOM 6412 N N . GLY B 1 353 ? 20.938 17.312 12.336 1 98.56 353 GLY B N 1
ATOM 6413 C CA . GLY B 1 353 ? 22.375 17.094 12.5 1 98.56 353 GLY B CA 1
ATOM 6414 C C . GLY B 1 353 ? 22.719 16.422 13.812 1 98.56 353 GLY B C 1
ATOM 6415 O O . GLY B 1 353 ? 23.812 16.625 14.344 1 98.56 353 GLY B O 1
ATOM 6416 N N . ILE B 1 354 ? 21.859 15.688 14.328 1 98.44 354 ILE B N 1
ATOM 6417 C CA . ILE B 1 354 ? 22.109 15.016 15.594 1 98.44 354 ILE B CA 1
ATOM 6418 C C . ILE B 1 354 ? 22.938 13.75 15.352 1 98.44 354 ILE B C 1
ATOM 6420 O O . ILE B 1 354 ? 23.062 13.289 14.211 1 98.44 354 ILE B O 1
ATOM 6424 N N . LYS B 1 355 ? 23.422 13.188 16.484 1 97.81 355 LYS B N 1
ATOM 6425 C CA . LYS B 1 355 ? 24.141 11.922 16.391 1 97.81 355 LYS B CA 1
ATOM 6426 C C . LYS B 1 355 ? 23.203 10.766 16.078 1 97.81 355 LYS B C 1
ATOM 6428 O O . LYS B 1 355 ? 22.078 10.719 16.609 1 97.81 355 LYS B O 1
ATOM 6433 N N . LYS B 1 356 ? 23.656 9.828 15.32 1 98.12 356 LYS B N 1
ATOM 6434 C CA . LYS B 1 356 ? 22.875 8.625 15.031 1 98.12 356 LYS B CA 1
ATOM 6435 C C . LYS B 1 356 ? 22.609 7.828 16.297 1 98.12 356 LYS B C 1
ATOM 6437 O O . LYS B 1 356 ? 23.516 7.535 17.078 1 98.12 356 LYS B O 1
ATOM 6442 N N . PRO B 1 357 ? 21.312 7.516 16.5 1 98.06 357 PRO B N 1
ATOM 6443 C CA . PRO B 1 357 ? 21.031 6.602 17.609 1 98.06 357 PRO B CA 1
ATOM 6444 C C . PRO B 1 357 ? 21.672 5.223 17.406 1 98.06 357 PRO B C 1
ATOM 6446 O O . PRO B 1 357 ? 21.875 4.793 16.281 1 98.06 357 PRO B O 1
ATOM 6449 N N . ALA B 1 358 ? 21.891 4.508 18.516 1 97.25 358 ALA B N 1
ATOM 6450 C CA . ALA B 1 358 ? 22.562 3.213 18.469 1 97.25 358 ALA B CA 1
ATOM 6451 C C . ALA B 1 358 ? 21.766 2.211 17.641 1 97.25 358 ALA B C 1
ATOM 6453 O O . ALA B 1 358 ? 22.344 1.417 16.891 1 97.25 358 ALA B O 1
ATOM 6454 N N . ALA B 1 359 ? 20.5 2.266 17.75 1 98 359 ALA B N 1
ATOM 6455 C CA . ALA B 1 359 ? 19.641 1.3 17.078 1 98 359 ALA B CA 1
ATOM 6456 C C . ALA B 1 359 ? 19.641 1.52 15.562 1 98 359 ALA B C 1
ATOM 6458 O O . ALA B 1 359 ? 19.047 0.733 14.812 1 98 359 ALA B O 1
ATOM 6459 N N . CYS B 1 360 ? 20.25 2.52 15.07 1 97.94 360 CYS B N 1
ATOM 6460 C CA . CYS B 1 360 ? 20.453 2.695 13.641 1 97.94 360 CYS B CA 1
ATOM 6461 C C . CYS B 1 360 ? 21.219 1.512 13.047 1 97.94 360 CYS B C 1
ATOM 6463 O O . CYS B 1 360 ? 21.016 1.157 11.883 1 97.94 360 CYS B O 1
ATOM 6465 N N . ASP B 1 361 ? 22.078 0.887 13.836 1 96.88 361 ASP B N 1
ATOM 6466 C CA . ASP B 1 361 ? 22.766 -0.328 13.406 1 96.88 361 ASP B CA 1
ATOM 6467 C C . ASP B 1 361 ? 21.781 -1.476 13.219 1 96.88 361 ASP B C 1
ATOM 6469 O O . ASP B 1 361 ? 21.969 -2.338 12.359 1 96.88 361 ASP B O 1
ATOM 6473 N N . THR B 1 362 ? 20.766 -1.434 14.039 1 96.12 362 THR B N 1
ATOM 6474 C CA . THR B 1 362 ? 19.75 -2.486 14.008 1 96.12 362 THR B CA 1
ATOM 6475 C C . THR B 1 362 ? 18.859 -2.326 12.781 1 96.12 362 THR B C 1
ATOM 6477 O O . THR B 1 362 ? 18.562 -3.301 12.086 1 96.12 362 THR B O 1
ATOM 6480 N N . ILE B 1 363 ? 18.375 -1.108 12.508 1 95.88 363 ILE B N 1
ATOM 6481 C CA . ILE B 1 363 ? 17.406 -0.934 11.43 1 95.88 363 ILE B CA 1
ATOM 6482 C C . ILE B 1 363 ? 18.141 -0.761 10.102 1 95.88 363 ILE B C 1
ATOM 6484 O O . ILE B 1 363 ? 17.547 -0.915 9.031 1 95.88 363 ILE B O 1
ATOM 6488 N N . ASP B 1 364 ? 19.422 -0.417 10.086 1 93.75 364 ASP B N 1
ATOM 6489 C CA . ASP B 1 364 ? 20.344 -0.331 8.945 1 93.75 364 ASP B CA 1
ATOM 6490 C C . ASP B 1 364 ? 19.734 0.516 7.824 1 93.75 364 ASP B C 1
ATOM 6492 O O . ASP B 1 364 ? 19.734 0.104 6.66 1 93.75 364 ASP B O 1
ATOM 6496 N N . ALA B 1 365 ? 19.219 1.659 8.172 1 94 365 ALA B N 1
ATOM 6497 C CA . ALA B 1 365 ? 18.562 2.51 7.176 1 94 365 ALA B CA 1
ATOM 6498 C C . ALA B 1 365 ? 18.75 3.988 7.512 1 94 365 ALA B C 1
ATOM 6500 O O . ALA B 1 365 ? 18.094 4.852 6.926 1 94 365 ALA B O 1
ATOM 6501 N N . CYS B 1 366 ? 19.594 4.27 8.508 1 98 366 CYS B N 1
ATOM 6502 C CA . CYS B 1 366 ? 19.828 5.645 8.945 1 98 366 CYS B CA 1
ATOM 6503 C C . CYS B 1 366 ? 20.844 6.34 8.055 1 98 366 CYS B C 1
ATOM 6505 O O . CYS B 1 366 ? 22.047 6.059 8.141 1 98 366 CYS B O 1
ATOM 6507 N N . LEU B 1 367 ? 20.422 7.242 7.277 1 98.19 367 LEU B N 1
ATOM 6508 C CA . LEU B 1 367 ? 21.297 8.023 6.406 1 98.19 367 LEU B CA 1
ATOM 6509 C C . LEU B 1 367 ? 21.516 9.422 6.969 1 98.19 367 LEU B C 1
ATOM 6511 O O . LEU B 1 367 ? 20.656 9.953 7.68 1 98.19 367 LEU B O 1
ATOM 6515 N N . ASP B 1 368 ? 22.625 9.984 6.613 1 98 368 ASP B N 1
ATOM 6516 C CA . ASP B 1 368 ? 22.875 11.375 6.98 1 98 368 ASP B CA 1
ATOM 6517 C C . ASP B 1 368 ? 22.031 12.32 6.121 1 98 368 ASP B C 1
ATOM 6519 O O . ASP B 1 368 ? 21.719 12.008 4.973 1 98 368 ASP B O 1
ATOM 6523 N N . ALA B 1 369 ? 21.672 13.438 6.711 1 98.56 369 ALA B N 1
ATOM 6524 C CA . ALA B 1 369 ? 20.969 14.469 5.949 1 98.56 369 ALA B CA 1
ATOM 6525 C C . ALA B 1 369 ? 21.906 15.18 4.984 1 98.56 369 ALA B C 1
ATOM 6527 O O . ALA B 1 369 ? 23.109 15.312 5.258 1 98.56 369 ALA B O 1
ATOM 6528 N N . VAL B 1 370 ? 21.359 15.688 3.9 1 98.25 370 VAL B N 1
ATOM 6529 C CA . VAL B 1 370 ? 22.156 16.391 2.898 1 98.25 370 VAL B CA 1
ATOM 6530 C C . VAL B 1 370 ? 22.281 17.859 3.279 1 98.25 370 VAL B C 1
ATOM 6532 O O . VAL B 1 370 ? 23.141 18.562 2.75 1 98.25 370 VAL B O 1
ATOM 6535 N N . ARG B 1 371 ? 21.406 18.328 4.145 1 98 371 ARG B N 1
ATOM 6536 C CA . ARG B 1 371 ? 21.406 19.688 4.66 1 98 371 ARG B CA 1
ATOM 6537 C C . ARG B 1 371 ? 20.75 19.75 6.031 1 98 371 ARG B C 1
ATOM 6539 O O . ARG B 1 371 ? 19.734 19.094 6.266 1 98 371 ARG B O 1
ATOM 6546 N N . GLN B 1 372 ? 21.391 20.531 6.891 1 98.5 372 GLN B N 1
ATOM 6547 C CA . GLN B 1 372 ? 20.688 20.766 8.148 1 98.5 372 GLN B CA 1
ATOM 6548 C C . GLN B 1 372 ? 19.5 21.703 7.938 1 98.5 372 GLN B C 1
ATOM 6550 O O . GLN B 1 372 ? 19.625 22.719 7.25 1 98.5 372 GLN B O 1
ATOM 6555 N N . THR B 1 373 ? 18.406 21.359 8.453 1 98.81 373 THR B N 1
ATOM 6556 C CA . THR B 1 373 ? 17.141 22.078 8.391 1 98.81 373 THR B CA 1
ATOM 6557 C C . THR B 1 373 ? 16.328 21.844 9.656 1 98.81 373 THR B C 1
ATOM 6559 O O . THR B 1 373 ? 16.312 20.734 10.211 1 98.81 373 THR B O 1
ATOM 6562 N N . PRO B 1 374 ? 15.695 22.906 10.203 1 98.88 374 PRO B N 1
ATOM 6563 C CA . PRO B 1 374 ? 14.867 22.656 11.383 1 98.88 374 PRO B CA 1
ATOM 6564 C C . PRO B 1 374 ? 13.766 21.641 11.133 1 98.88 374 PRO B C 1
ATOM 6566 O O . PRO B 1 374 ? 13.18 21.609 10.039 1 98.88 374 PRO B O 1
ATOM 6569 N N . VAL B 1 375 ? 13.539 20.734 12.109 1 98.94 375 VAL B N 1
ATOM 6570 C CA . VAL B 1 375 ? 12.453 19.766 12.109 1 98.94 375 VAL B CA 1
ATOM 6571 C C . VAL B 1 375 ? 11.641 19.906 13.398 1 98.94 375 VAL B C 1
ATOM 6573 O O . VAL B 1 375 ? 12.203 19.969 14.492 1 98.94 375 VAL B O 1
ATOM 6576 N N . ILE B 1 376 ? 10.344 19.969 13.289 1 98.94 376 ILE B N 1
ATOM 6577 C CA . ILE B 1 376 ? 9.5 20.094 14.469 1 98.94 376 ILE B CA 1
ATOM 6578 C C . ILE B 1 376 ? 8.547 18.891 14.539 1 98.94 376 ILE B C 1
ATOM 6580 O O . ILE B 1 376 ? 8.32 18.219 13.539 1 98.94 376 ILE B O 1
ATOM 6584 N N . MET B 1 377 ? 8.07 18.547 15.703 1 98.81 377 MET B N 1
ATOM 6585 C CA . MET B 1 377 ? 7 17.578 15.914 1 98.81 377 MET B CA 1
ATOM 6586 C C . MET B 1 377 ? 5.664 18.266 16.141 1 98.81 377 MET B C 1
ATOM 6588 O O . MET B 1 377 ? 5.312 18.594 17.266 1 98.81 377 MET B O 1
ATOM 6592 N N . SER B 1 378 ? 4.914 18.344 15.094 1 98.69 378 SER B N 1
ATOM 6593 C CA . SER B 1 378 ? 3.777 19.266 15.156 1 98.69 378 SER B CA 1
ATOM 6594 C C . SER B 1 378 ? 2.518 18.547 15.633 1 98.69 378 SER B C 1
ATOM 6596 O O . SER B 1 378 ? 1.512 19.172 15.945 1 98.69 378 SER B O 1
ATOM 6598 N N . GLU B 1 379 ? 2.604 17.156 15.664 1 98.56 379 GLU B N 1
ATOM 6599 C CA . GLU B 1 379 ? 1.483 16.422 16.266 1 98.56 379 GLU B CA 1
ATOM 6600 C C . GLU B 1 379 ? 1.954 15.156 16.953 1 98.56 379 GLU B C 1
ATOM 6602 O O . GLU B 1 379 ? 2.752 14.398 16.391 1 98.56 379 GLU B O 1
ATOM 6607 N N . PHE B 1 380 ? 1.509 14.953 18.016 1 98.62 380 PHE B N 1
ATOM 6608 C CA . PHE B 1 380 ? 1.522 13.773 18.875 1 98.62 380 PHE B CA 1
ATOM 6609 C C . PHE B 1 380 ? 0.481 13.898 19.984 1 98.62 380 PHE B C 1
ATOM 6611 O O . PHE B 1 380 ? -0.167 14.938 20.109 1 98.62 380 PHE B O 1
ATOM 6618 N N . GLY B 1 381 ? 0.264 12.867 20.734 1 98.25 381 GLY B N 1
ATOM 6619 C CA . GLY B 1 381 ? -0.707 12.977 21.812 1 98.25 381 GLY B CA 1
ATOM 6620 C C . GLY B 1 381 ? -1.064 11.641 22.438 1 98.25 381 GLY B C 1
ATOM 6621 O O . GLY B 1 381 ? -0.62 10.594 21.953 1 98.25 381 GLY B O 1
ATOM 6622 N N . HIS B 1 382 ? -1.804 11.766 23.422 1 98.06 382 HIS B N 1
ATOM 6623 C CA . HIS B 1 382 ? -2.26 10.633 24.219 1 98.06 382 HIS B CA 1
ATOM 6624 C C . HIS B 1 382 ? -3.484 11 25.047 1 98.06 382 HIS B C 1
ATOM 6626 O O . HIS B 1 382 ? -3.783 12.18 25.234 1 98.06 382 HIS B O 1
ATOM 6632 N N . ALA B 1 383 ? -4.156 9.984 25.5 1 98.06 383 ALA B N 1
ATOM 6633 C CA . ALA B 1 383 ? -5.25 10.227 26.438 1 98.06 383 ALA B CA 1
ATOM 6634 C C . ALA B 1 383 ? -4.77 11.016 27.641 1 98.06 383 ALA B C 1
ATOM 6636 O O . ALA B 1 383 ? -3.688 10.758 28.172 1 98.06 383 ALA B O 1
ATOM 6637 N N . GLN B 1 384 ? -5.621 12.023 28.141 1 98.5 384 GLN B N 1
ATOM 6638 C CA . GLN B 1 384 ? -5.273 12.875 29.266 1 98.5 384 GLN B CA 1
ATOM 6639 C C . GLN B 1 384 ? -5.836 12.312 30.578 1 98.5 384 GLN B C 1
ATOM 6641 O O . GLN B 1 384 ? -6.77 12.883 31.141 1 98.5 384 GLN B O 1
ATOM 6646 N N . ASP B 1 385 ? -5.309 11.281 31 1 98.19 385 ASP B N 1
ATOM 6647 C CA . ASP B 1 385 ? -5.609 10.57 32.219 1 98.19 385 ASP B CA 1
ATOM 6648 C C . ASP B 1 385 ? -4.352 9.938 32.812 1 98.19 385 ASP B C 1
ATOM 6650 O O . ASP B 1 385 ? -3.236 10.258 32.406 1 98.19 385 ASP B O 1
ATOM 6654 N N . ALA B 1 386 ? -4.504 9.117 33.781 1 97.88 386 ALA B N 1
ATOM 6655 C CA . ALA B 1 386 ? -3.385 8.594 34.562 1 97.88 386 ALA B CA 1
ATOM 6656 C C . ALA B 1 386 ? -2.412 7.82 33.656 1 97.88 386 ALA B C 1
ATOM 6658 O O . ALA B 1 386 ? -1.221 7.73 33.969 1 97.88 386 ALA B O 1
ATOM 6659 N N . SER B 1 387 ? -2.812 7.273 32.5 1 98 387 SER B N 1
ATOM 6660 C CA . SER B 1 387 ? -1.947 6.492 31.641 1 98 387 SER B CA 1
ATOM 6661 C C . SER B 1 387 ? -0.884 7.367 30.984 1 98 387 SER B C 1
ATOM 6663 O O . SER B 1 387 ? 0.146 6.867 30.531 1 98 387 SER B O 1
ATOM 6665 N N . LEU B 1 388 ? -1.108 8.672 30.938 1 98.25 388 LEU B N 1
ATOM 6666 C CA . LEU B 1 388 ? -0.162 9.617 30.359 1 98.25 388 LEU B CA 1
ATOM 6667 C C . LEU B 1 388 ? 1.172 9.578 31.094 1 98.25 388 LEU B C 1
ATOM 6669 O O . LEU B 1 388 ? 2.234 9.609 30.469 1 98.25 388 LEU B O 1
ATOM 6673 N N . LEU B 1 389 ? 1.128 9.438 32.406 1 97.75 389 LEU B N 1
ATOM 6674 C CA . LEU B 1 389 ? 2.295 9.625 33.25 1 97.75 389 LEU B CA 1
ATOM 6675 C C . LEU B 1 389 ? 3.271 8.461 33.094 1 97.75 389 LEU B C 1
ATOM 6677 O O . LEU B 1 389 ? 4.438 8.578 33.469 1 97.75 389 LEU B O 1
ATOM 6681 N N . ASN B 1 390 ? 2.795 7.328 32.531 1 95.88 390 ASN B N 1
ATOM 6682 C CA . ASN B 1 390 ? 3.664 6.164 32.406 1 95.88 390 ASN B CA 1
ATOM 6683 C C . ASN B 1 390 ? 3.684 5.633 30.953 1 95.88 390 ASN B C 1
ATOM 6685 O O . ASN B 1 390 ? 4.098 4.496 30.719 1 95.88 390 ASN B O 1
ATOM 6689 N N . ASP B 1 391 ? 3.191 6.43 30.078 1 97.5 391 ASP B N 1
ATOM 6690 C CA . ASP B 1 391 ? 3.133 5.977 28.688 1 97.5 391 ASP B CA 1
ATOM 6691 C C . ASP B 1 391 ? 4.523 5.938 28.062 1 97.5 391 ASP B C 1
ATOM 6693 O O . ASP B 1 391 ? 5.254 6.93 28.094 1 97.5 391 ASP B O 1
ATOM 6697 N N . THR B 1 392 ? 4.863 4.844 27.406 1 96.38 392 THR B N 1
ATOM 6698 C CA . THR B 1 392 ? 6.199 4.613 26.875 1 96.38 392 THR B CA 1
ATOM 6699 C C . THR B 1 392 ? 6.488 5.562 25.719 1 96.38 392 THR B C 1
ATOM 6701 O O . THR B 1 392 ? 7.539 6.207 25.672 1 96.38 392 THR B O 1
ATOM 6704 N N . LEU B 1 393 ? 5.59 5.652 24.812 1 98.06 393 LEU B N 1
ATOM 6705 C CA . LEU B 1 393 ? 5.82 6.477 23.625 1 98.06 393 LEU B CA 1
ATOM 6706 C C . LEU B 1 393 ? 5.914 7.949 24 1 98.06 393 LEU B C 1
ATOM 6708 O O . LEU B 1 393 ? 6.789 8.664 23.5 1 98.06 393 LEU B O 1
ATOM 6712 N N . GLN B 1 394 ? 5.016 8.414 24.875 1 98.44 394 GLN B N 1
ATOM 6713 C CA . GLN B 1 394 ? 5.043 9.82 25.266 1 98.44 394 GLN B CA 1
ATOM 6714 C C . GLN B 1 394 ? 6.336 10.156 26 1 98.44 394 GLN B C 1
ATOM 6716 O O . GLN B 1 394 ? 6.895 11.242 25.828 1 98.44 394 GLN B O 1
ATOM 6721 N N . SER B 1 395 ? 6.762 9.242 26.812 1 98.25 395 SER B N 1
ATOM 6722 C CA . SER B 1 395 ? 8.039 9.445 27.484 1 98.25 395 SER B CA 1
ATOM 6723 C C . SER B 1 395 ? 9.188 9.523 26.484 1 98.25 395 SER B C 1
ATOM 6725 O O . SER B 1 395 ? 10.086 10.352 26.609 1 98.25 395 SER B O 1
ATOM 6727 N N . CYS B 1 396 ? 9.125 8.656 25.516 1 98.38 396 CYS B N 1
ATOM 6728 C CA . CYS B 1 396 ? 10.141 8.648 24.453 1 98.38 396 CYS B CA 1
ATOM 6729 C C . CYS B 1 396 ? 10.164 9.977 23.719 1 98.38 396 CYS B C 1
ATOM 6731 O O . CYS B 1 396 ? 11.227 10.555 23.516 1 98.38 396 CYS B O 1
ATOM 6733 N N . ILE B 1 397 ? 8.992 10.477 23.344 1 98.81 397 ILE B N 1
ATOM 6734 C CA . ILE B 1 397 ? 8.867 11.734 22.609 1 98.81 397 ILE B CA 1
ATOM 6735 C C . ILE B 1 397 ? 9.383 12.883 23.469 1 98.81 397 ILE B C 1
ATOM 6737 O O . ILE B 1 397 ? 10.156 13.719 23 1 98.81 397 ILE B O 1
ATOM 6741 N N . ARG B 1 398 ? 8.977 12.898 24.719 1 98.62 398 ARG B N 1
ATOM 6742 C CA . ARG B 1 398 ? 9.406 13.945 25.641 1 98.62 398 ARG B CA 1
ATOM 6743 C C . ARG B 1 398 ? 10.922 13.969 25.766 1 98.62 398 ARG B C 1
ATOM 6745 O O . ARG B 1 398 ? 11.547 15.023 25.656 1 98.62 398 ARG B O 1
ATOM 6752 N N . ASN B 1 399 ? 11.516 12.82 25.984 1 98.25 399 ASN B N 1
ATOM 6753 C CA . ASN B 1 399 ? 12.961 12.734 26.156 1 98.25 399 ASN B CA 1
ATOM 6754 C C . ASN B 1 399 ? 13.703 13.117 24.875 1 98.25 399 ASN B C 1
ATOM 6756 O O . ASN B 1 399 ? 14.695 13.852 24.922 1 98.25 399 ASN B O 1
ATOM 6760 N N . PHE B 1 400 ? 13.266 12.656 23.781 1 98.62 400 PHE B N 1
ATOM 6761 C CA . PHE B 1 400 ? 13.898 12.922 22.5 1 98.62 400 PHE B CA 1
ATOM 6762 C C . PHE B 1 400 ? 13.844 14.406 22.156 1 98.62 400 PHE B C 1
ATOM 6764 O O . PHE B 1 400 ? 14.852 15 21.766 1 98.62 400 PHE B O 1
ATOM 6771 N N . THR B 1 401 ? 12.633 15 22.297 1 98.75 401 THR B N 1
ATOM 6772 C CA . THR B 1 401 ? 12.484 16.406 21.953 1 98.75 401 THR B CA 1
ATOM 6773 C C . THR B 1 401 ? 13.281 17.281 22.922 1 98.75 401 THR B C 1
ATOM 6775 O O . THR B 1 401 ? 13.875 18.281 22.5 1 98.75 401 THR B O 1
ATOM 6778 N N . THR B 1 402 ? 13.312 16.938 24.188 1 98.62 402 THR B N 1
ATOM 6779 C CA . THR B 1 402 ? 14.086 17.688 25.156 1 98.62 402 THR B CA 1
ATOM 6780 C C . THR B 1 402 ? 15.578 17.578 24.859 1 98.62 402 THR B C 1
ATOM 6782 O O . THR B 1 402 ? 16.281 18.594 24.828 1 98.62 402 THR B O 1
ATOM 6785 N N . ALA B 1 403 ? 16.016 16.406 24.547 1 98.25 403 ALA B N 1
ATOM 6786 C CA . ALA B 1 403 ? 17.438 16.156 24.312 1 98.25 403 ALA B CA 1
ATOM 6787 C C . ALA B 1 403 ? 17.938 16.922 23.094 1 98.25 403 ALA B C 1
ATOM 6789 O O . ALA B 1 403 ? 19.094 17.344 23.047 1 98.25 403 ALA B O 1
ATOM 6790 N N . HIS B 1 404 ? 17.062 17.172 22.156 1 98.38 404 HIS B N 1
ATOM 6791 C CA . HIS B 1 404 ? 17.516 17.75 20.906 1 98.38 404 HIS B CA 1
ATOM 6792 C C . HIS B 1 404 ? 16.891 19.125 20.656 1 98.38 404 HIS B C 1
ATOM 6794 O O . HIS B 1 404 ? 16.984 19.672 19.562 1 98.38 404 HIS B O 1
ATOM 6800 N N . ASN B 1 405 ? 16.156 19.672 21.688 1 98.12 405 ASN B N 1
ATOM 6801 C CA . ASN B 1 405 ? 15.516 20.969 21.641 1 98.12 405 ASN B CA 1
ATOM 6802 C C . ASN B 1 405 ? 14.617 21.109 20.422 1 98.12 405 ASN B C 1
ATOM 6804 O O . ASN B 1 405 ? 14.758 22.062 19.656 1 98.12 405 ASN B O 1
ATOM 6808 N N . ILE B 1 406 ? 13.766 20.125 20.266 1 98.81 406 ILE B N 1
ATOM 6809 C CA . ILE B 1 406 ? 12.859 20.062 19.125 1 98.81 406 ILE B CA 1
ATOM 6810 C C . ILE B 1 406 ? 11.555 20.766 19.469 1 98.81 406 ILE B C 1
ATOM 6812 O O . ILE B 1 406 ? 10.93 20.469 20.5 1 98.81 406 ILE B O 1
ATOM 6816 N N . SER B 1 407 ? 11.125 21.75 18.641 1 98.94 407 SER B N 1
ATOM 6817 C CA . SER B 1 407 ? 9.812 22.375 18.766 1 98.94 407 SER B CA 1
ATOM 6818 C C . SER B 1 407 ? 8.695 21.344 18.625 1 98.94 407 SER B C 1
ATOM 6820 O O . SER B 1 407 ? 8.828 20.391 17.859 1 98.94 407 SER B O 1
ATOM 6822 N N . TRP B 1 408 ? 7.609 21.547 19.391 1 98.88 408 TRP B N 1
ATOM 6823 C CA . TRP B 1 408 ? 6.535 20.562 19.281 1 98.88 408 TRP B CA 1
ATOM 6824 C C . TRP B 1 408 ? 5.188 21.188 19.625 1 98.88 408 TRP B C 1
ATOM 6826 O O . TRP B 1 408 ? 5.133 22.266 20.234 1 98.88 408 TRP B O 1
ATOM 6836 N N . ALA B 1 409 ? 4.117 20.609 19.172 1 98.88 409 ALA B N 1
ATOM 6837 C CA . ALA B 1 409 ? 2.734 20.938 19.516 1 98.88 409 ALA B CA 1
ATOM 6838 C C . ALA B 1 409 ? 1.909 19.688 19.75 1 98.88 409 ALA B C 1
ATOM 6840 O O . ALA B 1 409 ? 1.85 18.797 18.906 1 98.88 409 ALA B O 1
ATOM 6841 N N . VAL B 1 410 ? 1.275 19.609 20.891 1 98.75 410 VAL B N 1
ATOM 6842 C CA . VAL B 1 410 ? 0.492 18.438 21.266 1 98.75 410 VAL B CA 1
ATOM 6843 C C . VAL B 1 410 ? -0.911 18.547 20.672 1 98.75 410 VAL B C 1
ATOM 6845 O O . VAL B 1 410 ? -1.471 19.641 20.578 1 98.75 410 VAL B O 1
ATOM 6848 N N . TRP B 1 411 ? -1.415 17.438 20.141 1 97.69 411 TRP B N 1
ATOM 6849 C CA . TRP B 1 411 ? -2.826 17.312 19.797 1 97.69 411 TRP B CA 1
ATOM 6850 C C . TRP B 1 411 ? -3.643 16.797 20.969 1 97.69 411 TRP B C 1
ATOM 6852 O O . TRP B 1 411 ? -3.469 15.656 21.391 1 97.69 411 TRP B O 1
ATOM 6862 N N . SER B 1 412 ? -4.699 17.656 21.656 1 96.81 412 SER B N 1
ATOM 6863 C CA . SER B 1 412 ? -5.047 19.016 21.266 1 96.81 412 SER B CA 1
ATOM 6864 C C . SER B 1 412 ? -5.672 19.781 22.422 1 96.81 412 SER B C 1
ATOM 6866 O O . SER B 1 412 ? -5.719 19.281 23.547 1 96.81 412 SER B O 1
ATOM 6868 N N . LEU B 1 413 ? -6.023 21.016 22.188 1 98.5 413 LEU B N 1
ATOM 6869 C CA . LEU B 1 413 ? -6.645 21.891 23.188 1 98.5 413 LEU B CA 1
ATOM 6870 C C . LEU B 1 413 ? -8.109 21.516 23.391 1 98.5 413 LEU B C 1
ATOM 6872 O O . LEU B 1 413 ? -8.633 21.641 24.5 1 98.5 413 LEU B O 1
ATOM 6876 N N . ALA B 1 414 ? -8.766 20.984 22.438 1 97.25 414 ALA B N 1
ATOM 6877 C CA . ALA B 1 414 ? -10.227 20.953 22.359 1 97.25 414 ALA B CA 1
ATOM 6878 C C . ALA B 1 414 ? -10.789 19.781 23.156 1 97.25 414 ALA B C 1
ATOM 6880 O O . ALA B 1 414 ? -10.766 18.641 22.703 1 97.25 414 ALA B O 1
ATOM 6881 N N . GLY B 1 415 ? -11.43 20.156 24.266 1 97.12 415 GLY B N 1
ATOM 6882 C CA . GLY B 1 415 ? -12.078 19.141 25.078 1 97.12 415 GLY B CA 1
ATOM 6883 C C . GLY B 1 415 ? -13.398 18.672 24.5 1 97.12 415 GLY B C 1
ATOM 6884 O O . GLY B 1 415 ? -13.914 17.609 24.875 1 97.12 415 GLY B O 1
ATOM 6885 N N . SER B 1 416 ? -13.969 19.438 23.672 1 97.81 416 SER B N 1
ATOM 6886 C CA . SER B 1 416 ? -15.188 19.094 22.938 1 97.81 416 SER B CA 1
ATOM 6887 C C . SER B 1 416 ? -15.211 19.734 21.562 1 97.81 416 SER B C 1
ATOM 6889 O O . SER B 1 416 ? -14.492 20.703 21.312 1 97.81 416 SER B O 1
ATOM 6891 N N . TYR B 1 417 ? -15.977 19.109 20.672 1 98.25 417 TYR B N 1
ATOM 6892 C CA . TYR B 1 417 ? -16.156 19.594 19.312 1 98.25 417 TYR B CA 1
ATOM 6893 C C . TYR B 1 417 ? -17.625 19.891 19.031 1 98.25 417 TYR B C 1
ATOM 6895 O O . TYR B 1 417 ? -18.516 19.125 19.453 1 98.25 417 TYR B O 1
ATOM 6903 N N . ARG B 1 418 ? -17.828 20.969 18.375 1 98.25 418 ARG B N 1
ATOM 6904 C CA . ARG B 1 418 ? -19.188 21.25 17.922 1 98.25 418 ARG B CA 1
ATOM 6905 C C . ARG B 1 418 ? -19.719 20.109 17.047 1 98.25 418 ARG B C 1
ATOM 6907 O O . ARG B 1 418 ? -20.844 19.672 17.219 1 98.25 418 ARG B O 1
ATOM 6914 N N . ILE B 1 419 ? -18.922 19.656 16.062 1 97.5 419 ILE B N 1
ATOM 6915 C CA . ILE B 1 419 ? -19.219 18.484 15.227 1 97.5 419 ILE B CA 1
ATOM 6916 C C . ILE B 1 419 ? -17.969 17.625 15.086 1 97.5 419 ILE B C 1
ATOM 6918 O O . ILE B 1 419 ? -16.875 18.141 14.852 1 97.5 419 ILE B O 1
ATOM 6922 N N . ARG B 1 420 ? -18.125 16.375 15.289 1 96 420 ARG B N 1
ATOM 6923 C CA . ARG B 1 420 ? -17.094 15.375 15.008 1 96 420 ARG B CA 1
ATOM 6924 C C . ARG B 1 420 ? -17.719 14.109 14.422 1 96 420 ARG B C 1
ATOM 6926 O O . ARG B 1 420 ? -18.531 13.453 15.07 1 96 420 ARG B O 1
ATOM 6933 N N . SER B 1 421 ? -17.344 13.82 13.203 1 92.88 421 SER B N 1
ATOM 6934 C CA . SER B 1 421 ? -17.828 12.641 12.492 1 92.88 421 SER B CA 1
ATOM 6935 C C . SER B 1 421 ? -19.359 12.562 12.523 1 92.88 421 SER B C 1
ATOM 6937 O O . SER B 1 421 ? -19.922 11.508 12.828 1 92.88 421 SER B O 1
ATOM 6939 N N . GLY B 1 422 ? -19.938 13.672 12.43 1 93.06 422 GLY B N 1
ATOM 6940 C CA . GLY B 1 422 ? -21.375 13.742 12.32 1 93.06 422 GLY B CA 1
ATOM 6941 C C . GLY B 1 422 ? -22.062 13.945 13.656 1 93.06 422 GLY B C 1
ATOM 6942 O O . GLY B 1 422 ? -23.234 14.328 13.711 1 93.06 422 GLY B O 1
ATOM 6943 N N . GLY B 1 423 ? -21.344 13.688 14.75 1 96.69 423 GLY B N 1
ATOM 6944 C CA . GLY B 1 423 ? -21.891 13.906 16.078 1 96.69 423 GLY B CA 1
ATOM 6945 C C . GLY B 1 423 ? -21.688 15.32 16.578 1 96.69 423 GLY B C 1
ATOM 6946 O O . GLY B 1 423 ? -20.625 15.914 16.359 1 96.69 423 GLY B O 1
ATOM 6947 N N . GLN B 1 424 ? -22.703 15.906 17.25 1 96.56 424 GLN B N 1
ATOM 6948 C CA . GLN B 1 424 ? -22.578 17.234 17.844 1 96.56 424 GLN B CA 1
ATOM 6949 C C . GLN B 1 424 ? -22.25 17.156 19.328 1 96.56 424 GLN B C 1
ATOM 6951 O O . GLN B 1 424 ? -22.75 16.281 20.031 1 96.56 424 GLN B O 1
ATOM 6956 N N . GLY B 1 425 ? -21.391 18.078 19.719 1 96.69 425 GLY B N 1
ATOM 6957 C CA . GLY B 1 425 ? -21.031 18.125 21.125 1 96.69 425 GLY B CA 1
ATOM 6958 C C . GLY B 1 425 ? -20.234 16.906 21.578 1 96.69 425 GLY B C 1
ATOM 6959 O O . GLY B 1 425 ? -20.547 16.312 22.594 1 96.69 425 GLY B O 1
ATOM 6960 N N . VAL B 1 426 ? -19.328 16.5 20.766 1 97.56 426 VAL B N 1
ATOM 6961 C CA . VAL B 1 426 ? -18.594 15.266 21.031 1 97.56 426 VAL B CA 1
ATOM 6962 C C . VAL B 1 426 ? -17.391 15.57 21.922 1 97.56 426 VAL B C 1
ATOM 6964 O O . VAL B 1 426 ? -16.594 16.453 21.625 1 97.56 426 VAL B O 1
ATOM 6967 N N . ALA B 1 427 ? -17.219 14.844 23 1 97.94 427 ALA B N 1
ATOM 6968 C CA . ALA B 1 427 ? -16.094 15 23.938 1 97.94 427 ALA B CA 1
ATOM 6969 C C . ALA B 1 427 ? -14.82 14.391 23.359 1 97.94 427 ALA B C 1
ATOM 6971 O O . ALA B 1 427 ? -14.875 13.438 22.594 1 97.94 427 ALA B O 1
ATOM 6972 N N . ASP B 1 428 ? -13.719 14.977 23.75 1 97.69 428 ASP B N 1
ATOM 6973 C CA . ASP B 1 428 ? -12.422 14.414 23.391 1 97.69 428 ASP B CA 1
ATOM 6974 C C . ASP B 1 428 ? -11.57 14.164 24.641 1 97.69 428 ASP B C 1
ATOM 6976 O O . ASP B 1 428 ? -11.055 15.109 25.234 1 97.69 428 ASP B O 1
ATOM 6980 N N . THR B 1 429 ? -11.297 12.93 24.922 1 96.81 429 THR B N 1
ATOM 6981 C CA . THR B 1 429 ? -10.578 12.555 26.141 1 96.81 429 THR B CA 1
ATOM 6982 C C . THR B 1 429 ? -9.07 12.711 25.938 1 96.81 429 THR B C 1
ATOM 6984 O O . THR B 1 429 ? -8.305 12.664 26.906 1 96.81 429 THR B O 1
ATOM 6987 N N . TRP B 1 430 ? -8.617 12.945 24.734 1 97.62 430 TRP B N 1
ATOM 6988 C CA . TRP B 1 430 ? -7.203 13.148 24.453 1 97.62 430 TRP B CA 1
ATOM 6989 C C . TRP B 1 430 ? -6.832 14.625 24.578 1 97.62 430 TRP B C 1
ATOM 6991 O O . TRP B 1 430 ? -5.648 14.977 24.594 1 97.62 430 TRP B O 1
ATOM 7001 N N . ALA B 1 431 ? -7.797 15.477 24.766 1 98.38 431 ALA B N 1
ATOM 7002 C CA . ALA B 1 431 ? -7.566 16.922 24.781 1 98.38 431 ALA B CA 1
ATOM 7003 C C . ALA B 1 431 ? -7.004 17.375 26.125 1 98.38 431 ALA B C 1
ATOM 7005 O O . ALA B 1 431 ? -7.316 16.781 27.156 1 98.38 431 ALA B O 1
ATOM 7006 N N . LEU B 1 432 ? -6.234 18.469 26.078 1 98.69 432 LEU B N 1
ATOM 7007 C CA . LEU B 1 432 ? -5.812 19.094 27.312 1 98.69 432 LEU B CA 1
ATOM 7008 C C . LEU B 1 432 ? -7 19.703 28.047 1 98.69 432 LEU B C 1
ATOM 7010 O O . LEU B 1 432 ? -7.152 19.516 29.266 1 98.69 432 LEU B O 1
ATOM 7014 N N . GLY B 1 433 ? -7.809 20.422 27.359 1 98.38 433 GLY B N 1
ATOM 7015 C CA . GLY B 1 433 ? -8.977 21.062 27.953 1 98.38 433 GLY B CA 1
ATOM 7016 C C . GLY B 1 433 ? -10.109 20.094 28.219 1 98.38 433 GLY B C 1
ATOM 7017 O O . GLY B 1 433 ? -10.18 19.016 27.625 1 98.38 433 GLY B O 1
ATOM 7018 N N . ASN B 1 434 ? -10.953 20.438 29.172 1 98.19 434 ASN B N 1
ATOM 7019 C CA . ASN B 1 434 ? -12.133 19.625 29.438 1 98.19 434 ASN B CA 1
ATOM 7020 C C . ASN B 1 434 ? -13.289 20 28.516 1 98.19 434 ASN B C 1
ATOM 7022 O O . ASN B 1 434 ? -13.148 20.875 27.656 1 98.19 434 ASN B O 1
ATOM 7026 N N . TYR B 1 435 ? -14.398 19.344 28.641 1 97.75 435 TYR B N 1
ATOM 7027 C CA . TYR B 1 435 ? -15.539 19.469 27.734 1 97.75 435 TYR B CA 1
ATOM 7028 C C . TYR B 1 435 ? -16.062 20.906 27.703 1 97.75 435 TYR B C 1
ATOM 7030 O O . TYR B 1 435 ? -16.391 21.422 26.641 1 97.75 435 TYR B O 1
ATOM 7038 N N . GLU B 1 436 ? -16.047 21.609 28.859 1 96.25 436 GLU B N 1
ATOM 7039 C CA . GLU B 1 436 ? -16.688 22.906 29 1 96.25 436 GLU B CA 1
ATOM 7040 C C . GLU B 1 436 ? -15.664 24.031 28.812 1 96.25 436 GLU B C 1
ATOM 7042 O O . GLU B 1 436 ? -16.016 25.219 28.906 1 96.25 436 GLU B O 1
ATOM 7047 N N . TRP B 1 437 ? -14.383 23.703 28.562 1 97.12 437 TRP B N 1
ATOM 7048 C CA . TRP B 1 437 ? -13.32 24.656 28.297 1 97.12 437 TRP B CA 1
ATOM 7049 C C . TRP B 1 437 ? -13.109 25.578 29.5 1 97.12 437 TRP B C 1
ATOM 7051 O O . TRP B 1 437 ? -12.844 26.781 29.328 1 97.12 437 TRP B O 1
ATOM 7061 N N . ASN B 1 438 ? -13.367 25.172 30.625 1 95.88 438 ASN B N 1
ATOM 7062 C CA . ASN B 1 438 ? -13.141 25.969 31.828 1 95.88 438 ASN B CA 1
ATOM 7063 C C . ASN B 1 438 ? -12.141 25.297 32.75 1 95.88 438 ASN B C 1
ATOM 7065 O O . ASN B 1 438 ? -12.07 25.625 33.938 1 95.88 438 ASN B O 1
ATOM 7069 N N . GLY B 1 439 ? -11.422 24.344 32.25 1 97.06 439 GLY B N 1
ATOM 7070 C CA . GLY B 1 439 ? -10.398 23.594 32.969 1 97.06 439 GLY B CA 1
ATOM 7071 C C . GLY B 1 439 ? -9.727 22.547 32.125 1 97.06 439 GLY B C 1
ATOM 7072 O O . GLY B 1 439 ? -9.68 22.656 30.891 1 97.06 439 GLY B O 1
ATOM 7073 N N . TRP B 1 440 ? -9.156 21.594 32.875 1 98.44 440 TRP B N 1
ATOM 7074 C CA . TRP B 1 440 ? -8.375 20.578 32.188 1 98.44 440 TRP B CA 1
ATOM 7075 C C . TRP B 1 440 ? -9.031 19.203 32.312 1 98.44 440 TRP B C 1
ATOM 7077 O O . TRP B 1 440 ? -9.711 18.922 33.281 1 98.44 440 TRP B O 1
ATOM 7087 N N . ASN B 1 441 ? -8.891 18.328 31.281 1 98.06 441 ASN B N 1
ATOM 7088 C CA . ASN B 1 441 ? -9.352 16.953 31.359 1 98.06 441 ASN B CA 1
ATOM 7089 C C . ASN B 1 441 ? -8.641 16.188 32.469 1 98.06 441 ASN B C 1
ATOM 7091 O O . ASN B 1 441 ? -9.219 15.297 33.094 1 98.06 441 ASN B O 1
ATOM 7095 N N . TYR B 1 442 ? -7.379 16.5 32.656 1 98.5 442 TYR B N 1
ATOM 7096 C CA . TYR B 1 442 ? -6.539 15.812 33.656 1 98.5 442 TYR B CA 1
ATOM 7097 C C . TYR B 1 442 ? -5.582 16.797 34.312 1 98.5 442 TYR B C 1
ATOM 7099 O O . TYR B 1 442 ? -4.43 16.922 33.906 1 98.5 442 TYR B O 1
ATOM 7107 N N . GLU B 1 443 ? -5.969 17.422 35.375 1 98.25 443 GLU B N 1
ATOM 7108 C CA . GLU B 1 443 ? -5.242 18.484 36.062 1 98.25 443 GLU B CA 1
ATOM 7109 C C . GLU B 1 443 ? -3.855 18 36.5 1 98.25 443 GLU B C 1
ATOM 7111 O O . GLU B 1 443 ? -2.877 18.734 36.375 1 98.25 443 GLU B O 1
ATOM 7116 N N . GLU B 1 444 ? -3.799 16.828 36.969 1 98.31 444 GLU B N 1
ATOM 7117 C CA . GLU B 1 444 ? -2.516 16.297 37.406 1 98.31 444 GLU B CA 1
ATOM 7118 C C . GLU B 1 444 ? -1.524 16.203 36.25 1 98.31 444 GLU B C 1
ATOM 7120 O O . GLU B 1 444 ? -0.323 16.406 36.438 1 98.31 444 GLU B O 1
ATOM 7125 N N . GLY B 1 445 ? -1.959 15.836 35.062 1 98.5 445 GLY B N 1
ATOM 7126 C CA . GLY B 1 445 ? -1.116 15.805 33.875 1 98.5 445 GLY B CA 1
ATOM 7127 C C . GLY B 1 445 ? -0.557 17.172 33.531 1 98.5 445 GLY B C 1
ATOM 7128 O O . GLY B 1 445 ? 0.603 17.281 33.125 1 98.5 445 GLY B O 1
ATOM 7129 N N . ILE B 1 446 ? -1.386 18.188 33.688 1 98.62 446 ILE B N 1
ATOM 7130 C CA . ILE B 1 446 ? -0.924 19.547 33.406 1 98.62 446 ILE B CA 1
ATOM 7131 C C . ILE B 1 446 ? 0.22 19.906 34.344 1 98.62 446 ILE B C 1
ATOM 7133 O O . ILE B 1 446 ? 1.256 20.422 33.906 1 98.62 446 ILE B O 1
ATOM 7137 N N . GLU B 1 447 ? 0.054 19.594 35.594 1 98.44 447 GLU B N 1
ATOM 7138 C CA . GLU B 1 447 ? 0.999 20.016 36.594 1 98.44 447 GLU B CA 1
ATOM 7139 C C . GLU B 1 447 ? 2.248 19.141 36.625 1 98.44 447 GLU B C 1
ATOM 7141 O O . GLU B 1 447 ? 3.348 19.625 36.906 1 98.44 447 GLU B O 1
ATOM 7146 N N . GLN B 1 448 ? 2.111 17.906 36.25 1 98.31 448 GLN B N 1
ATOM 7147 C CA . GLN B 1 448 ? 3.211 16.984 36.469 1 98.31 448 GLN B CA 1
ATOM 7148 C C . GLN B 1 448 ? 3.863 16.578 35.156 1 98.31 448 GLN B C 1
ATOM 7150 O O . GLN B 1 448 ? 4.965 16.016 35.125 1 98.31 448 GLN B O 1
ATOM 7155 N N . TRP B 1 449 ? 3.205 16.766 34.094 1 98.56 449 TRP B N 1
ATOM 7156 C CA . TRP B 1 449 ? 3.725 16.297 32.812 1 98.56 449 TRP B CA 1
ATOM 7157 C C . TRP B 1 449 ? 4.012 17.469 31.891 1 98.56 449 TRP B C 1
ATOM 7159 O O . TRP B 1 449 ? 5.168 17.719 31.547 1 98.56 449 TRP B O 1
ATOM 7169 N N . TRP B 1 450 ? 3.059 18.297 31.578 1 98.75 450 TRP B N 1
ATOM 7170 C CA . TRP B 1 450 ? 3.168 19.297 30.516 1 98.75 450 TRP B CA 1
ATOM 7171 C C . TRP B 1 450 ? 3.949 20.516 30.984 1 98.75 450 TRP B C 1
ATOM 7173 O O . TRP B 1 450 ? 4.902 20.938 30.328 1 98.75 450 TRP B O 1
ATOM 7183 N N . LYS B 1 451 ? 3.539 21.109 32.125 1 98.69 451 LYS B N 1
ATOM 7184 C CA . LYS B 1 451 ? 4.227 22.297 32.625 1 98.69 451 LYS B CA 1
ATOM 7185 C C . LYS B 1 451 ? 5.711 22.031 32.844 1 98.69 451 LYS B C 1
ATOM 7187 O O . LYS B 1 451 ? 6.562 22.797 32.406 1 98.69 451 LYS B O 1
ATOM 7192 N N . PRO B 1 452 ? 6.039 20.875 33.469 1 98.38 452 PRO B N 1
ATOM 7193 C CA . PRO B 1 452 ? 7.461 20.594 33.656 1 98.38 452 PRO B CA 1
ATOM 7194 C C . PRO B 1 452 ? 8.211 20.422 32.344 1 98.38 452 PRO B C 1
ATOM 7196 O O . PRO B 1 452 ? 9.367 20.828 32.219 1 98.38 452 PRO B O 1
ATOM 7199 N N . TRP B 1 453 ? 7.613 19.75 31.344 1 98.69 453 TRP B N 1
ATOM 7200 C CA . TRP B 1 453 ? 8.227 19.562 30.031 1 98.69 453 TRP B CA 1
ATOM 7201 C C . TRP B 1 453 ? 8.523 20.922 29.391 1 98.69 453 TRP B C 1
ATOM 7203 O O . TRP B 1 453 ? 9.641 21.141 28.906 1 98.69 453 TRP B O 1
ATOM 7213 N N . VAL B 1 454 ? 7.602 21.828 29.453 1 98.75 454 VAL B N 1
ATOM 7214 C CA . VAL B 1 454 ? 7.75 23.172 28.875 1 98.75 454 VAL B CA 1
ATOM 7215 C C . VAL B 1 454 ? 8.812 23.953 29.641 1 98.75 454 VAL B C 1
ATOM 7217 O O . VAL B 1 454 ? 9.688 24.578 29.031 1 98.75 454 VAL B O 1
ATOM 7220 N N . GLN B 1 455 ? 8.742 23.891 30.938 1 97.94 455 GLN B N 1
ATOM 7221 C CA . GLN B 1 455 ? 9.695 24.609 31.781 1 97.94 455 GLN B CA 1
ATOM 7222 C C . GLN B 1 455 ? 11.117 24.141 31.531 1 97.94 455 GLN B C 1
ATOM 7224 O O . GLN B 1 455 ? 12.055 24.938 31.5 1 97.94 455 GLN B O 1
ATOM 7229 N N . ASN B 1 456 ? 11.25 22.859 31.344 1 97.75 456 ASN B N 1
ATOM 7230 C CA . ASN B 1 456 ? 12.562 22.281 31.094 1 97.75 456 ASN B CA 1
ATOM 7231 C C . ASN B 1 456 ? 13.164 22.797 29.781 1 97.75 456 ASN B C 1
ATOM 7233 O O . ASN B 1 456 ? 14.383 22.922 29.656 1 97.75 456 ASN B O 1
ATOM 7237 N N . MET B 1 457 ? 12.344 23.109 28.797 1 98.12 457 MET B N 1
ATOM 7238 C CA . MET B 1 457 ? 12.844 23.438 27.469 1 98.12 457 MET B CA 1
ATOM 7239 C C . MET B 1 457 ? 12.898 24.938 27.25 1 98.12 457 MET B C 1
ATOM 7241 O O . MET B 1 457 ? 13.742 25.438 26.5 1 98.12 457 MET B O 1
ATOM 7245 N N . LEU B 1 458 ? 12.047 25.688 27.859 1 94.81 458 LEU B N 1
ATOM 7246 C CA . LEU B 1 458 ? 11.992 27.141 27.656 1 94.81 458 LEU B CA 1
ATOM 7247 C C . LEU B 1 458 ? 12.492 27.891 28.875 1 94.81 458 LEU B C 1
ATOM 7249 O O . LEU B 1 458 ? 12.734 29.094 28.812 1 94.81 458 LEU B O 1
ATOM 7253 N N . GLY B 1 459 ? 12.648 27.266 30.047 1 82.38 459 GLY B N 1
ATOM 7254 C CA . GLY B 1 459 ? 13.023 27.938 31.281 1 82.38 459 GLY B CA 1
ATOM 7255 C C . GLY B 1 459 ? 14.523 28.094 31.453 1 82.38 459 GLY B C 1
ATOM 7256 O O . GLY B 1 459 ? 15.297 27.422 30.766 1 82.38 459 GLY B O 1
#

Sequence (918 aa):
MAGLAAIASLASSYALPGWDFPHSLFARQDVSDAAWPFGPFSTSGRDIVNARGEPVTWLGVNWPGSGETMVPEGLEWASVEDIIDQIHSVGFNFIRLTYAIEQVDQVYLRNMSDVPLEVALINALGYENGTKVTREIVEKNPSWSKDTGRFQIWDDITKAAAAREIYIHPDVHVGKAQWCCNNTDGNAWFDDYNFPVDNWHRGLKFVAEWAKGHSNVVSMALRNELRRAINMTDAGKTYDYNWVTLVGNNTAATDAIHSVNPDILVTWSGMQYDEDLSAVTSGLNLRTAPCYKCDAIRDGYAQEPLIFNLTDHAWADKVVYELHLYSMSEDLDVDNCDITEAQFYRNGFNALGIKKPAACDTIDACLDAVRQTPVIMSEFGHAQDASLLNDTLQSCIRNFTTAHNISWAVWSLAGSYRIRSGGQGVADTWALGNYEWNGWNYEEGIEQWWKPWVQNMLGMAGLAAIASLASSYALPGWDFPHSLFARQDVSDAAWPFGPFSTSGRDIVNARGEPVTWLGVNWPGSGETMVPEGLEWASVEDIIDQIHSVGFNFIRLTYAIEQVDQVYLRNMSDVPLEVALINALGYENGTKVTREIVEKNPSWSKDTGRFQIWDDITKAAAAREIYIHPDVHVGKAQWCCNNTDGNAWFDDYNFPVDNWHRGLKFVAEWAKGHSNVVSMALRNELRRAINMTDAGKTYDYNWVTLVGNNTAATDAIHSVNPDILVTWSGMQYDEDLSAVTSGLNLRTAPCYKCDAIRDGYAQEPLIFNLTDHAWADKVVYELHLYSMSEDLDVDNCDITEAQFYRNGFNALGIKKPAACDTIDACLDAVRQTPVIMSEFGHAQDASLLNDTLQSCIRNFTTAHNISWAVWSLAGSYRIRSGGQGVADTWALGNYEWNGWNYEEGIEQWWKPWVQNMLG

Secondary structure (DSSP, 8-state):
----------------------S-SSPPPP--TTSTT-SPPEEETTEEE-TT--B---EEEEE---STT-S-TTTTTS-HHHHHHHHHHHT--EEEEEEEHHHHHHHHHTTTPPPBHHHHHHHHH-HHHHHHHHHHHHHH-TT--TT-BHHHHHHHHHHHHHTTT-EEEEEEEESSSSS---TTSS-SSTTSTT--HHHHHHHHHHHHHHHTT-TT--EEES-S-------SS-TT-----SHHHHHHHHHHHHHHHHHH-TTSEEEEP-HHHHTB-HHHHTT-BTTT---TTPPP-TTTTTSPP-B--GGGSTTTTSEEEEEE--TT-SSS-SS-HHHHHHHHHHHTGGGG-PPPPTTHHHH------SS---EEEEE----SSGGGGG-HHHHHHHHHHHHHT--EEES-S-SEEEEETTEEEEE-TTSSB-TTSSSBS-HHHIIIIIHHHHHHHH-/----------------------S-SSPPPPP-TTSTT-SPPEEETTEEE-TTS-B---EEEEE---STT-S-TTTTTS-HHHHHHHHHHHT--EEEEEEEHHHHHHHHHTTTPPPBHHHHHHHHH-HHHHHHHHHHHHHH-TT--TT-BHHHHHHHHHHHHHTTT-EEEEEEEESSSSS---TTSS-SSTTSTT--HHHHHHHHHHHHHHHTT-TT--EEES-S-------SS-TT-----SHHHHHHHHHHHHHHHHHH-TTSEEEEP-HHHHTB-HHHHTT--TTT---TTPPP-TTTTTSPP----GGGSTTTTSEEEEEE--TT-SSS-SS-HHHHHHHHHHHTGGGGTPPPPTTHHHH---PPPSS---EEEEE----SSGGGGG-HHHHHHHHHHHHHT--EEES-S-SEEEEETTEEEEE-TTSSB-TTSSSBS-HHHIIIIIHHHHHHHH-

InterPro domains:
  IPR017853 Glycoside hydrolase superfamily [SSF51445] (36-444)